Protein AF-A0A8H5BP76-F1 (afdb_monomer)

InterPro domains:
  IPR004839 Aminotransferase, class I/classII, large domain [PF00155] (510-806)
  IPR015421 Pyridoxal phosphate-dependent transferase, major domain [G3DSA:3.40.640.10] (398-817)
  IPR015424 Pyridoxal phosphate-dependent transferase [SSF53383] (405-810)
  IPR050859 Class-I pyridoxal-phosphate-dependent aminotransferase-like [PTHR42790] (400-814)

Solvent-accessible surface area (backbone atoms only — not comparable to full-atom values): 47746 Å² total; per-residue (Å²): 126,82,77,84,51,95,83,44,57,68,55,56,65,62,56,17,44,50,51,6,51,54,48,25,53,53,41,40,54,52,30,51,56,48,45,61,69,30,46,63,59,55,54,55,47,70,66,32,87,41,69,73,28,26,52,52,42,50,51,53,38,52,52,52,53,50,44,51,53,44,37,57,52,35,55,50,38,49,49,53,45,51,46,54,50,68,72,44,100,51,56,80,66,50,27,44,52,60,73,66,43,63,80,40,65,52,53,48,51,41,54,52,37,48,51,50,41,48,52,54,47,55,50,50,51,48,54,49,38,28,56,76,52,79,64,43,63,77,77,44,43,63,47,49,52,38,50,52,48,48,51,52,51,52,50,52,53,58,74,34,45,94,52,57,80,73,64,56,68,69,66,65,63,43,52,45,55,40,56,35,52,29,51,53,50,44,52,49,54,48,52,47,51,54,55,49,53,51,51,50,34,52,72,70,67,62,67,69,82,96,61,94,64,51,72,70,50,54,51,47,52,55,47,60,34,54,42,56,50,48,49,51,31,51,50,43,43,51,27,57,75,68,61,26,32,54,36,48,29,55,56,60,35,44,46,37,42,50,47,37,32,56,40,54,48,52,47,52,51,50,51,55,41,66,72,41,57,78,71,65,73,98,66,96,70,83,72,83,88,53,64,62,60,74,56,53,49,86,72,76,86,70,86,90,79,92,84,84,83,83,81,87,81,84,88,83,88,82,89,88,80,90,87,82,88,88,86,89,86,81,88,80,90,87,84,89,86,85,83,89,82,90,89,83,90,88,80,90,85,82,89,86,81,86,84,90,86,92,81,83,87,82,92,86,90,79,88,84,71,83,82,80,95,74,75,80,74,74,73,76,80,88,72,97,67,88,78,77,83,76,68,78,85,60,83,71,37,70,66,56,62,71,70,46,62,83,50,38,14,69,73,30,74,68,46,67,76,56,84,67,65,74,46,52,70,57,58,72,41,88,92,53,83,74,84,80,70,96,70,79,65,67,94,72,53,98,66,77,64,50,74,50,75,40,62,39,45,89,40,78,90,44,70,48,81,46,75,41,36,68,69,61,37,47,53,19,74,38,95,72,59,43,90,50,58,64,72,44,51,56,52,48,47,52,50,41,32,74,77,44,71,47,75,90,59,43,44,28,55,67,67,43,66,68,38,37,31,37,31,47,38,63,27,49,58,72,52,51,59,51,39,52,72,46,41,30,46,77,41,75,26,46,53,55,79,48,22,63,36,46,67,47,48,45,49,58,66,72,69,48,61,86,96,56,84,73,46,51,33,36,48,44,39,55,34,16,19,53,46,54,0,26,37,41,39,67,65,40,49,54,51,44,51,50,45,30,64,78,70,64,29,32,39,38,39,49,34,52,21,61,67,27,53,55,49,92,65,80,85,68,78,51,70,73,32,51,41,71,78,41,70,60,36,65,47,39,41,37,34,44,38,46,39,73,76,77,36,62,86,66,78,50,62,53,62,43,38,43,55,68,21,28,67,24,38,38,50,40,38,53,71,76,64,43,41,74,60,36,44,55,50,44,55,50,32,58,52,47,63,77,40,35,70,70,28,51,51,42,30,29,51,54,53,11,52,53,40,42,55,34,49,52,53,50,48,54,32,42,58,73,42,29,62,94,40,43,51,73,65,87,52,34,16,36,53,30,44,28,32,36,46,52,54,63,90,68,87,68,88,56,94,78,61,39,56,21,49,61,42,38,75,41,50,15,39,75,60,71,33,85,68,44,35,33,36,64,26,31,88,88,50,52,81,26,15,28,34,33,44,65,52,79,82,63,50,71,68,57,46,43,52,38,33,50,40,42,37,50,28,46,53,53,48,37,54,56,74,66,56,79,83,76,83,86,129

pLDDT: mean 76.46, std 23.89, range [21.09, 98.44]

Secondary structure (DSSP, 8-state):
-----S--SSS-HHHHHHHHHHHHHHHHHHHHHHHHHHHHHHHHTT--SSHHHHHHHHHHHHHHHHHHHHHHHHHHHHHHHHHHHHHSS--HHHHHHHHH-TTSHHHHHHHHHHHHHHHHHHHHHHHHHHHHTTT-HHHHHHHHHHHHHHHHHHHHHHHTGGGGGGS-HHHHHTHHHHHHHHHHHHHHHHHHHHHHHHHHHHHTT---SS-SSSHHHHHHHHHHHHHHHHHHHHHHHHHHHTT-TTHHHHTTTHHHHHHHHHHHHHHHHHHHHHHHHTT-SS-----TTS-HHHHTTTTSSSPP-------------------------------------------------------------S----------------S--------TTS--EEPPGGGGGTTS-HHHHT-PPPTTGGGHHHHTSTT-------PPPGGG-S-SEEEEEEE-SS-TT-EEEEEEEHHHHHHHTS---SS--HHHHHHHHHHHHHHH------------TT-EEEEEES--TTHHHHHHHHT-EEEEEEEETTEE-HHHHHHHHHSPPTTSPPPSEEEE--SS-TTT-----HHHHHHHHHHHHHTT-EEEEE-TTGGGB--SS--PPPHHHHGGGSSEE--EEEEEEGGGTT-GGG--EEEE--TT-STTHHHHHHHHTSSS-HHHHHHHHHHHHHHHHHHHHHHHHHHHHHHHHHHHHHHHHHHHHHBTTEEE---SBSSEEEEEE---S--S--S----HHHHIIIIIHHTT---EEGGGS-TT----SEEEEE-SS--HHHHHHHHHHHHHHHHHHHHHHTS--PPP-

Sequence (825 aa):
MGYHKINSPGPRLDIACGMGFVLETGLFSIYTCLFIAALPVLTSARRLKDARSAKSAWMFLVFSILMYIVEVAHIIFAGVRFYRSTFRQFDAKDRISYLQNRHNWEFAGLIILVYIQTWLGDALVIYRCYFVWDNNMWLISIPVCLLLGTIGINTYIISQIPFYNTVPISLVRSIYPLAFSQNFMTTSLIILKFVLQHRESKKAGVVMLGSKLGLIHVVRILIESAAIYTIQLLVLNILFSLSHNFQYVIQPAIVPSIGITFVLLALRIEASRHEGVTTKSDLGIRSSMIPRWIREADRETGPHDNQDHSSMPARDEQQVAVEGDSTIDVGSEMSSSSPTRPKATASSSLKGPTDELNVRFLVDSFPFRSQDEDYVRIEEPAGDEPRFPVDFSLSLQRLPVEFYSDFLSDLAKQRKPSPIRTLFPLEKVPGVISLLAGKPNASTFPFTSLSFNARSPSDPDSETKLTIDGAELTQGLQYGDTSGLKGLLDWLHGLQGLSHGRKMDEVHAMVNPGDAVFVESPVYAGVIPMFSTMGCKQIEVETDSQGIKSSSLREILEQWPVGVPKPKVLYTVPYGCNPTGMTATLERRKEVLKLAHEHNFIILEDDPYFYLYYGKEPRYPSYFQLELEEPEVGRVLRFDSLSKVLSAGIRIGFASGPEALLNAIDRHTATSNLQVSSLTQTIVYKLLDAWGHTGFVTHTKRVASFYAHKRDIFERAMQKHLAGLAEWSTPEAGMFFWFKLLLNDDVAVREDDGDSKTVIETTAFGKGVLALPGTVFLPNGRKTAYVRASFSLTSEEDVDKAFARLREAILEARATAKAPAVPVV

Mean predicted aligned error: 19.41 Å

Foldseek 3Di:
DDDPDPPFADDGLLVLLVLQLVLLVVLLVVLVVLLVVCPCLLVVLCLFPDPVLNVLSVLLSVLLVVLNVLSVQLNVLSVVLNCCLPPPPDDPVRSSVSSPDLLPVSNLSNLVSLLVLLLSLLVNLLSVLCLLVVNPPVLSVVLVVLSVLLVVLSVVCSVCSVPNVPDDPVSVLCNLVSSLVSLVSSLVSSLVSLVVVVVVCVVVVVPDPPDPDDSVPLNVLLCVLSVQLNVLSVVLNVCVVSVHSNNSNSSSNNSSSSSCSSSSNSVVLVVVVVVCVLQDDDDPDPDPNDRVSSVRSNPPPDDDDDDDDDDDDDDDDDDDDDDDDDDDDDDDDDDDDDDDDDDDDDDDDDDDDDDDDDDDDDDDDDDDDDDDDDDPPPPPPDDDADDDDQPPPFPAAEDDLVLCPVFAEPVLVPLDFDPLLVCVVVVVDPPDDDPRDPKPDLVPDPDAKDKDWDAFLQGRVDTDIDMAGDPLVSQLQIQDAAQADVLLVVQVQVLCCVQQVDHDDAAAHGDAAAAEEEEEVQADLVVLSVCVSRNYHYDYFYADLQFTDLVSVVVCLVPPDPPDDDHQEYEGAQALGVFALHHHDLVNLVSVVVVCVVRPHAYEHEYQWLLLFAAPDRRHHDNQNCQSNPNYFFRYKYKYDCCQQPHVVLPDIHIDGDDNGNRHPSSVSCPPVNHRNSNSSSVVSSNCVVCDSVSSSSSSVVSSVVLVVLLVLLVVLCCVQCVVQKAWDRRRIDWKTKIAGPLEPDPPDDPCQDACPCLQVPQLVVLPAHWAASLSRGSVSDGHRMTMDGSPPDDSVVSNSSSNSSSVSSVVSSVVVPDPDDDDD

Organism: NCBI:txid2480587

Structure (mmCIF, N/CA/C/O backbone):
data_AF-A0A8H5BP76-F1
#
_entry.id   AF-A0A8H5BP76-F1
#
loop_
_atom_site.group_PDB
_atom_site.id
_atom_site.type_symbol
_atom_site.label_atom_id
_atom_site.label_alt_id
_atom_site.label_comp_id
_atom_site.label_asym_id
_atom_site.label_entity_id
_atom_site.label_seq_id
_atom_site.pdbx_PDB_ins_code
_atom_site.Cartn_x
_atom_site.Cartn_y
_atom_site.Cartn_z
_atom_site.occupancy
_atom_site.B_iso_or_equiv
_atom_site.auth_seq_id
_atom_site.auth_comp_id
_atom_site.auth_asym_id
_atom_site.auth_atom_id
_atom_site.pdbx_PDB_model_num
ATOM 1 N N . MET A 1 1 ? 57.484 23.912 13.186 1.00 39.41 1 MET A N 1
ATOM 2 C CA . MET A 1 1 ? 57.126 22.522 13.571 1.00 39.41 1 MET A CA 1
ATOM 3 C C . MET A 1 1 ? 58.016 21.571 12.779 1.00 39.41 1 MET A C 1
ATOM 5 O O . MET A 1 1 ? 57.882 21.530 11.565 1.00 39.41 1 MET A O 1
ATOM 9 N N . GLY A 1 2 ? 58.992 20.924 13.423 1.00 35.28 2 GLY A N 1
ATOM 10 C CA . GLY A 1 2 ? 59.992 20.094 12.733 1.00 35.28 2 GLY A CA 1
ATOM 11 C C . GLY A 1 2 ? 59.496 18.680 12.410 1.00 35.28 2 GLY A C 1
ATOM 12 O O . GLY A 1 2 ? 58.617 18.168 13.095 1.00 35.28 2 GLY A O 1
ATOM 13 N N . TYR A 1 3 ? 60.097 18.060 11.390 1.00 32.22 3 TYR A N 1
ATOM 14 C CA . TYR A 1 3 ? 59.925 16.653 11.004 1.00 32.22 3 TYR A CA 1
ATOM 15 C C . TYR A 1 3 ? 58.477 16.146 10.849 1.00 32.22 3 TYR A C 1
ATOM 17 O O . TYR A 1 3 ? 58.017 15.285 11.601 1.00 32.22 3 TYR A O 1
ATOM 25 N N . HIS A 1 4 ? 57.834 16.495 9.727 1.00 42.72 4 HIS A N 1
ATOM 26 C CA . HIS A 1 4 ? 57.113 15.434 9.014 1.00 42.72 4 HIS A CA 1
ATOM 27 C C . HIS A 1 4 ? 58.161 14.401 8.585 1.00 42.72 4 HIS A C 1
ATOM 29 O O . HIS A 1 4 ? 58.968 14.665 7.693 1.00 42.72 4 HIS A O 1
ATOM 35 N N . LYS A 1 5 ? 58.195 13.242 9.253 1.00 41.09 5 LYS A N 1
ATOM 36 C CA . LYS A 1 5 ? 59.026 12.119 8.805 1.00 41.09 5 LYS A CA 1
ATOM 37 C C . LYS A 1 5 ? 58.618 11.734 7.380 1.00 41.09 5 LYS A C 1
ATOM 39 O O . LYS A 1 5 ? 57.430 11.724 7.052 1.00 41.09 5 LYS A O 1
ATOM 44 N N . ILE A 1 6 ? 59.604 11.303 6.591 1.00 45.41 6 ILE A N 1
ATOM 45 C CA . ILE A 1 6 ? 59.386 10.579 5.325 1.00 45.41 6 ILE A CA 1
ATOM 46 C C . ILE A 1 6 ? 58.466 9.361 5.570 1.00 45.41 6 ILE A C 1
ATOM 48 O O . ILE A 1 6 ? 57.634 9.031 4.732 1.00 45.41 6 ILE A O 1
ATOM 52 N N . ASN A 1 7 ? 58.520 8.798 6.783 1.00 47.84 7 ASN A N 1
ATOM 53 C CA . ASN A 1 7 ? 57.608 7.782 7.305 1.00 47.84 7 ASN A CA 1
ATOM 54 C C . ASN A 1 7 ? 56.461 8.435 8.110 1.00 47.84 7 ASN A C 1
ATOM 56 O O . ASN A 1 7 ? 56.389 8.287 9.332 1.00 47.84 7 ASN A O 1
ATOM 60 N N . SER A 1 8 ? 55.593 9.196 7.443 1.00 60.00 8 SER A N 1
ATOM 61 C CA . SER A 1 8 ? 54.261 9.550 7.965 1.00 60.00 8 SER A CA 1
ATOM 62 C C . SER A 1 8 ? 53.252 8.502 7.475 1.00 60.00 8 SER A C 1
ATOM 64 O O . SER A 1 8 ? 53.366 8.069 6.329 1.00 60.00 8 SER A O 1
ATOM 66 N N . PRO A 1 9 ? 52.297 8.043 8.306 1.00 66.81 9 PRO A N 1
ATOM 67 C CA . PRO A 1 9 ? 51.374 6.993 7.892 1.00 66.81 9 PRO A CA 1
ATOM 68 C C . PRO A 1 9 ? 50.378 7.504 6.836 1.00 66.81 9 PRO A C 1
ATOM 70 O O . PRO A 1 9 ? 49.955 8.668 6.857 1.00 66.81 9 PRO A O 1
ATOM 73 N N . GLY A 1 10 ? 50.012 6.609 5.916 1.00 70.69 10 GLY A N 1
ATOM 74 C CA . GLY A 1 10 ? 49.164 6.894 4.758 1.00 70.69 10 GLY A CA 1
ATOM 75 C C . GLY A 1 10 ? 49.955 7.108 3.456 1.00 70.69 10 GLY A C 1
ATOM 76 O O . GLY A 1 10 ? 51.145 6.797 3.393 1.00 70.69 10 GLY A O 1
ATOM 77 N N . PRO A 1 11 ? 49.307 7.618 2.391 1.00 82.38 11 PRO A N 1
ATOM 78 C CA . PRO A 1 11 ? 49.984 7.937 1.133 1.00 82.38 11 PRO A CA 1
ATOM 79 C C . PRO A 1 11 ? 51.043 9.037 1.314 1.00 82.38 11 PRO A C 1
ATOM 81 O O . PRO A 1 11 ? 50.965 9.859 2.231 1.00 82.38 11 PRO A O 1
ATOM 84 N N . ARG A 1 12 ? 52.024 9.093 0.403 1.00 85.56 12 ARG A N 1
ATOM 85 C CA . ARG A 1 12 ? 52.968 10.224 0.314 1.00 85.56 12 ARG A CA 1
ATOM 86 C C . ARG A 1 12 ? 52.207 11.540 0.122 1.00 85.56 12 ARG A C 1
ATOM 88 O O . ARG A 1 12 ? 51.154 11.548 -0.507 1.00 85.56 12 ARG A O 1
ATOM 95 N N . LEU A 1 13 ? 52.753 12.652 0.616 1.00 83.75 13 LEU A N 1
ATOM 96 C CA . LEU A 1 13 ? 52.080 13.959 0.595 1.00 83.75 13 LEU A CA 1
ATOM 97 C C . LEU A 1 13 ? 51.681 14.429 -0.815 1.00 83.75 13 LEU A C 1
ATOM 99 O O . LEU A 1 13 ? 50.598 14.975 -0.998 1.00 83.75 13 LEU A O 1
ATOM 103 N N . ASP A 1 14 ? 52.529 14.190 -1.814 1.00 82.75 14 ASP A N 1
ATOM 104 C CA . ASP A 1 14 ? 52.254 14.518 -3.214 1.00 82.75 14 ASP A CA 1
ATOM 105 C C . ASP A 1 14 ? 51.085 13.703 -3.790 1.00 82.75 14 ASP A C 1
ATOM 107 O O . ASP A 1 14 ? 50.204 14.263 -4.444 1.00 82.75 14 ASP A O 1
ATOM 111 N N . ILE A 1 15 ? 51.025 12.408 -3.470 1.00 85.75 15 ILE A N 1
ATOM 112 C CA . ILE A 1 15 ? 49.899 11.529 -3.819 1.00 85.75 15 ILE A CA 1
ATOM 113 C C . ILE A 1 15 ? 48.632 11.951 -3.056 1.00 85.75 15 ILE A C 1
ATOM 115 O O . ILE A 1 15 ? 47.562 12.042 -3.652 1.00 85.75 15 ILE A O 1
ATOM 119 N N . ALA A 1 16 ? 48.744 12.270 -1.763 1.00 87.81 16 ALA A N 1
ATOM 120 C CA . ALA A 1 16 ? 47.625 12.687 -0.919 1.00 87.81 16 ALA A CA 1
ATOM 121 C C . ALA A 1 16 ? 46.972 13.988 -1.418 1.00 87.81 16 ALA A C 1
ATOM 123 O O . ALA A 1 16 ? 45.751 14.053 -1.529 1.00 87.81 16 ALA A O 1
ATOM 124 N N . CYS A 1 17 ? 47.765 15.000 -1.782 1.00 87.88 17 CYS A N 1
ATOM 125 C CA . CYS A 1 17 ? 47.239 16.232 -2.373 1.00 87.88 17 CYS A CA 1
ATOM 126 C C . CYS A 1 17 ? 46.600 15.995 -3.754 1.00 87.88 17 CYS A C 1
ATOM 128 O O . CYS A 1 17 ? 45.582 16.612 -4.055 1.00 87.88 17 CYS A O 1
ATOM 130 N N . GLY A 1 18 ? 47.149 15.089 -4.574 1.00 88.62 18 GLY A N 1
ATOM 131 C CA . GLY A 1 18 ? 46.538 14.710 -5.855 1.00 88.62 18 GLY A CA 1
ATOM 132 C C . GLY A 1 18 ? 45.194 13.994 -5.686 1.00 88.62 18 GLY A C 1
ATOM 133 O O . GLY A 1 18 ? 44.215 14.361 -6.329 1.00 88.62 18 GLY A O 1
ATOM 134 N N . MET A 1 19 ? 45.116 13.026 -4.766 1.00 92.50 19 MET A N 1
ATOM 135 C CA . MET A 1 19 ? 43.865 12.350 -4.399 1.00 92.50 19 MET A CA 1
ATOM 136 C C . MET A 1 19 ? 42.825 13.332 -3.841 1.00 92.50 19 MET A C 1
ATOM 138 O O . MET A 1 19 ? 41.651 13.231 -4.190 1.00 92.50 19 MET A O 1
ATOM 142 N N . GLY A 1 20 ? 43.253 14.291 -3.011 1.00 92.19 20 GLY A N 1
ATOM 143 C CA . GLY A 1 20 ? 42.396 15.357 -2.489 1.00 92.19 20 GLY A CA 1
ATOM 144 C C . GLY A 1 20 ? 41.798 16.219 -3.594 1.00 92.19 20 GLY A C 1
ATOM 145 O O . GLY A 1 20 ? 40.585 16.374 -3.633 1.00 92.19 20 GLY A O 1
ATOM 146 N N . PHE A 1 21 ? 42.617 16.693 -4.539 1.00 93.06 21 PHE A N 1
ATOM 147 C CA . PHE A 1 21 ? 42.148 17.497 -5.673 1.00 93.06 21 PHE A CA 1
ATOM 148 C C . PHE A 1 21 ? 41.168 16.738 -6.588 1.00 93.06 21 PHE A C 1
ATOM 150 O O . PHE A 1 21 ? 40.178 17.310 -7.041 1.00 93.06 21 PHE A O 1
ATOM 157 N N . VAL A 1 22 ? 41.389 15.439 -6.831 1.00 94.25 22 VAL A N 1
ATOM 158 C CA . VAL A 1 22 ? 40.452 14.605 -7.613 1.00 94.25 22 VAL A CA 1
ATOM 159 C C . VAL A 1 22 ? 39.117 14.422 -6.879 1.00 94.25 22 VAL A C 1
ATOM 161 O O . VAL A 1 22 ? 38.061 14.562 -7.495 1.00 94.25 22 VAL A O 1
ATOM 164 N N . LEU A 1 23 ? 39.147 14.156 -5.567 1.00 94.25 23 LEU A N 1
ATOM 165 C CA . LEU A 1 23 ? 37.939 14.034 -4.744 1.00 94.25 23 LEU A CA 1
ATOM 166 C C . LEU A 1 23 ? 37.165 15.361 -4.669 1.00 94.25 23 LEU A C 1
ATOM 168 O O . LEU A 1 23 ? 35.950 15.371 -4.847 1.00 94.25 23 LEU A O 1
ATOM 172 N N . GLU A 1 24 ? 37.874 16.469 -4.454 1.00 94.44 24 GLU A N 1
ATOM 173 C CA . GLU A 1 24 ? 37.338 17.833 -4.459 1.00 94.44 24 GLU A CA 1
ATOM 174 C C . GLU A 1 24 ? 36.666 18.153 -5.800 1.00 94.44 24 GLU A C 1
ATOM 176 O O . GLU A 1 24 ? 35.498 18.517 -5.813 1.00 94.44 24 GLU A O 1
ATOM 181 N N . THR A 1 25 ? 37.335 17.905 -6.933 1.00 94.75 25 THR A N 1
ATOM 182 C CA . THR A 1 25 ? 36.778 18.138 -8.282 1.00 94.75 25 THR A CA 1
ATOM 183 C C . THR A 1 25 ? 35.509 17.311 -8.540 1.00 94.75 25 THR A C 1
ATOM 185 O O . THR A 1 25 ? 34.544 17.805 -9.133 1.00 94.75 25 THR A O 1
ATOM 188 N N . GLY A 1 26 ? 35.476 16.055 -8.080 1.00 95.50 26 GLY A N 1
ATOM 189 C CA . GLY A 1 26 ? 34.295 15.193 -8.185 1.00 95.50 26 GLY A CA 1
ATOM 190 C C . GLY A 1 26 ? 33.119 15.698 -7.343 1.00 95.50 26 GLY A C 1
ATOM 191 O O . GLY A 1 26 ? 31.993 15.784 -7.837 1.00 95.50 26 GLY A O 1
ATOM 192 N N . LEU A 1 27 ? 33.379 16.095 -6.094 1.00 94.69 27 LEU A N 1
ATOM 193 C CA . LEU A 1 27 ? 32.367 16.671 -5.205 1.00 94.69 27 LEU A CA 1
ATOM 194 C C . LEU A 1 27 ? 31.893 18.048 -5.686 1.00 94.69 27 LEU A C 1
ATOM 196 O O . LEU A 1 27 ? 30.693 18.300 -5.656 1.00 94.69 27 LEU A O 1
ATOM 200 N N . PHE A 1 28 ? 32.785 18.894 -6.203 1.00 95.88 28 PHE A N 1
ATOM 201 C CA . PHE A 1 28 ? 32.447 20.164 -6.847 1.00 95.88 28 PHE A CA 1
ATOM 202 C C . PHE A 1 28 ? 31.495 19.952 -8.029 1.00 95.88 28 PHE A C 1
ATOM 204 O O . PHE A 1 28 ? 30.463 20.608 -8.114 1.00 95.88 28 PHE A O 1
ATOM 211 N N . SER A 1 29 ? 31.769 18.964 -8.887 1.00 94.81 29 SER A N 1
ATOM 212 C CA . SER A 1 29 ? 30.903 18.628 -10.028 1.00 94.81 29 SER A CA 1
ATOM 213 C C . SER A 1 29 ? 29.490 18.213 -9.584 1.00 94.81 29 SER A C 1
ATOM 215 O O . SER A 1 29 ? 28.493 18.667 -10.153 1.00 94.81 29 SER A O 1
ATOM 217 N N . ILE A 1 30 ? 29.391 17.397 -8.526 1.00 94.19 30 ILE A N 1
ATOM 218 C CA . ILE A 1 30 ? 28.114 17.012 -7.901 1.00 94.19 30 ILE A CA 1
ATOM 219 C C . ILE A 1 30 ? 27.418 18.241 -7.297 1.00 94.19 30 ILE A C 1
ATOM 221 O O . ILE A 1 30 ? 26.223 18.445 -7.517 1.00 94.19 30 ILE A O 1
ATOM 225 N N . TYR A 1 31 ? 28.158 19.082 -6.571 1.00 95.00 31 TYR A N 1
ATOM 226 C CA . TYR A 1 31 ? 27.643 20.292 -5.938 1.00 95.00 31 TYR A CA 1
ATOM 227 C C . TYR A 1 31 ? 27.102 21.287 -6.968 1.00 95.00 31 TYR A C 1
ATOM 229 O O . TYR A 1 31 ? 25.992 21.774 -6.788 1.00 95.00 31 TYR A O 1
ATOM 237 N N . THR A 1 32 ? 27.807 21.525 -8.078 1.00 95.06 32 THR A N 1
ATOM 238 C CA . THR A 1 32 ? 27.344 22.360 -9.196 1.00 95.06 32 THR A CA 1
ATOM 239 C C . THR A 1 32 ? 26.028 21.851 -9.778 1.00 95.06 32 THR A C 1
ATOM 241 O O . THR A 1 32 ? 25.092 22.636 -9.924 1.00 95.06 32 THR A O 1
ATOM 244 N N . CYS A 1 33 ? 25.906 20.547 -10.052 1.00 93.81 33 CYS A N 1
ATOM 245 C CA . CYS A 1 33 ? 24.664 19.973 -10.581 1.00 93.81 33 CYS A CA 1
ATOM 246 C C . CYS A 1 33 ? 23.488 20.151 -9.605 1.00 93.81 33 CYS A C 1
ATOM 248 O O . CYS A 1 33 ? 22.405 20.579 -10.005 1.00 93.81 33 CYS A O 1
ATOM 250 N N . LEU A 1 34 ? 23.713 19.881 -8.314 1.00 90.56 34 LEU A N 1
ATOM 251 C CA . LEU A 1 34 ? 22.707 20.067 -7.267 1.00 90.56 34 LEU A CA 1
ATOM 252 C C . LEU A 1 34 ? 22.347 21.549 -7.069 1.00 90.56 34 LEU A C 1
ATOM 254 O O . LEU A 1 34 ? 21.175 21.878 -6.906 1.00 90.56 34 LEU A O 1
ATOM 258 N N . PHE A 1 35 ? 23.331 22.450 -7.095 1.00 92.38 35 PHE A N 1
ATOM 259 C CA . PHE A 1 35 ? 23.138 23.890 -6.915 1.00 92.38 35 PHE A CA 1
ATOM 260 C C . PHE A 1 35 ? 22.302 24.471 -8.057 1.00 92.38 35 PHE A C 1
ATOM 262 O O . PHE A 1 35 ? 21.321 25.163 -7.795 1.00 92.38 35 PHE A O 1
ATOM 269 N N . ILE A 1 36 ? 22.612 24.113 -9.309 1.00 91.50 36 ILE A N 1
ATOM 270 C CA . ILE A 1 36 ? 21.820 24.497 -10.487 1.00 91.50 36 ILE A CA 1
ATOM 271 C C . ILE A 1 36 ? 20.380 23.979 -10.366 1.00 91.50 36 ILE A C 1
ATOM 273 O O . ILE A 1 36 ? 19.445 24.756 -10.554 1.00 91.50 36 ILE A O 1
ATOM 277 N N . ALA A 1 37 ? 20.185 22.712 -9.980 1.00 84.19 37 ALA A N 1
ATOM 278 C CA . ALA A 1 37 ? 18.851 22.147 -9.754 1.00 84.19 37 ALA A CA 1
ATOM 279 C C . ALA A 1 37 ? 18.077 22.856 -8.622 1.00 84.19 37 ALA A C 1
ATOM 281 O O . ALA A 1 37 ? 16.849 22.924 -8.660 1.00 84.19 37 ALA A O 1
ATOM 282 N N . ALA A 1 38 ? 18.777 23.414 -7.630 1.00 83.12 38 ALA A N 1
ATOM 283 C CA . ALA A 1 38 ? 18.174 24.144 -6.519 1.00 83.12 38 ALA A CA 1
ATOM 284 C C . ALA A 1 38 ? 17.920 25.633 -6.802 1.00 83.12 38 ALA A C 1
ATOM 286 O O . ALA A 1 38 ? 17.125 26.239 -6.086 1.00 83.12 38 ALA A O 1
ATOM 287 N N . LEU A 1 39 ? 18.533 26.246 -7.824 1.00 84.06 39 LEU A N 1
ATOM 288 C CA . LEU A 1 39 ? 18.329 27.670 -8.126 1.00 84.06 39 LEU A CA 1
ATOM 289 C C . LEU A 1 39 ? 16.846 28.049 -8.343 1.00 84.06 39 LEU A C 1
ATOM 291 O O . LEU A 1 39 ? 16.428 29.055 -7.761 1.00 84.06 39 LEU A O 1
ATOM 295 N N . PRO A 1 40 ? 16.011 27.281 -9.078 1.00 80.56 40 PRO A N 1
ATOM 296 C CA . PRO A 1 40 ? 14.576 27.562 -9.184 1.00 80.56 40 PRO A CA 1
ATOM 297 C C . PRO A 1 40 ? 13.864 27.508 -7.826 1.00 80.56 40 PRO A C 1
ATOM 299 O O . PRO A 1 40 ? 13.102 28.411 -7.490 1.00 80.56 40 PRO A O 1
ATOM 302 N N . VAL A 1 41 ? 14.175 26.506 -6.998 1.00 71.50 41 VAL A N 1
ATOM 303 C CA . VAL A 1 41 ? 13.607 26.336 -5.649 1.00 71.50 41 VAL A CA 1
ATOM 304 C C . VAL A 1 41 ? 13.967 27.531 -4.761 1.00 71.50 41 VAL A C 1
ATOM 306 O O . VAL A 1 41 ? 13.090 28.226 -4.248 1.00 71.50 41 VAL A O 1
ATOM 309 N N . LEU A 1 42 ? 15.262 27.835 -4.654 1.00 70.06 42 LEU A N 1
ATOM 310 C CA . LEU A 1 42 ? 15.807 28.892 -3.801 1.00 70.06 42 LEU A CA 1
ATOM 311 C C . LEU A 1 42 ? 15.402 30.309 -4.250 1.00 70.06 42 LEU A C 1
ATOM 313 O O . LEU A 1 42 ? 15.426 31.234 -3.438 1.00 70.06 42 LEU A O 1
ATOM 317 N N . THR A 1 43 ? 15.020 30.502 -5.518 1.00 73.75 43 THR A N 1
ATOM 318 C CA . THR A 1 43 ? 14.523 31.793 -6.029 1.00 73.75 43 THR A CA 1
ATOM 319 C C . THR A 1 43 ? 12.998 31.907 -6.026 1.00 73.75 43 THR A C 1
ATOM 321 O O . THR A 1 43 ? 12.493 33.007 -5.798 1.00 73.75 43 THR A O 1
ATOM 324 N N . SER A 1 44 ? 12.254 30.805 -6.189 1.00 63.44 44 SER A N 1
ATOM 325 C CA . SER A 1 44 ? 10.784 30.789 -6.098 1.00 63.44 44 SER A CA 1
ATOM 326 C C . SER A 1 44 ? 10.278 31.244 -4.724 1.00 63.44 44 SER A C 1
ATOM 328 O O . SER A 1 44 ? 9.307 31.994 -4.644 1.00 63.44 44 SER A O 1
ATOM 330 N N . ALA A 1 45 ? 11.017 30.924 -3.654 1.00 56.47 45 ALA A N 1
ATOM 331 C CA . ALA A 1 45 ? 10.735 31.332 -2.276 1.00 56.47 45 ALA A CA 1
ATOM 332 C C . ALA A 1 45 ? 10.776 32.860 -2.025 1.00 56.47 45 ALA A C 1
ATOM 334 O O . ALA A 1 45 ? 10.527 33.312 -0.910 1.00 56.47 45 ALA A O 1
ATOM 335 N N . ARG A 1 46 ? 11.052 33.682 -3.048 1.00 52.69 46 ARG A N 1
ATOM 336 C CA . ARG A 1 46 ? 10.822 35.139 -3.015 1.00 52.69 46 ARG A CA 1
ATOM 337 C C . ARG A 1 46 ? 9.327 35.510 -3.051 1.00 52.69 46 ARG A C 1
ATOM 339 O O . ARG A 1 46 ? 8.985 36.629 -2.689 1.00 52.69 46 ARG A O 1
ATOM 346 N N . ARG A 1 47 ? 8.451 34.581 -3.453 1.00 51.75 47 ARG A N 1
ATOM 347 C CA . ARG A 1 47 ? 6.980 34.706 -3.528 1.00 51.75 47 ARG A CA 1
ATOM 348 C C . ARG A 1 47 ? 6.297 34.386 -2.187 1.00 51.75 47 ARG A C 1
ATOM 350 O O . ARG A 1 47 ? 5.465 33.490 -2.083 1.00 51.75 47 ARG A O 1
ATOM 357 N N . LEU A 1 48 ? 6.743 35.049 -1.118 1.00 57.53 48 LEU A N 1
ATOM 358 C CA . LEU A 1 48 ? 6.328 34.771 0.263 1.00 57.53 48 LEU A CA 1
ATOM 359 C C . LEU A 1 48 ? 5.649 36.000 0.886 1.00 57.53 48 LEU A C 1
ATOM 361 O O . LEU A 1 48 ? 6.317 36.981 1.205 1.00 57.53 48 LEU A O 1
ATOM 365 N N . LYS A 1 49 ? 4.328 35.922 1.113 1.00 43.69 49 LYS A N 1
ATOM 366 C CA . LYS A 1 49 ? 3.512 37.030 1.662 1.00 43.69 49 LYS A CA 1
ATOM 367 C C . LYS A 1 49 ? 3.854 37.422 3.109 1.00 43.69 49 LYS A C 1
ATOM 369 O O . LYS A 1 49 ? 3.523 38.528 3.523 1.00 43.69 49 LYS A O 1
ATOM 374 N N . ASP A 1 50 ? 4.513 36.557 3.886 1.00 56.66 50 ASP A N 1
ATOM 375 C CA . ASP A 1 50 ? 5.051 36.918 5.207 1.00 56.66 50 ASP A CA 1
ATOM 376 C C . ASP A 1 50 ? 6.515 37.378 5.119 1.00 56.66 50 ASP A C 1
ATOM 378 O O . ASP A 1 50 ? 7.412 36.614 4.754 1.00 56.66 50 ASP A O 1
ATOM 382 N N . ALA A 1 51 ? 6.768 38.610 5.566 1.00 59.53 51 ALA A N 1
ATOM 383 C CA . ALA A 1 51 ? 8.093 39.214 5.624 1.00 59.53 51 ALA A CA 1
ATOM 384 C C . ALA A 1 51 ? 9.095 38.442 6.510 1.00 59.53 51 ALA A C 1
ATOM 386 O O . ALA A 1 51 ? 10.293 38.431 6.209 1.00 59.53 51 ALA A O 1
ATOM 387 N N . ARG A 1 52 ? 8.650 37.770 7.588 1.00 58.41 52 ARG A N 1
ATOM 388 C CA . ARG A 1 52 ? 9.539 36.966 8.456 1.00 58.41 52 ARG A CA 1
ATOM 389 C C . ARG A 1 52 ? 10.004 35.697 7.738 1.00 58.41 52 ARG A C 1
ATOM 391 O O . ARG A 1 52 ? 11.182 35.341 7.820 1.00 58.41 52 ARG A O 1
ATOM 398 N N . SER A 1 53 ? 9.096 35.062 7.006 1.00 60.44 53 SER A N 1
ATOM 399 C CA . SER A 1 53 ? 9.335 33.898 6.154 1.00 60.44 53 SER A CA 1
ATOM 400 C C . SER A 1 53 ? 10.234 34.236 4.963 1.00 60.44 53 SER A C 1
ATOM 402 O O . SER A 1 53 ? 11.284 33.610 4.795 1.00 60.44 53 SER A O 1
ATOM 404 N N . ALA A 1 54 ? 9.892 35.282 4.201 1.00 65.50 54 ALA A N 1
ATOM 405 C CA . ALA A 1 54 ? 10.672 35.753 3.055 1.00 65.50 54 ALA A CA 1
ATOM 406 C C . ALA A 1 54 ? 12.119 36.099 3.448 1.00 65.50 54 ALA A C 1
ATOM 408 O O . ALA A 1 54 ? 13.064 35.700 2.766 1.00 65.50 54 ALA A O 1
ATOM 409 N N . LYS A 1 55 ? 12.318 36.764 4.597 1.00 70.38 55 LYS A N 1
ATOM 410 C CA . LYS A 1 55 ? 13.655 37.085 5.124 1.00 70.38 55 LYS A CA 1
ATOM 411 C C . LYS A 1 55 ? 14.492 35.835 5.422 1.00 70.38 55 LYS A C 1
ATOM 413 O O . LYS A 1 55 ? 15.700 35.860 5.202 1.00 70.38 55 LYS A O 1
ATOM 418 N N . SER A 1 56 ? 13.877 34.746 5.890 1.00 71.69 56 SER A N 1
ATOM 419 C CA . SER A 1 56 ? 14.593 33.494 6.172 1.00 71.69 56 SER A CA 1
ATOM 420 C C . SER A 1 56 ? 15.016 32.767 4.893 1.00 71.69 56 SER A C 1
ATOM 422 O O . SER A 1 56 ? 16.178 32.377 4.766 1.00 71.69 56 SER A O 1
ATOM 424 N N . ALA A 1 57 ? 14.118 32.678 3.907 1.00 71.88 57 ALA A N 1
ATOM 425 C CA . ALA A 1 57 ? 14.433 32.125 2.590 1.00 71.88 57 ALA A CA 1
ATOM 426 C C . ALA A 1 57 ? 15.522 32.941 1.865 1.00 71.88 57 ALA A C 1
ATOM 428 O O . ALA A 1 57 ? 16.461 32.371 1.309 1.00 71.88 57 ALA A O 1
ATOM 429 N N . TRP A 1 58 ? 15.451 34.275 1.935 1.00 77.94 58 TRP A N 1
ATOM 430 C CA . TRP A 1 58 ? 16.449 35.173 1.349 1.00 77.94 58 TRP A CA 1
ATOM 431 C C . TRP A 1 58 ? 17.836 34.998 1.984 1.00 77.94 58 TRP A C 1
ATOM 433 O O . TRP A 1 58 ? 18.822 34.882 1.259 1.00 77.94 58 TRP A O 1
ATOM 443 N N . MET A 1 59 ? 17.919 34.893 3.317 1.00 80.94 59 MET A N 1
ATOM 444 C CA . MET A 1 59 ? 19.173 34.578 4.019 1.00 80.94 59 MET A CA 1
ATOM 445 C C . MET A 1 59 ? 19.771 33.247 3.542 1.00 80.94 59 MET A C 1
ATOM 447 O O . MET A 1 59 ? 20.969 33.174 3.273 1.00 80.94 59 MET A O 1
ATOM 451 N N . PHE A 1 60 ? 18.947 32.205 3.389 1.00 80.75 60 PHE A N 1
ATOM 452 C CA . PHE A 1 60 ? 19.407 30.892 2.931 1.00 80.75 60 PHE A CA 1
ATOM 453 C C . PHE A 1 60 ? 19.909 30.924 1.475 1.00 80.75 60 PHE A C 1
ATOM 455 O O . PHE A 1 60 ? 20.967 30.364 1.181 1.00 80.75 60 PHE A O 1
ATOM 462 N N . LEU A 1 61 ? 19.208 31.629 0.576 1.00 83.56 61 LEU A N 1
ATOM 463 C CA . LEU A 1 61 ? 19.643 31.864 -0.808 1.00 83.56 61 LEU A CA 1
ATOM 464 C C . LEU A 1 61 ? 20.988 32.609 -0.859 1.00 83.56 61 LEU A C 1
ATOM 466 O O . LEU A 1 61 ? 21.896 32.177 -1.567 1.00 83.56 61 LEU A O 1
ATOM 470 N N . VAL A 1 62 ? 21.136 33.700 -0.100 1.00 88.12 62 VAL A N 1
ATOM 471 C CA . VAL A 1 62 ? 22.365 34.512 -0.080 1.00 88.12 62 VAL A CA 1
ATOM 472 C C . VAL A 1 62 ? 23.554 33.705 0.440 1.00 88.12 62 VAL A C 1
ATOM 474 O O . VAL A 1 62 ? 24.596 33.689 -0.210 1.00 88.12 62 VAL A O 1
ATOM 477 N N . PHE A 1 63 ? 23.402 32.979 1.551 1.00 90.31 63 PHE A N 1
ATOM 478 C CA . PHE A 1 63 ? 24.480 32.129 2.066 1.00 90.31 63 PHE A CA 1
ATOM 479 C C . PHE A 1 63 ? 24.825 30.988 1.098 1.00 90.31 63 PHE A C 1
ATOM 481 O O . PHE A 1 63 ? 26.004 30.702 0.912 1.00 90.31 63 PHE A O 1
ATOM 488 N N . SER A 1 64 ? 23.838 30.384 0.425 1.00 88.69 64 SER A N 1
ATOM 489 C CA . SER A 1 64 ? 24.090 29.342 -0.585 1.00 88.69 64 SER A CA 1
ATOM 490 C C . SER A 1 64 ? 24.893 29.878 -1.777 1.00 88.69 64 SER A C 1
ATOM 492 O O . SER A 1 64 ? 25.847 29.237 -2.211 1.00 88.69 64 SER A O 1
ATOM 494 N N . ILE A 1 65 ? 24.563 31.077 -2.274 1.00 91.25 65 ILE A N 1
ATOM 495 C CA . ILE A 1 65 ? 25.325 31.746 -3.343 1.00 91.25 65 ILE A CA 1
ATOM 496 C C . ILE A 1 65 ? 26.752 32.067 -2.878 1.00 91.25 65 ILE A C 1
ATOM 498 O O . ILE A 1 65 ? 27.703 31.778 -3.601 1.00 91.25 65 ILE A O 1
ATOM 502 N N . LEU A 1 66 ? 26.924 32.619 -1.672 1.00 94.06 66 LEU A N 1
ATOM 503 C CA . LEU A 1 66 ? 28.249 32.928 -1.123 1.00 94.06 66 LEU A CA 1
ATOM 504 C C . LEU A 1 66 ? 29.111 31.666 -0.971 1.00 94.06 66 LEU A C 1
ATOM 506 O O . LEU A 1 66 ? 30.261 31.672 -1.401 1.00 94.06 66 LEU A O 1
ATOM 510 N N . MET A 1 67 ? 28.550 30.572 -0.446 1.00 94.06 67 MET A N 1
ATOM 511 C CA . MET A 1 67 ? 29.263 29.296 -0.318 1.00 94.06 67 MET A CA 1
ATOM 512 C C . MET A 1 67 ? 29.620 28.672 -1.675 1.00 94.06 67 MET A C 1
ATOM 514 O O . MET A 1 67 ? 30.641 27.996 -1.793 1.00 94.06 67 MET A O 1
ATOM 518 N N . TYR A 1 68 ? 28.812 28.892 -2.716 1.00 95.25 68 TYR A N 1
ATOM 519 C CA . TYR A 1 68 ? 29.145 28.467 -4.078 1.00 95.25 68 TYR A CA 1
ATOM 520 C C . TYR A 1 68 ? 30.261 29.327 -4.702 1.00 95.25 68 TYR A C 1
ATOM 522 O O . TYR A 1 68 ? 31.156 28.797 -5.352 1.00 95.25 68 TYR A O 1
ATOM 530 N N . ILE A 1 69 ? 30.278 30.643 -4.458 1.00 95.56 69 ILE A N 1
ATOM 531 C CA . ILE A 1 69 ? 31.359 31.535 -4.922 1.00 95.56 69 ILE A CA 1
ATOM 532 C C . ILE A 1 69 ? 32.692 31.207 -4.224 1.00 95.56 69 ILE A C 1
ATOM 534 O O . ILE A 1 69 ? 33.734 31.169 -4.878 1.00 95.56 69 ILE A O 1
ATOM 538 N N . VAL A 1 70 ? 32.664 30.938 -2.913 1.00 95.38 70 VAL A N 1
ATOM 539 C CA . VAL A 1 70 ? 33.845 30.532 -2.127 1.00 95.38 70 VAL A CA 1
ATOM 540 C C . VAL A 1 70 ? 34.396 29.189 -2.609 1.00 95.38 70 VAL A C 1
ATOM 542 O O . VAL A 1 70 ? 35.608 29.059 -2.767 1.00 95.38 70 VAL A O 1
ATOM 545 N N . GLU A 1 71 ? 33.524 28.229 -2.921 1.00 95.06 71 GLU A N 1
ATOM 546 C CA . GLU A 1 71 ? 33.898 26.956 -3.546 1.00 95.06 71 GLU A CA 1
ATOM 547 C C . GLU A 1 71 ? 34.556 27.156 -4.922 1.00 95.06 71 GLU A C 1
ATOM 549 O O . GLU A 1 71 ? 35.641 26.633 -5.165 1.00 95.06 71 GLU A O 1
ATOM 554 N N . VAL A 1 72 ? 33.951 27.956 -5.812 1.00 96.06 72 VAL A N 1
ATOM 555 C CA . VAL A 1 72 ? 34.518 28.250 -7.143 1.00 96.06 72 VAL A CA 1
ATOM 556 C C . VAL A 1 72 ? 35.904 28.898 -7.022 1.00 96.06 72 VAL A C 1
ATOM 558 O O . VAL A 1 72 ? 36.812 28.562 -7.781 1.00 96.06 72 VAL A O 1
ATOM 561 N N . ALA A 1 73 ? 36.114 29.778 -6.039 1.00 95.25 73 ALA A N 1
ATOM 562 C CA . ALA A 1 73 ? 37.442 30.310 -5.743 1.00 95.25 73 ALA A CA 1
ATOM 563 C C . ALA A 1 73 ? 38.403 29.230 -5.201 1.00 95.25 73 ALA A C 1
ATOM 565 O O . ALA A 1 73 ? 39.573 29.208 -5.588 1.00 95.25 73 ALA A O 1
ATOM 566 N N . HIS A 1 74 ? 37.926 28.322 -4.342 1.00 95.56 74 HIS A N 1
ATOM 567 C CA . HIS A 1 74 ? 38.737 27.256 -3.751 1.00 95.56 74 HIS A CA 1
ATOM 568 C C . HIS A 1 74 ? 39.243 26.275 -4.816 1.00 95.56 74 HIS A C 1
ATOM 570 O O . HIS A 1 74 ? 40.457 26.092 -4.922 1.00 95.56 74 HIS A O 1
ATOM 576 N N . ILE A 1 75 ? 38.363 25.749 -5.677 1.00 94.44 75 ILE A N 1
ATOM 577 C CA . ILE A 1 75 ? 38.747 24.800 -6.735 1.00 94.44 75 ILE A CA 1
ATOM 578 C C . ILE A 1 75 ? 39.693 25.435 -7.773 1.00 94.44 75 ILE A C 1
ATOM 580 O O . ILE A 1 75 ? 40.604 24.770 -8.270 1.00 94.44 75 ILE A O 1
ATOM 584 N N . ILE A 1 76 ? 39.572 26.744 -8.042 1.00 93.56 76 ILE A N 1
ATOM 585 C CA . ILE A 1 76 ? 40.535 27.492 -8.873 1.00 93.56 76 ILE A CA 1
ATOM 586 C C . ILE A 1 76 ? 41.915 27.544 -8.199 1.00 93.56 76 ILE A C 1
ATOM 588 O O . ILE A 1 76 ? 42.927 27.254 -8.842 1.00 93.56 76 ILE A O 1
ATOM 592 N N . PHE A 1 77 ? 41.987 27.871 -6.904 1.00 92.12 77 PHE A N 1
ATOM 593 C CA . PHE A 1 77 ? 43.254 27.882 -6.161 1.00 92.12 77 PHE A CA 1
ATOM 594 C C . PHE A 1 77 ? 43.859 26.471 -6.043 1.00 92.12 77 PHE A C 1
ATOM 596 O O . PHE A 1 77 ? 45.079 26.312 -6.162 1.00 92.12 77 PHE A O 1
ATOM 603 N N . ALA A 1 78 ? 43.023 25.443 -5.870 1.00 91.31 78 ALA A N 1
ATOM 604 C CA . ALA A 1 78 ? 43.432 24.044 -5.808 1.00 91.31 78 ALA A CA 1
ATOM 605 C C . ALA A 1 78 ? 44.006 23.587 -7.156 1.00 91.31 78 ALA A C 1
ATOM 607 O O . ALA A 1 78 ? 45.111 23.044 -7.196 1.00 91.31 78 ALA A O 1
ATOM 608 N N . GLY A 1 79 ? 43.331 23.915 -8.263 1.00 91.25 79 GLY A N 1
ATOM 609 C CA . GLY A 1 79 ? 43.794 23.658 -9.626 1.00 91.25 79 GLY A CA 1
ATOM 610 C C . GLY A 1 79 ? 45.107 24.372 -9.961 1.00 91.25 79 GLY A C 1
ATOM 611 O O . GLY A 1 79 ? 46.033 23.739 -10.465 1.00 91.25 79 GLY A O 1
ATOM 612 N N . VAL A 1 80 ? 45.252 25.659 -9.612 1.00 89.62 80 VAL A N 1
ATOM 613 C CA . VAL A 1 80 ? 46.513 26.410 -9.800 1.00 89.62 80 VAL A CA 1
ATOM 614 C C . VAL A 1 80 ? 47.661 25.775 -9.012 1.00 89.62 80 VAL A C 1
ATOM 616 O O . VAL A 1 80 ? 48.764 25.624 -9.546 1.00 89.62 80 VAL A O 1
ATOM 619 N N . ARG A 1 81 ? 47.415 25.362 -7.763 1.00 88.00 81 ARG A N 1
ATOM 620 C CA . ARG A 1 81 ? 48.412 24.682 -6.925 1.00 88.00 81 ARG A CA 1
ATOM 621 C C . ARG A 1 81 ? 48.782 23.304 -7.468 1.00 88.00 81 ARG A C 1
ATOM 623 O O . ARG A 1 81 ? 49.968 22.991 -7.540 1.00 88.00 81 ARG A O 1
ATOM 630 N N . PHE A 1 82 ? 47.791 22.496 -7.842 1.00 88.19 82 PHE A N 1
ATOM 631 C CA . PHE A 1 82 ? 47.987 21.162 -8.407 1.00 88.19 82 PHE A CA 1
ATOM 632 C C . PHE A 1 82 ? 48.759 21.232 -9.729 1.00 88.19 82 PHE A C 1
ATOM 634 O O . PHE A 1 82 ? 49.721 20.489 -9.931 1.00 88.19 82 PHE A O 1
ATOM 641 N N . TYR A 1 83 ? 48.409 22.184 -10.597 1.00 87.56 83 TYR A N 1
ATOM 642 C CA . TYR A 1 83 ? 49.124 22.429 -11.844 1.00 87.56 83 TYR A CA 1
ATOM 643 C C . TYR A 1 83 ? 50.589 22.811 -11.592 1.00 87.56 83 TYR A C 1
ATOM 645 O O . TYR A 1 83 ? 51.499 22.207 -12.162 1.00 87.56 83 TYR A O 1
ATOM 653 N N . ARG A 1 84 ? 50.841 23.766 -10.685 1.00 83.75 84 ARG A N 1
ATOM 654 C CA . ARG A 1 84 ? 52.202 24.193 -10.324 1.00 83.75 84 ARG A CA 1
ATOM 655 C C . ARG A 1 84 ? 53.030 23.084 -9.674 1.00 83.75 84 ARG A C 1
ATOM 657 O O . ARG A 1 84 ? 54.209 22.993 -9.995 1.00 83.75 84 ARG A O 1
ATOM 664 N N . SER A 1 85 ? 52.453 22.250 -8.805 1.00 81.94 85 SER A N 1
ATOM 665 C CA . SER A 1 85 ? 53.181 21.131 -8.184 1.00 81.94 85 SER A CA 1
ATOM 666 C C . SER A 1 85 ? 53.488 20.001 -9.169 1.00 81.94 85 SER A C 1
ATOM 668 O O . SER A 1 85 ? 54.469 19.282 -8.976 1.00 81.94 85 SER A O 1
ATOM 670 N N . THR A 1 86 ? 52.662 19.837 -10.208 1.00 79.44 86 THR A N 1
ATOM 671 C CA . THR A 1 86 ? 52.698 18.667 -11.098 1.00 79.44 86 THR A CA 1
ATOM 672 C C . THR A 1 86 ? 53.415 18.917 -12.424 1.00 79.44 86 THR A C 1
ATOM 674 O O . THR A 1 86 ? 54.136 18.029 -12.876 1.00 79.44 86 THR A O 1
ATOM 677 N N . PHE A 1 87 ? 53.240 20.096 -13.035 1.00 74.81 87 PHE A N 1
ATOM 678 C CA . PHE A 1 87 ? 53.661 20.380 -14.418 1.00 74.81 87 PHE A CA 1
ATOM 679 C C . PHE A 1 87 ? 54.760 21.444 -14.561 1.00 74.81 87 PHE A C 1
ATOM 681 O O . PHE A 1 87 ? 55.338 21.572 -15.640 1.00 74.81 87 PHE A O 1
ATOM 688 N N . ARG A 1 88 ? 55.122 22.175 -13.496 1.00 71.31 88 ARG A N 1
ATOM 689 C CA . ARG A 1 88 ? 56.465 22.783 -13.446 1.00 71.31 88 ARG A CA 1
ATOM 690 C C . ARG A 1 88 ? 57.481 21.677 -13.154 1.00 71.31 88 ARG A C 1
ATOM 692 O O . ARG A 1 88 ? 57.173 20.740 -12.421 1.00 71.31 88 ARG A O 1
ATOM 699 N N . GLN A 1 89 ? 58.666 21.780 -13.756 1.00 56.50 89 GLN A N 1
ATOM 700 C CA . GLN A 1 89 ? 59.718 20.757 -13.712 1.00 56.50 89 GLN A CA 1
ATOM 701 C C . GLN A 1 89 ? 60.345 20.653 -12.310 1.00 56.50 89 GLN A C 1
ATOM 703 O O . GLN A 1 89 ? 61.399 21.217 -12.037 1.00 56.50 89 GLN A O 1
ATOM 708 N N . PHE A 1 90 ? 59.658 19.940 -11.423 1.00 62.19 90 PHE A N 1
ATOM 709 C CA . PHE A 1 90 ? 60.078 19.611 -10.066 1.00 62.19 90 PHE A CA 1
ATOM 710 C C . PHE A 1 90 ? 60.299 18.101 -9.957 1.00 62.19 90 PHE A C 1
ATOM 712 O O . PHE A 1 90 ? 59.392 17.332 -10.297 1.00 62.19 90 PHE A O 1
ATOM 719 N N . ASP A 1 91 ? 61.454 17.673 -9.438 1.00 61.06 91 ASP A N 1
ATOM 720 C CA . ASP A 1 91 ? 61.640 16.274 -9.042 1.00 61.06 91 ASP A CA 1
ATOM 721 C C . ASP A 1 91 ? 60.710 15.939 -7.855 1.00 61.06 91 ASP A C 1
ATOM 723 O O . ASP A 1 91 ? 60.156 16.815 -7.181 1.00 61.06 91 ASP A O 1
ATOM 727 N N . ALA A 1 92 ? 60.513 14.654 -7.570 1.00 60.66 92 ALA A N 1
ATOM 728 C CA . ALA A 1 92 ? 59.606 14.172 -6.533 1.00 60.66 92 ALA A CA 1
ATOM 729 C C . ALA A 1 92 ? 59.894 14.766 -5.136 1.00 60.66 92 ALA A C 1
ATOM 731 O O . ALA A 1 92 ? 58.968 14.949 -4.342 1.00 60.66 92 ALA A O 1
ATOM 732 N N . LYS A 1 93 ? 61.158 15.096 -4.834 1.00 62.59 93 LYS A N 1
ATOM 733 C CA . LYS A 1 93 ? 61.546 15.801 -3.599 1.00 62.59 93 LYS A CA 1
ATOM 734 C C . LYS A 1 93 ? 61.128 17.272 -3.624 1.00 62.59 93 LYS A C 1
ATOM 736 O O . LYS A 1 93 ? 60.548 17.756 -2.651 1.00 62.59 93 LYS A O 1
ATOM 741 N N . ASP A 1 94 ? 61.356 17.957 -4.739 1.00 71.56 94 ASP A N 1
ATOM 742 C CA . ASP A 1 94 ? 61.035 19.377 -4.908 1.00 71.56 94 ASP A CA 1
ATOM 743 C C . ASP A 1 94 ? 59.522 19.609 -4.898 1.00 71.56 94 ASP A C 1
ATOM 745 O O . ASP A 1 94 ? 59.045 20.566 -4.293 1.00 71.56 94 ASP A O 1
ATOM 749 N N . ARG A 1 95 ? 58.746 18.675 -5.466 1.00 78.38 95 ARG A N 1
ATOM 750 C CA . ARG A 1 95 ? 57.277 18.662 -5.393 1.00 78.38 95 ARG A CA 1
ATOM 751 C C . ARG A 1 95 ? 56.777 18.627 -3.950 1.00 78.38 95 ARG A C 1
ATOM 753 O O . ARG A 1 95 ? 55.873 19.384 -3.599 1.00 78.38 95 ARG A O 1
ATOM 760 N N . ILE A 1 96 ? 57.364 17.775 -3.106 1.00 79.12 96 ILE A N 1
ATOM 761 C CA . ILE A 1 96 ? 57.017 17.689 -1.680 1.00 79.12 96 ILE A CA 1
ATOM 762 C C . ILE A 1 96 ? 57.439 18.973 -0.951 1.00 79.12 96 ILE A C 1
ATOM 764 O O . ILE A 1 96 ? 56.641 19.514 -0.189 1.00 79.12 96 ILE A O 1
ATOM 768 N N . SER A 1 97 ? 58.632 19.507 -1.235 1.00 79.25 97 SER A N 1
ATOM 769 C CA . SER A 1 97 ? 59.114 20.785 -0.685 1.00 79.25 97 SER A CA 1
ATOM 770 C C . SER A 1 97 ? 58.180 21.957 -1.032 1.00 79.25 97 SER A C 1
ATOM 772 O O . SER A 1 97 ? 57.714 22.679 -0.148 1.00 79.25 97 SER A O 1
ATOM 774 N N . TYR A 1 98 ? 57.795 22.088 -2.306 1.00 83.25 98 TYR A N 1
ATOM 775 C CA . TYR A 1 98 ? 56.843 23.090 -2.787 1.00 83.25 98 TYR A CA 1
ATOM 776 C C . TYR A 1 98 ? 55.454 22.928 -2.147 1.00 83.25 98 TYR A C 1
ATOM 778 O O . TYR A 1 98 ? 54.860 23.918 -1.722 1.00 83.25 98 TYR A O 1
ATOM 786 N N . LEU A 1 99 ? 54.940 21.699 -2.009 1.00 81.94 99 LEU A N 1
ATOM 787 C CA . LEU A 1 99 ? 53.657 21.456 -1.338 1.00 81.94 99 LEU A CA 1
ATOM 788 C C . LEU A 1 99 ? 53.700 21.760 0.169 1.00 81.94 99 LEU A C 1
ATOM 790 O O . LEU A 1 99 ? 52.673 22.166 0.716 1.00 81.94 99 LEU A O 1
ATOM 794 N N . GLN A 1 100 ? 54.857 21.609 0.821 1.00 79.62 100 GLN A N 1
ATOM 795 C CA . GLN A 1 100 ? 55.073 21.948 2.234 1.00 79.62 100 GLN A CA 1
ATOM 796 C C . GLN A 1 100 ? 55.325 23.446 2.481 1.00 79.62 100 GLN A C 1
ATOM 798 O O . GLN A 1 100 ? 55.140 23.897 3.616 1.00 79.62 100 GLN A O 1
ATOM 803 N N . ASN A 1 101 ? 55.720 24.227 1.467 1.00 79.94 101 ASN A N 1
ATOM 804 C CA . ASN A 1 101 ? 56.019 25.649 1.640 1.00 79.94 101 ASN A CA 1
ATOM 805 C C . ASN A 1 101 ? 54.757 26.474 1.952 1.00 79.94 101 ASN A C 1
ATOM 807 O O . ASN A 1 101 ? 53.922 26.743 1.086 1.00 79.94 101 ASN A O 1
ATOM 811 N N . ARG A 1 102 ? 54.659 26.937 3.203 1.00 74.50 102 ARG A N 1
ATOM 812 C CA . ARG A 1 102 ? 53.508 27.694 3.722 1.00 74.50 102 ARG A CA 1
ATOM 813 C C . ARG A 1 102 ? 53.474 29.163 3.293 1.00 74.50 102 ARG A C 1
ATOM 815 O O . ARG A 1 102 ? 52.442 29.802 3.455 1.00 74.50 102 ARG A O 1
ATOM 822 N N . HIS A 1 103 ? 54.562 29.675 2.716 1.00 76.88 103 HIS A N 1
ATOM 823 C CA . HIS A 1 103 ? 54.643 31.041 2.185 1.00 76.88 103 HIS A CA 1
ATOM 824 C C . HIS A 1 103 ? 54.054 31.168 0.767 1.00 76.88 103 HIS A C 1
ATOM 826 O O . HIS A 1 103 ? 53.913 32.277 0.258 1.00 76.88 103 HIS A O 1
ATOM 832 N N . ASN A 1 104 ? 53.708 30.051 0.114 1.00 82.25 104 ASN A N 1
ATOM 833 C CA . ASN A 1 104 ? 53.020 30.068 -1.176 1.00 82.25 104 ASN A CA 1
ATOM 834 C C . ASN A 1 104 ? 51.620 30.687 -1.007 1.00 82.25 104 ASN A C 1
ATOM 836 O O . ASN A 1 104 ? 50.824 30.201 -0.197 1.00 82.25 104 ASN A O 1
ATOM 840 N N . TRP A 1 105 ? 51.287 31.714 -1.793 1.00 82.38 105 TRP A N 1
ATOM 841 C CA . TRP A 1 105 ? 50.001 32.414 -1.675 1.00 82.38 105 TRP A CA 1
ATOM 842 C C . TRP A 1 105 ? 48.804 31.490 -1.939 1.00 82.38 105 TRP A C 1
ATOM 844 O O . TRP A 1 105 ? 47.757 31.635 -1.314 1.00 82.38 105 TRP A O 1
ATOM 854 N N . GLU A 1 106 ? 48.979 30.478 -2.788 1.00 85.44 106 GLU A N 1
ATOM 855 C CA . GLU A 1 106 ? 47.992 29.430 -3.037 1.00 85.44 106 GLU A CA 1
ATOM 856 C C . GLU A 1 106 ? 47.702 28.558 -1.796 1.00 85.44 106 GLU A C 1
ATOM 858 O O . GLU A 1 106 ? 46.566 28.132 -1.612 1.00 85.44 106 GLU A O 1
ATOM 863 N N . PHE A 1 107 ? 48.670 28.330 -0.895 1.00 84.19 107 PHE A N 1
ATOM 864 C CA . PHE A 1 107 ? 48.420 27.641 0.385 1.00 84.19 107 PHE A CA 1
ATOM 865 C C . PHE A 1 107 ? 47.652 28.537 1.364 1.00 84.19 107 PHE A C 1
ATOM 867 O O . PHE A 1 107 ? 46.722 28.063 2.017 1.00 84.19 107 PHE A O 1
ATOM 874 N N . ALA A 1 108 ? 48.002 29.825 1.426 1.00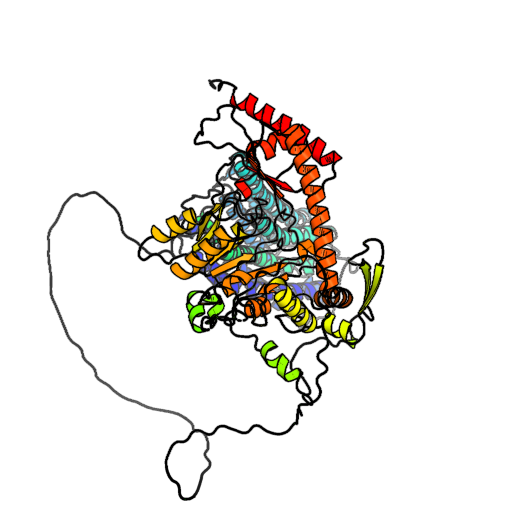 84.38 108 ALA A N 1
ATOM 875 C CA . ALA A 1 108 ? 47.295 30.803 2.248 1.00 84.38 108 ALA A CA 1
ATOM 876 C C . ALA A 1 108 ? 45.827 30.955 1.809 1.00 84.38 108 ALA A C 1
ATOM 878 O O . ALA A 1 108 ? 44.924 30.840 2.635 1.00 84.38 108 ALA A O 1
ATOM 879 N N . GLY A 1 109 ? 45.590 31.142 0.506 1.00 88.38 109 GLY A N 1
ATOM 880 C CA . GLY A 1 109 ? 44.253 31.307 -0.063 1.00 88.38 109 GLY A CA 1
ATOM 881 C C . GLY A 1 109 ? 43.345 30.100 0.165 1.00 88.38 109 GLY A C 1
ATOM 882 O O . GLY A 1 109 ? 42.218 30.280 0.614 1.00 88.38 109 GLY A O 1
ATOM 883 N N . LEU A 1 110 ? 43.846 28.875 -0.042 1.00 89.06 110 LEU A N 1
ATOM 884 C CA . LEU A 1 110 ? 43.080 27.652 0.239 1.00 89.06 110 LEU A CA 1
ATOM 885 C C . LEU A 1 110 ? 42.639 27.576 1.708 1.00 89.06 110 LEU A C 1
ATOM 887 O O . LEU A 1 110 ? 41.468 27.340 1.983 1.00 89.06 110 LEU A O 1
ATOM 891 N N . ILE A 1 111 ? 43.542 27.841 2.660 1.00 87.06 111 ILE A N 1
ATOM 892 C CA . ILE A 1 111 ? 43.201 27.828 4.094 1.00 87.06 111 ILE A CA 1
ATOM 893 C C . ILE A 1 111 ? 42.170 28.911 4.438 1.00 87.06 111 ILE A C 1
ATOM 895 O O . ILE A 1 111 ? 41.210 28.631 5.155 1.00 87.06 111 ILE A O 1
ATOM 899 N N . ILE A 1 112 ? 42.331 30.124 3.902 1.00 90.44 112 ILE A N 1
ATOM 900 C CA . ILE A 1 112 ? 41.381 31.227 4.099 1.00 90.44 112 ILE A CA 1
ATOM 901 C C . ILE A 1 112 ? 39.992 30.850 3.560 1.00 90.44 112 ILE A C 1
ATOM 903 O O . ILE A 1 112 ? 38.999 31.050 4.254 1.00 90.44 112 ILE A O 1
ATOM 907 N N . LEU A 1 113 ? 39.912 30.250 2.370 1.00 93.44 113 LEU A N 1
ATOM 908 C CA . LEU A 1 113 ? 38.649 29.839 1.749 1.00 93.44 113 LEU A CA 1
ATOM 909 C C . LEU A 1 113 ? 37.978 28.673 2.501 1.00 93.44 113 LEU A C 1
ATOM 911 O O . LEU A 1 113 ? 36.773 28.737 2.741 1.00 93.44 113 LEU A O 1
ATOM 915 N N . VAL A 1 114 ? 38.739 27.677 2.982 1.00 91.38 114 VAL A N 1
ATOM 916 C CA . VAL A 1 114 ? 38.226 26.620 3.885 1.00 91.38 114 VAL A CA 1
ATOM 917 C C . VAL A 1 114 ? 37.630 27.222 5.161 1.00 91.38 114 VAL A C 1
ATOM 919 O O . VAL A 1 114 ? 36.551 26.809 5.597 1.00 91.38 114 VAL A O 1
ATOM 922 N N . TYR A 1 115 ? 38.307 28.200 5.773 1.00 92.12 115 TYR A N 1
ATOM 923 C CA . TYR A 1 115 ? 37.815 28.859 6.985 1.00 92.12 115 TYR A CA 1
ATOM 924 C C . TYR A 1 115 ? 36.558 29.695 6.711 1.00 92.12 115 TYR A C 1
ATOM 926 O O . TYR A 1 115 ? 35.602 29.585 7.473 1.00 92.12 115 TYR A O 1
ATOM 934 N N . ILE A 1 116 ? 36.511 30.456 5.613 1.00 93.50 116 ILE A N 1
ATOM 935 C CA . ILE A 1 116 ? 35.319 31.224 5.217 1.00 93.50 116 ILE A CA 1
ATOM 936 C C . ILE A 1 116 ? 34.128 30.290 4.961 1.00 93.50 116 ILE A C 1
ATOM 938 O O . ILE A 1 116 ? 33.042 30.557 5.472 1.00 93.50 116 ILE A O 1
ATOM 942 N N . GLN A 1 117 ? 34.319 29.175 4.246 1.00 93.06 117 GLN A N 1
ATOM 943 C CA . GLN A 1 117 ? 33.250 28.197 4.006 1.00 93.06 117 GLN A CA 1
ATOM 944 C C . GLN A 1 117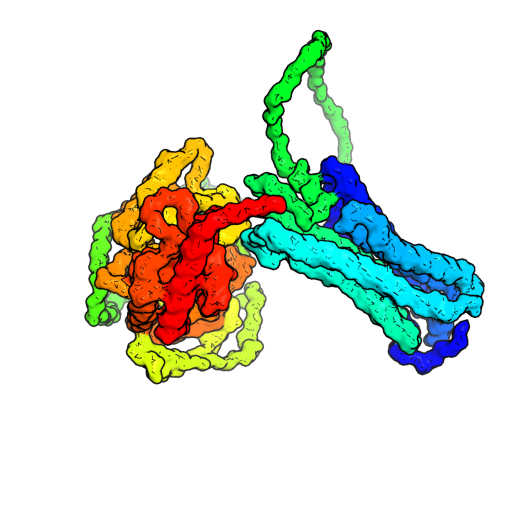 ? 32.740 27.571 5.309 1.00 93.06 117 GLN A C 1
ATOM 946 O O . GLN A 1 117 ? 31.532 27.450 5.505 1.00 93.06 117 GLN A O 1
ATOM 951 N N . THR A 1 118 ? 33.658 27.225 6.219 1.00 90.81 118 THR A N 1
ATOM 952 C CA . THR A 1 118 ? 33.338 26.727 7.568 1.00 90.81 118 THR A CA 1
ATOM 953 C C . THR A 1 118 ? 32.481 27.745 8.322 1.00 90.81 118 THR A C 1
ATOM 955 O O . THR A 1 118 ? 31.395 27.414 8.783 1.00 90.81 118 THR A O 1
ATOM 958 N N . TRP A 1 119 ? 32.904 29.013 8.377 1.00 93.50 119 TRP A N 1
ATOM 959 C CA . TRP A 1 119 ? 32.159 30.066 9.071 1.00 93.50 119 TRP A CA 1
ATOM 960 C C . TRP A 1 119 ? 30.778 30.337 8.452 1.00 93.50 119 TRP A C 1
ATOM 962 O O . TRP A 1 119 ? 29.817 30.541 9.194 1.00 93.50 119 TRP A O 1
ATOM 972 N N . LEU A 1 120 ? 30.660 30.333 7.117 1.00 93.06 120 LEU A N 1
ATOM 973 C CA . LEU A 1 120 ? 29.381 30.493 6.413 1.00 93.06 120 LEU A CA 1
ATOM 974 C C . LEU A 1 120 ? 28.428 29.328 6.714 1.00 93.06 120 LEU A C 1
ATOM 976 O O . LEU A 1 120 ? 27.255 29.564 7.009 1.00 93.06 120 LEU A O 1
ATOM 980 N N . GLY A 1 121 ? 28.937 28.093 6.686 1.00 89.81 121 GLY A N 1
ATOM 981 C CA . GLY A 1 121 ? 28.176 26.895 7.027 1.00 89.81 121 GLY A CA 1
ATOM 982 C C . GLY A 1 121 ? 27.690 26.920 8.474 1.00 89.81 121 GLY A C 1
ATOM 983 O O . GLY A 1 121 ? 26.482 26.900 8.716 1.00 89.81 121 GLY A O 1
ATOM 984 N N . ASP A 1 122 ? 28.609 27.050 9.432 1.00 90.81 122 ASP A N 1
ATOM 985 C CA . ASP A 1 122 ? 28.323 27.080 10.872 1.00 90.81 122 ASP A CA 1
ATOM 986 C C . ASP A 1 122 ? 27.302 28.173 11.231 1.00 90.81 122 ASP A C 1
ATOM 988 O O . ASP A 1 122 ? 26.336 27.919 11.961 1.00 90.81 122 ASP A O 1
ATOM 992 N N . ALA A 1 123 ? 27.468 29.380 10.672 1.00 91.69 123 ALA A N 1
ATOM 993 C CA . ALA A 1 123 ? 26.534 30.492 10.847 1.00 91.69 123 ALA A CA 1
ATOM 994 C C . ALA A 1 123 ? 25.137 30.173 10.289 1.00 91.69 123 ALA A C 1
ATOM 996 O O . ALA A 1 123 ? 24.134 30.520 10.919 1.00 91.69 123 ALA A O 1
ATOM 997 N N . LEU A 1 124 ? 25.048 29.477 9.150 1.00 88.12 124 LEU A N 1
ATOM 998 C CA . LEU A 1 124 ? 23.774 29.062 8.566 1.00 88.12 124 LEU A CA 1
ATOM 999 C C . LEU A 1 124 ? 23.093 27.951 9.389 1.00 88.12 124 LEU A C 1
ATOM 1001 O O . LEU A 1 124 ? 21.868 27.982 9.536 1.00 88.12 124 LEU A O 1
ATOM 1005 N N . VAL A 1 125 ? 23.840 27.018 10.003 1.00 86.81 125 VAL A N 1
ATOM 1006 C CA . VAL A 1 125 ? 23.256 26.057 10.967 1.00 86.81 125 VAL A CA 1
ATOM 1007 C C . VAL A 1 125 ? 22.723 26.791 12.205 1.00 86.81 125 VAL A C 1
ATOM 1009 O O . VAL A 1 125 ? 21.592 26.531 12.624 1.00 86.81 125 VAL A O 1
ATOM 1012 N N . ILE A 1 126 ? 23.479 27.749 12.759 1.00 90.38 126 ILE A N 1
ATOM 1013 C CA . ILE A 1 126 ? 23.055 28.554 13.922 1.00 90.38 126 ILE A CA 1
ATOM 1014 C C . ILE A 1 126 ? 21.801 29.367 13.601 1.00 90.38 126 ILE A C 1
ATOM 1016 O O . ILE A 1 126 ? 20.844 29.338 14.375 1.00 90.38 126 ILE A O 1
ATOM 1020 N N . TYR A 1 127 ? 21.762 30.046 12.452 1.00 87.31 127 TYR A N 1
ATOM 1021 C CA . TYR A 1 127 ? 20.599 30.822 12.016 1.00 87.31 127 TYR A CA 1
ATOM 1022 C C . TYR A 1 127 ? 19.342 29.947 11.865 1.00 87.31 127 TYR A C 1
ATOM 1024 O O . TYR A 1 127 ? 18.239 30.353 12.242 1.00 87.31 127 TYR A O 1
ATOM 1032 N N . ARG A 1 128 ? 19.499 28.704 11.395 1.00 81.06 128 ARG A N 1
ATOM 1033 C CA . ARG A 1 128 ? 18.399 27.731 11.341 1.00 81.06 128 ARG A CA 1
ATOM 1034 C C . ARG A 1 128 ? 17.979 27.247 12.726 1.00 81.06 128 ARG A C 1
ATOM 1036 O O . ARG A 1 128 ? 16.781 27.159 12.976 1.00 81.06 128 ARG A O 1
ATOM 1043 N N . CYS A 1 129 ? 18.918 26.991 13.639 1.00 85.44 129 CYS A N 1
ATOM 1044 C CA . CYS A 1 129 ? 18.606 26.643 15.029 1.00 85.44 129 CYS A CA 1
ATOM 1045 C C . CYS A 1 129 ? 17.848 27.775 15.741 1.00 85.44 129 CYS A C 1
ATOM 1047 O O . CYS A 1 129 ? 16.848 27.521 16.406 1.00 85.44 129 CYS A O 1
ATOM 1049 N N . TYR A 1 130 ? 18.270 29.025 15.538 1.00 86.31 130 TYR A N 1
ATOM 1050 C CA . TYR A 1 130 ? 17.598 30.227 16.034 1.00 86.31 130 TYR A CA 1
ATOM 1051 C C . TYR A 1 130 ? 16.138 30.317 15.572 1.00 86.31 130 TYR A C 1
ATOM 1053 O O . TYR A 1 130 ? 15.247 30.562 16.387 1.00 86.31 130 TYR A O 1
ATOM 1061 N N . PHE A 1 131 ? 15.880 30.075 14.281 1.00 78.88 131 PHE A N 1
ATOM 1062 C CA . PHE A 1 131 ? 14.517 30.076 13.749 1.00 78.88 131 PHE A CA 1
ATOM 1063 C C . PHE A 1 131 ? 13.695 28.898 14.298 1.00 78.88 131 PHE A C 1
ATOM 1065 O O . PHE A 1 131 ? 12.557 29.087 14.723 1.00 78.88 131 PHE A O 1
ATOM 1072 N N . VAL A 1 132 ? 14.265 27.687 14.320 1.00 77.19 132 VAL A N 1
ATOM 1073 C CA . VAL A 1 132 ? 13.616 26.466 14.840 1.00 77.19 132 VAL A CA 1
ATOM 1074 C C . VAL A 1 132 ? 13.225 26.607 16.318 1.00 77.19 132 VAL A C 1
ATOM 1076 O O . VAL A 1 132 ? 12.222 26.038 16.736 1.00 77.19 132 VAL A O 1
ATOM 1079 N N . TRP A 1 133 ? 13.958 27.408 17.093 1.00 83.50 133 TRP A N 1
ATOM 1080 C CA . TRP A 1 133 ? 13.645 27.744 18.484 1.00 83.50 133 TRP A CA 1
ATOM 1081 C C . TRP A 1 133 ? 12.963 29.112 18.654 1.00 83.50 133 TRP A C 1
ATOM 1083 O O . TRP A 1 133 ? 13.173 29.795 19.654 1.00 83.50 133 TRP A O 1
ATOM 1093 N N . ASP A 1 134 ? 12.121 29.502 17.692 1.00 80.44 134 ASP A N 1
ATOM 1094 C CA . ASP A 1 134 ? 11.182 30.632 17.790 1.00 80.44 134 ASP A CA 1
ATOM 1095 C C . ASP A 1 134 ? 11.839 31.991 18.123 1.00 80.44 134 ASP A C 1
ATOM 1097 O O . ASP A 1 134 ? 11.230 32.845 18.766 1.00 80.44 134 ASP A O 1
ATOM 1101 N N . ASN A 1 135 ? 13.066 32.217 17.633 1.00 81.19 135 ASN A N 1
ATOM 1102 C CA . ASN A 1 135 ? 13.935 33.371 17.915 1.00 81.19 135 ASN A CA 1
ATOM 1103 C C . ASN A 1 135 ? 14.546 33.416 19.341 1.00 81.19 135 ASN A C 1
ATOM 1105 O O . ASN A 1 135 ? 14.974 34.482 19.794 1.00 81.19 135 ASN A O 1
ATOM 1109 N N . ASN A 1 136 ? 14.649 32.292 20.059 1.00 85.25 136 ASN A N 1
ATOM 1110 C CA . ASN A 1 136 ? 15.282 32.261 21.384 1.00 85.25 136 ASN A CA 1
ATOM 1111 C C . ASN A 1 136 ? 16.818 32.441 21.316 1.00 85.25 136 ASN A C 1
ATOM 1113 O O . ASN A 1 136 ? 17.571 31.490 21.094 1.00 85.25 136 ASN A O 1
ATOM 1117 N N . MET A 1 137 ? 17.283 33.671 21.569 1.00 85.50 137 MET A N 1
ATOM 1118 C CA . MET A 1 137 ? 18.708 34.041 21.612 1.00 85.50 137 MET A CA 1
ATOM 1119 C C . MET A 1 137 ? 19.515 33.291 22.685 1.00 85.50 137 MET A C 1
ATOM 1121 O O . MET A 1 137 ? 20.692 33.010 22.468 1.00 85.50 137 MET A O 1
ATOM 1125 N N . TRP A 1 138 ? 18.914 32.948 23.831 1.00 88.75 138 TRP A N 1
ATOM 1126 C CA . TRP A 1 138 ? 19.645 32.309 24.932 1.00 88.75 138 TRP A CA 1
ATOM 1127 C C . TRP A 1 138 ? 20.142 30.915 24.559 1.00 88.75 138 TRP A C 1
ATOM 1129 O O . TRP A 1 138 ? 21.266 30.554 24.900 1.00 88.75 138 TRP A O 1
ATOM 1139 N N . LEU A 1 139 ? 19.348 30.154 23.803 1.00 87.81 139 LEU A N 1
ATOM 1140 C CA . LEU A 1 139 ? 19.704 28.791 23.411 1.00 87.81 139 LEU A CA 1
ATOM 1141 C C . LEU A 1 139 ? 20.852 28.746 22.388 1.00 87.81 139 LEU A C 1
ATOM 1143 O O . LEU A 1 139 ? 21.687 27.846 22.434 1.00 87.81 139 LEU A O 1
ATOM 1147 N N . ILE A 1 140 ? 20.920 29.726 21.481 1.00 90.88 140 ILE A N 1
ATOM 1148 C CA . ILE A 1 140 ? 22.000 29.813 20.485 1.00 90.88 140 ILE A CA 1
ATOM 1149 C C . ILE A 1 140 ? 23.275 30.481 21.015 1.00 90.88 140 ILE A C 1
ATOM 1151 O O . ILE A 1 140 ? 24.272 30.505 20.297 1.00 90.88 140 ILE A O 1
ATOM 1155 N N . SER A 1 141 ? 23.274 31.002 22.248 1.00 91.75 141 SER A N 1
ATOM 1156 C CA . SER A 1 141 ? 24.423 31.713 22.826 1.00 91.75 141 SER A CA 1
ATOM 1157 C C . SER A 1 141 ? 25.708 30.877 22.794 1.00 91.75 141 SER A C 1
ATOM 1159 O O . SER A 1 141 ? 26.721 31.340 22.279 1.00 91.75 141 SER A O 1
ATOM 1161 N N . ILE A 1 142 ? 25.658 29.617 23.241 1.00 92.25 142 ILE A N 1
ATOM 1162 C CA . ILE A 1 142 ? 26.825 28.723 23.265 1.00 92.25 142 ILE A CA 1
ATOM 1163 C C . ILE A 1 142 ? 27.292 28.360 21.836 1.00 92.25 142 ILE A C 1
ATOM 1165 O O . ILE A 1 142 ? 28.482 28.532 21.562 1.00 92.25 142 ILE A O 1
ATOM 1169 N N . PRO A 1 143 ? 26.417 27.953 20.884 1.00 93.50 143 PRO A N 1
ATOM 1170 C CA . PRO A 1 143 ? 26.783 27.852 19.467 1.00 93.50 143 PRO A CA 1
ATOM 1171 C C . PRO A 1 143 ? 27.463 29.102 18.885 1.00 93.50 143 PRO A C 1
ATOM 1173 O O . PRO A 1 143 ? 28.476 28.978 18.196 1.00 93.50 143 PRO A O 1
ATOM 1176 N N . VAL A 1 144 ? 26.949 30.302 19.183 1.00 94.25 144 VAL A N 1
ATOM 1177 C CA . VAL A 1 144 ? 27.532 31.576 18.726 1.00 94.25 144 VAL A CA 1
ATOM 1178 C C . VAL A 1 144 ? 28.904 31.815 19.359 1.00 94.25 144 VAL A C 1
ATOM 1180 O O . VAL A 1 144 ? 29.836 32.175 18.646 1.00 94.25 144 VAL A O 1
ATOM 1183 N N . CYS A 1 145 ? 29.076 31.559 20.658 1.00 94.12 145 CYS A N 1
ATOM 1184 C CA . CYS A 1 145 ? 30.376 31.668 21.323 1.00 94.12 145 CYS A CA 1
ATOM 1185 C C . CYS A 1 145 ? 31.422 30.705 20.736 1.00 94.12 145 CYS A C 1
ATOM 1187 O O . CYS A 1 145 ? 32.575 31.104 20.573 1.00 94.12 145 CYS A O 1
ATOM 1189 N N . LEU A 1 146 ? 31.042 29.477 20.360 1.00 93.44 146 LEU A N 1
ATOM 1190 C CA . LEU A 1 146 ? 31.955 28.547 19.680 1.00 93.44 146 LEU A CA 1
ATOM 1191 C C . LEU A 1 146 ? 32.321 29.014 18.265 1.00 93.44 146 LEU A C 1
ATOM 1193 O O . LEU A 1 146 ? 33.491 28.934 17.889 1.00 93.44 146 LEU A O 1
ATOM 1197 N N . LEU A 1 147 ? 31.365 29.545 17.495 1.00 93.81 147 LEU A N 1
ATOM 1198 C CA . LEU A 1 147 ? 31.651 30.124 16.178 1.00 93.81 147 LEU A CA 1
ATOM 1199 C C . LEU A 1 147 ? 32.575 31.349 16.296 1.00 93.81 147 LEU A C 1
ATOM 1201 O O . LEU A 1 147 ? 33.573 31.426 15.586 1.00 93.81 147 LEU A O 1
ATOM 1205 N N . LEU A 1 148 ? 32.314 32.267 17.230 1.00 94.19 148 LEU A N 1
ATOM 1206 C CA . LEU A 1 148 ? 33.178 33.427 17.481 1.00 94.19 148 LEU A CA 1
ATOM 1207 C C . LEU A 1 148 ? 34.583 33.012 17.947 1.00 94.19 148 LEU A C 1
ATOM 1209 O O . LEU A 1 148 ? 35.569 33.583 17.482 1.00 94.19 148 LEU A O 1
ATOM 1213 N N . GLY A 1 149 ? 34.695 31.980 18.791 1.00 92.62 149 GLY A N 1
ATOM 1214 C CA . GLY A 1 149 ? 35.981 31.382 19.162 1.00 92.62 149 GLY A CA 1
ATOM 1215 C C . GLY A 1 149 ? 36.724 30.792 17.958 1.00 92.62 149 GLY A C 1
ATOM 1216 O O . GLY A 1 149 ? 37.920 31.028 17.796 1.00 92.62 149 GLY A O 1
ATOM 1217 N N . THR A 1 150 ? 36.004 30.102 17.068 1.00 91.94 150 THR A N 1
ATOM 1218 C CA . THR A 1 150 ? 36.544 29.542 15.816 1.00 91.94 150 THR A CA 1
ATOM 1219 C C . THR A 1 150 ? 37.021 30.647 14.875 1.00 91.94 150 THR A C 1
ATOM 1221 O O . THR A 1 150 ? 38.126 30.561 14.345 1.00 91.94 150 THR A O 1
ATOM 1224 N N . ILE A 1 151 ? 36.239 31.719 14.702 1.00 93.75 151 ILE A N 1
ATOM 1225 C CA . ILE A 1 151 ? 36.612 32.900 13.909 1.00 93.75 151 ILE A CA 1
ATOM 1226 C C . ILE A 1 151 ? 37.856 33.571 14.499 1.00 93.75 151 ILE A C 1
ATOM 1228 O O . ILE A 1 151 ? 38.794 33.846 13.753 1.00 93.75 151 ILE A O 1
ATOM 1232 N N . GLY A 1 152 ? 37.913 33.787 15.816 1.00 92.69 152 GLY A N 1
ATOM 1233 C CA . GLY A 1 152 ? 39.063 34.399 16.489 1.00 92.69 152 GLY A CA 1
ATOM 1234 C C . GLY A 1 152 ? 40.351 33.583 16.339 1.00 92.69 152 GLY A C 1
ATOM 1235 O O . GLY A 1 152 ? 41.377 34.123 15.924 1.00 92.69 152 GLY A O 1
ATOM 1236 N N . ILE A 1 153 ? 40.288 32.271 16.595 1.00 90.38 153 ILE A N 1
ATOM 1237 C CA . ILE A 1 153 ? 41.414 31.336 16.428 1.00 90.38 153 ILE A CA 1
ATOM 1238 C C . ILE A 1 153 ? 41.885 31.307 14.971 1.00 90.38 153 ILE A C 1
ATOM 1240 O O . ILE A 1 153 ? 43.069 31.511 14.702 1.00 90.38 153 ILE A O 1
ATOM 1244 N N . ASN A 1 154 ? 40.969 31.121 14.019 1.00 90.88 154 ASN A N 1
ATOM 1245 C CA . ASN A 1 154 ? 41.305 31.047 12.599 1.00 90.88 154 ASN A CA 1
ATOM 1246 C C . ASN A 1 154 ? 41.856 32.382 12.065 1.00 90.88 154 ASN A C 1
ATOM 1248 O O . ASN A 1 154 ? 42.814 32.376 11.295 1.00 90.88 154 ASN A O 1
ATOM 1252 N N . THR A 1 155 ? 41.321 33.524 12.512 1.00 90.50 155 THR A N 1
ATOM 1253 C CA . THR A 1 155 ? 41.819 34.865 12.148 1.00 90.50 155 THR A CA 1
ATOM 1254 C C . THR A 1 155 ? 43.213 35.118 12.720 1.00 90.50 155 THR A C 1
ATOM 1256 O O . THR A 1 155 ? 44.080 35.636 12.015 1.00 90.50 155 THR A O 1
ATOM 1259 N N . TYR A 1 156 ? 43.482 34.688 13.959 1.00 89.12 156 TYR A N 1
ATOM 1260 C CA . TYR A 1 156 ? 44.832 34.727 14.518 1.00 89.12 156 TYR A CA 1
ATOM 1261 C C . TYR A 1 156 ? 45.800 33.862 13.692 1.00 89.12 156 TYR A C 1
ATOM 1263 O O . TYR A 1 156 ? 46.856 34.360 13.302 1.00 89.12 156 TYR A O 1
ATOM 1271 N N . ILE A 1 157 ? 45.425 32.627 13.327 1.00 85.50 157 ILE A N 1
ATOM 1272 C CA . ILE A 1 157 ? 46.239 31.769 12.443 1.00 85.50 157 ILE A CA 1
ATOM 1273 C C . ILE A 1 157 ? 46.507 32.463 11.099 1.00 85.50 157 ILE A C 1
ATOM 1275 O O . ILE A 1 157 ? 47.655 32.480 10.661 1.00 85.50 157 ILE A O 1
ATOM 1279 N N . ILE A 1 158 ? 45.491 33.078 10.477 1.00 86.06 158 ILE A N 1
ATOM 1280 C CA . ILE A 1 158 ? 45.642 33.845 9.227 1.00 86.06 158 ILE A CA 1
ATOM 1281 C C . ILE A 1 158 ? 46.655 34.987 9.401 1.00 86.06 158 ILE A C 1
ATOM 1283 O O . ILE A 1 158 ? 47.562 35.116 8.580 1.00 86.06 158 ILE A O 1
ATOM 1287 N N . SER A 1 159 ? 46.564 35.768 10.485 1.00 82.75 159 SER A N 1
ATOM 1288 C CA . SER A 1 159 ? 47.505 36.870 10.764 1.00 82.75 159 SER A CA 1
ATOM 1289 C C . SER A 1 159 ? 48.965 36.408 10.866 1.00 82.75 159 SER A C 1
ATOM 1291 O O . SER A 1 159 ? 49.882 37.162 10.551 1.00 82.75 159 SER A O 1
ATOM 1293 N N . GLN A 1 160 ? 49.179 35.156 11.281 1.00 83.19 160 GLN A N 1
ATOM 1294 C CA . GLN A 1 160 ? 50.496 34.550 11.440 1.00 83.19 160 GLN A CA 1
ATOM 1295 C C . GLN A 1 160 ? 50.959 33.761 10.203 1.00 83.19 160 GLN A C 1
ATOM 1297 O O . GLN A 1 160 ? 52.056 33.210 10.239 1.00 83.19 160 GLN A O 1
ATOM 1302 N N . ILE A 1 161 ? 50.203 33.709 9.094 1.00 74.31 161 ILE A N 1
ATOM 1303 C CA . ILE A 1 161 ? 50.633 33.010 7.864 1.00 74.31 161 ILE A CA 1
ATOM 1304 C C . ILE A 1 161 ? 52.020 33.475 7.367 1.00 74.31 161 ILE A C 1
ATOM 1306 O O . ILE A 1 161 ? 52.846 32.599 7.094 1.00 74.31 161 ILE A O 1
ATOM 1310 N N . PRO A 1 162 ? 52.349 34.787 7.317 1.00 69.56 162 PRO A N 1
ATOM 1311 C CA . PRO A 1 162 ? 53.688 35.256 6.931 1.00 69.56 162 PRO A CA 1
ATOM 1312 C C . PRO A 1 162 ? 54.807 34.853 7.908 1.00 69.56 162 PRO A C 1
ATOM 1314 O O . PRO A 1 162 ? 55.981 34.934 7.564 1.00 69.56 162 PRO A O 1
ATOM 1317 N N . PHE A 1 163 ? 54.449 34.417 9.120 1.00 67.75 163 PHE A N 1
ATOM 1318 C CA . PHE A 1 163 ? 55.356 34.137 10.234 1.00 67.75 163 PHE A CA 1
ATOM 1319 C C . PHE A 1 163 ? 55.147 32.728 10.825 1.00 67.75 163 PHE A C 1
ATOM 1321 O O . PHE A 1 163 ? 55.492 32.501 11.980 1.00 67.75 163 PHE A O 1
ATOM 1328 N N . TYR A 1 164 ? 54.608 31.773 10.046 1.00 60.44 164 TYR A N 1
ATOM 1329 C CA . TYR A 1 164 ? 53.948 30.522 10.497 1.00 60.44 164 TYR A CA 1
ATOM 1330 C C . TYR A 1 164 ? 54.675 29.715 11.601 1.00 60.44 164 TYR A C 1
ATOM 1332 O O . TYR A 1 164 ? 54.051 28.955 12.342 1.00 60.44 164 TYR A O 1
ATOM 1340 N N . ASN A 1 165 ? 55.993 29.863 11.744 1.00 59.56 165 ASN A N 1
ATOM 1341 C CA . ASN A 1 165 ? 56.773 29.279 12.836 1.00 59.56 165 ASN A CA 1
ATOM 1342 C C . ASN A 1 165 ? 56.370 29.754 14.252 1.00 59.56 165 ASN A C 1
ATOM 1344 O O . ASN A 1 165 ? 56.729 29.070 15.209 1.00 59.56 165 ASN A O 1
ATOM 1348 N N . THR A 1 166 ? 55.630 30.861 14.403 1.00 64.06 166 THR A N 1
ATOM 1349 C CA . THR A 1 166 ? 55.181 31.410 15.702 1.00 64.06 166 THR A CA 1
ATOM 1350 C C . THR A 1 166 ? 53.915 30.759 16.273 1.00 64.06 166 THR A C 1
ATOM 1352 O O . THR A 1 166 ? 53.666 30.875 17.472 1.00 64.06 166 THR A O 1
ATOM 1355 N N . VAL A 1 167 ? 53.098 30.083 15.455 1.00 72.25 167 VAL A N 1
ATOM 1356 C CA . VAL A 1 167 ? 51.749 29.646 15.863 1.00 72.25 167 VAL A CA 1
ATOM 1357 C C . VAL A 1 167 ? 51.803 28.483 16.872 1.00 72.25 167 VAL A C 1
ATOM 1359 O O . VAL A 1 167 ? 52.365 27.429 16.549 1.00 72.25 167 VAL A O 1
ATOM 1362 N N . PRO A 1 168 ? 51.162 28.592 18.056 1.00 78.44 168 PRO A N 1
ATOM 1363 C CA . PRO A 1 168 ? 51.096 27.495 19.020 1.00 78.44 168 PRO A CA 1
ATOM 1364 C C . PRO A 1 168 ? 50.402 26.250 18.449 1.00 78.44 168 PRO A C 1
ATOM 1366 O O . PRO A 1 168 ? 49.276 26.311 17.956 1.00 78.44 168 PRO A O 1
ATOM 1369 N N . ILE A 1 169 ? 51.041 25.082 18.573 1.00 72.75 169 ILE A N 1
ATOM 1370 C CA . ILE A 1 169 ? 50.514 23.805 18.047 1.00 72.75 169 ILE A CA 1
ATOM 1371 C C . ILE A 1 169 ? 49.174 23.427 18.707 1.00 72.75 169 ILE A C 1
ATOM 1373 O O . ILE A 1 169 ? 48.317 22.827 18.060 1.00 72.75 169 ILE A O 1
ATOM 1377 N N . SER A 1 170 ? 48.960 23.818 19.966 1.00 78.38 170 SER A N 1
ATOM 1378 C CA . SER A 1 170 ? 47.677 23.699 20.674 1.00 78.38 170 SER A CA 1
ATOM 1379 C C . SER A 1 170 ? 46.538 24.446 19.971 1.00 78.38 170 SER A C 1
ATOM 1381 O O . SER A 1 170 ? 45.442 23.907 19.857 1.00 78.38 170 SER A O 1
ATOM 1383 N N . LEU A 1 171 ? 46.816 25.641 19.445 1.00 80.62 171 LEU A N 1
ATOM 1384 C CA . LEU A 1 171 ? 45.843 26.525 18.802 1.00 80.62 171 LEU A CA 1
ATOM 1385 C C . LEU A 1 171 ? 45.508 26.082 17.362 1.00 80.62 171 LEU A C 1
ATOM 1387 O O . LEU A 1 171 ? 44.394 26.292 16.890 1.00 80.62 171 LEU A O 1
ATOM 1391 N N . VAL A 1 172 ? 46.424 25.375 16.687 1.00 79.31 172 VAL A N 1
ATOM 1392 C CA . VAL A 1 172 ? 46.109 24.664 15.428 1.00 79.31 172 VAL A CA 1
ATOM 1393 C C . VAL A 1 172 ? 45.316 23.377 15.705 1.00 79.31 172 VAL A C 1
ATOM 1395 O O . VAL 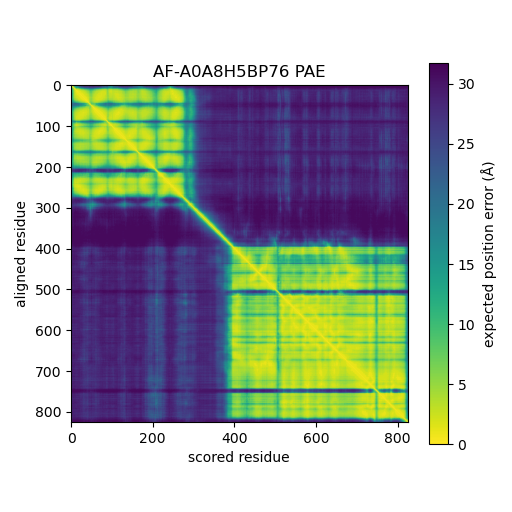A 1 172 ? 44.420 23.022 14.945 1.00 79.31 172 VAL A O 1
ATOM 1398 N N . ARG A 1 173 ? 45.594 22.683 16.818 1.00 82.50 173 ARG A N 1
ATOM 1399 C CA . ARG A 1 173 ? 44.849 21.478 17.232 1.00 82.50 173 ARG A CA 1
ATOM 1400 C C . ARG A 1 173 ? 43.395 21.754 17.625 1.00 82.50 173 ARG A C 1
ATOM 1402 O O . ARG A 1 173 ? 42.602 20.824 17.562 1.00 82.50 173 ARG A O 1
ATOM 1409 N N . SER A 1 174 ? 43.029 22.984 17.989 1.00 86.31 174 SER A N 1
ATOM 1410 C CA . SER A 1 174 ? 41.656 23.344 18.382 1.00 86.31 174 SER A CA 1
ATOM 1411 C C . SER A 1 174 ? 40.680 23.613 17.228 1.00 86.31 174 SER A C 1
ATOM 1413 O O . SER A 1 174 ? 39.483 23.668 17.492 1.00 86.31 174 SER A O 1
ATOM 1415 N N . ILE A 1 175 ? 41.138 23.728 15.971 1.00 85.06 175 ILE A N 1
ATOM 1416 C CA . ILE A 1 175 ? 40.283 24.081 14.815 1.00 85.06 175 ILE A CA 1
ATOM 1417 C C . ILE A 1 175 ? 39.147 23.060 14.615 1.00 85.06 175 ILE A C 1
ATOM 1419 O O . ILE A 1 175 ? 37.969 23.393 14.747 1.00 85.06 175 ILE A O 1
ATOM 1423 N N . TYR A 1 176 ? 39.495 21.802 14.320 1.00 88.00 176 TYR A N 1
ATOM 1424 C CA . TYR A 1 176 ? 38.509 20.751 14.053 1.00 88.00 176 TYR A CA 1
ATOM 1425 C C . TYR A 1 176 ? 37.679 20.348 15.290 1.00 88.00 176 TYR A C 1
ATOM 1427 O O . TYR A 1 176 ? 36.496 20.051 15.103 1.00 88.00 176 TYR A O 1
ATOM 1435 N N . PRO A 1 177 ? 38.202 20.366 16.538 1.00 90.75 177 PRO A N 1
ATOM 1436 C CA . PRO A 1 177 ? 37.381 20.149 17.728 1.00 90.75 177 PRO A CA 1
ATOM 1437 C C . PRO A 1 177 ? 36.307 21.219 17.947 1.00 90.75 177 PRO A C 1
ATOM 1439 O O . PRO A 1 177 ? 35.185 20.867 18.311 1.00 90.75 177 PRO A O 1
ATOM 1442 N N . LEU A 1 178 ? 36.610 22.506 17.720 1.00 89.69 178 LEU A N 1
ATOM 1443 C CA . LEU A 1 178 ? 35.626 23.583 17.891 1.00 89.69 178 LEU A CA 1
ATOM 1444 C C . LEU A 1 178 ? 34.515 23.506 16.840 1.00 89.69 178 LEU A C 1
ATOM 1446 O O . LEU A 1 178 ? 33.343 23.479 17.216 1.00 89.69 178 LEU A O 1
ATOM 1450 N N . ALA A 1 179 ? 34.874 23.393 15.557 1.00 88.25 179 ALA A N 1
ATOM 1451 C CA . ALA A 1 179 ? 33.902 23.264 14.468 1.00 88.25 179 ALA A CA 1
ATOM 1452 C C . ALA A 1 179 ? 33.019 22.012 14.639 1.00 88.25 179 ALA A C 1
ATOM 1454 O O . ALA A 1 179 ? 31.801 22.078 14.472 1.00 88.25 179 ALA A O 1
ATOM 1455 N N . PHE A 1 180 ? 33.602 20.880 15.060 1.00 90.56 180 PHE A N 1
ATOM 1456 C CA . PHE A 1 180 ? 32.840 19.671 15.388 1.00 90.56 180 PHE A CA 1
ATOM 1457 C C . PHE A 1 180 ? 31.877 19.898 16.561 1.00 90.56 180 PHE A C 1
ATOM 1459 O O . PHE A 1 180 ? 30.700 19.559 16.461 1.00 90.56 180 PHE A O 1
ATOM 1466 N N . SER A 1 181 ? 32.350 20.505 17.654 1.00 91.50 181 SER A N 1
ATOM 1467 C CA . SER A 1 181 ? 31.534 20.763 18.850 1.00 91.50 181 SER A CA 1
ATOM 1468 C C . SER A 1 181 ? 30.368 21.710 18.557 1.00 91.50 181 SER A C 1
ATOM 1470 O O . SER A 1 181 ? 29.249 21.474 19.017 1.00 91.50 181 SER A O 1
ATOM 1472 N N . GLN A 1 182 ? 30.608 22.749 17.752 1.00 91.19 182 GLN A N 1
ATOM 1473 C CA . GLN A 1 182 ? 29.584 23.684 17.294 1.00 91.19 182 GLN A CA 1
ATOM 1474 C C . GLN A 1 182 ? 28.530 22.966 16.436 1.00 91.19 182 GLN A C 1
ATOM 1476 O O . GLN A 1 182 ? 27.336 23.082 16.732 1.00 91.19 182 GLN A O 1
ATOM 1481 N N . ASN A 1 183 ? 28.942 22.182 15.435 1.00 87.25 183 ASN A N 1
ATOM 1482 C CA . ASN A 1 183 ? 28.011 21.525 14.514 1.00 87.25 183 ASN A CA 1
ATOM 1483 C C . ASN A 1 183 ? 27.202 20.430 15.211 1.00 87.25 183 ASN A C 1
ATOM 1485 O O . ASN A 1 183 ? 25.979 20.364 15.056 1.00 87.25 183 ASN A O 1
ATOM 1489 N N . PHE A 1 184 ? 27.864 19.612 16.032 1.00 88.88 184 PHE A N 1
ATOM 1490 C CA . PHE A 1 184 ? 27.231 18.542 16.795 1.00 88.88 184 PHE A CA 1
ATOM 1491 C C . PHE A 1 184 ? 26.195 19.089 17.786 1.00 88.88 184 PHE A C 1
ATOM 1493 O O . PHE A 1 184 ? 25.057 18.614 17.809 1.00 88.88 184 PHE A O 1
ATOM 1500 N N . MET A 1 185 ? 26.540 20.128 18.559 1.00 90.12 185 MET A N 1
ATOM 1501 C CA . MET A 1 185 ? 25.605 20.770 19.488 1.00 90.12 185 MET A CA 1
ATOM 1502 C C . MET A 1 185 ? 24.431 21.422 18.748 1.00 90.12 185 MET A C 1
ATOM 1504 O O . MET A 1 185 ? 23.280 21.188 19.110 1.00 90.12 185 MET A O 1
ATOM 1508 N N . THR A 1 186 ? 24.692 22.207 17.700 1.00 87.94 186 THR A N 1
ATOM 1509 C CA . THR A 1 186 ? 23.633 22.941 16.984 1.00 87.94 186 THR A CA 1
ATOM 1510 C C . THR A 1 186 ? 22.667 21.982 16.280 1.00 87.94 186 THR A C 1
ATOM 1512 O O . THR A 1 186 ? 21.451 22.162 16.349 1.00 87.94 186 THR A O 1
ATOM 1515 N N . THR A 1 187 ? 23.182 20.900 15.689 1.00 86.12 187 THR A N 1
ATOM 1516 C CA . THR A 1 187 ? 22.361 19.823 15.111 1.00 86.12 187 THR A CA 1
ATOM 1517 C C . THR A 1 187 ? 21.551 19.101 16.194 1.00 86.12 187 THR A C 1
ATOM 1519 O O . THR A 1 187 ? 20.352 18.884 16.019 1.00 86.12 187 THR A O 1
ATOM 1522 N N . SER A 1 188 ? 22.155 18.807 17.351 1.00 86.88 188 SER A N 1
ATOM 1523 C CA . SER A 1 188 ? 21.464 18.181 18.490 1.00 86.88 188 SER A CA 1
ATOM 1524 C C . SER A 1 188 ? 20.325 19.046 19.043 1.00 86.88 188 SER A C 1
ATOM 1526 O O . SER A 1 188 ? 19.251 18.523 19.334 1.00 86.88 188 SER A O 1
ATOM 1528 N N . LEU A 1 189 ? 20.509 20.369 19.130 1.00 87.94 189 LEU A N 1
ATOM 1529 C CA . LEU A 1 189 ? 19.462 21.311 19.548 1.00 87.94 189 LEU A CA 1
ATOM 1530 C C . LEU A 1 189 ? 18.287 21.349 18.557 1.00 87.94 189 LEU A C 1
ATOM 1532 O O . LEU A 1 189 ? 17.133 21.426 18.981 1.00 87.94 189 LEU A O 1
ATOM 1536 N N . ILE A 1 190 ? 18.551 21.257 17.250 1.00 82.12 190 ILE A N 1
ATOM 1537 C CA . ILE A 1 190 ? 17.502 21.164 16.220 1.00 82.12 190 ILE A CA 1
ATOM 1538 C C . ILE A 1 190 ? 16.710 19.854 16.375 1.00 82.12 190 ILE A C 1
ATOM 1540 O O . ILE A 1 190 ? 15.479 19.887 16.414 1.00 82.12 190 ILE A O 1
ATOM 1544 N N . ILE A 1 191 ? 17.391 18.712 16.530 1.00 80.81 191 ILE A N 1
ATOM 1545 C CA . ILE A 1 191 ? 16.746 17.404 16.761 1.00 80.81 191 ILE A CA 1
ATOM 1546 C C . ILE A 1 191 ? 15.896 17.437 18.041 1.00 80.81 191 ILE A C 1
ATOM 1548 O O . ILE A 1 191 ? 14.755 16.972 18.038 1.00 80.81 191 ILE A O 1
ATOM 1552 N N . LEU A 1 192 ? 16.419 18.028 19.122 1.00 84.88 192 LEU A N 1
ATOM 1553 C CA . LEU A 1 192 ? 15.735 18.113 20.412 1.00 84.88 192 LEU A CA 1
ATOM 1554 C C . LEU A 1 192 ? 14.402 18.870 20.318 1.00 84.88 192 LEU A C 1
ATOM 1556 O O . LEU A 1 192 ? 13.408 18.372 20.848 1.00 84.88 192 LEU A O 1
ATOM 1560 N N . LYS A 1 193 ? 14.337 20.006 19.601 1.00 82.44 193 LYS A N 1
ATOM 1561 C CA . LYS A 1 193 ? 13.068 20.728 19.363 1.00 82.44 193 LYS A CA 1
ATOM 1562 C C . LYS A 1 193 ? 12.029 19.812 18.729 1.00 82.44 193 LYS A C 1
ATOM 1564 O O . LYS A 1 193 ? 10.912 19.729 19.231 1.00 82.44 193 LYS A O 1
ATOM 1569 N N . PHE A 1 194 ? 12.395 19.100 17.662 1.00 72.31 194 PHE A N 1
ATOM 1570 C CA . PHE A 1 194 ? 11.462 18.223 16.955 1.00 72.31 194 PHE A CA 1
ATOM 1571 C C . PHE A 1 194 ? 11.009 17.030 17.807 1.00 72.31 194 PHE A C 1
ATOM 1573 O O . PHE A 1 194 ? 9.835 16.666 17.760 1.00 72.31 194 PHE A O 1
ATOM 1580 N N . VAL A 1 195 ? 11.889 16.445 18.628 1.00 73.75 195 VAL A N 1
ATOM 1581 C CA . VAL A 1 195 ? 11.521 15.358 19.556 1.00 73.75 195 VAL A CA 1
ATOM 1582 C C . VAL A 1 195 ? 10.578 15.851 20.662 1.00 73.75 195 VAL A C 1
ATOM 1584 O O . VAL A 1 195 ? 9.622 15.149 21.001 1.00 73.75 195 VAL A O 1
ATOM 1587 N N . LEU A 1 196 ? 10.805 17.053 21.203 1.00 78.44 196 LEU A N 1
ATOM 1588 C CA . LEU A 1 196 ? 9.912 17.679 22.185 1.00 78.44 196 LEU A CA 1
ATOM 1589 C C . LEU A 1 196 ? 8.551 18.011 21.560 1.00 78.44 196 LEU A C 1
ATOM 1591 O O . LEU A 1 196 ? 7.531 17.534 22.052 1.00 78.44 196 LEU A O 1
ATOM 1595 N N . GLN A 1 197 ? 8.537 18.694 20.415 1.00 68.12 197 GLN A N 1
ATOM 1596 C CA . GLN A 1 197 ? 7.317 19.059 19.692 1.00 68.12 197 GLN A CA 1
ATOM 1597 C C . GLN A 1 197 ? 6.509 17.819 19.261 1.00 68.12 197 GLN A C 1
ATOM 1599 O O . GLN A 1 197 ? 5.281 17.824 19.336 1.00 68.12 197 GLN A O 1
ATOM 1604 N N . HIS A 1 198 ? 7.168 16.714 18.884 1.00 64.88 198 HIS A N 1
ATOM 1605 C CA . HIS A 1 198 ? 6.503 15.433 18.612 1.00 64.88 198 HIS A CA 1
ATOM 1606 C C . HIS A 1 198 ? 5.856 14.824 19.868 1.00 64.88 198 HIS A C 1
ATOM 1608 O O . HIS A 1 198 ? 4.750 14.284 19.796 1.00 64.88 198 HIS A O 1
ATOM 1614 N N . ARG A 1 199 ? 6.526 14.912 21.027 1.00 69.19 199 ARG A N 1
ATOM 1615 C CA . ARG A 1 199 ? 5.988 14.454 22.320 1.00 69.19 199 ARG A CA 1
ATOM 1616 C C . ARG A 1 199 ? 4.806 15.307 22.783 1.00 69.19 199 ARG A C 1
ATOM 1618 O O . ARG A 1 199 ? 3.828 14.747 23.263 1.00 69.19 199 ARG A O 1
ATOM 1625 N N . GLU A 1 200 ? 4.870 16.623 22.610 1.00 64.94 200 GLU A N 1
ATOM 1626 C CA . GLU A 1 200 ? 3.772 17.548 22.924 1.00 64.94 200 GLU A CA 1
ATOM 1627 C C . GLU A 1 200 ? 2.566 17.314 22.010 1.00 64.94 200 GLU A C 1
ATOM 1629 O O . GLU A 1 200 ? 1.453 17.163 22.504 1.00 64.94 200 GLU A O 1
ATOM 1634 N N . SER A 1 201 ? 2.791 17.150 20.703 1.00 55.44 201 SER A N 1
ATOM 1635 C CA . SER A 1 201 ? 1.735 16.821 19.730 1.00 55.44 201 SER A CA 1
ATOM 1636 C C . SER A 1 201 ? 1.016 15.512 20.079 1.00 55.44 201 SER A C 1
ATOM 1638 O O . SER A 1 201 ? -0.211 15.451 20.045 1.00 55.44 201 SER A O 1
ATOM 1640 N N . LYS A 1 202 ? 1.771 14.484 20.499 1.00 57.72 202 LYS A N 1
ATOM 1641 C CA . LYS A 1 202 ? 1.217 13.219 21.011 1.00 57.72 202 LYS A CA 1
ATOM 1642 C C . LYS A 1 202 ? 0.425 13.394 22.310 1.00 57.72 202 LYS A C 1
ATOM 1644 O O . LYS A 1 202 ? -0.639 12.801 22.438 1.00 57.72 202 LYS A O 1
ATOM 1649 N N . LYS A 1 203 ? 0.915 14.202 23.258 1.00 59.00 203 LYS A N 1
ATOM 1650 C CA . LYS A 1 203 ? 0.203 14.501 24.517 1.00 59.00 203 LYS A CA 1
ATOM 1651 C C . LYS A 1 203 ? -1.093 15.285 24.296 1.00 59.00 203 LYS A C 1
ATOM 1653 O O . LYS A 1 203 ? -2.049 15.066 25.024 1.00 59.00 203 LYS A O 1
ATOM 1658 N N . ALA A 1 204 ? -1.132 16.163 23.297 1.00 52.53 204 ALA A N 1
ATOM 1659 C CA . ALA A 1 204 ? -2.298 16.975 22.952 1.00 52.53 204 ALA A CA 1
ATOM 1660 C C . ALA A 1 204 ? -3.380 16.214 22.151 1.00 52.53 204 ALA A C 1
ATOM 1662 O O . ALA A 1 204 ? -4.279 16.841 21.600 1.00 52.53 204 ALA A O 1
ATOM 1663 N N . GLY A 1 205 ? -3.271 14.887 22.007 1.00 40.41 205 GLY A N 1
ATOM 1664 C CA . GLY A 1 205 ? -4.192 14.076 21.202 1.00 40.41 205 GLY A CA 1
ATOM 1665 C C . GLY A 1 205 ? -4.056 14.259 19.684 1.00 40.41 205 GLY A C 1
ATOM 1666 O O . GLY A 1 205 ? -4.707 13.543 18.927 1.00 40.41 205 GLY A O 1
ATOM 1667 N N . VAL A 1 206 ? -3.178 15.154 19.212 1.00 45.53 206 VAL A N 1
ATOM 1668 C CA . VAL A 1 206 ? -2.970 15.457 17.785 1.00 45.53 206 VAL A CA 1
ATOM 1669 C C . VAL A 1 206 ? -2.047 14.414 17.142 1.00 45.53 206 VAL A C 1
ATOM 1671 O O . VAL A 1 206 ? -0.947 14.701 16.663 1.00 45.53 206 VAL A O 1
ATOM 1674 N N . VAL A 1 207 ? -2.508 13.164 17.142 1.00 40.12 207 VAL A N 1
ATOM 1675 C CA . VAL A 1 207 ? -1.924 12.060 16.376 1.00 40.12 207 VAL A CA 1
ATOM 1676 C C . VAL A 1 207 ? -2.745 11.889 15.102 1.00 40.12 207 VAL A C 1
ATOM 1678 O O . VAL A 1 207 ? -3.812 11.283 15.110 1.00 40.12 207 VAL A O 1
ATOM 1681 N N . MET A 1 208 ? -2.232 12.469 14.016 1.00 41.56 208 MET A N 1
ATOM 1682 C CA . MET A 1 208 ? -2.820 12.432 12.673 1.00 41.56 208 MET A CA 1
ATOM 1683 C C . MET A 1 208 ? -3.233 11.015 12.247 1.00 41.56 208 MET A C 1
ATOM 1685 O O . MET A 1 208 ? -2.435 10.077 12.339 1.00 41.56 208 MET A O 1
ATOM 1689 N N . LEU A 1 209 ? -4.425 10.889 11.657 1.00 35.78 209 LEU A N 1
ATOM 1690 C CA . LEU A 1 209 ? -4.725 9.776 10.758 1.00 35.78 209 LEU A CA 1
ATOM 1691 C C . LEU A 1 209 ? -3.759 9.815 9.550 1.00 35.78 209 LEU A C 1
ATOM 1693 O O . LEU A 1 209 ? -3.290 10.875 9.138 1.00 35.78 209 LEU A O 1
ATOM 1697 N N . GLY A 1 210 ? -3.466 8.650 8.967 1.00 34.28 210 GLY A N 1
ATOM 1698 C CA . GLY A 1 210 ? -2.872 8.525 7.624 1.00 34.28 210 GLY A CA 1
ATOM 1699 C C . GLY A 1 210 ? -1.348 8.681 7.470 1.00 34.28 210 GLY A C 1
ATOM 1700 O O . GLY A 1 210 ? -0.810 8.259 6.452 1.00 34.28 210 GLY A O 1
ATOM 1701 N N . SER A 1 211 ? -0.612 9.217 8.450 1.00 37.00 211 SER A N 1
ATOM 1702 C CA . SER A 1 211 ? 0.787 9.654 8.255 1.00 37.00 211 SER A CA 1
ATOM 1703 C C . SER A 1 211 ? 1.817 8.866 9.099 1.00 37.00 211 SER A C 1
ATOM 1705 O O . SER A 1 211 ? 2.153 9.223 10.228 1.00 37.00 211 SER A O 1
ATOM 1707 N N . LYS A 1 212 ? 2.390 7.790 8.525 1.00 36.09 212 LYS A N 1
ATOM 1708 C CA . LYS A 1 212 ? 3.679 7.205 8.990 1.00 36.09 212 LYS A CA 1
ATOM 1709 C C . LYS A 1 212 ? 4.905 7.950 8.431 1.00 36.09 212 LYS A C 1
ATOM 1711 O O . LYS A 1 212 ? 6.010 7.788 8.945 1.00 36.09 212 LYS A O 1
ATOM 1716 N N . LEU A 1 213 ? 4.703 8.768 7.398 1.00 45.59 213 LEU A N 1
ATOM 1717 C CA . LEU A 1 213 ? 5.681 9.674 6.793 1.00 45.59 213 LEU A CA 1
ATOM 1718 C C . LEU A 1 213 ? 5.269 11.117 7.091 1.00 45.59 213 LEU A C 1
ATOM 1720 O O . LEU A 1 213 ? 4.083 11.434 7.090 1.00 45.59 213 LEU A O 1
ATOM 1724 N N . GLY A 1 214 ? 6.240 11.970 7.408 1.00 50.00 214 GLY A N 1
ATOM 1725 C CA . GLY A 1 214 ? 6.008 13.288 7.996 1.00 50.00 214 GLY A CA 1
ATOM 1726 C C . GLY A 1 214 ? 7.179 13.660 8.897 1.00 50.00 214 GLY A C 1
ATOM 1727 O O . GLY A 1 214 ? 8.330 13.592 8.468 1.00 50.00 214 GLY A O 1
ATOM 1728 N N . LEU A 1 215 ? 6.920 13.982 10.168 1.00 51.97 215 LEU A N 1
ATOM 1729 C CA . LEU A 1 215 ? 7.945 14.533 11.064 1.00 51.97 215 LEU A CA 1
ATOM 1730 C C . LEU A 1 215 ? 9.188 13.638 11.232 1.00 51.97 215 LEU A C 1
ATOM 1732 O O . LEU A 1 215 ? 10.300 14.146 11.162 1.00 51.97 215 LEU A O 1
ATOM 1736 N N . ILE A 1 216 ? 9.037 12.314 11.379 1.00 55.47 216 ILE A N 1
ATOM 1737 C CA . ILE A 1 216 ? 10.191 11.392 11.474 1.00 55.47 216 ILE A CA 1
ATOM 1738 C C . ILE A 1 216 ? 10.987 11.355 10.160 1.00 55.47 216 ILE A C 1
ATOM 1740 O O . ILE A 1 216 ? 12.210 11.257 10.196 1.00 55.47 216 ILE A O 1
ATOM 1744 N N . HIS A 1 217 ? 10.323 11.481 9.007 1.00 60.28 217 HIS A N 1
ATOM 1745 C CA . HIS A 1 217 ? 10.987 11.498 7.703 1.00 60.28 217 HIS A CA 1
ATOM 1746 C C . HIS A 1 217 ? 11.762 12.808 7.487 1.00 60.28 217 HIS A C 1
ATOM 1748 O O . HIS A 1 217 ? 12.939 12.773 7.141 1.00 60.28 217 HIS A O 1
ATOM 1754 N N . VAL A 1 218 ? 11.156 13.958 7.805 1.00 58.16 218 VAL A N 1
ATOM 1755 C CA . VAL A 1 218 ? 11.816 15.276 7.753 1.00 58.16 218 VAL A CA 1
ATOM 1756 C C . VAL A 1 218 ? 12.984 15.358 8.745 1.00 58.16 218 VAL A C 1
ATOM 1758 O O . VAL A 1 218 ? 14.066 15.813 8.380 1.00 58.16 218 VAL A O 1
ATOM 1761 N N . VAL A 1 219 ? 12.818 14.860 9.976 1.00 61.69 219 VAL A N 1
ATOM 1762 C CA . VAL A 1 219 ? 13.907 14.769 10.967 1.00 61.69 219 VAL A CA 1
ATOM 1763 C C . VAL A 1 219 ? 15.018 13.837 10.483 1.00 61.69 219 VAL A C 1
ATOM 1765 O O . VAL A 1 219 ? 16.190 14.184 10.606 1.00 61.69 219 VAL A O 1
ATOM 1768 N N . ARG A 1 220 ? 14.683 12.696 9.870 1.00 66.06 220 ARG A N 1
ATOM 1769 C CA . ARG A 1 220 ? 15.671 11.792 9.268 1.00 66.06 220 ARG A CA 1
ATOM 1770 C C . ARG A 1 220 ? 16.432 12.462 8.120 1.00 66.06 220 ARG A C 1
ATOM 1772 O O . ARG A 1 220 ? 17.652 12.372 8.108 1.00 66.06 220 ARG A O 1
ATOM 1779 N N . ILE A 1 221 ? 15.756 13.180 7.219 1.00 66.25 221 ILE A N 1
ATOM 1780 C CA . ILE A 1 221 ? 16.393 13.975 6.154 1.00 66.25 221 ILE A CA 1
ATOM 1781 C C . ILE A 1 221 ? 17.365 15.003 6.749 1.00 66.25 221 ILE A C 1
ATOM 1783 O O . ILE A 1 221 ? 18.505 15.093 6.304 1.00 66.25 221 ILE A O 1
ATOM 1787 N N . LEU A 1 222 ? 16.937 15.746 7.776 1.00 65.00 222 LEU A N 1
ATOM 1788 C CA . LEU A 1 222 ? 17.766 16.743 8.459 1.00 65.00 222 LEU A CA 1
ATOM 1789 C C . LEU A 1 222 ? 19.024 16.121 9.086 1.00 65.00 222 LEU A C 1
ATOM 1791 O O . LEU A 1 222 ? 20.105 16.698 8.969 1.00 65.00 222 LEU A O 1
ATOM 1795 N N . ILE A 1 223 ? 18.884 14.952 9.719 1.00 68.00 223 ILE A N 1
ATOM 1796 C CA . ILE A 1 223 ? 19.990 14.193 10.318 1.00 68.00 223 ILE A CA 1
ATOM 1797 C C . ILE A 1 223 ? 20.933 13.657 9.235 1.00 68.00 223 ILE A C 1
ATOM 1799 O O . ILE A 1 223 ? 22.135 13.879 9.331 1.00 68.00 223 ILE A O 1
ATOM 1803 N N . GLU A 1 224 ? 20.412 12.993 8.198 1.00 72.75 224 GLU A N 1
ATOM 1804 C CA . GLU A 1 224 ? 21.210 12.442 7.091 1.00 72.75 224 GLU A CA 1
ATOM 1805 C C . GLU A 1 224 ? 22.036 13.524 6.386 1.00 72.75 224 GLU A C 1
ATOM 1807 O O . GLU A 1 224 ? 23.215 13.307 6.116 1.00 72.75 224 GLU A O 1
ATOM 1812 N N . SER A 1 225 ? 21.451 14.699 6.125 1.00 70.75 225 SER A N 1
ATOM 1813 C CA . SER A 1 225 ? 22.177 15.822 5.525 1.00 70.75 225 SER A CA 1
ATOM 1814 C C . SER A 1 225 ? 23.266 16.356 6.464 1.00 70.75 225 SER A C 1
ATOM 1816 O O . SER A 1 225 ? 24.423 16.444 6.062 1.00 70.75 225 SER A O 1
ATOM 1818 N N . ALA A 1 226 ? 22.937 16.667 7.724 1.00 73.94 226 ALA A N 1
ATOM 1819 C CA . ALA A 1 226 ? 23.902 17.223 8.684 1.00 73.94 226 ALA A CA 1
ATOM 1820 C C . ALA A 1 226 ? 25.020 16.235 9.086 1.00 73.94 226 ALA A C 1
ATOM 1822 O O . ALA A 1 226 ? 26.113 16.650 9.490 1.00 73.94 226 ALA A O 1
ATOM 1823 N N . ALA A 1 227 ? 24.774 14.927 8.960 1.00 77.69 227 ALA A N 1
ATOM 1824 C CA . ALA A 1 227 ? 25.747 13.886 9.266 1.00 77.69 227 ALA A CA 1
ATOM 1825 C C . ALA A 1 227 ? 26.976 13.930 8.345 1.00 77.69 227 ALA A C 1
ATOM 1827 O O . ALA A 1 227 ? 28.074 13.682 8.833 1.00 77.69 227 ALA A O 1
ATOM 1828 N N . ILE A 1 228 ? 26.827 14.287 7.061 1.00 84.00 228 ILE A N 1
ATOM 1829 C CA . ILE A 1 228 ? 27.929 14.298 6.076 1.00 84.00 228 ILE A CA 1
ATOM 1830 C C . ILE A 1 228 ? 29.084 15.180 6.576 1.00 84.00 228 ILE A C 1
ATOM 1832 O O . ILE A 1 228 ? 30.202 14.704 6.784 1.00 84.00 228 ILE A O 1
ATOM 1836 N N . TYR A 1 229 ? 28.787 16.451 6.852 1.00 86.88 229 TYR A N 1
ATOM 1837 C CA . TYR A 1 229 ? 29.762 17.422 7.349 1.00 86.88 229 TYR A CA 1
ATOM 1838 C C . TYR A 1 229 ? 30.289 17.062 8.751 1.00 86.88 229 TYR A C 1
ATOM 1840 O O . TYR A 1 229 ? 31.497 17.092 8.996 1.00 86.88 229 TYR A O 1
ATOM 1848 N N . THR A 1 230 ? 29.402 16.634 9.657 1.00 87.50 230 THR A N 1
ATOM 1849 C CA . THR A 1 230 ? 29.763 16.274 11.042 1.00 87.50 230 THR A CA 1
ATOM 1850 C C . THR A 1 230 ? 30.718 15.070 11.099 1.00 87.50 230 THR A C 1
ATOM 1852 O O . THR A 1 230 ? 31.689 15.081 11.858 1.00 87.50 230 THR A O 1
ATOM 1855 N N . ILE A 1 231 ? 30.496 14.048 10.264 1.00 89.56 231 ILE A N 1
ATOM 1856 C CA . ILE A 1 231 ? 31.377 12.877 10.138 1.00 89.56 231 ILE A CA 1
ATOM 1857 C C . ILE A 1 231 ? 32.715 13.282 9.509 1.00 89.56 231 ILE A C 1
ATOM 1859 O O . ILE A 1 231 ? 33.762 12.834 9.974 1.00 89.56 231 ILE A O 1
ATOM 1863 N N . GLN A 1 232 ? 32.715 14.163 8.506 1.00 90.31 232 GLN A N 1
ATOM 1864 C CA . GLN A 1 232 ? 33.950 14.639 7.879 1.00 90.31 232 GLN A CA 1
ATOM 1865 C C . GLN A 1 232 ? 34.841 15.412 8.867 1.00 90.31 232 GLN A C 1
ATOM 1867 O O . GLN A 1 232 ? 36.052 15.182 8.913 1.00 90.31 232 GLN A O 1
ATOM 1872 N N . LEU A 1 233 ? 34.247 16.246 9.729 1.00 90.19 233 LEU A N 1
ATOM 1873 C CA . LEU A 1 233 ? 34.948 16.889 10.844 1.00 90.19 233 LEU A CA 1
ATOM 1874 C C . LEU A 1 233 ? 35.487 15.869 11.862 1.00 90.19 233 LEU A C 1
ATOM 1876 O O . LEU A 1 233 ? 36.623 16.009 12.314 1.00 90.19 233 LEU A O 1
ATOM 1880 N N . LEU A 1 234 ? 34.730 14.823 12.211 1.00 91.25 234 LEU A N 1
ATOM 1881 C CA . LEU A 1 234 ? 35.204 13.757 13.107 1.00 91.25 234 LEU A CA 1
ATOM 1882 C C . LEU A 1 234 ? 36.401 12.990 12.510 1.00 91.25 234 LEU A C 1
ATOM 1884 O O . LEU A 1 234 ? 37.396 12.754 13.196 1.00 91.25 234 LEU A O 1
ATOM 1888 N N . VAL A 1 235 ? 36.344 12.661 11.218 1.00 91.81 235 VAL A N 1
ATOM 1889 C CA . VAL A 1 235 ? 37.447 12.018 10.488 1.00 91.81 235 VAL A CA 1
ATOM 1890 C C . VAL A 1 235 ? 38.685 12.921 10.455 1.00 91.81 235 VAL A C 1
ATOM 1892 O O . VAL A 1 235 ? 39.789 12.442 10.712 1.00 91.81 235 VAL A O 1
ATOM 1895 N N . LEU A 1 236 ? 38.527 14.229 10.226 1.00 90.44 236 LEU A N 1
ATOM 1896 C CA . LEU A 1 236 ? 39.642 15.183 10.276 1.00 90.44 236 LEU A CA 1
ATOM 1897 C C . LEU A 1 236 ? 40.250 15.307 11.679 1.00 90.44 236 LEU A C 1
ATOM 1899 O O . LEU A 1 236 ? 41.473 15.313 11.795 1.00 90.44 236 LEU A O 1
ATOM 1903 N N . ASN A 1 237 ? 39.438 15.312 12.740 1.00 89.88 237 ASN A N 1
ATOM 1904 C CA . ASN A 1 237 ? 39.925 15.270 14.124 1.00 89.88 237 ASN A CA 1
ATOM 1905 C C . ASN A 1 237 ? 40.833 14.052 14.382 1.00 89.88 237 ASN A C 1
ATOM 1907 O O . ASN A 1 237 ? 41.919 14.194 14.955 1.00 89.88 237 ASN A O 1
ATOM 1911 N N . ILE A 1 238 ? 40.429 12.867 13.913 1.00 89.69 238 ILE A N 1
ATOM 1912 C CA . ILE A 1 238 ? 41.205 11.624 14.046 1.00 89.69 238 ILE A CA 1
ATOM 1913 C C . ILE A 1 238 ? 42.492 11.692 13.209 1.00 89.69 238 ILE A C 1
ATOM 1915 O O . ILE A 1 238 ? 43.586 11.492 13.738 1.00 89.69 238 ILE A O 1
ATOM 1919 N N . LEU A 1 239 ? 42.394 12.023 11.917 1.00 89.50 239 LEU A N 1
ATOM 1920 C CA . LEU A 1 239 ? 43.541 12.061 10.999 1.00 89.50 239 LEU A CA 1
ATOM 1921 C C . LEU A 1 239 ? 44.581 13.121 11.391 1.00 89.50 239 LEU A C 1
ATOM 1923 O O . LEU A 1 239 ? 45.782 12.873 11.262 1.00 89.50 239 LEU A O 1
ATOM 1927 N N . PHE A 1 240 ? 44.140 14.276 11.899 1.00 86.62 240 PHE A N 1
ATOM 1928 C CA . PHE A 1 240 ? 45.021 15.333 12.397 1.00 86.62 240 PHE A CA 1
ATOM 1929 C C . PHE A 1 240 ? 45.732 14.907 13.689 1.00 86.62 240 PHE A C 1
ATOM 1931 O O . PHE A 1 240 ? 46.946 15.079 13.809 1.00 86.62 240 PHE A O 1
ATOM 1938 N N . SER A 1 241 ? 45.011 14.268 14.619 1.00 85.88 241 SER A N 1
ATOM 1939 C CA . SER A 1 241 ? 45.589 13.715 15.855 1.00 85.88 241 SER A CA 1
ATOM 1940 C C . SER A 1 241 ? 46.646 12.643 15.568 1.00 85.88 241 SER A C 1
ATOM 1942 O O . SER A 1 241 ? 47.721 12.660 16.166 1.00 85.88 241 SER A O 1
ATOM 1944 N N . LEU A 1 242 ? 46.388 11.769 14.590 1.00 86.81 242 LEU A N 1
ATOM 1945 C CA . LEU A 1 242 ? 47.326 10.746 14.110 1.00 86.81 242 LEU A CA 1
ATOM 1946 C C . LEU A 1 242 ? 48.446 11.299 13.204 1.00 86.81 242 LEU A C 1
ATOM 1948 O O . LEU A 1 242 ? 49.326 10.542 12.800 1.00 86.81 242 LEU A O 1
ATOM 1952 N N . SER A 1 243 ? 48.429 12.596 12.863 1.00 84.00 243 SER A N 1
ATOM 1953 C CA . SER A 1 243 ? 49.355 13.224 11.899 1.00 84.00 243 SER A CA 1
ATOM 1954 C C . SER A 1 243 ? 49.423 12.492 10.543 1.00 84.00 243 SER A C 1
ATOM 1956 O O . SER A 1 243 ? 50.470 12.431 9.899 1.00 84.00 243 SER A O 1
ATOM 1958 N N . HIS A 1 244 ? 48.294 11.917 10.119 1.00 87.88 244 HIS A N 1
ATOM 1959 C CA . HIS A 1 244 ? 48.175 11.012 8.975 1.00 87.88 244 HIS A CA 1
ATOM 1960 C C . HIS A 1 244 ? 47.969 11.793 7.668 1.00 87.88 244 HIS A C 1
ATOM 1962 O O . HIS A 1 244 ? 47.110 12.679 7.608 1.00 87.88 244 HIS A O 1
ATOM 1968 N N . ASN A 1 245 ? 48.697 11.463 6.596 1.00 87.00 245 ASN A N 1
ATOM 1969 C CA . ASN A 1 245 ? 48.693 12.270 5.360 1.00 87.00 245 ASN A CA 1
ATOM 1970 C C . ASN A 1 245 ? 47.333 12.290 4.639 1.00 87.00 245 ASN A C 1
ATOM 1972 O O . ASN A 1 245 ? 47.036 13.230 3.908 1.00 87.00 245 ASN A O 1
ATOM 1976 N N . PHE A 1 246 ? 46.464 11.307 4.889 1.00 89.81 246 PHE A N 1
ATOM 1977 C CA . PHE A 1 246 ? 45.103 11.281 4.335 1.00 89.81 246 PHE A CA 1
ATOM 1978 C C . PHE A 1 246 ? 44.224 12.469 4.789 1.00 89.81 246 PHE A C 1
ATOM 1980 O O . PHE A 1 246 ? 43.199 12.736 4.169 1.00 89.81 246 PHE A O 1
ATOM 1987 N N . GLN A 1 247 ? 44.639 13.250 5.800 1.00 88.69 247 GLN A N 1
ATOM 1988 C CA . GLN A 1 247 ? 43.999 14.539 6.108 1.00 88.69 247 GLN A CA 1
ATOM 1989 C C . GLN A 1 247 ? 43.976 15.479 4.888 1.00 88.69 247 GLN A C 1
ATOM 1991 O O . GLN A 1 247 ? 42.979 16.153 4.662 1.00 88.69 247 GLN A O 1
ATOM 1996 N N . TYR A 1 248 ? 45.015 15.448 4.044 1.00 88.88 248 TYR A N 1
ATOM 1997 C CA . TYR A 1 248 ? 45.103 16.251 2.820 1.00 88.88 248 TYR A CA 1
ATOM 1998 C C . TYR A 1 248 ? 44.203 15.740 1.679 1.00 88.88 248 TYR A C 1
ATOM 2000 O O . TYR A 1 248 ? 44.060 16.432 0.676 1.00 88.88 248 TYR A O 1
ATOM 2008 N N . VAL A 1 249 ? 43.575 14.567 1.840 1.00 91.06 249 VAL A N 1
ATOM 2009 C CA . VAL A 1 249 ? 42.509 14.066 0.952 1.00 91.06 249 VAL A CA 1
ATOM 2010 C C . VAL A 1 249 ? 41.143 14.575 1.419 1.00 91.06 249 VAL A C 1
ATOM 2012 O O . VAL A 1 249 ? 40.336 15.024 0.614 1.00 91.06 249 VAL A O 1
ATOM 2015 N N . ILE A 1 250 ? 40.893 14.534 2.731 1.00 91.12 250 ILE A N 1
ATOM 2016 C CA . ILE A 1 250 ? 39.582 14.843 3.325 1.00 91.12 250 ILE A CA 1
ATOM 2017 C C . ILE A 1 250 ? 39.371 16.346 3.580 1.00 91.12 250 ILE A C 1
ATOM 2019 O O . ILE A 1 250 ? 38.229 16.805 3.580 1.00 91.12 250 ILE A O 1
ATOM 2023 N N . GLN A 1 251 ? 40.442 17.121 3.785 1.00 89.69 251 GLN A N 1
ATOM 2024 C CA . GLN A 1 251 ? 40.355 18.556 4.073 1.00 89.69 251 GLN A CA 1
ATOM 2025 C C . GLN A 1 251 ? 39.858 19.390 2.876 1.00 89.69 251 GLN A C 1
ATOM 2027 O O . GLN A 1 251 ? 38.943 20.179 3.096 1.00 89.69 251 GLN A O 1
ATOM 2032 N N . PRO A 1 252 ? 40.371 19.247 1.634 1.00 90.00 252 PRO A N 1
ATOM 2033 C CA . PRO A 1 252 ? 39.875 20.042 0.502 1.00 90.00 252 PRO A CA 1
ATOM 2034 C C . PRO A 1 252 ? 38.414 19.703 0.177 1.00 90.00 252 PRO A C 1
ATOM 2036 O O . PRO A 1 252 ? 37.580 20.582 -0.006 1.00 90.00 252 PRO A O 1
ATOM 2039 N N . ALA A 1 253 ? 38.072 18.416 0.266 1.00 91.56 253 ALA A N 1
ATOM 2040 C CA . ALA A 1 253 ? 36.719 17.896 0.114 1.00 91.56 253 ALA A CA 1
ATOM 2041 C C . ALA A 1 253 ? 35.693 18.439 1.133 1.00 91.56 253 ALA A C 1
ATOM 2043 O O . ALA A 1 253 ? 34.514 18.113 1.017 1.00 91.56 253 ALA A O 1
ATOM 2044 N N . ILE A 1 254 ? 36.085 19.205 2.164 1.00 90.31 254 ILE A N 1
ATOM 2045 C CA . ILE A 1 254 ? 35.123 19.767 3.131 1.00 90.31 254 ILE A CA 1
ATOM 2046 C C . ILE A 1 254 ? 34.326 20.928 2.526 1.00 90.31 254 ILE A C 1
ATOM 2048 O O . ILE A 1 254 ? 33.163 21.126 2.875 1.00 90.31 254 ILE A O 1
ATOM 2052 N N . VAL A 1 255 ? 34.941 21.668 1.600 1.00 91.44 255 VAL A N 1
ATOM 2053 C CA . VAL A 1 255 ? 34.401 22.906 1.030 1.00 91.44 255 VAL A CA 1
ATOM 2054 C C . VAL A 1 255 ? 33.154 22.638 0.163 1.00 91.44 255 VAL A C 1
ATOM 2056 O O . VAL A 1 255 ? 32.120 23.261 0.448 1.00 91.44 255 VAL A O 1
ATOM 2059 N N . PRO A 1 256 ? 33.142 21.628 -0.740 1.00 93.56 256 PRO A N 1
ATOM 2060 C CA . PRO A 1 256 ? 31.917 21.224 -1.430 1.00 93.56 256 PRO A CA 1
ATOM 2061 C C . PRO A 1 256 ? 30.942 20.469 -0.519 1.00 93.56 256 PRO A C 1
ATOM 2063 O O . PRO A 1 256 ? 29.736 20.663 -0.646 1.00 93.56 256 PRO A O 1
ATOM 2066 N N . SER A 1 257 ? 31.409 19.648 0.434 1.00 91.69 257 SER A N 1
ATOM 2067 C CA . SER A 1 257 ? 30.521 18.901 1.351 1.00 91.69 257 SER A CA 1
ATOM 2068 C C . SER A 1 257 ? 29.604 19.804 2.181 1.00 91.69 257 SER A C 1
ATOM 2070 O O . SER A 1 257 ? 28.432 19.469 2.383 1.00 91.69 257 SER A O 1
ATOM 2072 N N . ILE A 1 258 ? 30.106 20.956 2.643 1.00 90.69 258 ILE A N 1
ATOM 2073 C CA . ILE A 1 258 ? 29.299 21.972 3.338 1.00 90.69 258 ILE A CA 1
ATOM 2074 C C . ILE A 1 258 ? 28.186 22.473 2.403 1.00 9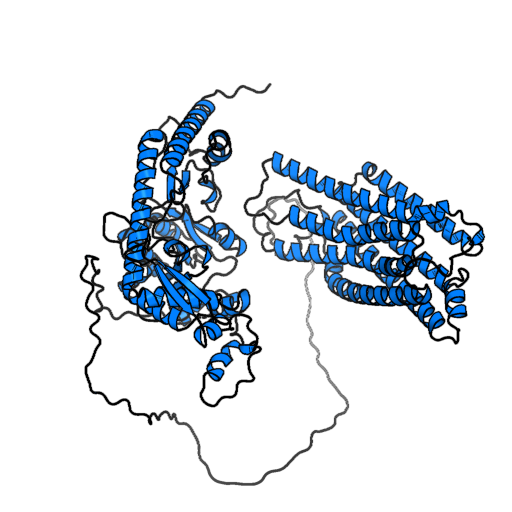0.69 258 ILE A C 1
ATOM 2076 O O . ILE A 1 258 ? 27.010 22.441 2.766 1.00 90.69 258 ILE A O 1
ATOM 2080 N N . GLY A 1 259 ? 28.528 22.850 1.168 1.00 90.31 259 GLY A N 1
ATOM 2081 C CA . GLY A 1 259 ? 27.563 23.308 0.165 1.00 90.31 259 GLY A CA 1
ATOM 2082 C C . GLY A 1 259 ? 26.503 22.259 -0.199 1.00 90.31 259 GLY A C 1
ATOM 2083 O O . GLY A 1 259 ? 25.301 22.534 -0.142 1.00 90.31 259 GLY A O 1
ATOM 2084 N N . ILE A 1 260 ? 26.935 21.027 -0.491 1.00 90.69 260 ILE A N 1
ATOM 2085 C CA . ILE A 1 260 ? 26.071 19.869 -0.780 1.00 90.69 260 ILE A CA 1
ATOM 2086 C C . ILE A 1 260 ? 25.077 19.633 0.363 1.00 90.69 260 ILE A C 1
ATOM 2088 O O . ILE A 1 260 ? 23.896 19.401 0.105 1.00 90.69 260 ILE A O 1
ATOM 2092 N N . THR A 1 261 ? 25.522 19.742 1.619 1.00 86.19 261 THR A N 1
ATOM 2093 C CA . THR A 1 261 ? 24.678 19.549 2.811 1.00 86.19 261 THR A CA 1
ATOM 2094 C C . THR A 1 261 ? 23.474 20.499 2.827 1.00 86.19 261 THR A C 1
ATOM 2096 O O . THR A 1 261 ? 22.349 20.065 3.089 1.00 86.19 261 THR A O 1
ATOM 2099 N N . PHE A 1 262 ? 23.672 21.781 2.503 1.00 82.94 262 PHE A N 1
ATOM 2100 C CA . PHE A 1 262 ? 22.589 22.772 2.471 1.00 82.94 262 PHE A CA 1
ATOM 2101 C C . PHE A 1 262 ? 21.726 22.694 1.206 1.00 82.94 262 PHE A C 1
ATOM 2103 O O . PHE A 1 262 ? 20.514 22.905 1.275 1.00 82.94 262 PHE A O 1
ATOM 2110 N N . VAL A 1 263 ? 22.308 22.342 0.061 1.00 84.56 263 VAL A N 1
ATOM 2111 C CA . VAL A 1 263 ? 21.557 22.225 -1.196 1.00 84.56 263 VAL A CA 1
ATOM 2112 C C . VAL A 1 263 ? 20.692 20.959 -1.237 1.00 84.56 263 VAL A C 1
ATOM 2114 O O . VAL A 1 263 ? 19.519 21.045 -1.601 1.00 84.56 263 VAL A O 1
ATOM 2117 N N . LEU A 1 264 ? 21.201 19.804 -0.787 1.00 82.00 264 LEU A N 1
ATOM 2118 C CA . LEU A 1 264 ? 20.394 18.581 -0.643 1.00 82.00 264 LEU A CA 1
ATOM 2119 C C . LEU A 1 264 ? 19.215 18.792 0.307 1.00 82.00 264 LEU A C 1
ATOM 2121 O O . LEU A 1 264 ? 18.118 18.309 0.042 1.00 82.00 264 LEU A O 1
ATOM 2125 N N . LEU A 1 265 ? 19.433 19.530 1.395 1.00 73.81 265 LEU A N 1
ATOM 2126 C CA . LEU A 1 265 ? 18.384 19.933 2.322 1.00 73.81 265 LEU A CA 1
ATOM 2127 C C . LEU A 1 265 ? 17.285 20.749 1.619 1.00 73.81 265 LEU A C 1
ATOM 2129 O O . LEU A 1 265 ? 16.110 20.439 1.794 1.00 73.81 265 LEU A O 1
ATOM 2133 N N . ALA A 1 266 ? 17.643 21.766 0.829 1.00 71.69 266 ALA A N 1
ATOM 2134 C CA . ALA A 1 266 ? 16.668 22.594 0.115 1.00 71.69 266 ALA A CA 1
ATOM 2135 C C . ALA A 1 266 ? 15.867 21.782 -0.921 1.00 71.69 266 ALA A C 1
ATOM 2137 O O . ALA A 1 266 ? 14.640 21.855 -0.946 1.00 71.69 266 ALA A O 1
ATOM 2138 N N . LEU A 1 267 ? 16.548 20.945 -1.711 1.00 70.44 267 LEU A N 1
ATOM 2139 C CA . LEU A 1 267 ? 15.917 20.066 -2.702 1.00 70.44 267 LEU A CA 1
ATOM 2140 C C . LEU A 1 267 ? 14.985 19.028 -2.059 1.00 70.44 267 LEU A C 1
ATOM 2142 O O . LEU A 1 267 ? 13.877 18.816 -2.544 1.00 70.44 267 LEU A O 1
ATOM 2146 N N . ARG A 1 268 ? 15.399 18.401 -0.949 1.00 67.94 268 ARG A N 1
ATOM 2147 C CA . ARG A 1 268 ? 14.567 17.426 -0.221 1.00 67.94 268 ARG A CA 1
ATOM 2148 C C . ARG A 1 268 ? 13.376 18.085 0.482 1.00 67.94 268 ARG A C 1
ATOM 2150 O O . ARG A 1 268 ? 12.326 17.457 0.580 1.00 67.94 268 ARG A O 1
ATOM 2157 N N . ILE A 1 269 ? 13.505 19.339 0.930 1.00 61.16 269 ILE A N 1
ATOM 2158 C CA . ILE A 1 269 ? 12.357 20.121 1.411 1.00 61.16 269 ILE A CA 1
ATOM 2159 C C . ILE A 1 269 ? 11.355 20.324 0.270 1.00 61.16 269 ILE A C 1
ATOM 2161 O O . ILE A 1 269 ? 10.181 20.032 0.475 1.00 61.16 269 ILE A O 1
ATOM 2165 N N . GLU A 1 270 ? 11.785 20.724 -0.929 1.00 59.56 270 GLU A N 1
ATOM 2166 C CA . GLU A 1 270 ? 10.851 20.922 -2.049 1.00 59.56 270 GLU A CA 1
ATOM 2167 C C . GLU A 1 270 ? 10.228 19.614 -2.553 1.00 59.56 270 GLU A C 1
ATOM 2169 O O . GLU A 1 270 ? 9.031 19.577 -2.820 1.00 59.56 270 GLU A O 1
ATOM 2174 N N . ALA A 1 271 ? 10.982 18.510 -2.577 1.00 54.19 271 ALA A N 1
ATOM 2175 C CA . ALA A 1 271 ? 10.422 17.183 -2.838 1.00 54.19 271 ALA A CA 1
ATOM 2176 C C . ALA A 1 271 ? 9.305 16.841 -1.832 1.00 54.19 271 ALA A C 1
ATOM 2178 O O . ALA A 1 271 ? 8.193 16.516 -2.240 1.00 54.19 271 ALA A O 1
ATOM 2179 N N . SER A 1 272 ? 9.541 17.055 -0.529 1.00 50.16 272 SER A N 1
ATOM 2180 C CA . SER A 1 272 ? 8.514 16.864 0.510 1.00 50.16 272 SER A CA 1
ATOM 2181 C C . SER A 1 272 ? 7.345 17.863 0.436 1.00 50.16 272 SER A C 1
ATOM 2183 O O . SER A 1 272 ? 6.304 17.645 1.055 1.00 50.16 272 SER A O 1
ATOM 2185 N N . ARG A 1 273 ? 7.489 18.961 -0.324 1.00 46.59 273 ARG A N 1
ATOM 2186 C CA . ARG A 1 273 ? 6.401 19.901 -0.633 1.00 46.59 273 ARG A CA 1
ATOM 2187 C C . ARG A 1 273 ? 5.611 19.436 -1.852 1.00 46.59 273 ARG A C 1
ATOM 2189 O O . ARG A 1 273 ? 4.393 19.461 -1.778 1.00 46.59 273 ARG A O 1
ATOM 2196 N N . HIS A 1 274 ? 6.235 18.898 -2.899 1.00 41.72 274 HIS A N 1
ATOM 2197 C CA . HIS A 1 274 ? 5.500 18.225 -3.979 1.00 41.72 274 HIS A CA 1
ATOM 2198 C C . HIS A 1 274 ? 4.741 16.976 -3.490 1.00 41.72 274 HIS A C 1
ATOM 2200 O O . HIS A 1 274 ? 3.623 16.743 -3.938 1.00 41.72 274 HIS A O 1
ATOM 2206 N N . GLU A 1 275 ? 5.280 16.241 -2.512 1.00 38.66 275 GLU A N 1
ATOM 2207 C CA . GLU A 1 275 ? 4.575 15.152 -1.809 1.00 38.66 275 GLU A CA 1
ATOM 2208 C C . GLU A 1 275 ? 3.478 15.639 -0.835 1.00 38.66 275 GLU A C 1
ATOM 2210 O O . GLU A 1 275 ? 2.648 14.840 -0.411 1.00 38.66 275 GLU A O 1
ATOM 2215 N N . GLY A 1 276 ? 3.481 16.923 -0.448 1.00 36.97 276 GLY A N 1
ATOM 2216 C CA . GLY A 1 276 ? 2.581 17.491 0.569 1.00 36.97 276 GLY A CA 1
ATOM 2217 C C . GLY A 1 276 ? 1.530 18.483 0.050 1.00 36.97 276 GLY A C 1
ATOM 2218 O O . GLY A 1 276 ? 0.508 18.691 0.708 1.00 36.97 276 GLY A O 1
ATOM 2219 N N . VAL A 1 277 ? 1.747 19.089 -1.120 1.00 32.50 277 VAL A N 1
ATOM 2220 C CA . VAL A 1 277 ? 0.813 20.011 -1.797 1.00 32.50 277 VAL A CA 1
ATOM 2221 C C . VAL A 1 277 ? -0.368 19.245 -2.399 1.00 32.50 277 VAL A C 1
ATOM 2223 O O . VAL A 1 277 ? -1.489 19.741 -2.365 1.00 32.50 277 VAL A O 1
ATOM 2226 N N . THR A 1 278 ? -0.165 17.987 -2.797 1.00 33.16 278 THR A N 1
ATOM 2227 C CA . THR A 1 278 ? -1.228 17.015 -3.124 1.00 33.16 278 THR A CA 1
ATOM 2228 C C . THR A 1 278 ? -2.147 16.665 -1.942 1.00 33.16 278 THR A C 1
ATOM 2230 O O . THR A 1 278 ? -3.133 15.963 -2.129 1.00 33.16 278 THR A O 1
ATOM 2233 N N . THR A 1 279 ? -1.857 17.158 -0.731 1.00 34.62 279 THR A N 1
ATOM 2234 C CA . THR A 1 279 ? -2.657 16.944 0.493 1.00 34.62 279 THR A CA 1
ATOM 2235 C C . THR A 1 279 ? -3.055 18.246 1.207 1.00 34.62 279 THR A C 1
ATOM 2237 O O . THR A 1 279 ? -3.369 18.226 2.397 1.00 34.62 279 THR A O 1
ATOM 2240 N N . LYS A 1 280 ? -3.025 19.399 0.516 1.00 29.86 280 LYS A N 1
ATOM 2241 C CA . LYS A 1 280 ? -3.340 20.720 1.100 1.00 29.86 280 LYS A CA 1
ATOM 2242 C C . LYS A 1 280 ? -4.253 21.596 0.225 1.00 29.86 280 LYS A C 1
ATOM 2244 O O . LYS A 1 280 ? -3.907 22.724 -0.121 1.00 29.86 280 LYS A O 1
ATOM 2249 N N . SER A 1 281 ? -5.469 21.124 -0.012 1.00 27.59 281 SER A N 1
ATOM 2250 C CA . SER A 1 281 ? -6.638 22.001 -0.163 1.00 27.59 281 SER A CA 1
ATOM 2251 C C . SER A 1 281 ? -7.739 21.566 0.817 1.00 27.59 281 SER A C 1
ATOM 2253 O O . SER A 1 281 ? -7.667 20.497 1.422 1.00 27.59 281 SER A O 1
ATOM 2255 N N . ASP A 1 282 ? -8.716 22.444 1.033 1.00 30.00 282 ASP A N 1
ATOM 2256 C CA . ASP A 1 282 ? -10.052 22.151 1.586 1.00 30.00 282 ASP A CA 1
ATOM 2257 C C . ASP A 1 282 ? -10.192 21.704 3.059 1.00 30.00 282 ASP A C 1
ATOM 2259 O O . ASP A 1 282 ? -11.312 21.556 3.546 1.00 30.00 282 ASP A O 1
ATOM 2263 N N . LEU A 1 283 ? -9.105 21.620 3.839 1.00 29.80 283 LEU A N 1
ATOM 2264 C CA . LEU A 1 283 ? -9.176 21.530 5.310 1.00 29.80 283 LEU A CA 1
ATOM 2265 C C . LEU A 1 283 ? -8.424 22.678 5.999 1.00 29.80 283 LEU A C 1
ATOM 2267 O O . LEU A 1 283 ? -7.197 22.695 6.081 1.00 29.80 283 LEU A O 1
ATOM 2271 N N . GLY A 1 284 ? -9.180 23.621 6.578 1.00 28.03 284 GLY A N 1
ATOM 2272 C CA . GLY A 1 284 ? -8.695 24.846 7.244 1.00 28.03 284 GLY A CA 1
ATOM 2273 C C . GLY A 1 284 ? -7.928 24.659 8.568 1.00 28.03 284 GLY A C 1
ATOM 2274 O O . GLY A 1 284 ? -7.904 25.557 9.413 1.00 28.03 284 GLY A O 1
ATOM 2275 N N . ILE A 1 285 ? -7.304 23.499 8.783 1.00 29.11 285 ILE A N 1
ATOM 2276 C CA . ILE A 1 285 ? -6.645 23.120 10.037 1.00 29.11 285 ILE A CA 1
ATOM 2277 C C . ILE A 1 285 ? -5.244 23.752 10.105 1.00 29.11 285 ILE A C 1
ATOM 2279 O O . ILE A 1 285 ? -4.306 23.345 9.419 1.00 29.11 285 ILE A O 1
ATOM 2283 N N . ARG A 1 286 ? -5.076 24.756 10.978 1.00 28.67 286 ARG A N 1
ATOM 2284 C CA . ARG A 1 286 ? -3.844 25.560 11.143 1.00 28.67 286 ARG A CA 1
ATOM 2285 C C . ARG A 1 286 ? -2.665 24.794 11.787 1.00 28.67 286 ARG A C 1
ATOM 2287 O O . ARG A 1 286 ? -2.194 25.191 12.854 1.00 28.67 286 ARG A O 1
ATOM 2294 N N . SER A 1 287 ? -2.131 23.760 11.130 1.00 34.38 287 SER A N 1
ATOM 2295 C CA . SER A 1 287 ? -1.034 22.912 11.645 1.00 34.38 287 SER A CA 1
ATOM 2296 C C . SER A 1 287 ? 0.166 23.707 12.187 1.00 34.38 287 SER A C 1
ATOM 2298 O O . SER A 1 287 ? 0.917 24.345 11.445 1.00 34.38 287 SER A O 1
ATOM 2300 N N . SER A 1 288 ? 0.356 23.673 13.507 1.00 33.59 288 SER A N 1
ATOM 2301 C CA . SER A 1 288 ? 1.416 24.371 14.255 1.00 33.59 288 SER A CA 1
ATOM 2302 C C . SER A 1 288 ? 2.789 23.684 14.188 1.00 33.59 288 SER A C 1
ATOM 2304 O O . SER A 1 288 ? 3.741 24.149 14.811 1.00 33.59 288 SER A O 1
ATOM 2306 N N . MET A 1 289 ? 2.903 22.579 13.445 1.00 37.31 289 MET A N 1
ATOM 2307 C CA . MET A 1 289 ? 4.049 21.658 13.486 1.00 37.31 289 MET A CA 1
ATOM 2308 C C . MET A 1 289 ? 5.079 21.885 12.368 1.00 37.31 289 MET A C 1
ATOM 2310 O O . MET A 1 289 ? 6.048 21.140 12.253 1.00 37.31 289 MET A O 1
ATOM 2314 N N . ILE A 1 290 ? 4.877 22.917 11.545 1.00 37.38 290 ILE A N 1
ATOM 2315 C CA . ILE A 1 290 ? 5.778 23.327 10.464 1.00 37.38 290 ILE A CA 1
ATOM 2316 C C . ILE A 1 290 ? 6.347 24.715 10.814 1.00 37.38 290 ILE A C 1
ATOM 2318 O O . ILE A 1 290 ? 5.558 25.617 11.113 1.00 37.38 290 ILE A O 1
ATOM 2322 N N . PRO A 1 291 ? 7.682 24.928 10.776 1.00 39.00 291 PRO A N 1
ATOM 2323 C CA . PRO A 1 291 ? 8.281 26.252 10.954 1.00 39.00 291 PRO A CA 1
ATOM 2324 C C . PRO A 1 291 ? 7.658 27.271 9.993 1.00 39.00 291 PRO A C 1
ATOM 2326 O O . PRO A 1 291 ? 7.546 26.988 8.802 1.00 39.00 291 PRO A O 1
ATOM 2329 N N . ARG A 1 292 ? 7.267 28.456 10.490 1.00 39.44 292 ARG A N 1
ATOM 2330 C CA . ARG A 1 292 ? 6.405 29.401 9.739 1.00 39.44 292 ARG A CA 1
ATOM 2331 C C . ARG A 1 292 ? 6.895 29.721 8.316 1.00 39.44 292 ARG A C 1
ATOM 2333 O O . ARG A 1 292 ? 6.087 29.753 7.396 1.00 39.44 292 ARG A O 1
ATOM 2340 N N . TRP A 1 293 ? 8.214 29.787 8.111 1.00 43.62 293 TRP A N 1
ATOM 2341 C CA . TRP A 1 293 ? 8.834 30.019 6.798 1.00 43.62 293 TRP A CA 1
ATOM 2342 C C . TRP A 1 293 ? 8.554 28.965 5.716 1.00 43.62 293 TRP A C 1
ATOM 2344 O O . TRP A 1 293 ? 8.648 29.284 4.536 1.00 43.62 293 TRP A O 1
ATOM 2354 N N . ILE A 1 294 ? 8.171 27.743 6.095 1.00 44.12 294 ILE A N 1
ATOM 2355 C CA . ILE A 1 294 ? 7.714 26.689 5.172 1.00 44.12 294 ILE A CA 1
ATOM 2356 C C . ILE A 1 294 ? 6.180 26.733 5.005 1.00 44.12 294 ILE A C 1
ATOM 2358 O O . ILE A 1 294 ? 5.647 26.217 4.029 1.00 44.12 294 ILE A O 1
ATOM 2362 N N . ARG A 1 295 ? 5.457 27.348 5.952 1.00 40.88 295 ARG A N 1
ATOM 2363 C CA . ARG A 1 295 ? 3.990 27.301 6.083 1.00 40.88 295 ARG A CA 1
ATOM 2364 C C . ARG A 1 295 ? 3.260 28.454 5.385 1.00 40.88 295 ARG A C 1
ATOM 2366 O O . ARG A 1 295 ? 2.141 28.259 4.928 1.00 40.88 295 ARG A O 1
ATOM 2373 N N . GLU A 1 296 ? 3.856 29.643 5.301 1.00 40.53 296 GLU A N 1
ATOM 2374 C CA . GLU A 1 296 ? 3.197 30.823 4.712 1.00 40.53 296 GLU A CA 1
ATOM 2375 C C . GLU A 1 296 ? 3.364 30.955 3.176 1.00 40.53 296 GLU A C 1
ATOM 2377 O O . GLU A 1 296 ? 2.812 31.882 2.583 1.00 40.53 296 GLU A O 1
ATOM 2382 N N . ALA A 1 297 ? 4.077 30.028 2.517 1.00 38.94 297 ALA A N 1
ATOM 2383 C CA . ALA A 1 297 ? 4.227 29.983 1.053 1.00 38.94 297 ALA A CA 1
ATOM 2384 C C . ALA A 1 297 ? 3.031 29.330 0.330 1.00 38.94 297 ALA A C 1
ATOM 2386 O O . ALA A 1 297 ? 2.855 29.528 -0.870 1.00 38.94 297 ALA A O 1
ATOM 2387 N N . ASP A 1 298 ? 2.176 28.606 1.055 1.00 35.16 298 ASP A N 1
ATOM 2388 C CA . ASP A 1 298 ? 0.999 27.890 0.537 1.00 35.16 298 ASP A CA 1
ATOM 2389 C C . ASP A 1 298 ? -0.172 28.860 0.185 1.00 35.16 298 ASP A C 1
ATOM 2391 O O . ASP A 1 298 ? -1.343 28.543 0.380 1.00 35.16 298 ASP A O 1
ATOM 2395 N N . ARG A 1 299 ? 0.132 30.099 -0.246 1.00 37.81 299 ARG A N 1
ATOM 2396 C CA . ARG A 1 299 ? -0.799 31.251 -0.319 1.00 37.81 299 ARG A CA 1
ATOM 2397 C C . ARG A 1 299 ? -0.737 32.082 -1.616 1.00 37.81 299 ARG A C 1
ATOM 2399 O O . ARG A 1 299 ? -1.322 33.171 -1.666 1.00 37.81 299 ARG A O 1
ATOM 2406 N N . GLU A 1 300 ? -0.046 31.609 -2.656 1.00 37.38 300 GLU A N 1
ATOM 2407 C CA . GLU A 1 300 ? 0.092 32.323 -3.948 1.00 37.38 300 GLU A CA 1
ATOM 2408 C C . GLU A 1 300 ? -0.307 31.512 -5.200 1.00 37.38 300 GLU A C 1
ATOM 2410 O O . GLU A 1 300 ? -0.053 31.958 -6.314 1.00 37.38 300 GLU A O 1
ATOM 2415 N N . THR A 1 301 ? -0.952 30.349 -5.052 1.00 38.41 301 THR A N 1
ATOM 2416 C CA . THR A 1 301 ? -1.383 29.505 -6.193 1.00 38.41 301 THR A CA 1
ATOM 2417 C C . THR A 1 301 ? -2.856 29.076 -6.152 1.00 38.41 301 THR A C 1
ATOM 2419 O O . THR A 1 301 ? -3.253 28.204 -6.918 1.00 38.41 301 THR A O 1
ATOM 2422 N N . GLY A 1 302 ? -3.668 29.669 -5.272 1.00 31.80 302 GLY A N 1
ATOM 2423 C CA . GLY A 1 302 ? -5.131 29.543 -5.301 1.00 31.80 302 GLY A CA 1
ATOM 2424 C C . GLY A 1 302 ? -5.774 30.737 -6.024 1.00 31.80 302 GLY A C 1
ATOM 2425 O O . GLY A 1 302 ? -5.177 31.819 -6.008 1.00 31.80 302 GLY A O 1
ATOM 2426 N N . PRO A 1 303 ? -6.961 30.585 -6.644 1.00 29.08 303 PRO A N 1
ATOM 2427 C CA . PRO A 1 303 ? -7.688 31.706 -7.237 1.00 29.08 303 PRO A CA 1
ATOM 2428 C C . PRO A 1 303 ? -8.005 32.801 -6.210 1.00 29.08 303 PRO A C 1
ATOM 2430 O O . PRO A 1 303 ? -8.251 32.517 -5.038 1.00 29.08 303 PRO A O 1
ATOM 2433 N N . HIS A 1 304 ? -8.030 34.054 -6.663 1.00 28.42 304 HIS A N 1
ATOM 2434 C CA . HIS A 1 304 ? -8.666 35.132 -5.912 1.00 28.42 304 HIS A CA 1
ATOM 2435 C C . HI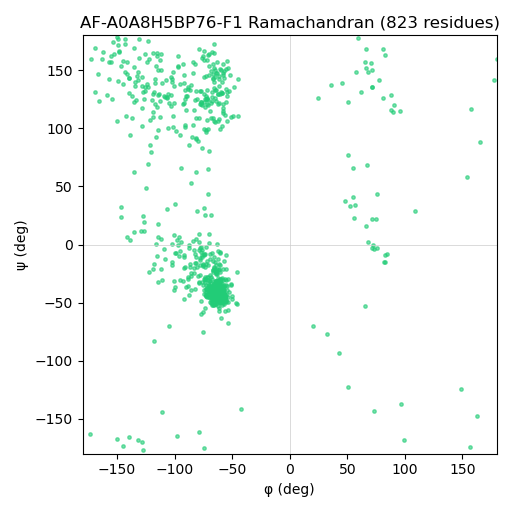S A 1 304 ? -10.182 35.021 -6.084 1.00 28.42 304 HIS A C 1
ATOM 2437 O O . HIS A 1 304 ? -10.663 35.094 -7.212 1.00 28.42 304 HIS A O 1
ATOM 2443 N N . ASP A 1 305 ? -10.910 34.904 -4.976 1.00 30.62 305 ASP A N 1
ATOM 2444 C CA . ASP A 1 305 ? -12.359 35.097 -4.938 1.00 30.62 305 ASP A CA 1
ATOM 2445 C C . ASP A 1 305 ? -12.693 36.175 -3.893 1.00 30.62 305 ASP A C 1
ATOM 2447 O O . ASP A 1 305 ? -12.061 36.240 -2.834 1.00 30.62 305 ASP A O 1
ATOM 2451 N N . ASN A 1 306 ? -13.623 37.067 -4.230 1.00 27.69 306 ASN A N 1
ATOM 2452 C CA . ASN A 1 306 ? -13.880 38.320 -3.517 1.00 27.69 306 ASN A CA 1
ATOM 2453 C C . ASN A 1 306 ? -15.273 38.292 -2.876 1.00 27.69 306 ASN A C 1
ATOM 2455 O O . ASN A 1 306 ? -16.259 38.634 -3.528 1.00 27.69 306 ASN A O 1
ATOM 2459 N N . GLN A 1 307 ? -15.349 37.984 -1.579 1.00 26.56 307 GLN A N 1
ATOM 2460 C CA . GLN A 1 307 ? -16.539 38.248 -0.763 1.00 26.56 307 GLN A CA 1
ATOM 2461 C C . GLN A 1 307 ? -16.146 38.777 0.623 1.00 26.56 307 GLN A C 1
ATOM 2463 O O . GLN A 1 307 ? -15.912 38.005 1.548 1.00 26.56 307 GLN A O 1
ATOM 2468 N N . ASP A 1 308 ? -16.113 40.105 0.759 1.00 27.41 308 ASP A N 1
ATOM 2469 C CA . ASP A 1 308 ? -16.141 40.800 2.051 1.00 27.41 308 ASP A CA 1
ATOM 2470 C C . ASP A 1 308 ? -17.514 41.468 2.216 1.00 27.41 308 ASP A C 1
ATOM 2472 O O . ASP A 1 308 ? -17.965 42.222 1.350 1.00 27.41 308 ASP A O 1
ATOM 2476 N N . HIS A 1 309 ? -18.193 41.191 3.331 1.00 27.55 309 HIS A N 1
ATOM 2477 C CA . HIS A 1 309 ? -19.491 41.779 3.667 1.00 27.55 309 HIS A CA 1
ATOM 2478 C C . HIS A 1 309 ? -19.342 42.812 4.791 1.00 27.55 309 HIS A C 1
ATOM 2480 O O . HIS A 1 309 ? -18.920 42.474 5.896 1.00 27.55 309 HIS A O 1
ATOM 2486 N N . SER A 1 310 ? -19.832 44.033 4.538 1.00 26.75 310 SER A N 1
ATOM 2487 C CA . SER A 1 310 ? -19.822 45.207 5.437 1.00 26.75 310 SER A CA 1
ATOM 2488 C C . SER A 1 310 ? -18.422 45.805 5.717 1.00 26.75 310 SER A C 1
ATOM 2490 O O . SER A 1 310 ? -17.427 45.097 5.705 1.00 26.75 310 SER A O 1
ATOM 2492 N N . SER A 1 311 ? -18.264 47.114 5.942 1.00 26.59 311 SER A N 1
ATOM 2493 C CA . SER A 1 311 ? -19.258 48.175 6.180 1.00 26.59 311 SER A CA 1
ATOM 2494 C C . SER A 1 311 ? -18.883 49.509 5.503 1.00 26.59 311 SER A C 1
ATOM 2496 O O . SER A 1 311 ? -17.724 49.782 5.209 1.00 26.59 311 SER A O 1
ATOM 2498 N N . MET A 1 312 ? -19.888 50.359 5.257 1.00 22.62 312 MET A N 1
ATOM 2499 C CA . MET A 1 312 ? -19.716 51.749 4.792 1.00 22.62 312 MET A CA 1
ATOM 2500 C C . MET A 1 312 ? -19.119 52.632 5.916 1.00 22.62 312 MET A C 1
ATOM 2502 O O . MET A 1 312 ? -19.369 52.325 7.087 1.00 22.62 312 MET A O 1
ATOM 2506 N N . PRO A 1 313 ? -18.397 53.739 5.612 1.00 28.86 313 PRO A N 1
ATOM 2507 C CA . PRO A 1 313 ? -19.091 54.946 5.129 1.00 28.86 313 PRO A CA 1
ATOM 2508 C C . PRO A 1 313 ? -18.345 55.878 4.135 1.00 28.86 313 PRO A C 1
ATOM 2510 O O . PRO A 1 313 ? -17.203 56.251 4.361 1.00 28.86 313 PRO A O 1
ATOM 2513 N N . ALA A 1 314 ? -19.120 56.376 3.158 1.00 24.81 314 ALA A N 1
ATOM 2514 C CA . ALA A 1 314 ? -19.165 57.750 2.611 1.00 24.81 314 ALA A CA 1
ATOM 2515 C C . ALA A 1 314 ? -17.927 58.467 1.994 1.00 24.81 314 ALA A C 1
ATOM 2517 O O . ALA A 1 314 ? -16.818 58.410 2.510 1.00 24.81 314 ALA A O 1
ATOM 2518 N N . ARG A 1 315 ? -18.246 59.330 1.002 1.00 25.70 315 ARG A N 1
ATOM 2519 C CA . ARG A 1 315 ? -17.433 60.392 0.349 1.00 25.70 315 ARG A CA 1
ATOM 2520 C C . ARG A 1 315 ? -16.391 59.931 -0.689 1.00 25.70 315 ARG A C 1
ATOM 2522 O O . ARG A 1 315 ? -15.743 58.914 -0.486 1.00 25.70 315 ARG A O 1
ATOM 2529 N N . ASP A 1 316 ? -16.165 60.636 -1.807 1.00 26.22 316 ASP A N 1
ATOM 2530 C CA . ASP A 1 316 ? -16.892 61.776 -2.424 1.00 26.22 316 ASP A CA 1
ATOM 2531 C C . ASP A 1 316 ? -16.737 61.750 -3.978 1.00 26.22 316 ASP A C 1
ATOM 2533 O O . ASP A 1 316 ? -16.376 60.720 -4.542 1.00 26.22 316 ASP A O 1
ATOM 2537 N N . GLU A 1 317 ? -17.111 62.838 -4.664 1.00 26.45 317 GLU A N 1
ATOM 2538 C CA . GLU A 1 317 ? -17.456 62.962 -6.098 1.00 26.45 317 GLU A CA 1
ATOM 2539 C C . GLU A 1 317 ? -16.304 62.924 -7.151 1.00 26.45 317 GLU A C 1
ATOM 2541 O O . GLU A 1 317 ? -15.127 62.832 -6.820 1.00 26.45 317 GLU A O 1
ATOM 2546 N N . GLN A 1 318 ? -16.702 63.156 -8.423 1.00 25.59 318 GLN A N 1
ATOM 2547 C CA . GLN A 1 318 ? -15.927 63.484 -9.650 1.00 25.59 318 GLN A CA 1
ATOM 2548 C C . GLN A 1 318 ? -15.461 62.265 -10.484 1.00 25.59 318 GLN A C 1
ATOM 2550 O O . GLN A 1 318 ? -14.830 61.347 -9.978 1.00 25.59 318 GLN A O 1
ATOM 2555 N N . GLN A 1 319 ? -15.962 62.075 -11.722 1.00 23.45 319 GLN A N 1
ATOM 2556 C CA . GLN A 1 319 ? -15.610 62.769 -12.992 1.00 23.45 319 GLN A CA 1
ATOM 2557 C C . GLN A 1 319 ? -14.125 62.547 -13.362 1.00 23.45 319 GLN A C 1
ATOM 2559 O O . GLN A 1 319 ? -13.259 62.703 -12.514 1.00 23.45 319 GLN A O 1
ATOM 2564 N N . VAL A 1 320 ? -13.731 62.156 -14.582 1.00 25.84 320 VAL A N 1
ATOM 2565 C CA . VAL A 1 320 ? -14.137 62.602 -15.939 1.00 25.84 320 VAL A CA 1
ATOM 2566 C C . VAL A 1 320 ? -14.178 61.403 -16.930 1.00 25.84 320 VAL A C 1
ATOM 2568 O O . VAL A 1 320 ? -13.787 60.295 -16.572 1.00 25.84 320 VAL A O 1
ATOM 2571 N N . ALA A 1 321 ? -14.673 61.596 -18.160 1.00 23.30 321 ALA A N 1
ATOM 2572 C CA . ALA A 1 321 ? -14.787 60.580 -19.223 1.00 23.30 321 ALA A CA 1
ATOM 2573 C C . ALA A 1 321 ? -14.053 60.995 -20.524 1.00 23.30 321 ALA A C 1
ATOM 2575 O O . ALA A 1 321 ? -13.666 62.156 -20.625 1.00 23.30 321 ALA A O 1
ATOM 2576 N N . VAL A 1 322 ? -14.002 60.090 -21.529 1.00 25.83 322 VAL A N 1
ATOM 2577 C CA . VAL A 1 322 ? -13.639 60.362 -22.954 1.00 25.83 322 VAL A CA 1
ATOM 2578 C C . VAL A 1 322 ? -12.130 60.681 -23.163 1.00 25.83 322 VAL A C 1
ATOM 2580 O O . VAL A 1 322 ? -11.481 61.141 -22.233 1.00 25.83 322 VAL A O 1
ATOM 2583 N N . GLU A 1 323 ? -11.412 60.415 -24.269 1.00 24.81 323 GLU A N 1
ATOM 2584 C CA . GLU A 1 323 ? -11.591 59.776 -25.607 1.00 24.81 323 GLU A CA 1
ATOM 2585 C C . GLU A 1 323 ? -10.384 58.783 -25.801 1.00 24.81 323 GLU A C 1
ATOM 2587 O O . GLU A 1 323 ? -9.672 58.526 -24.834 1.00 24.81 323 GLU A O 1
ATOM 2592 N N . GLY A 1 324 ? -10.012 58.155 -26.928 1.00 24.00 324 GLY A N 1
ATOM 2593 C CA . GLY A 1 324 ? -10.484 58.177 -28.315 1.00 24.00 324 GLY A CA 1
ATOM 2594 C C . GLY A 1 324 ? -9.405 57.710 -29.321 1.00 24.00 324 GLY A C 1
ATOM 2595 O O . GLY A 1 324 ? -8.406 58.394 -29.495 1.00 24.00 324 GLY A O 1
ATOM 2596 N N . ASP A 1 325 ? -9.677 56.596 -30.015 1.00 25.28 325 ASP A N 1
ATOM 2597 C CA . ASP A 1 325 ? -9.327 56.308 -31.428 1.00 25.28 325 ASP A CA 1
ATOM 2598 C C . ASP A 1 325 ? -7.854 56.134 -31.930 1.00 25.28 325 ASP A C 1
ATOM 2600 O O . ASP A 1 325 ? -6.861 56.473 -31.291 1.00 25.28 325 ASP A O 1
ATOM 2604 N N . SER A 1 326 ? -7.774 55.632 -33.173 1.00 25.52 326 SER A N 1
ATOM 2605 C CA . SER A 1 326 ? -6.700 55.642 -34.185 1.00 25.52 326 SER A CA 1
ATOM 2606 C C . SER A 1 326 ? -5.745 54.435 -34.316 1.00 25.52 326 SER A C 1
ATOM 2608 O O . SER A 1 326 ? -4.895 54.137 -33.480 1.00 25.52 326 SER A O 1
ATOM 2610 N N . THR A 1 327 ? -5.853 53.776 -35.478 1.00 28.64 327 THR A N 1
ATOM 2611 C CA . THR A 1 327 ? -4.929 52.774 -36.046 1.00 28.64 327 THR A CA 1
ATOM 2612 C C . THR A 1 327 ? -4.058 53.389 -37.148 1.00 28.64 327 THR A C 1
ATOM 2614 O O . THR A 1 327 ? -4.597 54.115 -37.983 1.00 28.64 327 THR A O 1
ATOM 2617 N N . ILE A 1 328 ? -2.775 53.016 -37.256 1.00 25.92 328 ILE A N 1
ATOM 2618 C CA . ILE A 1 328 ? -1.938 53.249 -38.456 1.00 25.92 328 ILE A CA 1
ATOM 2619 C C . ILE A 1 328 ? -1.057 52.013 -38.732 1.00 25.92 328 ILE A C 1
ATOM 2621 O O . ILE A 1 328 ? -0.568 51.385 -37.796 1.00 25.92 328 ILE A O 1
ATOM 2625 N N . ASP A 1 329 ? -0.849 51.696 -40.016 1.00 27.09 329 ASP A N 1
ATOM 2626 C CA . ASP A 1 329 ? 0.008 50.624 -40.553 1.00 27.09 329 ASP A CA 1
ATOM 2627 C C . ASP A 1 329 ? 0.855 51.161 -41.731 1.00 27.09 329 ASP A C 1
ATOM 2629 O O . ASP A 1 329 ? 0.323 51.902 -42.561 1.00 27.09 329 ASP A O 1
ATOM 2633 N N . VAL A 1 330 ? 2.156 50.821 -41.800 1.00 26.41 330 VAL A N 1
ATOM 2634 C CA . VAL A 1 330 ? 3.093 51.148 -42.906 1.00 26.41 330 VAL A CA 1
ATOM 2635 C C . VAL A 1 330 ? 4.281 50.152 -42.937 1.00 26.41 330 VAL A C 1
ATOM 2637 O O . VAL A 1 330 ? 4.808 49.787 -41.888 1.00 26.41 330 VAL A O 1
ATOM 2640 N N . GLY A 1 331 ? 4.753 49.758 -44.133 1.00 23.67 331 GLY A N 1
ATOM 2641 C CA . GLY A 1 331 ? 6.006 48.993 -44.354 1.00 23.67 331 GLY A CA 1
ATOM 2642 C C . GLY A 1 331 ? 7.302 49.842 -44.294 1.00 23.67 331 GLY A C 1
ATOM 2643 O O . GLY A 1 331 ? 7.280 50.953 -43.779 1.00 23.67 331 GLY A O 1
ATOM 2644 N N . SER A 1 332 ? 8.471 49.426 -44.815 1.00 26.89 332 SER A N 1
ATOM 2645 C CA . SER A 1 332 ? 8.834 48.275 -45.677 1.00 26.89 332 SER A CA 1
ATOM 2646 C C . SER A 1 332 ? 10.376 48.074 -45.783 1.00 26.89 332 SER A C 1
ATOM 2648 O O . SER A 1 332 ? 11.114 49.004 -45.478 1.00 26.89 332 SER A O 1
ATOM 2650 N N . GLU A 1 333 ? 10.839 46.933 -46.342 1.00 25.92 333 GLU A N 1
ATOM 2651 C CA . GLU A 1 333 ? 12.225 46.648 -46.843 1.00 25.92 333 GLU A CA 1
ATOM 2652 C C . GLU A 1 333 ? 13.376 46.496 -45.788 1.00 25.92 333 GLU A C 1
ATOM 2654 O O . GLU A 1 333 ? 13.247 46.971 -44.669 1.00 25.92 333 GLU A O 1
ATOM 2659 N N . MET A 1 334 ? 14.526 45.806 -45.999 1.00 24.83 334 MET A N 1
ATOM 2660 C CA . MET A 1 334 ? 15.054 44.997 -47.130 1.00 24.83 334 MET A CA 1
ATOM 2661 C C . MET A 1 334 ? 16.124 43.927 -46.718 1.00 24.83 334 MET A C 1
ATOM 2663 O O . MET A 1 334 ? 16.850 44.103 -45.745 1.00 24.83 334 MET A O 1
ATOM 2667 N N . SER A 1 335 ? 16.353 42.933 -47.601 1.00 23.64 335 SER A N 1
ATOM 2668 C CA . SER A 1 335 ? 17.641 42.238 -47.920 1.00 23.64 335 SER A CA 1
ATOM 2669 C C . SER A 1 335 ? 18.188 40.988 -47.156 1.00 23.64 335 SER A C 1
ATOM 2671 O O . SER A 1 335 ? 18.731 41.078 -46.066 1.00 23.64 335 SER A O 1
ATOM 2673 N N . SER A 1 336 ? 18.278 39.865 -47.906 1.00 24.56 336 SER A N 1
ATOM 2674 C CA . SER A 1 336 ? 19.341 38.810 -47.907 1.00 24.56 336 SER A CA 1
ATOM 2675 C C . SER A 1 336 ? 19.559 37.904 -46.658 1.00 24.56 336 SER A C 1
ATOM 2677 O O . SER A 1 336 ? 19.288 38.303 -45.539 1.00 24.56 336 SER A O 1
ATOM 2679 N N . SER A 1 337 ? 20.052 36.652 -46.734 1.00 23.52 337 SER A N 1
ATOM 2680 C CA . SER A 1 337 ? 20.548 35.798 -47.844 1.00 23.52 337 SER A CA 1
ATOM 2681 C C . SER A 1 337 ? 20.285 34.289 -47.565 1.00 23.52 337 SER A C 1
ATOM 2683 O O . SER A 1 337 ? 19.773 33.938 -46.505 1.00 23.52 337 SER A O 1
ATOM 2685 N N . SER A 1 338 ? 20.611 33.377 -48.499 1.00 23.72 338 SER A N 1
ATOM 2686 C CA . SER A 1 338 ? 20.465 31.907 -48.334 1.00 23.72 338 SER A CA 1
ATOM 2687 C C . SER A 1 338 ? 21.539 31.117 -49.105 1.00 23.72 338 SER A C 1
ATOM 2689 O O . SER A 1 338 ? 22.179 31.695 -49.986 1.00 23.72 338 SER A O 1
ATOM 2691 N N . PRO A 1 339 ? 21.707 29.802 -48.835 1.00 32.75 339 PRO A N 1
ATOM 2692 C CA . PRO A 1 339 ? 21.955 28.873 -49.949 1.00 32.75 339 PRO A CA 1
ATOM 2693 C C . PRO A 1 339 ? 21.275 27.482 -49.838 1.00 32.75 339 PRO A C 1
ATOM 2695 O O . PRO A 1 339 ? 21.674 26.618 -49.065 1.00 32.75 339 PRO A O 1
ATOM 2698 N N . THR A 1 340 ? 20.280 27.272 -50.707 1.00 25.25 340 THR A N 1
ATOM 2699 C CA . THR A 1 340 ? 20.051 26.108 -51.608 1.00 25.25 340 THR A CA 1
ATOM 2700 C C . THR A 1 340 ? 20.385 24.646 -51.232 1.00 25.25 340 THR A C 1
ATOM 2702 O O . THR A 1 340 ? 21.505 24.284 -50.886 1.00 25.25 340 THR A O 1
ATOM 2705 N N . ARG A 1 341 ? 19.437 23.762 -51.590 1.00 25.77 341 ARG A N 1
ATOM 2706 C CA . ARG A 1 341 ? 19.544 22.290 -51.744 1.00 25.77 341 ARG A CA 1
ATOM 2707 C C . ARG A 1 341 ? 19.662 21.922 -53.251 1.00 25.77 341 ARG A C 1
ATOM 2709 O O . ARG A 1 341 ? 19.065 22.639 -54.057 1.00 25.77 341 ARG A O 1
ATOM 2716 N N . PRO A 1 342 ? 20.357 20.841 -53.670 1.00 26.30 342 PRO A N 1
ATOM 2717 C CA . PRO A 1 342 ? 20.415 20.412 -55.082 1.00 26.30 342 PRO A CA 1
ATOM 2718 C C . PRO A 1 342 ? 19.154 19.651 -55.564 1.00 26.30 342 PRO A C 1
ATOM 2720 O O . PRO A 1 342 ? 18.314 19.253 -54.757 1.00 26.30 342 PRO A O 1
ATOM 2723 N N . LYS A 1 343 ? 19.028 19.449 -56.891 1.00 24.72 343 LYS A N 1
ATOM 2724 C CA . LYS A 1 343 ? 17.872 18.843 -57.599 1.00 24.72 343 LYS A CA 1
ATOM 2725 C C . LYS A 1 343 ? 18.260 17.632 -58.471 1.00 24.72 343 LYS A C 1
ATOM 2727 O O . LYS A 1 343 ? 19.364 17.603 -59.002 1.00 24.72 343 LYS A O 1
ATOM 2732 N N . ALA A 1 344 ? 17.281 16.766 -58.748 1.00 23.75 344 ALA A N 1
ATOM 2733 C CA . ALA A 1 344 ? 17.150 15.926 -59.953 1.00 23.75 344 ALA A CA 1
ATOM 2734 C C . ALA A 1 344 ? 15.631 15.725 -60.200 1.00 23.75 344 ALA A C 1
ATOM 2736 O O . ALA A 1 344 ? 14.939 15.314 -59.274 1.00 23.75 344 ALA A O 1
ATOM 2737 N N . THR A 1 345 ? 14.994 16.351 -61.202 1.00 24.14 345 THR A N 1
ATOM 2738 C CA . THR A 1 345 ? 14.865 15.983 -62.641 1.00 24.14 345 THR A CA 1
ATOM 2739 C C . THR A 1 345 ? 13.950 14.776 -62.914 1.00 24.14 345 THR A C 1
ATOM 2741 O O . THR A 1 345 ? 13.988 13.781 -62.202 1.00 24.14 345 THR A O 1
ATOM 2744 N N . ALA A 1 346 ? 13.080 14.891 -63.930 1.00 24.03 346 ALA A N 1
ATOM 2745 C CA . ALA A 1 346 ? 11.994 13.946 -64.221 1.00 24.03 346 ALA A CA 1
ATOM 2746 C C . ALA A 1 346 ? 11.548 14.014 -65.696 1.00 24.03 346 ALA A C 1
ATOM 2748 O O . ALA A 1 346 ? 11.692 15.068 -66.317 1.00 24.03 346 ALA A O 1
ATOM 2749 N N . SER A 1 347 ? 10.930 12.944 -66.218 1.00 23.66 347 SER A N 1
ATOM 2750 C CA . SER A 1 347 ? 10.131 12.977 -67.458 1.00 23.66 347 SER A CA 1
ATOM 2751 C C . SER A 1 347 ? 9.246 11.729 -67.649 1.00 23.66 347 SER A C 1
ATOM 2753 O O . SER A 1 347 ? 9.781 10.630 -67.724 1.00 23.66 347 SER A O 1
ATOM 2755 N N . SER A 1 348 ? 7.927 11.951 -67.803 1.00 24.53 348 SER A N 1
ATOM 2756 C CA . SER A 1 348 ? 6.961 11.285 -68.725 1.00 24.53 348 SER A CA 1
ATOM 2757 C C . SER A 1 348 ? 6.932 9.745 -68.895 1.00 24.53 348 SER A C 1
ATOM 2759 O O . SER A 1 348 ? 7.956 9.144 -69.177 1.00 24.53 348 SER A O 1
ATOM 2761 N N . SER A 1 349 ? 5.786 9.046 -68.982 1.00 23.91 349 SER A N 1
ATOM 2762 C CA . SER A 1 349 ? 4.333 9.374 -68.905 1.00 23.91 349 SER A CA 1
ATOM 2763 C C . SER A 1 349 ? 3.533 8.026 -68.935 1.00 23.91 349 SER A C 1
ATOM 2765 O O . SER A 1 349 ? 4.162 7.006 -68.680 1.00 23.91 349 SER A O 1
ATOM 2767 N N . LEU A 1 350 ? 2.223 7.843 -69.204 1.00 22.95 350 LEU A N 1
ATOM 2768 C CA . LEU A 1 350 ? 1.093 8.655 -69.714 1.00 22.95 350 LEU A CA 1
ATOM 2769 C C . LEU A 1 350 ? -0.249 7.939 -69.362 1.00 22.95 350 LEU A C 1
ATOM 2771 O O . LEU A 1 350 ? -0.244 6.731 -69.158 1.00 22.95 350 LEU A O 1
ATOM 2775 N N . LYS A 1 351 ? -1.385 8.654 -69.469 1.00 24.59 351 LYS A N 1
ATOM 2776 C CA . LYS A 1 351 ? -2.803 8.212 -69.338 1.00 24.59 351 LYS A CA 1
ATOM 2777 C C . LYS A 1 351 ? -3.290 7.857 -67.914 1.00 24.59 351 LYS A C 1
ATOM 2779 O O . LYS A 1 351 ? -2.607 7.180 -67.161 1.00 24.59 351 LYS A O 1
ATOM 2784 N N . GLY A 1 352 ? -4.495 8.340 -67.580 1.00 21.52 352 GLY A N 1
ATOM 2785 C CA . GLY A 1 352 ? -5.276 8.005 -66.371 1.00 21.52 352 GLY A CA 1
ATOM 2786 C C . GLY A 1 352 ? -6.543 7.193 -66.725 1.00 21.52 352 GLY A C 1
ATOM 2787 O O . GLY A 1 352 ? -6.453 6.442 -67.701 1.00 21.52 352 GLY A O 1
ATOM 2788 N N . PRO A 1 353 ? -7.710 7.348 -66.047 1.00 30.34 353 PRO A N 1
ATOM 2789 C CA . PRO A 1 353 ? -8.146 8.509 -65.246 1.00 30.34 353 PRO A CA 1
ATOM 2790 C C . PRO A 1 353 ? -8.685 8.201 -63.818 1.00 30.34 353 PRO A C 1
ATOM 2792 O O . PRO A 1 353 ? -8.790 7.050 -63.421 1.00 30.34 353 PRO A O 1
ATOM 2795 N N . THR A 1 354 ? -9.004 9.284 -63.094 1.00 25.34 354 THR A N 1
ATOM 2796 C CA . THR A 1 354 ? -10.021 9.486 -62.024 1.00 25.34 354 THR A CA 1
ATOM 2797 C C . THR A 1 354 ? -10.562 8.325 -61.162 1.00 25.34 354 THR A C 1
ATOM 2799 O O . THR A 1 354 ? -11.259 7.443 -61.658 1.00 25.34 354 THR A O 1
ATOM 2802 N N . ASP A 1 355 ? -10.446 8.561 -59.848 1.00 23.59 355 ASP A N 1
ATOM 2803 C CA . ASP A 1 355 ? -11.449 8.345 -58.786 1.00 23.59 355 ASP A CA 1
ATOM 2804 C C . ASP A 1 355 ? -11.679 6.945 -58.162 1.00 23.59 355 ASP A C 1
ATOM 2806 O O . ASP A 1 355 ? -11.100 5.929 -58.534 1.00 23.59 355 ASP A O 1
ATOM 2810 N N . GLU A 1 356 ? -12.433 6.994 -57.060 1.00 27.14 356 GLU A N 1
ATOM 2811 C CA . GLU A 1 356 ? -12.569 6.076 -55.918 1.00 27.14 356 GLU A CA 1
ATOM 2812 C C . GLU A 1 356 ? -12.856 4.590 -56.223 1.00 27.14 356 GLU A C 1
ATOM 2814 O O . GLU A 1 356 ? -13.697 4.287 -57.065 1.00 27.14 356 GLU A O 1
ATOM 2819 N N . LEU A 1 357 ? -12.324 3.664 -55.395 1.00 22.03 357 LEU A N 1
ATOM 2820 C CA . LEU A 1 357 ? -13.112 2.517 -54.893 1.00 22.03 357 LEU A CA 1
ATOM 2821 C C . LEU A 1 357 ? -12.514 1.793 -53.660 1.00 22.03 357 LEU A C 1
ATOM 2823 O O . LEU A 1 357 ? -11.314 1.836 -53.398 1.00 22.03 357 LEU A O 1
ATOM 2827 N N . ASN A 1 358 ? -13.374 1.062 -52.938 1.00 26.05 358 ASN A N 1
ATOM 2828 C CA . ASN A 1 358 ? -13.050 0.171 -51.813 1.00 26.05 358 ASN A CA 1
ATOM 2829 C C . ASN A 1 358 ? -12.747 -1.282 -52.266 1.00 26.05 358 ASN A C 1
ATOM 2831 O O . ASN A 1 358 ? -13.614 -1.900 -52.881 1.00 26.05 358 ASN A O 1
ATOM 2835 N N . VAL A 1 359 ? -11.604 -1.869 -51.864 1.00 22.03 359 VAL A N 1
ATOM 2836 C CA . VAL A 1 359 ? -11.233 -3.314 -51.969 1.00 22.03 359 VAL A CA 1
ATOM 2837 C C . VAL A 1 359 ? -10.198 -3.628 -50.862 1.00 22.03 359 VAL A C 1
ATOM 2839 O O . VAL A 1 359 ? -9.220 -2.893 -50.778 1.00 22.03 359 VAL A O 1
ATOM 2842 N N . ARG A 1 360 ? -10.276 -4.591 -49.921 1.00 22.75 360 ARG A N 1
ATOM 2843 C CA . ARG A 1 360 ? -11.208 -5.683 -49.523 1.00 22.75 360 ARG A CA 1
ATOM 2844 C C . ARG A 1 360 ? -11.009 -7.087 -50.154 1.00 22.75 360 ARG A C 1
ATOM 2846 O O . ARG A 1 360 ? -11.218 -7.252 -51.347 1.00 22.75 360 ARG A O 1
ATOM 2853 N N . PHE A 1 361 ? -10.770 -8.096 -49.290 1.00 23.59 361 PHE A N 1
ATOM 2854 C CA . PHE A 1 361 ? -10.438 -9.521 -49.576 1.00 23.59 361 PHE A CA 1
ATOM 2855 C C . PHE A 1 361 ? -9.073 -9.726 -50.275 1.00 23.59 361 PHE A C 1
ATOM 2857 O O . PHE A 1 361 ? -8.545 -8.784 -50.852 1.00 23.59 361 PHE A O 1
ATOM 2864 N N . LEU A 1 362 ? -8.392 -10.882 -50.226 1.00 21.42 362 LEU A N 1
ATOM 2865 C CA . LEU A 1 362 ? -8.650 -12.239 -49.676 1.00 21.42 362 LEU A CA 1
ATOM 2866 C C . LEU A 1 362 ? -7.644 -12.547 -48.525 1.00 21.42 362 LEU A C 1
ATOM 2868 O O . LEU A 1 362 ? -6.664 -11.822 -48.393 1.00 21.42 362 LEU A O 1
ATOM 2872 N N . VAL A 1 363 ? -7.755 -13.532 -47.615 1.00 23.59 363 VAL A N 1
ATOM 2873 C CA . VAL A 1 363 ? -8.618 -14.729 -47.422 1.00 23.59 363 VAL A CA 1
ATOM 2874 C C . VAL A 1 363 ? -8.453 -15.869 -48.438 1.00 23.59 363 VAL A C 1
ATOM 2876 O O . VAL A 1 363 ? -9.349 -16.104 -49.236 1.00 23.59 363 VAL A O 1
ATOM 2879 N N . ASP A 1 364 ? -7.303 -16.554 -48.409 1.00 21.48 364 ASP A N 1
ATOM 2880 C CA . ASP A 1 364 ? -7.224 -18.031 -48.310 1.00 21.48 364 ASP A CA 1
ATOM 2881 C C . ASP A 1 364 ? -5.770 -18.537 -48.369 1.00 21.48 364 ASP A C 1
ATOM 2883 O O . ASP A 1 364 ? -4.979 -18.004 -49.147 1.00 21.48 364 ASP A O 1
ATOM 2887 N N . SER A 1 365 ? -5.440 -19.574 -47.572 1.00 22.25 365 SER A N 1
ATOM 2888 C CA . SER A 1 365 ? -4.393 -20.615 -47.802 1.00 22.25 365 SER A CA 1
ATOM 2889 C C . SER A 1 365 ? -3.826 -21.251 -46.512 1.00 22.25 365 SER A C 1
ATOM 2891 O O . SER A 1 365 ? -2.619 -21.239 -46.304 1.00 22.25 365 SER A O 1
ATOM 2893 N N . PHE A 1 366 ? -4.661 -21.860 -45.663 1.00 21.09 366 PHE A N 1
ATOM 2894 C CA . PHE A 1 366 ? -4.307 -23.098 -44.934 1.00 21.09 366 PHE A CA 1
ATOM 2895 C C . PHE A 1 366 ? -5.604 -23.802 -44.484 1.00 21.09 366 PHE A C 1
ATOM 2897 O O . PHE A 1 366 ? -6.468 -23.140 -43.908 1.00 21.09 366 PHE A O 1
ATOM 2904 N N . PRO A 1 367 ? -5.798 -25.106 -44.763 1.00 22.25 367 PRO A N 1
ATOM 2905 C CA . PRO A 1 367 ? -7.109 -25.732 -44.616 1.00 22.25 367 PRO A CA 1
ATOM 2906 C C . PRO A 1 367 ? -7.333 -26.316 -43.216 1.00 22.25 367 PRO A C 1
ATOM 2908 O O . PRO A 1 367 ? -6.727 -27.325 -42.861 1.00 22.25 367 PRO A O 1
ATOM 2911 N N . PHE A 1 368 ? -8.297 -25.767 -42.472 1.00 23.12 368 PHE A N 1
ATOM 2912 C CA . PHE A 1 368 ? -9.002 -26.545 -41.451 1.00 23.12 368 PHE A CA 1
ATOM 2913 C C . PHE A 1 368 ? -10.233 -27.193 -42.081 1.00 23.12 368 PHE A C 1
ATOM 2915 O O . PHE A 1 368 ? -11.242 -26.546 -42.357 1.00 23.12 368 PHE A O 1
ATOM 2922 N N . ARG A 1 369 ? -10.107 -28.491 -42.355 1.00 22.47 369 ARG A N 1
ATOM 2923 C CA . ARG A 1 369 ? -11.199 -29.348 -42.814 1.00 22.47 369 ARG A CA 1
ATOM 2924 C C . ARG A 1 369 ? -12.062 -29.704 -41.601 1.00 22.47 369 ARG A C 1
ATOM 2926 O O . ARG A 1 369 ? -11.516 -30.075 -40.568 1.00 22.47 369 ARG A O 1
ATOM 2933 N N . SER A 1 370 ? -13.380 -29.576 -41.718 1.00 27.70 370 SER A N 1
ATOM 2934 C CA . SER A 1 370 ? -14.316 -30.164 -40.755 1.00 27.70 370 SER A CA 1
ATOM 2935 C C . SER A 1 370 ? -14.352 -31.692 -40.900 1.00 27.70 370 SER A C 1
ATOM 2937 O O . SER A 1 370 ? -13.951 -32.209 -41.944 1.00 27.70 370 SER A O 1
ATOM 2939 N N . GLN A 1 371 ? -14.888 -32.372 -39.877 1.00 22.62 371 GLN A N 1
ATOM 2940 C CA . GLN A 1 371 ? -14.719 -33.803 -39.552 1.00 22.62 371 GLN A CA 1
ATOM 2941 C C . GLN A 1 371 ? -13.395 -34.064 -38.795 1.00 22.62 371 GLN A C 1
ATOM 2943 O O . GLN A 1 371 ? -12.340 -33.619 -39.240 1.00 22.62 371 GLN A O 1
ATOM 2948 N N . ASP A 1 372 ? -13.385 -34.712 -37.624 1.00 23.48 372 ASP A N 1
ATOM 2949 C CA . ASP A 1 372 ? -14.458 -35.480 -36.958 1.00 23.48 372 ASP A CA 1
ATOM 2950 C C . ASP A 1 372 ? -14.905 -34.931 -35.587 1.00 23.48 372 ASP A C 1
ATOM 2952 O O . ASP A 1 372 ? -14.249 -34.090 -34.969 1.00 23.48 372 ASP A O 1
ATOM 2956 N N . GLU A 1 373 ? -16.065 -35.410 -35.125 1.00 31.66 373 GLU A N 1
ATOM 2957 C CA . GLU A 1 373 ? -16.637 -35.114 -33.809 1.00 31.66 373 GLU A CA 1
ATOM 2958 C C . GLU A 1 373 ? -15.979 -35.958 -32.704 1.00 31.66 373 GLU A C 1
ATOM 2960 O O . GLU A 1 373 ? -16.496 -37.003 -32.323 1.00 31.66 373 GLU A O 1
ATOM 2965 N N . ASP A 1 374 ? -14.890 -35.461 -32.120 1.00 23.25 374 ASP A N 1
ATOM 2966 C CA . ASP A 1 374 ? -14.442 -35.886 -30.785 1.00 23.25 374 ASP A CA 1
ATOM 2967 C C . ASP A 1 374 ? -14.332 -34.660 -29.869 1.00 23.25 374 ASP A C 1
ATOM 2969 O O . ASP A 1 374 ? -13.261 -34.196 -29.466 1.00 23.25 374 ASP A O 1
ATOM 2973 N N . TYR A 1 375 ? -15.500 -34.100 -29.531 1.00 25.72 375 TYR A N 1
ATOM 2974 C CA . TYR A 1 375 ? -15.609 -33.273 -28.334 1.00 25.72 375 TYR A CA 1
ATOM 2975 C C . TYR A 1 375 ? -15.174 -34.126 -27.145 1.00 25.72 375 TYR A C 1
ATOM 2977 O O . TYR A 1 375 ? -15.857 -35.091 -26.797 1.00 25.72 375 TYR A O 1
ATOM 2985 N N . VAL A 1 376 ? -14.096 -33.723 -26.466 1.00 25.47 376 VAL A N 1
ATOM 2986 C CA . VAL A 1 376 ? -13.814 -34.217 -25.117 1.00 25.47 376 VAL A CA 1
ATOM 2987 C C . VAL A 1 376 ? -15.054 -33.930 -24.279 1.00 25.47 376 VAL A C 1
ATOM 2989 O O . VAL A 1 376 ? -15.325 -32.779 -23.924 1.00 25.47 376 VAL A O 1
ATOM 2992 N N . ARG A 1 377 ? -15.820 -34.982 -23.973 1.00 23.62 377 ARG A N 1
ATOM 2993 C CA . ARG A 1 377 ? -16.831 -34.935 -22.924 1.00 23.62 377 ARG A CA 1
ATOM 2994 C C . ARG A 1 377 ? -16.094 -34.588 -21.642 1.00 23.62 377 ARG A C 1
ATOM 2996 O O . ARG A 1 377 ? -15.460 -35.441 -21.030 1.00 23.62 377 ARG A O 1
ATOM 3003 N N . ILE A 1 378 ? -16.199 -33.325 -21.248 1.00 30.36 378 ILE A N 1
ATOM 3004 C CA . ILE A 1 378 ? -16.060 -32.943 -19.853 1.00 30.36 378 ILE A CA 1
ATOM 3005 C C . ILE A 1 378 ? -17.183 -33.706 -19.153 1.00 30.36 378 ILE A C 1
ATOM 3007 O O . ILE A 1 378 ? -18.348 -33.327 -19.273 1.00 30.36 378 ILE A O 1
ATOM 3011 N N . GLU A 1 379 ? -16.852 -34.837 -18.529 1.00 26.09 379 GLU A N 1
ATOM 3012 C CA . GLU A 1 379 ? -17.806 -35.559 -17.695 1.00 26.09 379 GLU A CA 1
ATOM 3013 C C . GLU A 1 379 ? -18.316 -34.578 -16.643 1.00 26.09 379 GLU A C 1
ATOM 3015 O O . GLU A 1 379 ? -17.521 -33.946 -15.942 1.00 26.09 379 GLU A O 1
ATOM 3020 N N . GLU A 1 380 ? -19.634 -34.380 -16.584 1.00 26.73 380 GLU A N 1
ATOM 3021 C CA . GLU A 1 380 ? -20.195 -33.425 -15.640 1.00 26.73 380 GLU A CA 1
ATOM 3022 C C . GLU A 1 380 ? -19.865 -33.892 -14.217 1.00 26.73 380 GLU A C 1
ATOM 3024 O O . GLU A 1 380 ? -20.259 -35.002 -13.845 1.00 26.73 380 GLU A O 1
ATOM 3029 N N . PRO A 1 381 ? -19.155 -33.087 -13.403 1.00 30.45 381 PRO A N 1
ATOM 3030 C CA . PRO A 1 381 ? -18.848 -33.478 -12.038 1.00 30.45 381 PRO A CA 1
ATOM 3031 C C . PRO A 1 381 ? -20.157 -33.541 -11.248 1.00 30.45 381 PRO A C 1
ATOM 3033 O O . PRO A 1 381 ? -20.762 -32.514 -10.935 1.00 30.45 381 PRO A O 1
ATOM 3036 N N . ALA A 1 382 ? -20.609 -34.758 -10.953 1.00 35.03 382 ALA A N 1
ATOM 3037 C CA . ALA A 1 382 ? -21.825 -34.999 -10.193 1.00 35.03 382 ALA A CA 1
ATOM 3038 C C . ALA A 1 382 ? -21.648 -34.502 -8.747 1.00 35.03 382 ALA A C 1
ATOM 3040 O O . ALA A 1 382 ? -20.899 -35.099 -7.973 1.00 35.03 382 ALA A O 1
ATOM 3041 N N . GLY A 1 383 ? -22.324 -33.406 -8.388 1.00 33.53 383 GLY A N 1
ATOM 3042 C CA . GLY A 1 383 ? -22.291 -32.874 -7.025 1.00 33.53 383 GLY A CA 1
ATOM 3043 C C . GLY A 1 383 ? -22.818 -31.447 -6.864 1.00 33.53 383 GLY A C 1
ATOM 3044 O O . GLY A 1 383 ? -22.039 -30.497 -6.862 1.00 33.53 383 GLY A O 1
ATOM 3045 N N . ASP A 1 384 ? -24.128 -31.333 -6.648 1.00 37.69 384 ASP A N 1
ATOM 3046 C CA . ASP A 1 384 ? -24.757 -30.480 -5.624 1.00 37.69 384 ASP A CA 1
ATOM 3047 C C . ASP A 1 384 ? -24.307 -29.007 -5.485 1.00 37.69 384 ASP A C 1
ATOM 3049 O O . ASP A 1 384 ? -24.288 -28.455 -4.385 1.00 37.69 384 ASP A O 1
ATOM 3053 N N . GLU A 1 385 ? -24.020 -28.320 -6.593 1.00 38.03 385 GLU A N 1
ATOM 3054 C CA . GLU A 1 385 ? -24.132 -26.856 -6.663 1.00 38.03 385 GLU A CA 1
ATOM 3055 C C . GLU A 1 385 ? -25.276 -26.465 -7.611 1.00 38.03 385 GLU A C 1
ATOM 3057 O O . GLU A 1 385 ? -25.270 -26.876 -8.778 1.00 38.03 385 GLU A O 1
ATOM 3062 N N . PRO A 1 386 ? -26.275 -25.684 -7.151 1.00 34.62 386 PRO A N 1
ATOM 3063 C CA . PRO A 1 386 ? -27.386 -25.282 -7.998 1.00 34.62 386 PRO A CA 1
ATOM 3064 C C . PRO A 1 386 ? -26.907 -24.257 -9.025 1.00 34.62 386 PRO A C 1
ATOM 3066 O O . PRO A 1 386 ? -26.671 -23.087 -8.722 1.00 34.62 386 PRO A O 1
ATOM 3069 N N . ARG A 1 387 ? -26.798 -24.703 -10.277 1.00 41.53 387 ARG A N 1
ATOM 3070 C CA . ARG A 1 387 ? -26.606 -23.818 -11.425 1.00 41.53 387 ARG A CA 1
ATOM 3071 C C . ARG A 1 387 ? -27.851 -22.942 -11.572 1.00 41.53 387 ARG A C 1
ATOM 3073 O O . ARG A 1 387 ? -28.882 -23.423 -12.036 1.00 41.53 387 ARG A O 1
ATOM 3080 N N . PHE A 1 388 ? -27.756 -21.668 -11.194 1.00 43.34 388 PHE A N 1
ATOM 3081 C CA . PHE A 1 388 ? -28.776 -20.677 -11.535 1.00 43.34 388 PHE A CA 1
ATOM 3082 C C . PHE A 1 388 ? -28.913 -20.623 -13.071 1.00 43.34 388 PHE A C 1
ATOM 3084 O O . PHE A 1 388 ? -27.906 -20.388 -13.747 1.00 43.34 388 PHE A O 1
ATOM 3091 N N . PRO A 1 389 ? -30.102 -20.885 -13.645 1.00 41.44 389 PRO A N 1
ATOM 3092 C CA . PRO A 1 389 ? -30.279 -20.899 -15.091 1.00 41.44 389 PRO A CA 1
ATOM 3093 C C . PRO A 1 389 ? -30.278 -19.464 -15.627 1.00 41.44 389 PRO A C 1
ATOM 3095 O O . PRO A 1 389 ? -31.285 -18.765 -15.552 1.00 41.44 389 PRO A O 1
ATOM 3098 N N . VAL A 1 390 ? -29.137 -19.029 -16.165 1.00 44.84 390 VAL A N 1
ATOM 3099 C CA . VAL A 1 390 ? -29.028 -17.762 -16.900 1.00 44.84 390 VAL A CA 1
ATOM 3100 C C . VAL A 1 390 ? -29.835 -17.883 -18.194 1.00 44.84 390 VAL A C 1
ATOM 3102 O O . VAL A 1 390 ? -29.594 -18.792 -18.993 1.00 44.84 390 VAL A O 1
ATOM 3105 N N . ASP A 1 391 ? -30.794 -16.981 -18.402 1.00 44.72 391 ASP A N 1
ATOM 3106 C CA . ASP A 1 391 ? -31.628 -16.972 -19.603 1.00 44.72 391 ASP A CA 1
ATOM 3107 C C . ASP A 1 391 ? -30.896 -16.301 -20.776 1.00 44.72 391 ASP A C 1
ATOM 3109 O O . ASP A 1 391 ? -30.966 -15.092 -20.997 1.00 44.72 391 ASP A O 1
ATOM 3113 N N . PHE A 1 392 ? -30.194 -17.120 -21.558 1.00 49.28 392 PHE A N 1
ATOM 3114 C CA . PHE A 1 392 ? -29.485 -16.696 -22.768 1.00 49.28 392 PHE A CA 1
ATOM 3115 C C . PHE A 1 392 ? -30.410 -16.311 -23.947 1.00 49.28 392 PHE A C 1
ATOM 3117 O O . PHE A 1 392 ? -29.913 -16.130 -25.059 1.00 49.28 392 PHE A O 1
ATOM 3124 N N . SER A 1 393 ? -31.735 -16.197 -23.760 1.00 40.44 393 SER A N 1
ATOM 3125 C CA . SER A 1 393 ? -32.645 -15.687 -24.802 1.00 40.44 393 SER A CA 1
ATOM 3126 C C . SER A 1 393 ? -32.580 -14.163 -24.984 1.00 40.44 393 SER A C 1
ATOM 3128 O O . SER A 1 393 ? -32.968 -13.658 -26.040 1.00 40.44 393 SER A O 1
ATOM 3130 N N . LEU A 1 394 ? -32.044 -13.428 -24.001 1.00 51.25 394 LEU A N 1
ATOM 3131 C CA . LEU A 1 394 ? -31.784 -11.993 -24.109 1.00 51.25 394 LEU A CA 1
ATOM 3132 C C . LEU A 1 394 ? -30.567 -11.711 -25.004 1.00 51.25 394 LEU A C 1
ATOM 3134 O O . LEU A 1 394 ? -29.475 -12.247 -24.807 1.00 51.25 394 LEU A O 1
ATOM 3138 N N . SER A 1 395 ? -30.730 -10.806 -25.971 1.00 51.56 395 SER A N 1
ATOM 3139 C CA . SER A 1 395 ? -29.637 -10.323 -26.821 1.00 51.56 395 SER A CA 1
ATOM 3140 C C . SER A 1 395 ? -28.753 -9.328 -26.055 1.00 51.56 395 SER A C 1
ATOM 3142 O O . SER A 1 395 ? -28.941 -8.118 -26.173 1.00 51.56 395 SER A O 1
ATOM 3144 N N . LEU A 1 396 ? -27.812 -9.849 -25.261 1.00 65.19 396 LEU A N 1
ATOM 3145 C CA . LEU A 1 396 ? -26.906 -9.080 -24.395 1.00 65.19 396 LEU A CA 1
ATOM 3146 C C . LEU A 1 396 ? -26.191 -7.944 -25.148 1.00 65.19 396 LEU A C 1
ATOM 3148 O O . LEU A 1 396 ? -25.290 -8.191 -25.957 1.00 65.19 396 LEU A O 1
ATOM 3152 N N . GLN A 1 397 ? -26.549 -6.692 -24.847 1.00 76.44 397 GLN A N 1
ATOM 3153 C CA . GLN A 1 397 ? -25.881 -5.524 -25.412 1.00 76.44 397 GLN A CA 1
ATOM 3154 C C . GLN A 1 397 ? -24.616 -5.218 -24.605 1.00 76.44 397 GLN A C 1
ATOM 3156 O O . GLN A 1 397 ? -24.669 -4.863 -23.431 1.00 76.44 397 GLN A O 1
ATOM 3161 N N . ARG A 1 398 ? -23.449 -5.339 -25.236 1.00 82.12 398 ARG A N 1
ATOM 3162 C CA . ARG A 1 398 ? -22.181 -4.891 -24.645 1.00 82.12 398 ARG A CA 1
ATOM 3163 C C . ARG A 1 398 ? -22.079 -3.372 -24.758 1.00 82.12 398 ARG A C 1
ATOM 3165 O O . ARG A 1 398 ? -22.288 -2.831 -25.844 1.00 82.12 398 ARG A O 1
ATOM 3172 N N . LEU A 1 399 ? -21.731 -2.698 -23.664 1.00 84.81 399 LEU A N 1
ATOM 3173 C CA . LEU A 1 399 ? -21.456 -1.262 -23.684 1.00 84.81 399 LEU A CA 1
ATOM 3174 C C . LEU A 1 399 ? -20.259 -0.946 -24.611 1.00 84.81 399 LEU A C 1
ATOM 3176 O O . LEU A 1 399 ? -19.262 -1.675 -24.593 1.00 84.81 399 LEU A O 1
ATOM 3180 N N . PRO A 1 400 ? -20.342 0.110 -25.443 1.00 84.94 400 PRO A N 1
ATOM 3181 C CA . PRO A 1 400 ? -19.320 0.424 -26.442 1.00 84.94 400 PRO A CA 1
ATOM 3182 C C . PRO A 1 400 ? -18.035 0.966 -25.800 1.00 84.94 400 PRO A C 1
ATOM 3184 O O . PRO A 1 400 ? -18.058 1.499 -24.693 1.00 84.94 400 PRO A O 1
ATOM 3187 N N . VAL A 1 401 ? -16.902 0.892 -26.505 1.00 82.62 401 VAL A N 1
ATOM 3188 C CA . VAL A 1 401 ? -15.593 1.365 -26.001 1.00 82.62 401 VAL A CA 1
ATOM 3189 C C . VAL A 1 401 ? -15.633 2.848 -25.608 1.00 82.62 401 VAL A C 1
ATOM 3191 O O . VAL A 1 401 ? -15.021 3.257 -24.620 1.00 82.62 401 VAL A O 1
ATOM 3194 N N . GLU A 1 402 ? -16.407 3.635 -26.348 1.00 86.94 402 GLU A N 1
ATOM 3195 C CA . GLU A 1 402 ? -16.625 5.065 -26.158 1.00 86.94 402 GLU A CA 1
ATOM 3196 C C . GLU A 1 402 ? -17.299 5.384 -24.818 1.00 86.94 402 GLU A C 1
ATOM 3198 O O . GLU A 1 402 ? -16.957 6.391 -24.209 1.00 86.94 402 GLU A O 1
ATOM 3203 N N . PHE A 1 403 ? -18.183 4.515 -24.308 1.00 88.62 403 PHE A N 1
ATOM 3204 C CA . PHE A 1 403 ? -18.869 4.712 -23.021 1.00 88.62 403 PHE A CA 1
ATOM 3205 C C . PHE A 1 403 ? -17.878 4.944 -21.872 1.00 88.62 403 PHE A C 1
ATOM 3207 O O . PHE A 1 403 ? -18.115 5.750 -20.975 1.00 88.62 403 PHE A O 1
ATOM 3214 N N . TYR A 1 404 ? -16.726 4.275 -21.923 1.00 87.62 404 TYR A N 1
ATOM 3215 C CA . TYR A 1 404 ? -15.717 4.329 -20.874 1.00 87.62 404 TYR A CA 1
ATOM 3216 C C . TYR A 1 404 ? -14.875 5.615 -20.889 1.00 87.62 404 TYR A C 1
ATOM 3218 O O . TYR A 1 404 ? -14.114 5.832 -19.943 1.00 87.62 404 TYR A O 1
ATOM 3226 N N . SER A 1 405 ? -15.010 6.508 -21.883 1.00 85.31 405 SER A N 1
ATOM 3227 C CA . SER A 1 405 ? -14.250 7.772 -21.924 1.00 85.31 405 SER A CA 1
ATOM 3228 C C . SER A 1 405 ? -14.464 8.633 -20.682 1.00 85.31 405 SER A C 1
ATOM 3230 O O . SER A 1 405 ? -13.524 9.259 -20.191 1.00 85.31 405 SER A O 1
ATOM 3232 N N . ASP A 1 406 ? -15.677 8.633 -20.140 1.00 84.94 406 ASP A N 1
ATOM 3233 C CA . ASP A 1 406 ? -16.069 9.538 -19.054 1.00 84.94 406 ASP A CA 1
ATOM 3234 C C . ASP A 1 406 ? -15.714 8.951 -17.674 1.00 84.94 406 ASP A C 1
ATOM 3236 O O . ASP A 1 406 ? -15.546 9.664 -16.678 1.00 84.94 406 ASP A O 1
ATOM 3240 N N . PHE A 1 407 ? -15.505 7.634 -17.658 1.00 85.25 407 PHE A N 1
ATOM 3241 C CA . PHE A 1 407 ? -15.100 6.812 -16.526 1.00 85.25 407 PHE A CA 1
ATOM 3242 C C . PHE A 1 407 ? -13.574 6.714 -16.372 1.00 85.25 407 PHE A C 1
ATOM 3244 O O . PHE A 1 407 ? -13.058 6.701 -15.248 1.00 85.25 407 PHE A O 1
ATOM 3251 N N . LEU A 1 408 ? -12.833 6.688 -17.485 1.00 85.19 408 LEU A N 1
ATOM 3252 C CA . LEU A 1 408 ? -11.373 6.739 -17.484 1.00 85.19 408 LEU A CA 1
ATOM 3253 C C . LEU A 1 408 ? -10.865 8.089 -16.953 1.00 85.19 408 LEU A C 1
ATOM 3255 O O . LEU A 1 408 ? -11.373 9.162 -17.284 1.00 85.19 408 LEU A O 1
ATOM 3259 N N . SER A 1 409 ? -9.801 8.030 -16.155 1.00 83.62 409 SER A N 1
ATOM 3260 C CA . SER A 1 409 ? -9.113 9.216 -15.645 1.00 83.62 409 SER A CA 1
ATOM 3261 C C . SER A 1 409 ? -8.267 9.883 -16.726 1.00 83.62 409 SER A C 1
ATOM 3263 O O . SER A 1 409 ? -7.864 9.243 -17.698 1.00 83.62 409 SER A O 1
ATOM 3265 N N . ASP A 1 410 ? -7.937 11.161 -16.575 1.00 84.62 410 ASP A N 1
ATOM 3266 C CA . ASP A 1 410 ? -7.156 11.870 -17.595 1.00 84.62 410 ASP A CA 1
ATOM 3267 C C . ASP A 1 410 ? -5.705 11.384 -17.616 1.00 84.62 410 ASP A C 1
ATOM 3269 O O . ASP A 1 410 ? -5.103 11.264 -18.683 1.00 84.62 410 ASP A O 1
ATOM 3273 N N . LEU A 1 411 ? -5.187 10.954 -16.460 1.00 79.12 411 LEU A N 1
ATOM 3274 C CA . LEU A 1 411 ? -3.930 10.213 -16.380 1.00 79.12 411 LEU A CA 1
ATOM 3275 C C . LEU A 1 411 ? -4.017 8.846 -17.085 1.00 79.12 411 LEU A C 1
ATOM 3277 O O . LEU A 1 411 ? -3.024 8.412 -17.664 1.00 79.12 411 LEU A O 1
ATOM 3281 N N . ALA A 1 412 ? -5.167 8.161 -17.067 1.00 82.38 412 ALA A N 1
ATOM 3282 C CA . ALA A 1 412 ? -5.369 6.927 -17.831 1.00 82.38 412 ALA A CA 1
ATOM 3283 C C . ALA A 1 412 ? -5.449 7.192 -19.343 1.00 82.38 412 ALA A C 1
ATOM 3285 O O . ALA A 1 412 ? -4.754 6.526 -20.107 1.00 82.38 412 ALA A O 1
ATOM 3286 N N . LYS A 1 413 ? -6.208 8.205 -19.778 1.00 83.31 413 LYS A N 1
ATOM 3287 C CA . LYS A 1 413 ? -6.303 8.630 -21.191 1.00 83.31 413 LYS A CA 1
ATOM 3288 C C . LYS A 1 413 ? -4.939 9.019 -21.766 1.00 83.31 413 LYS A C 1
ATOM 3290 O O . LYS A 1 413 ? -4.624 8.692 -22.906 1.00 83.31 413 LYS A O 1
ATOM 3295 N N . GLN A 1 414 ? -4.099 9.680 -20.968 1.00 85.69 414 GLN A N 1
ATOM 3296 C CA . GLN A 1 414 ? -2.752 10.103 -21.368 1.00 85.69 414 GLN A CA 1
ATOM 3297 C C . GLN A 1 414 ? -1.716 8.957 -21.392 1.00 85.69 414 GLN A C 1
ATOM 3299 O O . GLN A 1 414 ? -0.615 9.147 -21.922 1.00 85.69 414 GLN A O 1
ATOM 3304 N N . ARG A 1 415 ? -2.027 7.757 -20.867 1.00 82.25 415 ARG A N 1
ATOM 3305 C CA . ARG A 1 415 ? -1.108 6.602 -20.886 1.00 82.25 415 ARG A CA 1
ATOM 3306 C C . ARG A 1 415 ? -0.988 5.998 -22.280 1.00 82.25 415 ARG A C 1
ATOM 3308 O O . ARG A 1 415 ? -1.778 5.150 -22.703 1.00 82.25 415 ARG A O 1
ATOM 3315 N N . LYS A 1 416 ? 0.085 6.393 -22.962 1.00 81.50 416 LYS A N 1
ATOM 3316 C CA . LYS A 1 416 ? 0.561 5.754 -24.193 1.00 81.50 416 LYS A CA 1
ATOM 3317 C C . LYS A 1 416 ? 1.029 4.314 -23.905 1.00 81.50 416 LYS A C 1
ATOM 3319 O O . LYS A 1 416 ? 1.612 4.078 -22.844 1.00 81.50 416 LYS A O 1
ATOM 3324 N N . PRO A 1 417 ? 0.817 3.357 -24.827 1.00 78.12 417 PRO A N 1
ATOM 3325 C CA . PRO A 1 417 ? 1.412 2.024 -24.739 1.00 78.12 417 PRO A CA 1
ATOM 3326 C C . PRO A 1 417 ? 2.943 2.071 -24.623 1.00 78.12 417 PRO A C 1
ATOM 3328 O O . PRO A 1 417 ? 3.588 2.980 -25.146 1.00 78.12 417 PRO A O 1
ATOM 3331 N N . SER A 1 418 ? 3.542 1.070 -23.970 1.00 80.19 418 SER A N 1
ATOM 3332 C CA . SER A 1 418 ? 5.004 0.970 -23.874 1.00 80.19 418 SER A CA 1
ATOM 3333 C C . SER A 1 418 ? 5.611 0.649 -25.253 1.00 80.19 418 SER A C 1
ATOM 3335 O O . SER A 1 418 ? 5.274 -0.392 -25.829 1.00 80.19 418 SER A O 1
ATOM 3337 N N . PRO A 1 419 ? 6.525 1.484 -25.790 1.00 81.25 419 PRO A N 1
ATOM 3338 C CA . PRO A 1 419 ? 7.063 1.321 -27.146 1.00 81.25 419 PRO A CA 1
ATOM 3339 C C . PRO A 1 419 ? 7.967 0.089 -27.306 1.00 81.25 419 PRO A C 1
ATOM 3341 O O . PRO A 1 419 ? 8.279 -0.294 -28.424 1.00 81.25 419 PRO A O 1
ATOM 3344 N N . ILE A 1 420 ? 8.383 -0.541 -26.200 1.00 83.44 420 ILE A N 1
ATOM 3345 C CA . ILE A 1 420 ? 9.133 -1.806 -26.216 1.00 83.44 420 ILE A CA 1
ATOM 3346 C C . ILE A 1 420 ? 8.165 -2.995 -26.136 1.00 83.44 420 ILE A C 1
ATOM 3348 O O . ILE A 1 420 ? 8.268 -3.928 -26.928 1.00 83.44 420 ILE A O 1
ATOM 3352 N N . ARG A 1 421 ? 7.188 -2.964 -25.212 1.00 81.38 421 ARG A N 1
ATOM 3353 C CA . ARG A 1 421 ? 6.245 -4.086 -25.012 1.00 81.38 421 ARG A CA 1
ATOM 3354 C C . ARG A 1 421 ? 5.279 -4.263 -26.188 1.00 81.38 421 ARG A C 1
ATOM 3356 O O . ARG A 1 421 ? 4.952 -5.392 -26.524 1.00 81.38 421 ARG A O 1
ATOM 3363 N N . THR A 1 422 ? 4.902 -3.183 -26.875 1.00 81.12 422 THR A N 1
ATOM 3364 C CA . THR A 1 422 ? 4.109 -3.244 -28.125 1.00 81.12 422 THR A CA 1
ATOM 3365 C C . THR A 1 422 ? 4.796 -4.004 -29.263 1.00 81.12 422 THR A C 1
ATOM 3367 O O . THR A 1 422 ? 4.121 -4.435 -30.193 1.00 81.12 422 THR A O 1
ATOM 3370 N N . LEU A 1 423 ? 6.113 -4.214 -29.185 1.00 85.38 423 LEU A N 1
ATOM 3371 C CA . LEU A 1 423 ? 6.889 -4.959 -30.175 1.00 85.38 423 LEU A CA 1
ATOM 3372 C C . LEU A 1 423 ? 7.165 -6.418 -29.740 1.00 85.38 423 LEU A C 1
ATOM 3374 O O . LEU A 1 423 ? 7.608 -7.216 -30.562 1.00 85.38 423 LEU A O 1
ATOM 3378 N N . PHE A 1 424 ? 6.833 -6.819 -28.500 1.00 84.12 424 PHE A N 1
ATOM 3379 C CA . PHE A 1 424 ? 6.941 -8.218 -28.039 1.00 84.12 424 PHE A CA 1
ATOM 3380 C C . PHE A 1 424 ? 6.129 -9.228 -28.880 1.00 84.12 424 PHE A C 1
ATOM 3382 O O . PHE A 1 424 ? 6.625 -10.338 -29.078 1.00 84.12 424 PHE A O 1
ATOM 3389 N N . PRO A 1 425 ? 4.933 -8.910 -29.424 1.00 83.62 425 PRO A N 1
ATOM 3390 C CA . PRO A 1 425 ? 4.240 -9.812 -30.347 1.00 83.62 425 PRO A CA 1
ATOM 3391 C C . PRO A 1 425 ? 5.038 -10.106 -31.625 1.00 83.62 425 PRO A C 1
ATOM 3393 O O . PRO A 1 425 ? 4.938 -11.206 -32.158 1.00 83.62 425 PRO A O 1
ATOM 3396 N N . LEU A 1 426 ? 5.875 -9.168 -32.086 1.00 85.12 426 LEU A N 1
ATOM 3397 C CA . LEU A 1 426 ? 6.710 -9.354 -33.277 1.00 85.12 426 LEU A CA 1
ATOM 3398 C C . LEU A 1 426 ? 7.889 -10.305 -33.019 1.00 85.12 426 LEU A C 1
ATOM 3400 O O . LEU A 1 426 ? 8.307 -11.010 -33.930 1.00 85.12 426 LEU A O 1
ATOM 3404 N N . GLU A 1 427 ? 8.379 -10.400 -31.776 1.00 82.88 427 GLU A N 1
ATOM 3405 C CA . GLU A 1 427 ? 9.380 -11.412 -31.387 1.00 82.88 427 GLU A CA 1
ATOM 3406 C C . GLU A 1 427 ? 8.835 -12.847 -31.461 1.00 82.88 427 GLU A C 1
ATOM 3408 O O . GLU A 1 427 ? 9.613 -13.797 -31.508 1.00 82.88 427 GLU A O 1
ATOM 3413 N N . LYS A 1 428 ? 7.505 -13.015 -31.448 1.00 82.38 428 LYS A N 1
ATOM 3414 C CA . LYS A 1 428 ? 6.822 -14.318 -31.512 1.00 82.38 428 LYS A CA 1
ATOM 3415 C C . LYS A 1 428 ? 6.574 -14.779 -32.961 1.00 82.38 428 LYS A C 1
ATOM 3417 O O . LYS A 1 428 ? 6.058 -15.876 -33.162 1.00 82.38 428 LYS A O 1
ATOM 3422 N N . VAL A 1 429 ? 6.926 -13.971 -33.968 1.00 88.38 429 VAL A N 1
ATOM 3423 C CA . VAL A 1 429 ? 6.723 -14.286 -35.393 1.00 88.38 429 VAL A CA 1
ATOM 3424 C C . VAL A 1 429 ? 7.831 -15.228 -35.899 1.00 88.38 429 VAL A C 1
ATOM 3426 O O . VAL A 1 429 ? 9.012 -14.890 -35.785 1.00 88.38 429 VAL A O 1
ATOM 3429 N N . PRO A 1 430 ? 7.498 -16.392 -36.496 1.00 90.62 430 PRO A N 1
ATOM 3430 C CA . PRO A 1 430 ? 8.495 -17.328 -37.016 1.00 90.62 430 PRO A CA 1
ATOM 3431 C C . PRO A 1 430 ? 9.467 -16.685 -38.015 1.00 90.62 430 PRO A C 1
ATOM 3433 O O . PRO A 1 430 ? 9.061 -15.980 -38.935 1.00 90.62 430 PRO A O 1
ATOM 3436 N N . GLY A 1 431 ? 10.764 -16.949 -37.838 1.00 89.56 431 GLY A N 1
ATOM 3437 C CA . GLY A 1 431 ? 11.835 -16.416 -38.689 1.00 89.56 431 GLY A CA 1
ATOM 3438 C C . GLY A 1 431 ? 12.340 -15.015 -38.316 1.00 89.56 431 GLY A C 1
ATOM 3439 O O . GLY A 1 431 ? 13.370 -14.598 -38.845 1.00 89.56 431 GLY A O 1
ATOM 3440 N N . VAL A 1 432 ? 11.692 -14.299 -37.388 1.00 90.44 432 VAL A N 1
ATOM 3441 C CA . VAL A 1 432 ? 12.192 -13.004 -36.897 1.00 90.44 432 VAL A CA 1
ATOM 3442 C C . VAL A 1 432 ? 13.349 -13.213 -35.917 1.00 90.44 432 VAL A C 1
ATOM 3444 O O . VAL A 1 432 ? 13.190 -13.803 -34.851 1.00 90.44 432 VAL A O 1
ATOM 3447 N N . ILE A 1 433 ? 14.523 -12.672 -36.252 1.00 89.62 433 ILE A N 1
ATOM 3448 C CA . ILE A 1 433 ? 15.657 -12.575 -35.324 1.00 89.62 433 ILE A CA 1
ATOM 3449 C C . ILE A 1 433 ? 15.462 -11.313 -34.478 1.00 89.62 433 ILE A C 1
ATOM 3451 O O . ILE A 1 433 ? 15.689 -10.201 -34.956 1.00 89.62 433 ILE A O 1
ATOM 3455 N N . SER A 1 434 ? 15.027 -11.468 -33.224 1.00 84.50 434 SER A N 1
ATOM 3456 C CA . SER A 1 434 ? 14.866 -10.318 -32.329 1.00 84.50 434 SER A CA 1
ATOM 3457 C C . SER A 1 434 ? 16.213 -9.752 -31.876 1.00 84.50 434 SER A C 1
ATOM 3459 O O . SER A 1 434 ? 17.031 -10.447 -31.276 1.00 84.50 434 SER A O 1
ATOM 3461 N N . LEU A 1 435 ? 16.386 -8.449 -32.100 1.00 88.12 435 LEU A N 1
ATOM 3462 C CA . LEU A 1 435 ? 17.363 -7.585 -31.427 1.00 88.12 435 LEU A CA 1
ATOM 3463 C C . LEU A 1 435 ? 16.649 -6.514 -30.569 1.00 88.12 435 LEU A C 1
ATOM 3465 O O . LEU A 1 435 ? 17.228 -5.478 -30.255 1.00 88.12 435 LEU A O 1
ATOM 3469 N N . LEU A 1 436 ? 15.363 -6.728 -30.255 1.00 80.50 436 LEU A N 1
ATOM 3470 C CA . LEU A 1 436 ? 14.453 -5.716 -29.709 1.00 80.50 436 LEU A CA 1
ATOM 3471 C C . LEU A 1 436 ? 14.714 -5.403 -28.233 1.00 80.50 436 LEU A C 1
ATOM 3473 O O . LEU A 1 436 ? 14.863 -4.245 -27.846 1.00 80.50 436 LEU A O 1
ATOM 3477 N N . ALA A 1 437 ? 14.630 -6.430 -27.390 1.00 72.56 437 ALA A N 1
ATOM 3478 C CA . ALA A 1 437 ? 14.460 -6.255 -25.958 1.00 72.56 437 ALA A CA 1
ATOM 3479 C C . ALA A 1 437 ? 15.777 -6.472 -25.207 1.00 72.56 437 ALA A C 1
ATOM 3481 O O . ALA A 1 437 ? 16.495 -7.436 -25.460 1.00 72.56 437 ALA A O 1
ATOM 3482 N N . GLY A 1 438 ? 16.042 -5.638 -24.196 1.00 83.56 438 GLY A N 1
ATOM 3483 C CA . GLY A 1 438 ? 17.144 -5.810 -23.236 1.00 83.56 438 GLY A CA 1
ATOM 3484 C C . GLY A 1 438 ? 16.935 -6.979 -22.261 1.00 83.56 438 GLY A C 1
ATOM 3485 O O . GLY A 1 438 ? 17.136 -6.824 -21.059 1.00 83.56 438 GLY A O 1
ATOM 3486 N N . LYS A 1 439 ? 16.470 -8.127 -22.762 1.00 88.75 439 LYS A N 1
ATOM 3487 C CA . LYS A 1 439 ? 16.247 -9.356 -21.998 1.00 88.75 439 LYS A CA 1
ATOM 3488 C C . LYS A 1 439 ? 17.608 -9.984 -21.653 1.00 88.75 439 LYS A C 1
ATOM 3490 O O . LYS A 1 439 ? 18.397 -10.224 -22.568 1.00 88.75 439 LYS A O 1
ATOM 3495 N N . PRO A 1 440 ? 17.914 -10.270 -20.374 1.00 91.44 440 PRO A N 1
ATOM 3496 C CA . PRO A 1 440 ? 19.119 -11.016 -20.019 1.00 91.44 440 PRO A CA 1
ATOM 3497 C C . PRO A 1 440 ? 19.085 -12.417 -20.641 1.00 91.44 440 PRO A C 1
ATOM 3499 O O . PRO A 1 440 ? 18.022 -13.033 -20.740 1.00 91.44 440 PRO A O 1
ATOM 3502 N N . ASN A 1 441 ? 20.248 -12.932 -21.048 1.00 92.94 441 ASN A N 1
ATOM 3503 C CA . ASN A 1 441 ? 20.352 -14.270 -21.627 1.00 92.94 441 ASN A CA 1
ATOM 3504 C C . ASN A 1 441 ? 20.037 -15.334 -20.563 1.00 92.94 441 ASN A C 1
ATOM 3506 O O . ASN A 1 441 ? 20.677 -15.367 -19.507 1.00 92.94 441 ASN A O 1
ATOM 3510 N N . ALA A 1 442 ? 19.097 -16.229 -20.877 1.00 92.94 442 ALA A N 1
ATOM 3511 C CA . ALA A 1 442 ? 18.664 -17.313 -20.000 1.00 92.94 442 ALA A CA 1
ATOM 3512 C C . ALA A 1 442 ? 19.821 -18.219 -19.546 1.00 92.94 442 ALA A C 1
ATOM 3514 O O . ALA A 1 442 ? 19.809 -18.708 -18.420 1.00 92.94 442 ALA A O 1
ATOM 3515 N N . SER A 1 443 ? 20.874 -18.373 -20.361 1.00 94.38 443 SER A N 1
ATOM 3516 C CA . SER A 1 443 ? 22.060 -19.162 -19.995 1.00 94.38 443 SER A CA 1
ATOM 3517 C C . SER A 1 443 ? 22.893 -18.565 -18.850 1.00 94.38 443 SER A C 1
ATOM 3519 O O . SER A 1 443 ? 23.852 -19.194 -18.412 1.00 94.38 443 SER A O 1
ATOM 3521 N N . THR A 1 444 ? 22.580 -17.349 -18.387 1.00 95.94 444 THR A N 1
ATOM 3522 C CA . THR A 1 444 ? 23.220 -16.720 -17.214 1.00 95.94 444 THR A CA 1
ATOM 3523 C C . THR A 1 444 ? 22.357 -16.766 -15.950 1.00 95.94 444 THR A C 1
ATOM 3525 O O . THR A 1 444 ? 22.779 -16.276 -14.903 1.00 95.94 444 THR A O 1
ATOM 3528 N N . PHE A 1 445 ? 21.159 -17.357 -16.013 1.00 97.00 445 PHE A N 1
ATOM 3529 C CA . PHE A 1 445 ? 20.308 -17.520 -14.838 1.00 97.00 445 PHE A CA 1
ATOM 3530 C C . PHE A 1 445 ? 20.883 -18.609 -13.910 1.00 97.00 445 PHE A C 1
ATOM 3532 O O . PHE A 1 445 ? 21.120 -19.729 -14.362 1.00 97.00 445 PHE A O 1
ATOM 3539 N N . PRO A 1 446 ? 21.087 -18.340 -12.605 1.00 96.69 446 PRO A N 1
ATOM 3540 C CA . PRO A 1 446 ? 21.752 -19.267 -11.682 1.00 96.69 446 PRO A CA 1
ATOM 3541 C C . PRO A 1 446 ? 20.821 -20.378 -11.151 1.00 96.69 446 PRO A C 1
ATOM 3543 O O . PRO A 1 446 ? 21.001 -20.864 -10.036 1.00 96.69 446 PRO A O 1
ATOM 3546 N N . PHE A 1 447 ? 19.809 -20.772 -11.929 1.00 96.81 447 PHE A N 1
ATOM 3547 C CA . PHE A 1 447 ? 18.773 -21.730 -11.544 1.00 96.81 447 PHE A CA 1
ATOM 3548 C C . PHE A 1 447 ? 18.549 -22.730 -12.684 1.00 96.81 447 PHE A C 1
ATOM 3550 O O . PHE A 1 447 ? 18.218 -22.333 -13.797 1.00 96.81 447 PHE A O 1
ATOM 3557 N N . THR A 1 448 ? 18.717 -24.025 -12.409 1.00 95.94 448 THR A N 1
ATOM 3558 C CA . THR A 1 448 ? 18.570 -25.105 -13.407 1.00 95.94 448 THR A CA 1
ATOM 3559 C C . THR A 1 448 ? 17.227 -25.829 -13.322 1.00 95.94 448 THR A C 1
ATOM 3561 O O . THR A 1 448 ? 16.709 -26.298 -14.330 1.00 95.94 448 THR A O 1
ATOM 3564 N N . SER A 1 449 ? 16.659 -25.912 -12.119 1.00 97.38 449 SER A N 1
ATOM 3565 C CA . SER A 1 449 ? 15.324 -26.440 -11.829 1.00 97.38 449 SER A CA 1
ATOM 3566 C C . SER A 1 449 ? 14.807 -25.819 -10.529 1.00 97.38 449 SER A C 1
ATOM 3568 O O . SER A 1 449 ? 15.593 -25.391 -9.679 1.00 97.38 449 SER A O 1
ATOM 3570 N N . LEU A 1 450 ? 13.489 -25.793 -10.355 1.00 97.19 450 LEU A N 1
ATOM 3571 C CA . LEU A 1 450 ? 12.820 -25.513 -9.089 1.00 97.19 450 LEU A CA 1
ATOM 3572 C C . LEU A 1 450 ? 11.824 -26.645 -8.825 1.00 97.19 450 LEU A C 1
ATOM 3574 O O . LEU A 1 450 ? 11.064 -27.025 -9.709 1.00 97.19 450 LEU A O 1
ATOM 3578 N N . SER A 1 451 ? 11.832 -27.210 -7.619 1.00 97.50 451 SER A N 1
ATOM 3579 C CA . SER A 1 451 ? 10.866 -28.236 -7.204 1.00 97.50 451 SER A CA 1
ATOM 3580 C C . SER A 1 451 ? 10.209 -27.853 -5.888 1.00 97.50 451 SER A C 1
ATOM 3582 O O . SER A 1 451 ? 10.870 -27.303 -5.009 1.00 97.50 451 SER A O 1
ATOM 3584 N N . PHE A 1 452 ? 8.930 -28.181 -5.745 1.00 96.94 452 PHE A N 1
ATOM 3585 C CA . PHE A 1 452 ? 8.155 -27.968 -4.527 1.00 96.94 452 PHE A CA 1
ATOM 3586 C C . PHE A 1 452 ? 7.119 -29.079 -4.357 1.00 96.94 452 PHE A C 1
ATOM 3588 O O . PHE A 1 452 ? 6.677 -29.680 -5.335 1.00 96.94 452 PHE A O 1
ATOM 3595 N N . ASN A 1 453 ? 6.723 -29.346 -3.116 1.00 96.62 453 ASN A N 1
ATOM 3596 C CA . ASN A 1 453 ? 5.628 -30.263 -2.832 1.00 96.62 453 ASN A CA 1
ATOM 3597 C C . ASN A 1 453 ? 4.311 -29.479 -2.775 1.00 96.62 453 ASN A C 1
ATOM 3599 O O . ASN A 1 453 ? 4.226 -28.428 -2.137 1.00 96.62 453 ASN A O 1
ATOM 3603 N N . ALA A 1 454 ? 3.290 -29.998 -3.447 1.00 94.88 454 ALA A N 1
ATOM 3604 C CA . ALA A 1 454 ? 1.921 -29.514 -3.408 1.00 94.88 454 ALA A CA 1
ATOM 3605 C C . ALA A 1 454 ? 1.057 -30.526 -2.650 1.00 94.88 454 ALA A C 1
ATOM 3607 O O . ALA A 1 454 ? 1.049 -31.705 -2.998 1.00 94.88 454 ALA A O 1
ATOM 3608 N N . ARG A 1 455 ? 0.305 -30.078 -1.640 1.00 94.56 455 ARG A N 1
ATOM 3609 C CA . ARG A 1 455 ? -0.705 -30.927 -0.985 1.00 94.56 455 ARG A CA 1
ATOM 3610 C C . ARG A 1 455 ? -1.813 -31.289 -1.976 1.00 94.56 455 ARG A C 1
ATOM 3612 O O . ARG A 1 455 ? -2.138 -30.480 -2.852 1.00 94.56 455 ARG A O 1
ATOM 3619 N N . SER A 1 456 ? -2.403 -32.473 -1.835 1.00 93.56 456 SER A N 1
ATOM 3620 C CA . SER A 1 456 ? -3.592 -32.832 -2.608 1.00 93.56 456 SER A CA 1
ATOM 3621 C C . SER A 1 456 ? -4.783 -31.946 -2.197 1.00 93.56 456 SER A C 1
ATOM 3623 O O . SER A 1 456 ? -4.949 -31.637 -1.012 1.00 93.56 456 SER A O 1
ATOM 3625 N N . PRO A 1 457 ? -5.646 -31.525 -3.142 1.00 93.88 457 PRO A N 1
ATOM 3626 C CA . PRO A 1 457 ? -6.870 -30.799 -2.821 1.00 93.88 457 PRO A CA 1
ATOM 3627 C C . PRO A 1 457 ? -7.819 -31.550 -1.884 1.00 93.88 457 PRO A C 1
ATOM 3629 O O . PRO A 1 457 ? -8.440 -30.929 -1.015 1.00 93.88 457 PRO A O 1
ATOM 3632 N N . SER A 1 458 ? -7.930 -32.868 -2.085 1.00 90.94 458 SER A N 1
ATOM 3633 C CA . SER A 1 458 ? -8.840 -33.769 -1.370 1.00 90.94 458 SER A CA 1
ATOM 3634 C C . SER A 1 458 ? -8.241 -34.341 -0.085 1.00 90.94 458 SER A C 1
ATOM 3636 O O . SER A 1 458 ? -8.979 -34.583 0.866 1.00 90.94 458 SER A O 1
ATOM 3638 N N . ASP A 1 459 ? -6.919 -34.514 -0.040 1.00 90.69 459 ASP A N 1
ATOM 3639 C CA . ASP A 1 459 ? -6.181 -35.075 1.094 1.00 90.69 459 ASP A CA 1
ATOM 3640 C C . ASP A 1 459 ? -5.028 -34.134 1.493 1.00 90.69 459 ASP A C 1
ATOM 3642 O O . ASP A 1 459 ? -3.991 -34.105 0.826 1.00 90.69 459 ASP A O 1
ATOM 3646 N N . PRO A 1 460 ? -5.178 -33.347 2.574 1.00 83.12 460 PRO A N 1
ATOM 3647 C CA . PRO A 1 460 ? -4.156 -32.400 3.001 1.00 83.12 460 PRO A CA 1
ATOM 3648 C C . PRO A 1 460 ? -2.826 -33.031 3.409 1.00 83.12 460 PRO A C 1
ATOM 3650 O O . PRO A 1 460 ? -1.840 -32.296 3.436 1.00 83.12 460 PRO A O 1
ATOM 3653 N N . ASP A 1 461 ? -2.790 -34.316 3.762 1.00 90.81 461 ASP A N 1
ATOM 3654 C CA . ASP A 1 461 ? -1.588 -34.989 4.271 1.00 90.81 461 ASP A CA 1
ATOM 3655 C C . ASP A 1 461 ? -0.863 -35.801 3.180 1.00 90.81 461 ASP A C 1
ATOM 3657 O O . ASP A 1 461 ? 0.276 -36.231 3.373 1.00 90.81 461 ASP A O 1
ATOM 3661 N N . SER A 1 462 ? -1.473 -35.919 1.997 1.00 94.25 462 SER A N 1
ATOM 3662 C CA . SER A 1 462 ? -0.837 -36.399 0.769 1.00 94.25 462 SER A CA 1
ATOM 3663 C C . SER A 1 462 ? -0.175 -35.251 -0.004 1.00 94.25 462 SER A C 1
ATOM 3665 O O . SER A 1 462 ? -0.774 -34.194 -0.217 1.00 94.25 462 SER A O 1
ATOM 3667 N N . GLU A 1 463 ? 1.062 -35.458 -0.469 1.00 94.94 463 GLU A N 1
ATOM 3668 C CA . GLU A 1 463 ? 1.833 -34.475 -1.240 1.00 94.94 463 GLU A CA 1
ATOM 3669 C C . GLU A 1 463 ? 2.279 -35.022 -2.605 1.00 94.94 463 GLU A C 1
ATOM 3671 O O . GLU A 1 463 ? 2.810 -36.125 -2.721 1.00 94.94 463 GLU A O 1
ATOM 3676 N N . THR A 1 464 ? 2.128 -34.203 -3.647 1.00 94.31 464 THR A N 1
ATOM 3677 C CA . THR A 1 464 ? 2.666 -34.427 -4.995 1.00 94.31 464 THR A CA 1
ATOM 3678 C C . THR A 1 464 ? 3.844 -33.489 -5.234 1.00 94.31 464 THR A C 1
ATOM 3680 O O . THR A 1 464 ? 3.722 -32.274 -5.074 1.00 94.31 464 THR A O 1
ATOM 3683 N N . LYS A 1 465 ? 4.996 -34.028 -5.644 1.00 97.19 465 LYS A N 1
ATOM 3684 C CA . LYS A 1 465 ? 6.155 -33.211 -6.023 1.00 97.19 465 LYS A CA 1
ATOM 3685 C C . LYS A 1 465 ? 5.956 -32.636 -7.428 1.00 97.19 465 LYS A C 1
ATOM 3687 O O . LYS A 1 465 ? 5.869 -33.388 -8.394 1.00 97.19 465 LYS A O 1
ATOM 3692 N N . LEU A 1 466 ? 5.967 -31.312 -7.537 1.00 97.62 466 LEU A N 1
ATOM 3693 C CA . LEU A 1 466 ? 5.970 -30.576 -8.798 1.00 97.62 466 LEU A CA 1
ATOM 3694 C C . LEU A 1 466 ? 7.378 -30.040 -9.089 1.00 97.62 466 LEU A C 1
ATOM 3696 O O . LEU A 1 466 ? 8.111 -29.639 -8.180 1.00 97.62 466 LEU A O 1
ATOM 3700 N N . THR A 1 467 ? 7.752 -30.022 -10.368 1.00 97.75 467 THR A N 1
ATOM 3701 C CA . THR A 1 467 ? 9.046 -29.528 -10.857 1.00 97.75 467 THR A CA 1
ATOM 3702 C C . THR A 1 467 ? 8.828 -28.588 -12.043 1.00 97.75 467 THR A C 1
ATOM 3704 O O . THR A 1 467 ? 7.934 -28.806 -12.859 1.00 97.75 467 THR A O 1
ATOM 3707 N N . ILE A 1 468 ? 9.634 -27.527 -12.092 1.00 97.69 468 ILE A N 1
ATOM 3708 C CA . ILE A 1 468 ? 9.684 -26.496 -13.130 1.00 97.69 468 ILE A CA 1
ATOM 3709 C C . ILE A 1 468 ? 11.149 -26.390 -13.565 1.00 97.69 468 ILE A C 1
ATOM 3711 O O . ILE A 1 468 ? 12.018 -26.048 -12.758 1.00 97.69 468 ILE A O 1
ATOM 3715 N N . ASP A 1 469 ? 11.436 -26.685 -14.827 1.00 96.94 469 ASP A N 1
ATOM 3716 C CA . ASP A 1 469 ? 12.781 -26.653 -15.407 1.00 96.94 469 ASP A CA 1
ATOM 3717 C C . ASP A 1 469 ? 12.738 -26.192 -16.879 1.00 96.94 469 ASP A C 1
ATOM 3719 O O . ASP A 1 469 ? 11.713 -25.695 -17.361 1.00 96.94 469 ASP A O 1
ATOM 3723 N N . GLY A 1 470 ? 13.882 -26.247 -17.567 1.00 95.69 470 GLY A N 1
ATOM 3724 C CA . GLY A 1 470 ? 13.980 -26.025 -19.011 1.00 95.69 470 GLY A CA 1
ATOM 3725 C C . GLY A 1 470 ? 13.309 -24.736 -19.505 1.00 95.69 470 GLY A C 1
ATOM 3726 O O . GLY A 1 470 ? 13.651 -23.626 -19.083 1.00 95.69 470 GLY A O 1
ATOM 3727 N N . ALA A 1 471 ? 12.363 -24.888 -20.435 1.00 94.31 471 ALA A N 1
ATOM 3728 C CA . ALA A 1 471 ? 11.637 -23.776 -21.046 1.00 94.31 471 ALA A CA 1
ATOM 3729 C C . ALA A 1 471 ? 10.665 -23.081 -20.072 1.00 94.31 471 ALA A C 1
ATOM 3731 O O . ALA A 1 471 ? 10.578 -21.854 -20.090 1.00 94.31 471 ALA A O 1
ATOM 3732 N N . GLU A 1 472 ? 9.992 -23.830 -19.191 1.00 94.69 472 GLU A N 1
ATOM 3733 C CA . GLU A 1 472 ? 9.074 -23.262 -18.191 1.00 94.69 472 GLU A CA 1
ATOM 3734 C C . GLU A 1 472 ? 9.833 -22.390 -17.187 1.00 94.69 472 GLU A C 1
ATOM 3736 O O . GLU A 1 472 ? 9.443 -21.254 -16.923 1.00 94.69 472 GLU A O 1
ATOM 3741 N N . LEU A 1 473 ? 10.967 -22.883 -16.675 1.00 96.44 473 LEU A N 1
ATOM 3742 C CA . LEU A 1 473 ? 11.819 -22.110 -15.772 1.00 96.44 473 LEU A CA 1
ATOM 3743 C C . LEU A 1 473 ? 12.417 -20.889 -16.481 1.00 96.44 473 LEU A C 1
ATOM 3745 O O . LEU A 1 473 ? 12.464 -19.805 -15.904 1.00 96.44 473 LEU A O 1
ATOM 3749 N N . THR A 1 474 ? 12.823 -21.038 -17.744 1.00 95.44 474 THR A N 1
ATOM 3750 C CA . THR A 1 474 ? 13.317 -19.923 -18.566 1.00 95.44 474 THR A CA 1
ATOM 3751 C C . THR A 1 474 ? 12.259 -18.829 -18.723 1.00 95.44 474 THR A C 1
ATOM 3753 O O . THR A 1 474 ? 12.574 -17.652 -18.552 1.00 95.44 474 THR A O 1
ATOM 3756 N N . GLN A 1 475 ? 11.003 -19.196 -18.991 1.00 94.00 475 GLN A N 1
ATOM 3757 C CA . GLN A 1 475 ? 9.882 -18.257 -19.068 1.00 94.00 475 GLN A CA 1
ATOM 3758 C C . GLN A 1 475 ? 9.584 -17.622 -17.699 1.00 94.00 475 GLN A C 1
ATOM 3760 O O . GLN A 1 475 ? 9.413 -16.406 -17.603 1.00 94.00 475 GLN A O 1
ATOM 3765 N N . GLY A 1 476 ? 9.608 -18.422 -16.629 1.00 95.00 476 GLY A N 1
ATOM 3766 C CA . GLY A 1 476 ? 9.433 -17.972 -15.250 1.00 95.00 476 GLY A CA 1
ATOM 3767 C C . GLY A 1 476 ? 10.523 -17.014 -14.754 1.00 95.00 476 GLY A C 1
ATOM 3768 O O . GLY A 1 476 ? 10.262 -16.192 -13.884 1.00 95.00 476 GLY A O 1
ATOM 3769 N N . LEU A 1 477 ? 11.732 -17.047 -15.308 1.00 96.44 477 LEU A N 1
ATOM 3770 C CA . LEU A 1 477 ? 12.829 -16.158 -14.901 1.00 96.44 477 LEU A CA 1
ATOM 3771 C C . LEU A 1 477 ? 12.994 -14.920 -15.802 1.00 96.44 477 LEU A C 1
ATOM 3773 O O . LEU A 1 477 ? 13.865 -14.090 -15.544 1.00 96.44 477 LEU A O 1
ATOM 3777 N N . GLN A 1 478 ? 12.162 -14.768 -16.836 1.00 94.19 478 GLN A N 1
ATOM 3778 C CA . GLN A 1 478 ? 12.309 -13.746 -17.876 1.00 94.19 478 GLN A CA 1
ATOM 3779 C C . GLN A 1 478 ? 11.194 -12.681 -17.846 1.00 94.19 478 GLN A C 1
ATOM 3781 O O . GLN A 1 478 ? 10.086 -12.899 -17.341 1.00 94.19 478 GLN A O 1
ATOM 3786 N N . TYR A 1 479 ? 11.476 -11.514 -18.438 1.00 90.94 479 TYR A N 1
ATOM 3787 C CA . TYR A 1 479 ? 10.447 -10.530 -18.783 1.00 90.94 479 TYR A CA 1
ATOM 3788 C C . TYR A 1 479 ? 9.413 -11.137 -19.744 1.00 90.94 479 TYR A C 1
ATOM 3790 O O . TYR A 1 479 ? 9.770 -11.708 -20.776 1.00 90.94 479 TYR A O 1
ATOM 3798 N N . GLY A 1 480 ? 8.135 -10.966 -19.417 1.00 86.31 480 GLY A N 1
ATOM 3799 C CA . GLY A 1 480 ? 6.992 -11.519 -20.147 1.00 86.31 480 GLY A CA 1
ATOM 3800 C C . GLY A 1 480 ? 5.976 -10.432 -20.475 1.00 86.31 480 GLY A C 1
ATOM 3801 O O . GLY A 1 480 ? 6.258 -9.248 -20.285 1.00 86.31 480 GLY A O 1
ATOM 3802 N N . ASP A 1 481 ? 4.801 -10.820 -20.958 1.00 85.88 481 ASP A N 1
ATOM 3803 C CA . ASP A 1 481 ? 3.691 -9.895 -21.209 1.00 85.88 481 ASP A CA 1
ATOM 3804 C C . ASP A 1 481 ? 3.169 -9.298 -19.875 1.00 85.88 481 ASP A C 1
ATOM 3806 O O . ASP A 1 481 ? 3.366 -9.884 -18.808 1.00 85.88 481 ASP A O 1
ATOM 3810 N N . THR A 1 482 ? 2.598 -8.084 -19.892 1.00 85.31 482 THR A N 1
ATOM 3811 C CA . THR A 1 482 ? 2.234 -7.371 -18.644 1.00 85.31 482 THR A CA 1
ATOM 3812 C C . THR A 1 482 ? 0.985 -7.951 -17.980 1.00 85.31 482 THR A C 1
ATOM 3814 O O . THR A 1 482 ? 0.977 -8.090 -16.755 1.00 85.31 482 THR A O 1
ATOM 3817 N N . SER A 1 483 ? -0.014 -8.335 -18.778 1.00 84.62 483 SER A N 1
ATOM 3818 C CA . SER A 1 483 ? -1.250 -8.990 -18.340 1.00 84.62 483 SER A CA 1
ATOM 3819 C C . SER A 1 483 ? -0.996 -10.301 -17.589 1.00 84.62 483 SER A C 1
ATOM 3821 O O . SER A 1 483 ? -1.608 -10.537 -16.550 1.00 84.62 483 SER A O 1
ATOM 3823 N N . GLY A 1 484 ? -0.052 -11.126 -18.056 1.00 87.81 484 GLY A N 1
ATOM 3824 C CA . GLY A 1 484 ? 0.387 -12.323 -17.340 1.00 87.81 484 GLY A CA 1
ATOM 3825 C C . GLY A 1 484 ? 1.014 -13.414 -18.210 1.00 87.81 484 GLY A C 1
ATOM 3826 O O . GLY A 1 484 ? 1.235 -13.264 -19.411 1.00 87.81 484 GLY A O 1
ATOM 3827 N N . LEU A 1 485 ? 1.305 -14.547 -17.573 1.00 89.62 485 LEU A N 1
ATOM 3828 C CA . LEU A 1 485 ? 1.699 -15.797 -18.218 1.00 89.62 485 LEU A CA 1
ATOM 3829 C C . LEU A 1 485 ? 0.478 -16.410 -18.919 1.00 89.62 485 LEU A C 1
ATOM 3831 O O . LEU A 1 485 ? -0.497 -16.734 -18.245 1.00 89.62 485 LEU A O 1
ATOM 3835 N N . LYS A 1 486 ? 0.539 -16.627 -20.243 1.00 87.19 486 LYS A N 1
ATOM 3836 C CA . LYS A 1 486 ? -0.628 -17.069 -21.036 1.00 87.19 486 LYS A CA 1
ATOM 3837 C C . LYS A 1 486 ? -1.349 -18.290 -20.448 1.00 87.19 486 LYS A C 1
ATOM 3839 O O . LYS A 1 486 ? -2.555 -18.227 -20.286 1.00 87.19 486 LYS A O 1
ATOM 3844 N N . GLY A 1 487 ? -0.629 -19.347 -20.056 1.00 88.88 487 GLY A N 1
ATOM 3845 C CA . GLY A 1 487 ? -1.254 -20.536 -19.456 1.00 88.88 487 GLY A CA 1
ATOM 3846 C C . GLY A 1 487 ? -2.023 -20.234 -18.162 1.00 88.88 487 GLY A C 1
ATOM 3847 O O . GLY A 1 487 ? -3.107 -20.769 -17.947 1.00 88.88 487 GLY A O 1
ATOM 3848 N N . LEU A 1 488 ? -1.520 -19.311 -17.332 1.00 90.94 488 LEU A N 1
ATOM 3849 C CA . LEU A 1 488 ? -2.230 -18.862 -16.132 1.00 90.94 488 LEU A CA 1
ATOM 3850 C C . LEU A 1 488 ? -3.485 -18.057 -16.493 1.00 90.94 488 LEU A C 1
ATOM 3852 O O . LEU A 1 488 ? -4.521 -18.264 -15.873 1.00 90.94 488 LEU A O 1
ATOM 3856 N N . LEU A 1 489 ? -3.413 -17.183 -17.503 1.00 89.19 489 LEU A N 1
ATOM 3857 C CA . LEU A 1 489 ? -4.577 -16.444 -18.007 1.00 89.19 489 LEU A CA 1
ATOM 3858 C C . LEU A 1 489 ? -5.633 -17.396 -18.590 1.00 89.19 489 LEU A C 1
ATOM 3860 O O . LEU A 1 489 ? -6.792 -17.323 -18.201 1.00 89.19 489 LEU A O 1
ATOM 3864 N N . ASP A 1 490 ? -5.232 -18.347 -19.437 1.00 88.44 490 ASP A N 1
ATOM 3865 C CA . ASP A 1 490 ? -6.113 -19.370 -20.018 1.00 88.44 490 ASP A CA 1
ATOM 3866 C C . ASP A 1 490 ? -6.829 -20.186 -18.923 1.00 88.44 490 ASP A C 1
ATOM 3868 O O . ASP A 1 490 ? -8.047 -20.378 -18.971 1.00 88.44 490 ASP A O 1
ATOM 3872 N N . TRP A 1 491 ? -6.091 -20.612 -17.890 1.00 92.81 491 TRP A N 1
ATOM 3873 C CA . TRP A 1 491 ? -6.649 -21.332 -16.743 1.00 92.81 491 TRP A CA 1
ATOM 3874 C C . TRP A 1 491 ? -7.629 -20.462 -15.938 1.00 92.81 491 TRP A C 1
ATOM 3876 O O . TRP A 1 491 ? -8.703 -20.934 -15.553 1.00 92.81 491 TRP A O 1
ATOM 3886 N N . LEU A 1 492 ? -7.301 -19.184 -15.711 1.00 88.12 492 LEU A N 1
ATOM 3887 C CA . LEU A 1 492 ? -8.160 -18.230 -14.998 1.00 88.12 492 LEU A CA 1
ATOM 3888 C C . LEU A 1 492 ? -9.435 -17.894 -15.786 1.00 88.12 492 LEU A C 1
ATOM 3890 O O . LEU A 1 492 ? -10.508 -17.818 -15.189 1.00 88.12 492 LEU A O 1
ATOM 3894 N N . HIS A 1 493 ? -9.359 -17.782 -17.113 1.00 85.00 493 HIS A N 1
ATOM 3895 C CA . HIS A 1 493 ? -10.532 -17.648 -17.980 1.00 85.00 493 HIS A CA 1
ATOM 3896 C C . HIS A 1 493 ? -11.443 -18.882 -17.887 1.00 85.00 493 HIS A C 1
ATOM 3898 O O . HIS A 1 493 ? -12.663 -18.735 -17.794 1.00 85.00 493 HIS A O 1
ATOM 3904 N N . GLY A 1 494 ? -10.869 -20.089 -17.801 1.00 86.38 494 GLY A N 1
ATOM 3905 C CA . GLY A 1 494 ? -11.617 -21.310 -17.478 1.00 86.38 494 GLY A CA 1
ATOM 3906 C C . GLY A 1 494 ? -12.329 -21.234 -16.119 1.00 86.38 494 GLY A C 1
ATOM 3907 O O . GLY A 1 494 ? -13.514 -21.554 -16.025 1.00 86.38 494 GLY A O 1
ATOM 3908 N N . LEU A 1 495 ? -11.651 -20.733 -15.077 1.00 88.38 495 LEU A N 1
ATOM 3909 C CA . LEU A 1 495 ? -12.240 -20.568 -13.741 1.00 88.38 495 LEU A CA 1
ATOM 3910 C C . LEU A 1 495 ? -13.392 -19.546 -13.723 1.00 88.38 495 LEU A C 1
ATOM 3912 O O . LEU A 1 495 ? -14.401 -19.784 -13.059 1.00 88.38 495 LEU A O 1
ATOM 3916 N N . GLN A 1 496 ? -13.265 -18.427 -14.443 1.00 85.38 496 GLN A N 1
ATOM 3917 C CA . GLN A 1 496 ? -14.324 -17.414 -14.562 1.00 85.38 496 GLN A CA 1
ATOM 3918 C C . GLN A 1 496 ? -15.532 -17.938 -15.357 1.00 85.38 496 GLN A C 1
ATOM 3920 O O . GLN A 1 496 ? -16.672 -17.685 -14.965 1.00 85.38 496 GLN A O 1
ATOM 3925 N N . GLY A 1 497 ? -15.301 -18.742 -16.400 1.00 79.75 497 GLY A N 1
ATOM 3926 C CA . GLY A 1 497 ? -16.368 -19.436 -17.127 1.00 79.75 497 GLY A CA 1
ATOM 3927 C C . GLY A 1 497 ? -17.140 -20.428 -16.257 1.00 79.75 497 GLY A C 1
ATOM 3928 O O . GLY A 1 497 ? -18.363 -20.488 -16.350 1.00 79.75 497 GLY A O 1
ATOM 3929 N N . LEU A 1 498 ? -16.450 -21.150 -15.370 1.00 84.75 498 LEU A N 1
ATOM 3930 C CA . LEU A 1 498 ? -17.075 -22.073 -14.415 1.00 84.75 498 LEU A CA 1
ATOM 3931 C C . LEU A 1 498 ? -17.816 -21.351 -13.279 1.00 84.75 498 LEU A C 1
ATOM 3933 O O . LEU A 1 498 ? -18.920 -21.750 -12.926 1.00 84.75 498 LEU A O 1
ATOM 3937 N N . SER A 1 499 ? -17.224 -20.295 -12.712 1.00 82.88 499 SER A N 1
ATOM 3938 C CA . SER A 1 499 ? -17.753 -19.631 -11.508 1.00 82.88 499 SER A CA 1
ATOM 3939 C C . SER A 1 499 ? -18.811 -18.562 -11.798 1.00 82.88 499 SER A C 1
ATOM 3941 O O . SER A 1 499 ? -19.599 -18.246 -10.911 1.00 82.88 499 SER A O 1
ATOM 3943 N N . HIS A 1 500 ? -18.813 -17.978 -13.004 1.00 82.56 500 HIS A N 1
ATOM 3944 C CA . HIS A 1 500 ? -19.656 -16.825 -13.359 1.00 82.56 500 HIS A CA 1
ATOM 3945 C C . HIS A 1 500 ? -20.280 -16.911 -14.766 1.00 82.56 500 HIS A C 1
ATOM 3947 O O . HIS A 1 500 ? -20.913 -15.956 -15.209 1.00 82.56 500 HIS A O 1
ATOM 3953 N N . GLY A 1 501 ? -20.085 -18.011 -15.504 1.00 73.56 501 GLY A N 1
ATOM 3954 C CA . GLY A 1 501 ? -20.670 -18.226 -16.837 1.00 73.56 501 GLY A CA 1
ATOM 3955 C C . GLY A 1 501 ? -20.060 -17.405 -17.985 1.00 73.56 501 GLY A C 1
ATOM 3956 O O . GLY A 1 501 ? -20.445 -17.599 -19.138 1.00 73.56 501 GLY A O 1
ATOM 3957 N N . ARG A 1 502 ? -19.102 -16.505 -17.716 1.00 66.69 502 ARG A N 1
ATOM 3958 C CA . ARG A 1 502 ? -18.514 -15.600 -18.723 1.00 66.69 502 ARG A CA 1
ATOM 3959 C C . ARG A 1 502 ? -17.312 -16.211 -19.445 1.00 66.69 502 ARG A C 1
ATOM 3961 O O . ARG A 1 502 ? -16.412 -16.759 -18.817 1.00 66.69 502 ARG A O 1
ATOM 3968 N N . LYS A 1 503 ? -17.262 -16.050 -20.771 1.00 60.75 503 LYS A N 1
ATOM 3969 C CA . LYS A 1 503 ? -16.115 -16.402 -21.626 1.00 60.75 503 LYS A CA 1
ATOM 3970 C C . LYS A 1 503 ? -15.574 -15.137 -22.295 1.00 60.75 503 LYS A C 1
ATOM 3972 O O . LYS A 1 503 ? -16.330 -14.532 -23.042 1.00 60.75 503 LYS A O 1
ATOM 3977 N N . MET A 1 504 ? -14.294 -14.834 -22.049 1.00 40.78 504 MET A N 1
ATOM 3978 C CA . MET A 1 504 ? -13.479 -13.727 -22.593 1.00 40.78 504 MET A CA 1
ATOM 3979 C C . MET A 1 504 ? -14.062 -12.301 -22.520 1.00 40.78 504 MET A C 1
ATOM 3981 O O . MET A 1 504 ? -15.138 -12.030 -23.041 1.00 40.78 504 MET A O 1
ATOM 3985 N N . ASP A 1 505 ? -13.312 -11.405 -21.865 1.00 35.06 505 ASP A N 1
ATOM 3986 C CA . ASP A 1 505 ? -12.816 -10.094 -22.349 1.00 35.06 505 ASP A CA 1
ATOM 3987 C C . ASP A 1 505 ? -11.993 -9.423 -21.206 1.00 35.06 505 ASP A C 1
ATOM 3989 O O . ASP A 1 505 ? -12.088 -9.847 -20.051 1.00 35.06 505 ASP A O 1
ATOM 3993 N N . GLU A 1 506 ? -11.110 -8.452 -21.499 1.00 38.66 506 GLU A N 1
ATOM 3994 C CA . GLU A 1 506 ? -9.924 -8.137 -20.651 1.00 38.66 506 GLU A CA 1
ATOM 3995 C C . GLU A 1 506 ? -9.947 -6.746 -19.906 1.00 38.66 506 GLU A C 1
ATOM 3997 O O . GLU A 1 506 ? -10.781 -5.911 -20.235 1.00 38.66 506 GLU A O 1
ATOM 4002 N N . VAL A 1 507 ? -9.089 -6.513 -18.861 1.00 32.84 507 VAL A N 1
ATOM 4003 C CA . VAL A 1 507 ? -9.093 -5.512 -17.694 1.00 32.84 507 VAL A CA 1
ATOM 4004 C C . VAL A 1 507 ? -8.207 -4.193 -17.484 1.00 32.84 507 VAL A C 1
ATOM 4006 O O . VAL A 1 507 ? -7.102 -4.340 -16.970 1.00 32.84 507 VAL A O 1
ATOM 4009 N N . HIS A 1 508 ? -8.645 -2.922 -17.727 1.00 30.50 508 HIS A N 1
ATOM 4010 C CA . HIS A 1 508 ? -8.045 -1.564 -17.403 1.00 30.50 508 HIS A CA 1
ATOM 4011 C C . HIS A 1 508 ? -8.737 -1.039 -16.076 1.00 30.50 508 HIS A C 1
ATOM 4013 O O . HIS A 1 508 ? -9.315 -1.822 -15.332 1.00 30.50 508 HIS A O 1
ATOM 4019 N N . ALA A 1 509 ? -8.644 0.258 -15.704 1.00 34.75 509 ALA A N 1
ATOM 4020 C CA . ALA A 1 509 ? -9.099 0.889 -14.428 1.00 34.75 509 ALA A CA 1
ATOM 4021 C C . ALA A 1 509 ? -9.515 2.377 -14.585 1.00 34.75 509 ALA A C 1
ATOM 4023 O O . ALA A 1 509 ? -9.404 2.941 -15.669 1.00 34.75 509 ALA A O 1
ATOM 4024 N N . MET A 1 510 ? -9.969 3.025 -13.500 1.00 54.56 510 MET A N 1
ATOM 4025 C CA . MET A 1 510 ? -10.667 4.326 -13.488 1.00 54.56 510 MET A CA 1
ATOM 4026 C C . MET A 1 510 ? -10.301 5.226 -12.274 1.00 54.56 510 MET A C 1
ATOM 4028 O O . MET A 1 510 ? -9.581 4.772 -11.392 1.00 54.56 510 MET A O 1
ATOM 4032 N N . VAL A 1 511 ? -10.861 6.453 -12.233 1.00 38.09 511 VAL A N 1
ATOM 4033 C CA . VAL A 1 511 ? -10.770 7.583 -11.249 1.00 38.09 511 VAL A CA 1
ATOM 4034 C C . VAL A 1 511 ? -9.646 8.631 -11.391 1.00 38.09 511 VAL A C 1
ATOM 4036 O O . VAL A 1 511 ? -8.459 8.317 -11.486 1.00 38.09 511 VAL A O 1
ATOM 4039 N N . ASN A 1 512 ? -10.053 9.908 -11.388 1.00 42.31 512 ASN A N 1
ATOM 4040 C CA . ASN A 1 512 ? -9.234 11.127 -11.300 1.00 42.31 512 ASN A CA 1
ATOM 4041 C C . ASN A 1 512 ? -9.155 11.660 -9.848 1.00 42.31 512 ASN A C 1
ATOM 4043 O O . ASN A 1 512 ? -10.048 11.392 -9.040 1.00 42.31 512 ASN A O 1
ATOM 4047 N N . PRO A 1 513 ? -8.174 12.525 -9.531 1.00 42.19 513 PRO A N 1
ATOM 4048 C CA . PRO A 1 513 ? -8.251 13.401 -8.364 1.00 42.19 513 PRO A CA 1
ATOM 4049 C C . PRO A 1 513 ? -9.476 14.317 -8.419 1.00 42.19 513 PRO A C 1
ATOM 4051 O O . PRO A 1 513 ? -9.822 14.833 -9.480 1.00 42.19 513 PRO A O 1
ATOM 4054 N N . GLY A 1 514 ? -10.13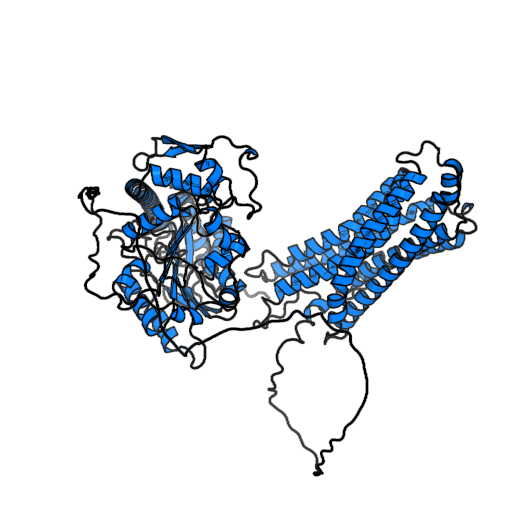7 14.511 -7.277 1.00 56.62 514 GLY A N 1
ATOM 4055 C CA . GLY A 1 514 ? -11.396 15.251 -7.171 1.00 56.62 514 GLY A CA 1
ATOM 4056 C C . GLY A 1 514 ? -12.654 14.449 -7.534 1.00 56.62 514 GLY A C 1
ATOM 4057 O O . GLY A 1 514 ? -13.744 14.869 -7.148 1.00 56.62 514 GLY A O 1
ATOM 4058 N N . ASP A 1 515 ? -12.542 13.289 -8.200 1.00 76.25 515 ASP A N 1
ATOM 4059 C CA . ASP A 1 515 ? -13.707 12.428 -8.453 1.00 76.25 515 ASP A CA 1
ATOM 4060 C C . ASP A 1 515 ? -14.325 11.950 -7.129 1.00 76.25 515 ASP A C 1
ATOM 4062 O O . ASP A 1 515 ? -13.627 11.619 -6.164 1.00 76.25 515 ASP A O 1
ATOM 4066 N N . ALA A 1 516 ? -15.654 11.862 -7.094 1.00 80.56 516 ALA A N 1
ATOM 4067 C CA . ALA A 1 516 ? -16.360 11.203 -6.007 1.00 80.56 516 ALA A CA 1
ATOM 4068 C C . ALA A 1 516 ? -16.437 9.681 -6.239 1.00 80.56 516 ALA A C 1
ATOM 4070 O O . ALA A 1 516 ? -16.545 9.209 -7.375 1.00 80.56 516 ALA A O 1
ATOM 4071 N N . VAL A 1 517 ? -16.415 8.919 -5.146 1.00 87.00 517 VAL A N 1
ATOM 4072 C CA . VAL A 1 517 ? -16.496 7.451 -5.123 1.00 87.00 517 VAL A CA 1
ATOM 4073 C C . VAL A 1 517 ? -17.442 7.009 -4.012 1.00 87.00 517 VAL A C 1
ATOM 4075 O O . VAL A 1 517 ? -17.271 7.419 -2.865 1.00 87.00 517 VAL A O 1
ATOM 4078 N N . PHE A 1 518 ? -18.426 6.170 -4.336 1.00 94.62 518 PHE A N 1
ATOM 4079 C CA . PHE A 1 518 ? -19.216 5.480 -3.322 1.00 94.62 518 PHE A CA 1
ATOM 4080 C C . PHE A 1 518 ? -18.365 4.399 -2.655 1.00 94.62 518 PHE A C 1
ATOM 4082 O O . PHE A 1 518 ? -17.701 3.604 -3.326 1.00 94.62 518 PHE A O 1
ATOM 4089 N N . VAL A 1 519 ? -18.411 4.358 -1.330 1.00 93.31 519 VAL A N 1
ATOM 4090 C CA . VAL A 1 519 ? -17.799 3.313 -0.508 1.00 93.31 519 VAL A CA 1
ATOM 4091 C C . VAL A 1 519 ? -18.815 2.824 0.512 1.00 93.31 519 VAL A C 1
ATOM 4093 O O . VAL A 1 519 ? -19.649 3.595 0.986 1.00 93.31 519 VAL A O 1
ATOM 4096 N N . GLU A 1 520 ? -18.727 1.549 0.874 1.00 93.06 520 GLU A N 1
ATOM 4097 C CA . GLU A 1 520 ? -19.450 1.004 2.025 1.00 93.06 520 GLU A CA 1
ATOM 4098 C C . GLU A 1 520 ? -19.149 1.811 3.311 1.00 93.06 520 GLU A C 1
ATOM 4100 O O . GLU A 1 520 ? -18.131 2.498 3.444 1.00 93.06 520 GLU A O 1
ATOM 4105 N N . SER A 1 521 ? -20.042 1.737 4.292 1.00 92.19 521 SER A N 1
ATOM 4106 C CA . SER A 1 521 ? -19.808 2.260 5.635 1.00 92.19 521 SER A CA 1
ATOM 4107 C C . SER A 1 521 ? -20.314 1.239 6.653 1.00 92.19 521 SER A C 1
ATOM 4109 O O . SER A 1 521 ? -21.531 1.051 6.765 1.00 92.19 521 SER A O 1
ATOM 4111 N N . PRO A 1 522 ? -19.415 0.545 7.381 1.00 93.44 522 PRO A N 1
ATOM 4112 C CA . PRO A 1 522 ? -17.946 0.569 7.267 1.00 93.44 522 PRO A CA 1
ATOM 4113 C C . PRO A 1 522 ? -17.397 -0.089 5.983 1.00 93.44 522 PRO A C 1
ATOM 4115 O O . PRO A 1 522 ? -18.078 -0.889 5.355 1.00 93.44 522 PRO A O 1
ATOM 4118 N N . VAL A 1 523 ? -16.127 0.178 5.653 1.00 91.69 523 VAL A N 1
ATOM 4119 C CA . VAL A 1 523 ? -15.409 -0.373 4.482 1.00 91.69 523 VAL A CA 1
ATOM 4120 C C . VAL A 1 523 ? -13.996 -0.843 4.839 1.00 91.69 523 VAL A C 1
ATOM 4122 O O . VAL A 1 523 ? -13.462 -0.546 5.913 1.00 91.69 523 VAL A O 1
ATOM 4125 N N . TYR A 1 524 ? -13.341 -1.557 3.922 1.00 89.75 524 TYR A N 1
ATOM 4126 C CA . TYR A 1 524 ? -11.960 -1.990 4.090 1.00 89.75 524 TYR A CA 1
ATOM 4127 C C . TYR A 1 524 ? -11.019 -0.795 4.312 1.00 89.75 524 TYR A C 1
ATOM 4129 O O . TYR A 1 524 ? -10.713 -0.022 3.408 1.00 89.75 524 TYR A O 1
ATOM 4137 N N . ALA A 1 525 ? -10.446 -0.720 5.516 1.00 86.19 525 ALA A N 1
ATOM 4138 C CA . ALA A 1 525 ? -9.484 0.302 5.937 1.00 86.19 525 ALA A CA 1
ATOM 4139 C C . ALA A 1 525 ? -8.226 0.460 5.045 1.00 86.19 525 ALA A C 1
ATOM 4141 O O . ALA A 1 525 ? -7.442 1.384 5.255 1.00 86.19 525 ALA A O 1
ATOM 4142 N N . GLY A 1 526 ? -7.998 -0.432 4.072 1.00 76.81 526 GLY A N 1
ATOM 4143 C CA . GLY A 1 526 ? -6.958 -0.282 3.052 1.00 76.81 526 GLY A CA 1
ATOM 4144 C C . GLY A 1 526 ? -7.335 0.667 1.911 1.00 76.81 526 GLY A C 1
ATOM 4145 O O . GLY A 1 526 ? -6.453 1.364 1.413 1.00 76.81 526 GLY A O 1
ATOM 4146 N N . VAL A 1 527 ? -8.617 0.755 1.526 1.00 80.62 527 VAL A N 1
ATOM 4147 C CA . VAL A 1 527 ? -9.045 1.651 0.435 1.00 80.62 527 VAL A CA 1
ATOM 4148 C C . VAL A 1 527 ? -9.277 3.090 0.888 1.00 80.62 527 VAL A C 1
ATOM 4150 O O . VAL A 1 527 ? -9.088 4.003 0.091 1.00 80.62 527 VAL A O 1
ATOM 4153 N N . ILE A 1 528 ? -9.575 3.320 2.172 1.00 84.75 528 ILE A N 1
ATOM 4154 C CA . ILE A 1 528 ? -9.734 4.672 2.737 1.00 84.75 528 ILE A CA 1
ATOM 4155 C C . ILE A 1 528 ? -8.505 5.563 2.449 1.00 84.75 528 ILE A C 1
ATOM 4157 O O . ILE A 1 528 ? -8.668 6.609 1.819 1.00 84.75 528 ILE A O 1
ATOM 4161 N N . PRO A 1 529 ? -7.260 5.182 2.822 1.00 77.31 529 PRO A N 1
ATOM 4162 C CA . PRO A 1 529 ? -6.082 5.977 2.482 1.00 77.31 529 PRO A CA 1
ATOM 4163 C C . PRO A 1 529 ? -5.768 5.968 0.980 1.00 77.31 529 PRO A C 1
ATOM 4165 O O . PRO A 1 529 ? -5.220 6.948 0.492 1.00 77.31 529 PRO A O 1
ATOM 4168 N N . MET A 1 530 ? -6.125 4.913 0.237 1.00 76.19 530 MET A N 1
ATOM 4169 C CA . MET A 1 530 ? -5.921 4.848 -1.216 1.00 76.19 530 MET A CA 1
ATOM 4170 C C . MET A 1 530 ? -6.722 5.943 -1.933 1.00 76.19 530 MET A C 1
ATOM 4172 O O . MET A 1 530 ? -6.141 6.748 -2.658 1.00 76.19 530 MET A O 1
ATOM 4176 N N . PHE A 1 531 ? -8.032 6.029 -1.680 1.00 78.88 531 PHE A N 1
ATOM 4177 C CA . PHE A 1 531 ? -8.886 7.075 -2.243 1.00 78.88 531 PHE A CA 1
ATOM 4178 C C . PHE A 1 531 ? -8.495 8.469 -1.731 1.00 78.88 531 PHE A C 1
ATOM 4180 O O . PHE A 1 531 ? -8.428 9.400 -2.530 1.00 78.88 531 PHE A O 1
ATOM 4187 N N . SER A 1 532 ? -8.126 8.615 -0.451 1.00 80.19 532 SER A N 1
ATOM 4188 C CA . SER A 1 532 ? -7.623 9.894 0.080 1.00 80.19 532 SER A CA 1
ATOM 4189 C C . SER A 1 532 ? -6.315 10.353 -0.579 1.00 80.19 532 SER A C 1
ATOM 4191 O O . SER A 1 532 ? -6.178 11.533 -0.882 1.00 80.19 532 SER A O 1
ATOM 4193 N N . THR A 1 533 ? -5.359 9.455 -0.845 1.00 67.31 533 THR A N 1
ATOM 4194 C CA . THR A 1 533 ? -4.101 9.791 -1.545 1.00 67.31 533 THR A CA 1
ATOM 4195 C C . THR A 1 533 ? -4.317 10.079 -3.031 1.00 67.31 533 THR A C 1
ATOM 4197 O O . THR A 1 533 ? -3.572 10.870 -3.604 1.00 67.31 533 THR A O 1
ATOM 4200 N N . MET A 1 534 ? -5.347 9.500 -3.654 1.00 68.00 534 MET A N 1
ATOM 4201 C CA . MET A 1 534 ? -5.777 9.896 -5.000 1.00 68.00 534 MET A CA 1
ATOM 4202 C C . MET A 1 534 ? -6.558 11.219 -5.013 1.00 68.00 534 MET A C 1
ATOM 4204 O O . MET A 1 534 ? -6.800 11.748 -6.090 1.00 68.00 534 MET A O 1
ATOM 4208 N N . GLY A 1 535 ? -6.928 11.779 -3.854 1.00 75.94 535 GLY A N 1
ATOM 4209 C CA . GLY A 1 535 ? -7.731 13.000 -3.754 1.00 75.94 535 GLY A CA 1
ATOM 4210 C C . GLY A 1 535 ? -9.213 12.794 -4.085 1.00 75.94 535 GLY A C 1
ATOM 4211 O O . GLY A 1 535 ? -9.886 13.746 -4.470 1.00 75.94 535 GLY A O 1
ATOM 4212 N N . CYS A 1 536 ? -9.723 11.563 -3.989 1.00 80.62 536 CYS A N 1
ATOM 4213 C CA . CYS A 1 536 ? -11.112 11.233 -4.304 1.00 80.62 536 CYS A CA 1
ATOM 4214 C C . CYS A 1 536 ? -12.033 11.466 -3.094 1.00 80.62 536 CYS A C 1
ATOM 4216 O O . CYS A 1 536 ? -11.714 11.069 -1.967 1.00 80.62 536 CYS A O 1
ATOM 4218 N N . LYS A 1 537 ? -13.217 12.049 -3.322 1.00 87.81 537 LYS A N 1
ATOM 4219 C CA . LYS A 1 537 ? -14.220 12.260 -2.267 1.00 87.81 537 LYS A CA 1
ATOM 4220 C C . LYS A 1 537 ? -14.974 10.958 -1.992 1.00 87.81 537 LYS A C 1
ATOM 4222 O O . LYS A 1 537 ? -15.800 10.533 -2.795 1.00 87.81 537 LYS A O 1
ATOM 4227 N N . GLN A 1 538 ? -14.714 10.354 -0.838 1.00 90.44 538 GLN A N 1
ATOM 4228 C CA . GLN A 1 538 ? -15.424 9.162 -0.373 1.00 90.44 538 GLN A CA 1
ATOM 4229 C C . GLN A 1 538 ? -16.842 9.535 0.079 1.00 90.44 538 GLN A C 1
ATOM 4231 O O . GLN A 1 538 ? -17.023 10.342 0.991 1.00 90.44 538 GLN A O 1
ATOM 4236 N N . ILE A 1 539 ? -17.839 8.965 -0.594 1.00 94.88 539 ILE A N 1
ATOM 4237 C CA . ILE A 1 539 ? -19.263 9.090 -0.289 1.00 94.88 539 ILE A CA 1
ATOM 4238 C C . ILE A 1 539 ? -19.682 7.809 0.425 1.00 94.88 539 ILE A C 1
ATOM 4240 O O . ILE A 1 539 ? -19.692 6.734 -0.171 1.00 94.88 539 ILE A O 1
ATOM 4244 N N . GLU A 1 540 ? -19.976 7.926 1.716 1.00 95.06 540 GLU A N 1
ATOM 4245 C CA . GLU A 1 540 ? -20.351 6.791 2.557 1.00 95.06 540 GLU A CA 1
ATOM 4246 C C . GLU A 1 540 ? -21.781 6.330 2.250 1.00 95.06 540 GLU A C 1
ATOM 4248 O O . GLU A 1 540 ? -22.726 7.106 2.374 1.00 95.06 540 GLU A O 1
ATOM 4253 N N . VAL A 1 541 ? -21.926 5.060 1.878 1.00 96.06 541 VAL A N 1
ATOM 4254 C CA . VAL A 1 541 ? -23.204 4.369 1.676 1.00 96.06 541 VAL A CA 1
ATOM 4255 C C . VAL A 1 541 ? -23.418 3.422 2.851 1.00 96.06 541 VAL A C 1
ATOM 4257 O O . VAL A 1 541 ? -22.522 2.646 3.194 1.00 96.06 541 VAL A O 1
ATOM 4260 N N . GLU A 1 542 ? -24.584 3.469 3.495 1.00 94.31 542 GLU A N 1
ATOM 4261 C CA . GLU A 1 542 ? -24.829 2.614 4.659 1.00 94.31 542 GLU A CA 1
ATOM 4262 C C . GLU A 1 542 ? -24.850 1.118 4.311 1.00 94.31 542 GLU A C 1
ATOM 4264 O O . GLU A 1 542 ? -25.273 0.707 3.228 1.00 94.31 542 GLU A O 1
ATOM 4269 N N . THR A 1 543 ? -24.458 0.293 5.284 1.00 94.19 543 THR A N 1
ATOM 4270 C CA . THR A 1 543 ? -24.569 -1.170 5.216 1.00 94.19 543 THR A CA 1
ATOM 4271 C C . THR A 1 543 ? -25.404 -1.731 6.369 1.00 94.19 543 THR A C 1
ATOM 4273 O O . THR A 1 543 ? -25.607 -1.077 7.395 1.00 94.19 543 THR A O 1
ATOM 4276 N N . ASP A 1 544 ? -25.911 -2.947 6.192 1.00 93.31 544 ASP A N 1
ATOM 4277 C CA . ASP A 1 544 ? -26.520 -3.782 7.228 1.00 93.31 544 ASP A CA 1
ATOM 4278 C C . ASP A 1 544 ? -26.101 -5.258 7.051 1.00 93.31 544 ASP A C 1
ATOM 4280 O O . ASP A 1 544 ? -25.137 -5.568 6.343 1.00 93.31 544 ASP A O 1
ATOM 4284 N N . SER A 1 545 ? -26.788 -6.188 7.720 1.00 92.62 545 SER A N 1
ATOM 4285 C CA . SER A 1 545 ? -26.511 -7.626 7.620 1.00 92.62 545 SER A CA 1
ATOM 4286 C C . SER A 1 545 ? -26.791 -8.231 6.236 1.00 92.62 545 SER A C 1
ATOM 4288 O O . SER A 1 545 ? -26.361 -9.352 5.974 1.00 92.62 545 SER A O 1
ATOM 4290 N N . GLN A 1 546 ? -27.453 -7.494 5.339 1.00 93.69 546 GLN A N 1
ATOM 4291 C CA . GLN A 1 546 ? -27.722 -7.869 3.948 1.00 93.69 546 GLN A CA 1
ATOM 4292 C C . GLN A 1 546 ? -26.762 -7.189 2.953 1.00 93.69 546 GLN A C 1
ATOM 4294 O O . GLN A 1 546 ? -26.959 -7.310 1.744 1.00 93.69 546 GLN A O 1
ATOM 4299 N N . GLY A 1 547 ? -25.723 -6.488 3.427 1.00 93.25 547 GLY A N 1
ATOM 4300 C CA . GLY A 1 547 ? -24.753 -5.770 2.594 1.00 93.25 547 GLY A CA 1
ATOM 4301 C C . GLY A 1 547 ? -25.086 -4.283 2.452 1.00 93.25 547 GLY A C 1
ATOM 4302 O O . GLY A 1 547 ? -25.410 -3.622 3.435 1.00 93.25 547 GLY A O 1
ATOM 4303 N N . ILE A 1 548 ? -24.966 -3.732 1.241 1.00 94.81 548 ILE A N 1
ATOM 4304 C CA . ILE A 1 548 ? -25.273 -2.320 0.959 1.00 94.81 548 ILE A CA 1
ATOM 4305 C C . ILE A 1 548 ? -26.774 -2.052 1.117 1.00 94.81 548 ILE A C 1
ATOM 4307 O O . ILE A 1 548 ? -27.604 -2.730 0.508 1.00 94.81 548 ILE A O 1
ATOM 4311 N N . LYS A 1 549 ? -27.127 -0.995 1.859 1.00 96.31 549 LYS A N 1
ATOM 4312 C CA . LYS A 1 549 ? -28.492 -0.464 1.887 1.00 96.31 549 LYS A CA 1
ATOM 4313 C C . LYS A 1 549 ? -28.786 0.254 0.574 1.00 96.31 549 LYS A C 1
ATOM 4315 O O . LYS A 1 549 ? -28.481 1.435 0.413 1.00 96.31 549 LYS A O 1
ATOM 4320 N N . SER A 1 550 ? -29.434 -0.450 -0.346 1.00 94.25 550 SER A N 1
ATOM 4321 C CA . SER A 1 550 ? -29.940 0.099 -1.612 1.00 94.25 550 SER A CA 1
ATOM 4322 C C . SER A 1 550 ? -30.780 1.369 -1.429 1.00 94.25 550 SER A C 1
ATOM 4324 O O . SER A 1 550 ? -30.687 2.278 -2.248 1.00 94.25 550 SER A O 1
ATOM 4326 N N . SER A 1 551 ? -31.530 1.485 -0.327 1.00 96.06 551 SER A N 1
ATOM 4327 C CA . SER A 1 551 ? -32.275 2.695 0.043 1.00 96.06 551 SER A CA 1
ATOM 4328 C C . SER A 1 551 ? -31.372 3.893 0.363 1.00 96.06 551 SER A C 1
ATOM 4330 O O . SER A 1 551 ? -31.662 4.992 -0.092 1.00 96.06 551 SER A O 1
ATOM 4332 N N . SER A 1 552 ? -30.258 3.687 1.077 1.00 96.50 552 SER A N 1
ATOM 4333 C CA . SER A 1 552 ? -29.259 4.735 1.349 1.00 96.50 552 SER A CA 1
ATOM 4334 C C . SER A 1 552 ? -28.561 5.167 0.059 1.00 96.50 552 SER A C 1
ATOM 4336 O O . SER A 1 552 ? -28.447 6.360 -0.211 1.00 96.50 552 SER A O 1
ATOM 4338 N N . LEU A 1 553 ? -28.165 4.204 -0.784 1.00 97.00 553 LEU A N 1
ATOM 4339 C CA . LEU A 1 553 ? -27.573 4.497 -2.090 1.00 97.00 553 LEU A CA 1
ATOM 4340 C C . LEU A 1 553 ? -28.542 5.296 -2.975 1.00 97.00 553 LEU A C 1
ATOM 4342 O O . LEU A 1 553 ? -28.141 6.303 -3.553 1.00 97.00 553 LEU A O 1
ATOM 4346 N N . ARG A 1 554 ? -29.816 4.885 -3.031 1.00 96.50 554 ARG A N 1
ATOM 4347 C CA . ARG A 1 554 ? -30.891 5.580 -3.750 1.00 96.50 554 ARG A CA 1
ATOM 4348 C C . ARG A 1 554 ? -31.094 7.004 -3.238 1.00 96.50 554 ARG A C 1
ATOM 4350 O O . ARG A 1 554 ? -31.090 7.929 -4.041 1.00 96.50 554 ARG A O 1
ATOM 4357 N N . GLU A 1 555 ? -31.198 7.195 -1.924 1.00 96.50 555 GLU A N 1
ATOM 4358 C CA . GLU A 1 555 ? -31.391 8.517 -1.322 1.00 96.50 555 GLU A CA 1
ATOM 4359 C C . GLU A 1 555 ? -30.248 9.480 -1.685 1.00 96.50 555 GLU A C 1
ATOM 4361 O O . GLU A 1 555 ? -30.503 10.580 -2.175 1.00 96.50 555 GLU A O 1
ATOM 4366 N N . ILE A 1 556 ? -28.990 9.043 -1.553 1.00 96.06 556 ILE A N 1
ATOM 4367 C CA . ILE A 1 556 ? -27.810 9.843 -1.928 1.00 96.06 556 ILE A CA 1
ATOM 4368 C C . ILE A 1 556 ? -27.811 10.176 -3.433 1.00 96.06 556 ILE A C 1
ATOM 4370 O O . ILE A 1 556 ? -27.365 11.250 -3.840 1.00 96.06 556 ILE A O 1
ATOM 4374 N N . LEU A 1 557 ? -28.299 9.258 -4.269 1.00 94.69 557 LEU A N 1
ATOM 4375 C CA . LEU A 1 557 ? -28.333 9.368 -5.729 1.00 94.69 557 LEU A CA 1
ATOM 4376 C C . LEU A 1 557 ? -29.482 10.226 -6.282 1.00 94.69 557 LEU A C 1
ATOM 4378 O O . LEU A 1 557 ? -29.343 10.772 -7.386 1.00 94.69 557 LEU A O 1
ATOM 4382 N N . GLU A 1 558 ? -30.588 10.321 -5.544 1.00 92.75 558 GLU A N 1
ATOM 4383 C CA . GLU A 1 558 ? -31.779 11.127 -5.845 1.00 92.75 558 GLU A CA 1
ATOM 4384 C C . GLU A 1 558 ? -31.670 12.542 -5.246 1.00 92.75 558 GLU A C 1
ATOM 4386 O O . GLU A 1 558 ? -32.036 13.510 -5.910 1.00 92.75 558 GLU A O 1
ATOM 4391 N N . GLN A 1 559 ? -31.070 12.692 -4.058 1.00 94.44 559 GLN A N 1
ATOM 4392 C CA . GLN A 1 559 ? -30.743 13.992 -3.445 1.00 94.44 559 GLN A CA 1
ATOM 4393 C C . GLN A 1 559 ? -29.434 14.613 -3.981 1.00 94.44 559 GLN A C 1
ATOM 4395 O O . GLN A 1 559 ? -28.988 15.649 -3.481 1.00 94.44 559 GLN A O 1
ATOM 4400 N N . TRP A 1 560 ? -28.782 13.996 -4.976 1.00 93.75 560 TRP A N 1
ATOM 4401 C CA . TRP A 1 560 ? -27.470 14.442 -5.449 1.00 93.75 560 TRP A CA 1
ATOM 4402 C C . TRP A 1 560 ? -27.514 15.873 -6.031 1.00 93.75 560 TRP A C 1
ATOM 4404 O O . TRP A 1 560 ? -28.340 16.138 -6.909 1.00 93.75 560 TRP A O 1
ATOM 4414 N N . PRO A 1 561 ? -26.622 16.801 -5.617 1.00 91.06 561 PRO A N 1
ATOM 4415 C CA . PRO A 1 561 ? -26.707 18.202 -6.027 1.00 91.06 561 PRO A CA 1
ATOM 4416 C C . PRO A 1 561 ? -26.637 18.420 -7.545 1.00 91.06 561 PRO A C 1
ATOM 4418 O O . PRO A 1 561 ? -25.726 17.945 -8.228 1.00 91.06 561 PRO A O 1
ATOM 4421 N N . VAL A 1 562 ? -27.581 19.205 -8.068 1.00 90.44 562 VAL A N 1
ATOM 4422 C CA . VAL A 1 562 ? -27.645 19.574 -9.490 1.00 90.44 562 VAL A CA 1
ATOM 4423 C C . VAL A 1 562 ? -26.369 20.316 -9.903 1.00 90.44 562 VAL A C 1
ATOM 4425 O O . VAL A 1 562 ? -25.933 21.246 -9.229 1.00 90.44 562 VAL A O 1
ATOM 4428 N N . GLY A 1 563 ? -25.766 19.901 -11.020 1.00 86.38 563 GLY A N 1
ATOM 4429 C CA . GLY A 1 563 ? -24.521 20.476 -11.542 1.00 86.38 563 GLY A CA 1
ATOM 4430 C C . GLY A 1 563 ? -23.232 19.929 -10.911 1.00 86.38 563 GLY A C 1
ATOM 4431 O O . GLY A 1 563 ? -22.156 20.185 -11.445 1.00 86.38 563 GLY A O 1
ATOM 4432 N N . VAL A 1 564 ? -23.309 19.137 -9.835 1.00 87.50 564 VAL A N 1
ATOM 4433 C CA . VAL A 1 564 ? -22.145 18.434 -9.270 1.00 87.50 564 VAL A CA 1
ATOM 4434 C C . VAL A 1 564 ? -22.021 17.052 -9.928 1.00 87.50 564 VAL A C 1
ATOM 4436 O O . VAL A 1 564 ? -22.993 16.294 -9.901 1.00 87.50 564 VAL A O 1
ATOM 4439 N N . PRO A 1 565 ? -20.855 16.664 -10.485 1.00 86.38 565 PRO A N 1
ATOM 4440 C CA . PRO A 1 565 ? -20.659 15.328 -11.049 1.00 86.38 565 PRO A CA 1
ATOM 4441 C C . PRO A 1 565 ? -20.997 14.217 -10.046 1.00 86.38 565 PRO A C 1
ATOM 4443 O O . PRO A 1 565 ? -20.544 14.257 -8.900 1.00 86.38 565 PRO A O 1
ATOM 4446 N N . LYS A 1 566 ? -21.795 13.229 -10.470 1.00 89.94 566 LYS A N 1
ATOM 4447 C CA . LYS A 1 566 ? -22.102 12.036 -9.662 1.00 89.94 566 LYS A CA 1
ATOM 4448 C C . LYS A 1 566 ? -20.847 11.167 -9.467 1.00 89.94 566 LYS A C 1
ATOM 4450 O O . LYS A 1 566 ? -19.940 11.220 -10.304 1.00 89.94 566 LYS A O 1
ATOM 4455 N N . PRO A 1 567 ? -20.769 10.355 -8.395 1.00 90.69 567 PRO A N 1
ATOM 4456 C CA . PRO A 1 567 ? -19.656 9.433 -8.201 1.00 90.69 567 PRO A CA 1
ATOM 4457 C C . PRO A 1 567 ? -19.592 8.405 -9.334 1.00 90.69 567 PRO A C 1
ATOM 4459 O O . PRO A 1 567 ? -20.591 7.768 -9.655 1.00 90.69 567 PRO A O 1
ATOM 4462 N N . LYS A 1 568 ? -18.412 8.231 -9.937 1.00 86.94 568 LYS A N 1
ATOM 4463 C CA . LYS A 1 568 ? -18.220 7.360 -11.117 1.00 86.94 568 LYS A CA 1
ATOM 4464 C C . LYS A 1 568 ? -18.158 5.870 -10.778 1.00 86.94 568 LYS A C 1
ATOM 4466 O O . LYS A 1 568 ? -18.271 5.030 -11.669 1.00 86.94 568 LYS A O 1
ATOM 4471 N N . VAL A 1 569 ? -17.911 5.554 -9.509 1.00 91.94 569 VAL A N 1
ATOM 4472 C CA . VAL A 1 569 ? -17.609 4.208 -9.015 1.00 91.94 569 VAL A CA 1
ATOM 4473 C C . VAL A 1 569 ? -18.260 3.930 -7.670 1.00 91.94 569 VAL A C 1
ATOM 4475 O O . VAL A 1 569 ? -18.334 4.819 -6.821 1.00 91.94 569 VAL A O 1
ATOM 4478 N N . LEU A 1 570 ? -18.634 2.669 -7.467 1.00 95.75 570 LEU A N 1
ATOM 4479 C CA . LEU A 1 570 ? -18.970 2.064 -6.183 1.00 95.75 570 LEU A CA 1
ATOM 4480 C C . LEU A 1 570 ? -17.953 0.973 -5.854 1.00 95.75 570 LEU A C 1
ATOM 4482 O O . LEU A 1 570 ? -17.869 -0.007 -6.582 1.00 95.75 570 LEU A O 1
ATOM 4486 N N . TYR A 1 571 ? -17.209 1.114 -4.758 1.00 95.19 571 TYR A N 1
ATOM 4487 C CA . TYR A 1 571 ? -16.375 0.038 -4.214 1.00 95.19 571 TYR A CA 1
ATOM 4488 C C . TYR A 1 571 ? -17.160 -0.782 -3.184 1.00 95.19 571 TYR A C 1
ATOM 4490 O O . TYR A 1 571 ? -17.684 -0.222 -2.217 1.00 95.19 571 TYR A O 1
ATOM 4498 N N . THR A 1 572 ? -17.217 -2.101 -3.391 1.00 95.75 572 THR A N 1
ATOM 4499 C CA . THR A 1 572 ? -17.986 -3.049 -2.569 1.00 95.75 572 THR A CA 1
ATOM 4500 C C . THR A 1 572 ? -17.252 -4.382 -2.396 1.00 95.75 572 THR A C 1
ATOM 4502 O O . THR A 1 572 ? -16.525 -4.816 -3.291 1.00 95.75 572 THR A O 1
ATOM 4505 N N . VAL A 1 573 ? -17.452 -5.035 -1.244 1.00 96.19 573 VAL A N 1
ATOM 4506 C CA . VAL A 1 573 ? -16.887 -6.355 -0.904 1.00 96.19 573 VAL A CA 1
ATOM 4507 C C . VAL A 1 573 ? -18.048 -7.326 -0.624 1.00 96.19 573 VAL A C 1
ATOM 4509 O O . VAL A 1 573 ? -18.394 -7.559 0.536 1.00 96.19 573 VAL A O 1
ATOM 4512 N N . PRO A 1 574 ? -18.712 -7.880 -1.658 1.00 95.12 574 PRO A N 1
ATOM 4513 C CA . PRO A 1 574 ? -20.044 -8.477 -1.512 1.00 95.12 574 PRO A CA 1
ATOM 4514 C C . PRO A 1 574 ? -20.100 -9.830 -0.790 1.00 95.12 574 PRO A C 1
ATOM 4516 O O . PRO A 1 574 ? -21.202 -10.291 -0.494 1.00 95.12 574 PRO A O 1
ATOM 4519 N N . TYR A 1 575 ? -18.971 -10.471 -0.478 1.00 95.12 575 TYR A N 1
ATOM 4520 C CA . TYR A 1 575 ? -18.921 -11.662 0.381 1.00 95.12 575 TYR A CA 1
ATOM 4521 C C . TYR A 1 575 ? -17.949 -11.444 1.535 1.00 95.12 575 TYR A C 1
ATOM 4523 O O . TYR A 1 575 ? -16.804 -11.041 1.330 1.00 95.12 575 TYR A O 1
ATOM 4531 N N . GLY A 1 576 ? -18.386 -11.763 2.756 1.00 94.69 576 GLY A N 1
ATOM 4532 C CA . GLY A 1 576 ? -17.529 -11.748 3.943 1.00 94.69 576 GLY A CA 1
ATOM 4533 C C . GLY A 1 576 ? -16.835 -10.403 4.167 1.00 94.69 576 GLY A C 1
ATOM 4534 O O . GLY A 1 576 ? -15.640 -10.392 4.480 1.00 94.69 576 GLY A O 1
ATOM 4535 N N . CYS A 1 577 ? -17.564 -9.299 3.943 1.00 95.06 577 CYS A N 1
ATOM 4536 C CA . CYS A 1 577 ? -17.040 -7.934 3.867 1.00 95.06 577 CYS A CA 1
ATOM 4537 C C . CYS A 1 577 ? -16.044 -7.625 4.997 1.00 95.06 577 CYS A C 1
ATOM 4539 O O . CYS A 1 577 ? -16.191 -8.050 6.142 1.00 95.06 577 CYS A O 1
ATOM 4541 N N . ASN A 1 578 ? -15.001 -6.859 4.689 1.00 94.88 578 ASN A N 1
ATOM 4542 C CA . ASN A 1 578 ? -14.036 -6.406 5.682 1.00 94.88 578 ASN A CA 1
ATOM 4543 C C . ASN A 1 578 ? -14.356 -4.943 6.046 1.00 94.88 578 ASN A C 1
ATOM 4545 O O . ASN A 1 578 ? -13.957 -4.067 5.285 1.00 94.88 578 ASN A O 1
ATOM 4549 N N . PRO A 1 579 ? -15.015 -4.652 7.186 1.00 95.69 579 PRO A N 1
ATOM 4550 C CA . PRO A 1 579 ? -14.956 -5.453 8.409 1.00 95.69 579 PRO A CA 1
ATOM 4551 C C . PRO A 1 579 ? -16.153 -6.363 8.717 1.00 95.69 579 PRO A C 1
ATOM 4553 O O . PRO A 1 579 ? -15.992 -7.211 9.592 1.00 95.69 579 PRO A O 1
ATOM 4556 N N . THR A 1 580 ? -17.327 -6.159 8.109 1.00 95.75 580 THR A N 1
ATOM 4557 C CA . THR A 1 580 ? -18.613 -6.617 8.679 1.00 95.75 580 THR A CA 1
ATOM 4558 C C . THR A 1 580 ? -18.774 -8.139 8.809 1.00 95.75 580 THR A C 1
ATOM 4560 O O . THR A 1 580 ? -19.549 -8.598 9.643 1.00 95.75 580 THR A O 1
ATOM 4563 N N . GLY A 1 581 ? -18.062 -8.928 8.001 1.00 95.31 581 GLY A N 1
ATOM 4564 C CA . GLY A 1 581 ? -18.260 -10.373 7.841 1.00 95.31 581 GLY A CA 1
ATOM 4565 C C . GLY A 1 581 ? -19.529 -10.741 7.059 1.00 95.31 581 GLY A C 1
ATOM 4566 O O . GLY A 1 581 ? -19.806 -11.923 6.864 1.00 95.31 581 GLY A O 1
ATOM 4567 N N . MET A 1 582 ? -20.307 -9.749 6.619 1.00 95.69 582 MET A N 1
ATOM 4568 C CA . MET A 1 582 ? -21.603 -9.951 5.970 1.00 95.69 582 MET A CA 1
ATOM 4569 C C . MET A 1 582 ? -21.444 -10.242 4.476 1.00 95.69 582 MET A C 1
ATOM 4571 O O . MET A 1 582 ? -20.443 -9.875 3.855 1.00 95.69 582 MET A O 1
ATOM 4575 N N . THR A 1 583 ? -22.452 -10.894 3.903 1.00 96.19 583 THR A N 1
ATOM 4576 C CA . THR A 1 583 ? -22.545 -11.210 2.474 1.00 96.19 583 THR A CA 1
ATOM 4577 C C . THR A 1 583 ? -23.781 -10.516 1.917 1.00 96.19 583 THR A C 1
ATOM 4579 O O . THR A 1 583 ? -24.862 -10.642 2.485 1.00 96.19 583 THR A O 1
ATOM 4582 N N . ALA A 1 584 ? -23.634 -9.788 0.810 1.00 95.94 584 ALA A N 1
ATOM 4583 C CA . ALA A 1 584 ? -24.752 -9.107 0.173 1.00 95.94 584 ALA A CA 1
ATOM 4584 C C . ALA A 1 584 ? -25.775 -10.125 -0.358 1.00 95.94 584 ALA A C 1
ATOM 4586 O O . ALA A 1 584 ? -25.363 -11.081 -1.024 1.00 95.94 584 ALA A O 1
ATOM 4587 N N . THR A 1 585 ? -27.074 -9.935 -0.104 1.00 95.44 585 THR A N 1
ATOM 4588 C CA . THR A 1 585 ? -28.114 -10.853 -0.615 1.00 95.44 585 THR A CA 1
ATOM 4589 C C . THR A 1 585 ? -28.364 -10.655 -2.112 1.00 95.44 585 THR A C 1
ATOM 4591 O O . THR A 1 585 ? -27.924 -9.669 -2.710 1.00 95.44 585 THR A O 1
ATOM 4594 N N . LEU A 1 586 ? -29.071 -11.600 -2.735 1.00 95.12 586 LEU A N 1
ATOM 4595 C CA . LEU A 1 586 ? -29.450 -11.539 -4.149 1.00 95.12 586 LEU A CA 1
ATOM 4596 C C . LEU A 1 586 ? -30.255 -10.269 -4.480 1.00 95.12 586 LEU A C 1
ATOM 4598 O O . LEU A 1 586 ? -29.996 -9.609 -5.485 1.00 95.12 586 LEU A O 1
ATOM 4602 N N . GLU A 1 587 ? -31.189 -9.901 -3.607 1.00 95.56 587 GLU A N 1
ATOM 4603 C CA . GLU A 1 587 ? -32.091 -8.757 -3.762 1.00 95.56 587 GLU A CA 1
ATOM 4604 C C . GLU A 1 587 ? -31.296 -7.452 -3.723 1.00 95.56 587 GLU A C 1
ATOM 4606 O O . GLU A 1 587 ? -31.361 -6.666 -4.668 1.00 95.56 587 GLU A O 1
ATOM 4611 N N . ARG A 1 588 ? -30.458 -7.267 -2.690 1.00 95.56 588 ARG A N 1
ATOM 4612 C CA . ARG A 1 588 ? -29.595 -6.083 -2.557 1.00 95.56 588 ARG A CA 1
ATOM 4613 C C . ARG A 1 588 ? -28.669 -5.917 -3.763 1.00 95.56 588 ARG A C 1
ATOM 4615 O O . ARG A 1 588 ? -28.488 -4.796 -4.233 1.00 95.56 588 ARG A O 1
ATOM 4622 N N . ARG A 1 589 ? -28.123 -7.013 -4.309 1.00 96.50 589 ARG A N 1
ATOM 4623 C CA . ARG A 1 589 ? -27.280 -6.967 -5.518 1.00 96.50 589 ARG A CA 1
ATOM 4624 C C . ARG A 1 589 ? -28.061 -6.502 -6.746 1.00 96.50 589 ARG A C 1
ATOM 4626 O O . ARG A 1 589 ? -27.582 -5.624 -7.459 1.00 96.50 589 ARG A O 1
ATOM 4633 N N . LYS A 1 590 ? -29.265 -7.038 -6.978 1.00 96.00 590 LYS A N 1
ATOM 4634 C CA . LYS A 1 590 ? -30.127 -6.616 -8.098 1.00 96.00 590 LYS A CA 1
ATOM 4635 C C . LYS A 1 590 ? -30.586 -5.161 -7.959 1.00 96.00 590 LYS A C 1
ATOM 4637 O O . LYS A 1 590 ? -30.569 -4.417 -8.934 1.00 96.00 590 LYS A O 1
ATOM 4642 N N . GLU A 1 591 ? -30.904 -4.710 -6.747 1.00 96.12 591 GLU A N 1
ATOM 4643 C CA . GLU A 1 591 ? -31.229 -3.302 -6.480 1.00 96.12 591 GLU A CA 1
ATOM 4644 C C . GLU A 1 591 ? -30.040 -2.357 -6.744 1.00 96.12 591 GLU A C 1
ATOM 4646 O O . GLU A 1 591 ? -30.230 -1.272 -7.296 1.00 96.12 591 GLU A O 1
ATOM 4651 N N . VAL A 1 592 ? -28.814 -2.764 -6.392 1.00 96.94 592 VAL A N 1
ATOM 4652 C CA . VAL A 1 592 ? -27.588 -1.985 -6.643 1.00 96.94 592 VAL A CA 1
ATOM 4653 C C . VAL A 1 592 ? -27.192 -1.989 -8.128 1.00 96.94 592 VAL A C 1
ATOM 4655 O O . VAL A 1 592 ? -26.797 -0.940 -8.632 1.00 96.94 592 VAL A O 1
ATOM 4658 N N . LEU A 1 593 ? -27.350 -3.105 -8.853 1.00 95.50 593 LEU A N 1
ATOM 4659 C CA . LEU A 1 593 ? -27.156 -3.161 -10.315 1.00 95.50 593 LEU A CA 1
ATOM 4660 C C . LEU A 1 593 ? -28.132 -2.241 -11.046 1.00 95.50 593 LEU A C 1
ATOM 4662 O O . LEU A 1 593 ? -27.715 -1.418 -11.864 1.00 95.50 593 LEU A O 1
ATOM 4666 N N . LYS A 1 594 ? -29.414 -2.298 -10.674 1.00 95.12 594 LYS A N 1
ATOM 4667 C CA . LYS A 1 594 ? -30.433 -1.390 -11.196 1.00 95.12 594 LYS A CA 1
ATOM 4668 C C . LYS A 1 594 ? -30.072 0.078 -10.945 1.00 95.12 594 LYS A C 1
ATOM 4670 O O . LYS A 1 594 ? -30.180 0.883 -11.864 1.00 95.12 594 LYS A O 1
ATOM 4675 N N . LEU A 1 595 ? -29.574 0.430 -9.756 1.00 95.88 595 LEU A N 1
ATOM 4676 C CA . LEU A 1 595 ? -29.081 1.786 -9.465 1.00 95.88 595 LEU A CA 1
ATOM 4677 C C . LEU A 1 595 ? -27.838 2.166 -10.297 1.00 95.88 595 LEU A C 1
ATOM 4679 O O . LEU A 1 595 ? -27.736 3.313 -10.733 1.00 95.88 595 LEU A O 1
ATOM 4683 N N . ALA A 1 596 ? -26.923 1.225 -10.557 1.00 94.94 596 ALA A N 1
ATOM 4684 C CA . ALA A 1 596 ? -25.739 1.431 -11.402 1.00 94.94 596 ALA A CA 1
ATOM 4685 C C . ALA A 1 596 ? -26.095 1.693 -12.876 1.00 94.94 596 ALA A C 1
ATOM 4687 O O . ALA A 1 596 ? -25.429 2.488 -13.547 1.00 94.94 596 ALA A O 1
ATOM 4688 N N . HIS A 1 597 ? -27.177 1.077 -13.358 1.00 92.06 597 HIS A N 1
ATOM 4689 C CA . HIS A 1 597 ? -27.788 1.369 -14.652 1.00 92.06 597 HIS A CA 1
ATOM 4690 C C . HIS A 1 597 ? -28.538 2.718 -14.630 1.00 92.06 597 HIS A C 1
ATOM 4692 O O . HIS A 1 597 ? -28.230 3.602 -15.426 1.00 92.06 597 HIS A O 1
ATOM 4698 N N . GLU A 1 598 ? -29.471 2.922 -13.690 1.00 92.75 598 GLU A N 1
ATOM 4699 C CA . GLU A 1 598 ? -30.303 4.137 -13.558 1.00 92.75 598 GLU A CA 1
ATOM 4700 C C . GLU A 1 598 ? -29.482 5.432 -13.379 1.00 92.75 598 GLU A C 1
ATOM 4702 O O . GLU A 1 598 ? -29.862 6.477 -13.907 1.00 92.75 598 GLU A O 1
ATOM 4707 N N . HIS A 1 599 ? -28.360 5.387 -12.650 1.00 93.06 599 HIS A N 1
ATOM 4708 C CA . HIS A 1 599 ? -27.545 6.570 -12.325 1.00 93.06 599 HIS A CA 1
ATOM 4709 C C . HIS A 1 599 ? -26.142 6.563 -12.955 1.00 93.06 599 HIS A C 1
ATOM 4711 O O . HIS A 1 599 ? -25.360 7.475 -12.682 1.00 93.06 599 HIS A O 1
ATOM 4717 N N . ASN A 1 600 ? -25.856 5.588 -13.823 1.00 91.12 600 ASN A N 1
ATOM 4718 C CA . ASN A 1 600 ? -24.650 5.478 -14.643 1.00 91.12 600 ASN A CA 1
ATOM 4719 C C . ASN A 1 600 ? -23.317 5.513 -13.861 1.00 91.12 600 ASN A C 1
ATOM 4721 O O . ASN A 1 600 ? -22.509 6.428 -14.032 1.00 91.12 600 ASN A O 1
ATOM 4725 N N . PHE A 1 601 ? -23.068 4.497 -13.028 1.00 93.31 601 PHE A N 1
ATOM 4726 C CA . PHE A 1 601 ? -21.779 4.287 -12.349 1.00 93.31 601 PHE A CA 1
ATOM 4727 C C . PHE A 1 601 ? -21.267 2.847 -12.503 1.00 93.31 601 PHE A C 1
ATOM 4729 O O . PHE A 1 601 ? -22.030 1.933 -12.810 1.00 93.31 601 PHE A O 1
ATOM 4736 N N . ILE A 1 602 ? -19.962 2.650 -12.290 1.00 92.94 602 ILE A N 1
ATOM 4737 C CA . ILE A 1 602 ? -19.292 1.342 -12.369 1.00 92.94 602 ILE A CA 1
ATOM 4738 C C . ILE A 1 602 ? -19.184 0.703 -10.980 1.00 92.94 602 ILE A C 1
ATOM 4740 O O . ILE A 1 602 ? -18.831 1.369 -10.006 1.00 92.94 602 ILE A O 1
ATOM 4744 N N . ILE A 1 603 ? -19.436 -0.600 -10.878 1.00 95.56 603 ILE A N 1
ATOM 4745 C CA . ILE A 1 603 ? -19.251 -1.380 -9.649 1.00 95.56 603 ILE A CA 1
ATOM 4746 C C . ILE A 1 603 ? -17.842 -1.983 -9.648 1.00 95.56 603 ILE A C 1
ATOM 4748 O O . ILE A 1 603 ? -17.482 -2.741 -10.543 1.00 95.56 603 ILE A O 1
ATOM 4752 N N . LEU A 1 604 ? -17.056 -1.658 -8.624 1.00 94.44 604 LEU A N 1
ATOM 4753 C CA . LEU A 1 604 ? -15.770 -2.266 -8.300 1.00 94.44 604 LEU A CA 1
ATOM 4754 C C . LEU A 1 604 ? -16.014 -3.373 -7.259 1.00 94.44 604 LEU A C 1
ATOM 4756 O O . LEU A 1 604 ? -16.088 -3.101 -6.059 1.00 94.44 604 LEU A O 1
ATOM 4760 N N . GLU A 1 605 ? -16.178 -4.608 -7.733 1.00 94.88 605 GLU A N 1
ATOM 4761 C CA . GLU A 1 605 ? -16.414 -5.806 -6.914 1.00 94.88 605 GLU A CA 1
ATOM 4762 C C . GLU A 1 605 ? -15.061 -6.380 -6.445 1.00 94.88 605 GLU A C 1
ATOM 4764 O O . GLU A 1 605 ? -14.429 -7.148 -7.165 1.00 94.88 605 GLU A O 1
ATOM 4769 N N . ASP A 1 606 ? -14.580 -5.984 -5.260 1.00 94.19 606 ASP A N 1
ATOM 4770 C CA . ASP A 1 606 ? -13.335 -6.504 -4.665 1.00 94.19 606 ASP A CA 1
ATOM 4771 C C . ASP A 1 606 ? -13.649 -7.712 -3.785 1.00 94.19 606 ASP A C 1
ATOM 4773 O O . ASP A 1 606 ? -14.144 -7.570 -2.667 1.00 94.19 606 ASP A O 1
ATOM 4777 N N . ASP A 1 607 ? -13.398 -8.916 -4.302 1.00 93.75 607 ASP A N 1
ATOM 4778 C CA . ASP A 1 607 ? -14.037 -10.131 -3.799 1.00 93.75 607 ASP A CA 1
ATOM 4779 C C . ASP A 1 607 ? -13.062 -11.255 -3.363 1.00 93.75 607 ASP A C 1
ATOM 4781 O O . ASP A 1 607 ? -13.241 -12.433 -3.694 1.00 93.75 607 ASP A O 1
ATOM 4785 N N . PRO A 1 608 ? -12.022 -10.956 -2.551 1.00 93.19 608 PRO A N 1
ATOM 4786 C CA . PRO A 1 608 ? -11.011 -11.929 -2.130 1.00 93.19 608 PRO A CA 1
ATOM 4787 C C . PRO A 1 608 ? -11.546 -12.993 -1.153 1.00 93.19 608 PRO A C 1
ATOM 4789 O O . PRO A 1 608 ? -10.769 -13.828 -0.683 1.00 93.19 608 PRO A O 1
ATOM 4792 N N . TYR A 1 609 ? -12.839 -12.961 -0.816 1.00 96.19 609 TYR A N 1
ATOM 4793 C CA . TYR A 1 609 ? -13.513 -13.906 0.078 1.00 96.19 609 TYR A CA 1
ATOM 4794 C C . TYR A 1 609 ? -14.605 -14.739 -0.617 1.00 96.19 609 TYR A C 1
ATOM 4796 O O . TYR A 1 609 ? -15.174 -15.601 0.049 1.00 96.19 609 TYR A O 1
ATOM 4804 N N . PHE A 1 610 ? -14.852 -14.572 -1.928 1.00 96.00 610 PHE A N 1
ATOM 4805 C CA . PHE A 1 610 ? -15.843 -15.342 -2.708 1.00 96.00 610 PHE A CA 1
ATOM 4806 C C . PHE A 1 610 ? -15.770 -16.858 -2.458 1.00 96.00 610 PHE A C 1
ATOM 4808 O O . PHE A 1 610 ? -16.752 -17.521 -2.126 1.00 96.00 610 PHE A O 1
ATOM 4815 N N . TYR A 1 611 ? -14.557 -17.405 -2.560 1.00 95.69 611 TYR A N 1
ATOM 4816 C CA . TYR A 1 611 ? -14.258 -18.825 -2.359 1.00 95.69 611 TYR A CA 1
ATOM 4817 C C . TYR A 1 611 ? -14.210 -19.254 -0.881 1.00 95.69 611 TYR A C 1
ATOM 4819 O O . TYR A 1 611 ? -14.010 -20.432 -0.600 1.00 95.69 611 TYR A O 1
ATOM 4827 N N . LEU A 1 612 ? -14.401 -18.322 0.060 1.00 96.38 612 LEU A N 1
ATOM 4828 C CA . LEU A 1 612 ? -14.540 -18.568 1.498 1.00 96.38 612 LEU A CA 1
ATOM 4829 C C . LEU A 1 612 ? -15.995 -18.395 1.969 1.00 96.38 612 LEU A C 1
ATOM 4831 O O . LEU A 1 612 ? -16.211 -17.981 3.104 1.00 96.38 612 LEU A O 1
ATOM 4835 N N . TYR A 1 613 ? -16.981 -18.680 1.112 1.00 96.31 613 TYR A N 1
ATOM 4836 C CA . TYR A 1 613 ? -18.395 -18.759 1.494 1.00 96.31 613 TYR A CA 1
ATOM 4837 C C . TYR A 1 613 ? -18.732 -20.117 2.127 1.00 96.31 613 TYR A C 1
ATOM 4839 O O . TYR A 1 613 ? -18.395 -21.163 1.570 1.00 96.31 613 TYR A O 1
ATOM 4847 N N . TYR A 1 614 ? -19.421 -20.077 3.266 1.00 95.44 614 TYR A N 1
ATOM 4848 C CA . TYR A 1 614 ? -19.878 -21.215 4.073 1.00 95.44 614 TYR A CA 1
ATOM 4849 C C . TYR A 1 614 ? -21.230 -20.918 4.761 1.00 95.44 614 TYR A C 1
ATOM 4851 O O . TYR A 1 614 ? -21.498 -21.377 5.878 1.00 95.44 614 TYR A O 1
ATOM 4859 N N . GLY A 1 615 ? -22.077 -20.116 4.111 1.00 92.25 615 GLY A N 1
ATOM 4860 C CA . GLY A 1 615 ? -23.470 -19.936 4.513 1.00 92.25 615 GLY A CA 1
ATOM 4861 C C . GLY A 1 615 ? -24.291 -21.217 4.357 1.00 92.25 615 GLY A C 1
ATOM 4862 O O . GLY A 1 615 ? -23.800 -22.233 3.860 1.00 92.25 615 GLY A O 1
ATOM 4863 N N . LYS A 1 616 ? -25.536 -21.181 4.839 1.00 89.69 616 LYS A N 1
ATOM 4864 C CA . LYS A 1 616 ? -26.442 -22.347 4.767 1.00 89.69 616 LYS A CA 1
ATOM 4865 C C . LYS A 1 616 ? -27.125 -22.469 3.413 1.00 89.69 616 LYS A C 1
ATOM 4867 O O . LYS A 1 616 ? -27.322 -23.579 2.927 1.00 89.69 616 LYS A O 1
ATOM 4872 N N . GLU A 1 617 ? -27.495 -21.327 2.849 1.00 88.12 617 GLU A N 1
ATOM 4873 C CA . GLU A 1 617 ? -28.099 -21.244 1.528 1.00 88.12 617 GLU A CA 1
ATOM 4874 C C . GLU A 1 617 ? -27.038 -21.452 0.436 1.00 88.12 617 GLU A C 1
ATOM 4876 O O . GLU A 1 617 ? -25.835 -21.316 0.690 1.00 88.12 617 GLU A O 1
ATOM 4881 N N . PRO A 1 618 ? -27.440 -21.770 -0.804 1.00 87.62 618 PRO A N 1
ATOM 4882 C CA . PRO A 1 618 ? -26.523 -21.748 -1.930 1.00 87.62 618 PRO A CA 1
ATOM 4883 C C . PRO A 1 618 ? -25.879 -20.370 -2.101 1.00 87.62 618 PRO A C 1
ATOM 4885 O O . PRO A 1 618 ? -26.531 -19.337 -1.940 1.00 87.62 618 PRO A O 1
ATOM 4888 N N . ARG A 1 619 ? -24.601 -20.344 -2.495 1.00 90.94 619 ARG A N 1
ATOM 4889 C CA . ARG A 1 619 ? -23.888 -19.091 -2.768 1.00 90.94 619 ARG A CA 1
ATOM 4890 C C . ARG A 1 619 ? -24.631 -18.306 -3.855 1.00 90.94 619 ARG A C 1
ATOM 4892 O O . ARG A 1 619 ? -24.675 -18.748 -5.000 1.00 90.94 619 ARG A O 1
ATOM 4899 N N . TYR A 1 620 ? -25.161 -17.132 -3.509 1.00 91.88 620 TYR A N 1
ATOM 4900 C CA . TYR A 1 620 ? -25.756 -16.206 -4.480 1.00 91.88 620 TYR A CA 1
ATOM 4901 C C . TYR A 1 620 ? -24.774 -15.899 -5.627 1.00 91.88 620 TYR A C 1
ATOM 4903 O O . TYR A 1 620 ? -23.563 -15.910 -5.385 1.00 91.88 620 TYR A O 1
ATOM 4911 N N . PRO A 1 621 ? -25.245 -15.573 -6.843 1.00 93.75 621 PRO A N 1
ATOM 4912 C CA . PRO A 1 621 ? -24.390 -15.106 -7.938 1.00 93.75 621 PRO A CA 1
ATOM 4913 C C . PRO A 1 621 ? -23.698 -13.763 -7.619 1.00 93.75 621 PRO A C 1
ATOM 4915 O O . PRO A 1 621 ? -24.245 -12.914 -6.906 1.00 93.75 621 PRO A O 1
ATOM 4918 N N . SER A 1 622 ? -22.480 -13.565 -8.136 1.00 94.56 622 SER A N 1
ATOM 4919 C CA . SER A 1 622 ? -21.706 -12.311 -8.010 1.00 94.56 622 SER A CA 1
ATOM 4920 C C . SER A 1 622 ? -22.346 -11.156 -8.790 1.00 94.56 622 SER A C 1
ATOM 4922 O O . SER A 1 622 ? -23.189 -11.400 -9.651 1.00 94.56 622 SER A O 1
ATOM 4924 N N . TYR A 1 623 ? -21.935 -9.904 -8.555 1.00 95.19 623 TYR A N 1
ATOM 4925 C CA . TYR A 1 623 ? -22.338 -8.786 -9.423 1.00 95.19 623 TYR A CA 1
ATOM 4926 C C . TYR A 1 623 ? -21.924 -9.047 -10.876 1.00 95.19 623 TYR A C 1
ATOM 4928 O O . TYR A 1 623 ? -22.719 -8.850 -11.793 1.00 95.19 623 TYR A O 1
ATOM 4936 N N . PHE A 1 624 ? -20.705 -9.558 -11.081 1.00 90.69 624 PHE A N 1
ATOM 4937 C CA . PHE A 1 624 ? -20.184 -9.896 -12.407 1.00 90.69 624 PHE A CA 1
ATOM 4938 C C . PHE A 1 624 ? -21.006 -10.993 -13.108 1.00 90.69 624 PHE A C 1
ATOM 4940 O O . PHE A 1 624 ? -21.164 -10.964 -14.325 1.00 90.69 624 PHE A O 1
ATOM 4947 N N . GLN A 1 625 ? -21.582 -11.938 -12.361 1.00 90.88 625 GLN A N 1
ATOM 4948 C CA . GLN A 1 625 ? -22.509 -12.927 -12.913 1.00 90.88 625 GLN A 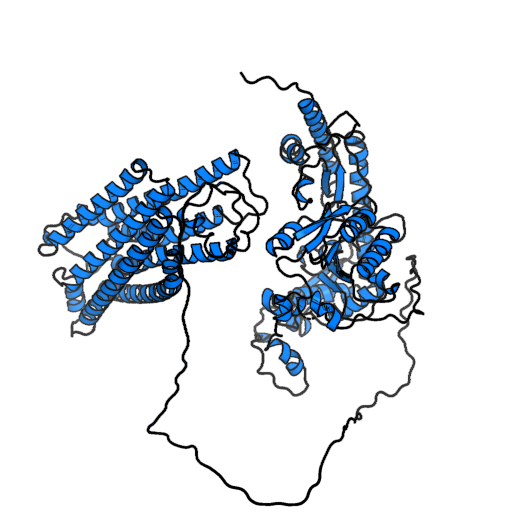CA 1
ATOM 4949 C C . GLN A 1 625 ? -23.904 -12.330 -13.156 1.00 90.88 625 GLN A C 1
ATOM 4951 O O . GLN A 1 625 ? -24.432 -12.480 -14.252 1.00 90.88 625 GLN A O 1
ATOM 4956 N N . LEU A 1 626 ? -24.476 -11.632 -12.169 1.00 92.56 626 LEU A N 1
ATOM 4957 C CA . LEU A 1 626 ? -25.831 -11.064 -12.213 1.00 92.56 626 LEU A CA 1
ATOM 4958 C C . LEU A 1 626 ? -26.042 -10.041 -13.326 1.00 92.56 626 LEU A C 1
ATOM 4960 O O . LEU A 1 626 ? -27.133 -9.961 -13.872 1.00 92.56 626 LEU A O 1
ATOM 4964 N N . GLU A 1 627 ? -25.005 -9.295 -13.700 1.00 89.44 627 GLU A N 1
ATOM 4965 C CA . GLU A 1 627 ? -25.060 -8.384 -14.846 1.00 89.44 627 GLU A CA 1
ATOM 4966 C C . GLU A 1 627 ? -25.422 -9.117 -16.164 1.00 89.44 627 GLU A C 1
ATOM 4968 O O . GLU A 1 627 ? -25.933 -8.486 -17.077 1.00 89.44 627 GLU A O 1
ATOM 4973 N N . LEU A 1 628 ? -25.242 -10.444 -16.274 1.00 84.62 628 LEU A N 1
ATOM 4974 C CA . LEU A 1 628 ? -25.734 -11.224 -17.429 1.00 84.62 628 LEU A CA 1
ATOM 4975 C C . LEU A 1 628 ? -27.268 -11.355 -17.502 1.00 84.62 628 LEU A C 1
ATOM 4977 O O . LEU A 1 628 ? -27.773 -11.883 -18.488 1.00 84.62 628 LEU A O 1
ATOM 4981 N N . GLU A 1 629 ? -28.004 -10.926 -16.477 1.00 86.56 629 GLU A N 1
ATOM 4982 C CA . GLU A 1 629 ? -29.471 -10.861 -16.486 1.00 86.56 629 GLU A CA 1
ATOM 4983 C C . GLU A 1 629 ? -29.990 -9.459 -16.878 1.00 86.56 629 GLU A C 1
ATOM 4985 O O . GLU A 1 629 ? -31.197 -9.272 -17.033 1.00 86.56 629 GLU A O 1
ATOM 4990 N N . GLU A 1 630 ? -29.096 -8.477 -17.049 1.00 83.75 630 GLU A N 1
ATOM 4991 C CA . GLU A 1 630 ? -29.429 -7.100 -17.432 1.00 83.75 630 GLU A CA 1
ATOM 4992 C C . GLU A 1 630 ? -29.375 -6.901 -18.965 1.00 83.75 630 GLU A C 1
ATOM 4994 O O . GLU A 1 630 ? -28.634 -7.603 -19.660 1.00 83.75 630 GLU A O 1
ATOM 4999 N N . PRO A 1 631 ? -30.103 -5.916 -19.536 1.00 78.38 631 PRO A N 1
ATOM 5000 C CA . PRO A 1 631 ? -30.060 -5.637 -20.977 1.00 78.38 631 PRO A CA 1
ATOM 5001 C C . PRO A 1 631 ? -28.684 -5.168 -21.480 1.00 78.38 631 PRO A C 1
ATOM 5003 O O . PRO A 1 631 ? -28.321 -5.443 -22.626 1.00 78.38 631 PRO A O 1
ATOM 5006 N N . GLU A 1 632 ? -27.932 -4.460 -20.629 1.00 82.12 632 GLU A N 1
ATOM 5007 C CA . GLU A 1 632 ? -26.595 -3.934 -20.917 1.00 82.12 632 GLU A CA 1
ATOM 5008 C C . GLU A 1 632 ? -25.534 -4.533 -19.988 1.00 82.12 632 GLU A C 1
ATOM 5010 O O . GLU A 1 632 ? -25.668 -4.473 -18.765 1.00 82.12 632 GLU A O 1
ATOM 5015 N N . VAL A 1 633 ? -24.426 -5.012 -20.562 1.00 85.44 633 VAL A N 1
ATOM 5016 C CA . VAL A 1 633 ? -23.278 -5.561 -19.819 1.00 85.44 633 VAL A CA 1
ATOM 5017 C C . VAL A 1 633 ? -22.037 -4.671 -19.935 1.00 85.44 633 VAL A C 1
ATOM 5019 O O . VAL A 1 633 ? -21.819 -4.012 -20.955 1.00 85.44 633 VAL A O 1
ATOM 5022 N N . GLY A 1 634 ? -21.189 -4.690 -18.901 1.00 86.44 634 GLY A N 1
ATOM 5023 C CA . GLY A 1 634 ? -19.967 -3.886 -18.810 1.00 86.44 634 GLY A CA 1
ATOM 5024 C C . GLY A 1 634 ? -20.014 -2.735 -17.795 1.00 86.44 634 GLY A C 1
ATOM 5025 O O . GLY A 1 634 ? -19.327 -1.729 -17.978 1.00 86.44 634 GLY A O 1
ATOM 5026 N N . ARG A 1 635 ? -20.802 -2.865 -16.726 1.00 91.19 635 ARG A N 1
ATOM 5027 C CA . ARG A 1 635 ? -20.854 -1.948 -15.575 1.00 91.19 635 ARG A CA 1
ATOM 5028 C C . ARG A 1 635 ? -20.097 -2.489 -14.352 1.00 91.19 635 ARG A C 1
ATOM 5030 O O . ARG A 1 635 ? -19.792 -1.711 -13.454 1.00 91.19 635 ARG A O 1
ATOM 5037 N N . VAL A 1 636 ? -19.746 -3.776 -14.314 1.00 92.06 636 VAL A N 1
ATOM 5038 C CA . VAL A 1 636 ? -18.972 -4.412 -13.233 1.00 92.06 636 VAL A CA 1
ATOM 5039 C C . VAL A 1 636 ? -17.509 -4.646 -13.637 1.00 92.06 636 VAL A C 1
ATOM 5041 O O . VAL A 1 636 ? -17.219 -5.281 -14.652 1.00 92.06 636 VAL A O 1
ATOM 5044 N N . LEU A 1 637 ? -16.586 -4.187 -12.788 1.00 91.62 637 LEU A N 1
ATOM 5045 C CA . LEU A 1 637 ? -15.173 -4.568 -12.760 1.00 91.62 637 LEU A CA 1
ATOM 5046 C C . LEU A 1 637 ? -14.904 -5.342 -11.460 1.00 91.62 637 LEU A C 1
ATOM 5048 O O . LEU A 1 637 ? -14.913 -4.779 -10.365 1.00 91.62 637 LEU A O 1
ATOM 5052 N N . ARG A 1 638 ? -14.668 -6.643 -11.596 1.00 92.69 638 ARG A N 1
ATOM 5053 C CA . ARG A 1 638 ? -14.396 -7.590 -10.514 1.00 92.69 638 ARG A CA 1
ATOM 5054 C C . ARG A 1 638 ? -12.896 -7.725 -10.257 1.00 92.69 638 ARG A C 1
ATOM 5056 O O . ARG A 1 638 ? -12.112 -7.722 -11.203 1.00 92.69 638 ARG A O 1
ATOM 5063 N N . PHE A 1 639 ? -12.512 -7.929 -8.999 1.00 90.94 639 PHE A N 1
ATOM 5064 C CA . PHE A 1 639 ? -11.159 -8.267 -8.558 1.00 90.94 639 PHE A CA 1
ATOM 5065 C C . PHE A 1 639 ? -11.187 -9.534 -7.692 1.00 90.94 639 PHE A C 1
ATOM 5067 O O . PHE A 1 639 ? -11.876 -9.594 -6.677 1.00 90.94 639 PHE A O 1
ATOM 5074 N N . ASP A 1 640 ? -10.395 -10.537 -8.064 1.00 91.31 640 ASP A N 1
ATOM 5075 C CA . ASP A 1 640 ? -10.241 -11.802 -7.337 1.00 91.31 640 ASP A CA 1
ATOM 5076 C C . ASP A 1 640 ? -8.807 -11.928 -6.784 1.00 91.31 640 ASP A C 1
ATOM 5078 O O . ASP A 1 640 ? -7.835 -11.450 -7.381 1.00 91.31 640 ASP A O 1
ATOM 5082 N N . SER A 1 641 ? -8.623 -12.619 -5.649 1.00 87.88 641 SER A N 1
ATOM 5083 C CA . SER A 1 641 ? -7.279 -12.856 -5.095 1.00 87.88 641 SER A CA 1
ATOM 5084 C C . SER A 1 641 ? -7.061 -14.251 -4.522 1.00 87.88 641 SER A C 1
ATOM 5086 O O . SER A 1 641 ? -7.747 -14.702 -3.606 1.00 87.88 641 SER A O 1
ATOM 5088 N N . LEU A 1 642 ? -5.957 -14.873 -4.943 1.00 90.31 642 LEU A N 1
ATOM 5089 C CA . LEU A 1 642 ? -5.476 -16.147 -4.404 1.00 90.31 642 LEU A CA 1
ATOM 5090 C C . LEU A 1 642 ? -4.885 -16.006 -2.982 1.00 90.31 642 LEU A C 1
ATOM 5092 O O . LEU A 1 642 ? -4.517 -17.000 -2.353 1.00 90.31 642 LEU A O 1
ATOM 5096 N N . SER A 1 643 ? -4.836 -14.782 -2.437 1.00 91.00 643 SER A N 1
ATOM 5097 C CA . SER A 1 643 ? -4.286 -14.464 -1.109 1.00 91.00 643 SER A CA 1
ATOM 5098 C C . SER A 1 643 ? -4.992 -15.153 0.064 1.00 91.00 643 SER A C 1
ATOM 5100 O O . SER A 1 643 ? -4.400 -15.262 1.137 1.00 91.00 643 SER A O 1
ATOM 5102 N N . LYS A 1 644 ? -6.259 -15.552 -0.100 1.00 94.69 644 LYS A N 1
ATOM 5103 C CA . LYS A 1 644 ? -7.099 -16.125 0.971 1.00 94.69 644 LYS A CA 1
ATOM 5104 C C . LYS A 1 644 ? -7.368 -17.622 0.815 1.00 94.69 644 LYS A C 1
ATOM 5106 O O . LYS A 1 644 ? -7.812 -18.251 1.766 1.00 94.69 644 LYS A O 1
ATOM 5111 N N . VAL A 1 645 ? -7.056 -18.175 -0.358 1.00 94.25 645 VAL A N 1
ATOM 5112 C CA . VAL A 1 645 ? -7.265 -19.591 -0.694 1.00 94.25 645 VAL A CA 1
ATOM 5113 C C . VAL A 1 645 ? -5.965 -20.358 -0.921 1.00 94.25 645 VAL A C 1
ATOM 5115 O O . VAL A 1 645 ? -5.907 -21.530 -0.571 1.00 94.25 645 VAL A O 1
ATOM 5118 N N . LEU A 1 646 ? -4.910 -19.724 -1.449 1.00 94.25 646 LEU A N 1
ATOM 5119 C CA . LEU A 1 646 ? -3.585 -20.340 -1.598 1.00 94.25 646 LEU A CA 1
ATOM 5120 C C . LEU A 1 646 ? -2.607 -19.796 -0.549 1.00 94.25 646 LEU A C 1
ATOM 5122 O O . LEU A 1 646 ? -2.213 -20.509 0.368 1.00 94.25 646 LEU A O 1
ATOM 5126 N N . SER A 1 647 ? -2.202 -18.527 -0.675 1.00 93.50 647 SER A N 1
ATOM 5127 C CA . SER A 1 647 ? -1.282 -17.873 0.263 1.00 93.50 647 SER A CA 1
ATOM 5128 C C . SER A 1 647 ? -1.215 -16.366 0.028 1.00 93.50 647 SER A C 1
ATOM 5130 O O . SER A 1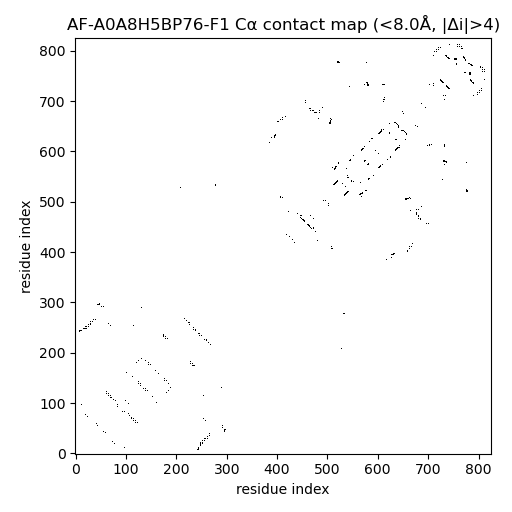 647 ? -0.934 -15.913 -1.080 1.00 93.50 647 SER A O 1
ATOM 5132 N N . ALA A 1 648 ? -1.353 -15.565 1.087 1.00 88.81 648 ALA A N 1
ATOM 5133 C CA . ALA A 1 648 ? -1.159 -14.114 1.016 1.00 88.81 648 ALA A CA 1
ATOM 5134 C C . ALA A 1 648 ? 0.269 -13.713 0.591 1.00 88.81 648 ALA A C 1
ATOM 5136 O O . ALA A 1 648 ? 0.468 -12.614 0.066 1.00 88.81 648 ALA A O 1
ATOM 5137 N N . GLY A 1 649 ? 1.251 -14.605 0.777 1.00 89.75 649 GLY A N 1
ATOM 5138 C CA . GLY A 1 649 ? 2.637 -14.420 0.346 1.00 89.75 649 GLY A CA 1
ATOM 5139 C C . GLY A 1 649 ? 2.859 -14.604 -1.158 1.00 89.75 649 GLY A C 1
ATOM 5140 O O . GLY A 1 649 ? 3.863 -14.118 -1.665 1.00 89.75 649 GLY A O 1
ATOM 5141 N N . ILE A 1 650 ? 1.926 -15.232 -1.888 1.00 88.62 650 ILE A N 1
ATOM 5142 C CA . ILE A 1 650 ? 2.080 -15.493 -3.331 1.00 88.62 650 ILE A CA 1
ATOM 5143 C C . ILE A 1 650 ? 1.867 -14.238 -4.193 1.00 88.62 650 ILE A C 1
ATOM 5145 O O . ILE A 1 650 ? 2.273 -14.201 -5.345 1.00 88.62 650 ILE A O 1
ATOM 5149 N N . ARG A 1 651 ? 1.242 -13.192 -3.636 1.00 88.38 651 ARG A N 1
ATOM 5150 C CA . ARG A 1 651 ? 1.013 -11.881 -4.280 1.00 88.38 651 ARG A CA 1
ATOM 5151 C C . ARG A 1 651 ? 0.268 -11.917 -5.631 1.00 88.38 651 ARG A C 1
ATOM 5153 O O . ARG A 1 651 ? 0.369 -10.953 -6.382 1.00 88.38 651 ARG A O 1
ATOM 5160 N N . ILE A 1 652 ? -0.510 -12.968 -5.916 1.00 87.69 652 ILE A N 1
ATOM 5161 C CA . ILE A 1 652 ? -1.339 -13.070 -7.131 1.00 87.69 652 ILE A CA 1
ATOM 5162 C C . ILE A 1 652 ? -2.814 -12.747 -6.845 1.00 87.69 652 ILE A C 1
ATOM 5164 O O . ILE A 1 652 ? -3.416 -13.203 -5.867 1.00 87.69 652 ILE A O 1
ATOM 5168 N N . GLY A 1 653 ? -3.383 -11.963 -7.754 1.00 89.06 653 GLY A N 1
ATOM 5169 C CA . GLY A 1 653 ? -4.803 -11.711 -7.973 1.00 89.06 653 GLY A CA 1
ATOM 5170 C C . GLY A 1 653 ? -5.002 -11.325 -9.441 1.00 89.06 653 GLY A C 1
ATOM 5171 O O . GLY A 1 653 ? -4.018 -11.198 -10.173 1.00 89.06 653 GLY A O 1
ATOM 5172 N N . PHE A 1 654 ? -6.248 -11.171 -9.866 1.00 89.12 654 PHE A N 1
ATOM 5173 C CA . PHE A 1 654 ? -6.627 -10.862 -11.248 1.00 89.12 654 PHE A CA 1
ATOM 5174 C C . PHE A 1 654 ? -7.924 -10.039 -11.267 1.00 89.12 654 PHE A C 1
ATOM 5176 O O . PHE A 1 654 ? -8.535 -9.834 -10.217 1.00 89.12 654 PHE A O 1
ATOM 5183 N N . ALA A 1 655 ? -8.319 -9.537 -12.437 1.00 89.94 655 ALA A N 1
ATOM 5184 C CA . ALA A 1 655 ? -9.528 -8.733 -12.603 1.00 89.94 655 ALA A CA 1
ATOM 5185 C C . ALA A 1 655 ? -10.331 -9.173 -13.835 1.00 89.94 655 ALA A C 1
ATOM 5187 O O . ALA A 1 655 ? -9.737 -9.666 -14.795 1.00 89.94 655 ALA A O 1
ATOM 5188 N N . SER A 1 656 ? -11.649 -8.957 -13.805 1.00 87.00 656 SER A N 1
ATOM 5189 C CA . SER A 1 656 ? -12.607 -9.366 -14.850 1.00 87.00 656 SER A CA 1
ATOM 5190 C C . SER A 1 656 ? -13.660 -8.268 -15.090 1.00 87.00 656 SER A C 1
ATOM 5192 O O . SER A 1 656 ? -14.053 -7.590 -14.145 1.00 87.00 656 SER A O 1
ATOM 5194 N N . GLY A 1 657 ? -14.100 -8.040 -16.332 1.00 86.50 657 GLY A N 1
ATOM 5195 C CA . GLY A 1 657 ? -14.892 -6.854 -16.702 1.00 86.50 657 GLY A CA 1
ATOM 5196 C C . GLY A 1 657 ? -14.916 -6.606 -18.227 1.00 86.50 657 GLY A C 1
ATOM 5197 O O . GLY A 1 657 ? -14.895 -7.590 -18.962 1.00 86.50 657 GLY A O 1
ATOM 5198 N N . PRO A 1 658 ? -14.988 -5.344 -18.712 1.00 84.44 658 PRO A N 1
ATOM 5199 C CA . PRO A 1 658 ? -15.268 -5.051 -20.136 1.00 84.44 658 PRO A CA 1
ATOM 5200 C C . PRO A 1 658 ? -14.189 -4.286 -20.959 1.00 84.44 658 PRO A C 1
ATOM 5202 O O . PRO A 1 658 ? -14.039 -3.088 -20.760 1.00 84.44 658 PRO A O 1
ATOM 5205 N N . GLU A 1 659 ? -13.553 -4.896 -21.979 1.00 78.69 659 GLU A N 1
ATOM 5206 C CA . GLU A 1 659 ? -12.949 -4.248 -23.192 1.00 78.69 659 GLU A CA 1
ATOM 5207 C C . GLU A 1 659 ? -12.141 -2.949 -22.975 1.00 78.69 659 GLU A C 1
ATOM 5209 O O . GLU A 1 659 ? -10.949 -3.015 -22.723 1.00 78.69 659 GLU A O 1
ATOM 5214 N N . ALA A 1 660 ? -12.732 -1.745 -23.096 1.00 82.31 660 ALA A N 1
ATOM 5215 C CA . ALA A 1 660 ? -12.019 -0.475 -22.799 1.00 82.31 660 ALA A CA 1
ATOM 5216 C C . ALA A 1 660 ? -11.525 -0.378 -21.342 1.00 82.31 660 ALA A C 1
ATOM 5218 O O . ALA A 1 660 ? -10.783 0.547 -20.960 1.00 82.31 660 ALA A O 1
ATOM 5219 N N . LEU A 1 661 ? -11.944 -1.395 -20.584 1.00 83.69 661 LEU A N 1
ATOM 5220 C CA . LEU A 1 661 ? -11.182 -2.232 -19.676 1.00 83.69 661 LEU A CA 1
ATOM 5221 C C . LEU A 1 661 ? -9.788 -2.611 -20.345 1.00 83.69 661 LEU A C 1
ATOM 5223 O O . LEU A 1 661 ? -9.245 -1.785 -21.008 1.00 83.69 661 LEU A O 1
ATOM 5227 N N . LEU A 1 662 ? -9.134 -3.780 -20.283 1.00 81.81 662 LEU A N 1
ATOM 5228 C CA . LEU A 1 662 ? -7.677 -4.086 -20.560 1.00 81.81 662 LEU A CA 1
ATOM 5229 C C . LEU A 1 662 ? -6.617 -3.002 -20.233 1.00 81.81 662 LEU A C 1
ATOM 5231 O O . LEU A 1 662 ? -5.898 -3.129 -19.233 1.00 81.81 662 LEU A O 1
ATOM 5235 N N . ASN A 1 663 ? -6.482 -1.954 -21.090 1.00 80.31 663 ASN A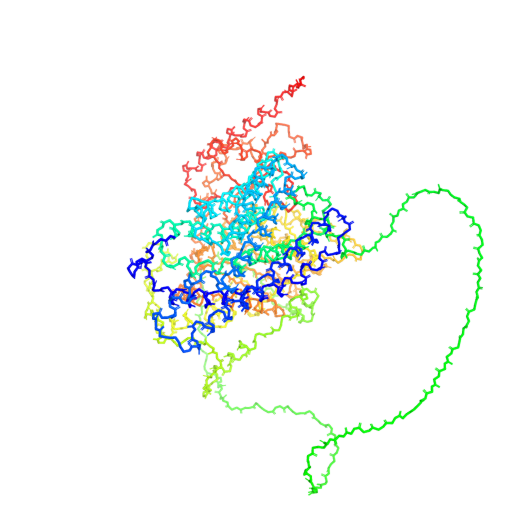 N 1
ATOM 5236 C CA . ASN A 1 663 ? -5.838 1.273 -20.784 1.00 80.31 663 ASN A CA 1
ATOM 5237 C C . ASN A 1 663 ? -5.159 1.907 -19.542 1.00 80.31 663 ASN A C 1
ATOM 5239 O O . ASN A 1 663 ? -4.017 2.356 -19.586 1.00 80.31 663 ASN A O 1
ATOM 5243 N N . ALA A 1 664 ? -5.916 1.925 -18.455 1.00 82.44 664 ALA A N 1
ATOM 5244 C CA . ALA A 1 664 ? -5.396 2.183 -17.154 1.00 82.44 664 ALA A CA 1
ATOM 5245 C C . ALA A 1 664 ? -4.635 0.965 -16.601 1.00 82.44 664 ALA A C 1
ATOM 5247 O O . ALA A 1 664 ? -3.424 1.074 -16.646 1.00 82.44 664 ALA A O 1
ATOM 5248 N N . ILE A 1 665 ? -5.222 -0.159 -16.126 1.00 83.69 665 ILE A N 1
ATOM 5249 C CA . ILE A 1 665 ? -4.435 -1.193 -15.384 1.00 83.69 665 ILE A CA 1
ATOM 5250 C C . ILE A 1 665 ? -3.212 -1.681 -16.157 1.00 83.69 665 ILE A C 1
ATOM 5252 O O . ILE A 1 665 ? -2.119 -1.373 -15.705 1.00 83.69 665 ILE A O 1
ATOM 5256 N N . ASP A 1 666 ? -3.322 -2.392 -17.286 1.00 83.44 666 ASP A N 1
ATOM 5257 C CA . ASP A 1 666 ? -2.113 -2.928 -17.943 1.00 83.44 666 ASP A CA 1
ATOM 5258 C C . ASP A 1 666 ? -1.077 -1.828 -18.289 1.00 83.44 666 ASP A C 1
ATOM 5260 O O . ASP A 1 666 ? 0.078 -1.946 -17.881 1.00 83.44 666 ASP A O 1
ATOM 5264 N N . ARG A 1 667 ? -1.456 -0.677 -18.881 1.00 83.31 667 ARG A N 1
ATOM 5265 C CA . ARG A 1 667 ? -0.479 0.418 -19.140 1.00 83.31 667 ARG A CA 1
ATOM 5266 C C . ARG A 1 667 ? -0.039 1.161 -17.872 1.00 83.31 667 ARG A C 1
ATOM 5268 O O . ARG A 1 667 ? 0.925 1.927 -17.910 1.00 83.31 667 ARG A O 1
ATOM 5275 N N . HIS A 1 668 ? -0.727 0.991 -16.748 1.00 83.50 668 HIS A N 1
ATOM 5276 C CA . HIS A 1 668 ? -0.276 1.427 -15.434 1.00 83.50 668 HIS A CA 1
ATOM 5277 C C . HIS A 1 668 ? 0.776 0.445 -14.920 1.00 83.50 668 HIS A C 1
ATOM 5279 O O . HIS A 1 668 ? 1.928 0.851 -14.773 1.00 83.50 668 HIS A O 1
ATOM 5285 N N . THR A 1 669 ? 0.418 -0.830 -14.766 1.00 82.62 669 THR A N 1
ATOM 5286 C CA . THR A 1 669 ? 1.268 -1.976 -14.404 1.00 82.62 669 THR A CA 1
ATOM 5287 C C . THR A 1 669 ? 2.571 -1.972 -15.207 1.00 82.62 669 THR A C 1
ATOM 5289 O O . THR A 1 669 ? 3.649 -1.903 -14.622 1.00 82.62 669 THR A O 1
ATOM 5292 N N . ALA A 1 670 ? 2.503 -1.860 -16.539 1.00 84.25 670 ALA A N 1
ATOM 5293 C CA . ALA A 1 670 ? 3.645 -1.776 -17.461 1.00 84.25 670 ALA A CA 1
ATOM 5294 C C . ALA A 1 670 ? 4.629 -0.620 -17.176 1.00 84.25 670 ALA A C 1
ATOM 5296 O O . ALA A 1 670 ? 5.732 -0.615 -17.724 1.00 84.25 670 ALA A O 1
ATOM 5297 N N . THR A 1 671 ? 4.244 0.350 -16.338 1.00 82.69 671 THR A N 1
ATOM 5298 C CA . THR A 1 671 ? 5.070 1.493 -15.905 1.00 82.69 671 THR A CA 1
ATOM 5299 C C . THR A 1 671 ? 5.321 1.555 -14.394 1.00 82.69 671 THR A C 1
ATOM 5301 O O . THR A 1 671 ? 6.285 2.199 -13.991 1.00 82.69 671 THR A O 1
ATOM 5304 N N . SER A 1 672 ? 4.494 0.917 -13.556 1.00 79.62 672 SER A N 1
ATOM 5305 C CA . SER A 1 672 ? 4.596 0.982 -12.089 1.00 79.62 672 SER A CA 1
ATOM 5306 C C . SER A 1 672 ? 5.288 -0.234 -11.468 1.00 79.62 672 SER A C 1
ATOM 5308 O O . SER A 1 672 ? 6.049 -0.074 -10.517 1.00 79.62 672 SER A O 1
ATOM 5310 N N . ASN A 1 673 ? 5.078 -1.438 -12.010 1.00 80.38 673 ASN A N 1
ATOM 5311 C CA . ASN A 1 673 ? 5.718 -2.681 -11.552 1.00 80.38 673 ASN A CA 1
ATOM 5312 C C . ASN A 1 673 ? 6.124 -3.644 -12.694 1.00 80.38 673 ASN A C 1
ATOM 5314 O O . ASN A 1 673 ? 6.609 -4.740 -12.426 1.00 80.38 673 ASN A O 1
ATOM 5318 N N . LEU A 1 674 ? 5.979 -3.221 -13.956 1.00 84.94 674 LEU A N 1
ATOM 5319 C CA . LEU A 1 674 ? 6.204 -3.945 -15.218 1.00 84.94 674 LEU A CA 1
ATOM 5320 C C . LEU A 1 674 ? 5.253 -5.124 -15.484 1.00 84.94 674 LEU A C 1
ATOM 5322 O O . LEU A 1 674 ? 4.705 -5.213 -16.584 1.00 84.94 674 LEU A O 1
ATOM 5326 N N . GLN A 1 675 ? 5.133 -6.044 -14.529 1.00 84.62 675 GLN A N 1
ATOM 5327 C CA . GLN A 1 675 ? 4.402 -7.315 -14.609 1.00 84.62 675 GLN A CA 1
ATOM 5328 C C . GLN A 1 675 ? 4.380 -7.983 -13.222 1.00 84.62 675 GLN A C 1
ATOM 5330 O O . GLN A 1 675 ? 5.257 -7.734 -12.391 1.00 84.62 675 GLN A O 1
ATOM 5335 N N . VAL A 1 676 ? 3.443 -8.902 -12.975 1.00 86.62 676 VAL A N 1
ATOM 5336 C CA . VAL A 1 676 ? 3.545 -9.816 -11.821 1.00 86.62 676 VAL A CA 1
ATOM 5337 C C . VAL A 1 676 ? 4.746 -10.755 -12.023 1.00 86.62 676 VAL A C 1
ATOM 5339 O O . VAL A 1 676 ? 5.022 -11.181 -13.145 1.00 86.62 676 VAL A O 1
ATOM 5342 N N . SER A 1 677 ? 5.463 -11.090 -10.944 1.00 93.38 677 SER A N 1
ATOM 5343 C CA . SER A 1 677 ? 6.628 -11.996 -10.949 1.00 93.38 677 SER A CA 1
ATOM 5344 C C . SER A 1 677 ? 6.383 -13.263 -11.782 1.00 93.38 677 SER A C 1
ATOM 5346 O O . SER A 1 677 ? 5.594 -14.120 -11.379 1.00 93.38 677 SER A O 1
ATOM 5348 N N . SER A 1 678 ? 7.068 -13.397 -12.926 1.00 93.88 678 SER A N 1
ATOM 5349 C CA . SER A 1 678 ? 6.925 -14.539 -13.848 1.00 93.88 678 SER A CA 1
ATOM 5350 C C . SER A 1 678 ? 7.133 -15.879 -13.140 1.00 93.88 678 SER A C 1
ATOM 5352 O O . SER A 1 678 ? 6.388 -16.826 -13.380 1.00 93.88 678 SER A O 1
ATOM 5354 N N . LEU A 1 679 ? 8.090 -15.958 -12.211 1.00 95.94 679 LEU A N 1
ATOM 5355 C CA . LEU A 1 679 ? 8.415 -17.190 -11.490 1.00 95.94 679 LEU A CA 1
ATOM 5356 C C . LEU A 1 679 ? 7.260 -17.586 -10.574 1.00 95.94 679 LEU A C 1
ATOM 5358 O O . LEU A 1 679 ? 6.876 -18.748 -10.503 1.00 95.94 679 LEU A O 1
ATOM 5362 N N . THR A 1 680 ? 6.660 -16.596 -9.917 1.00 95.12 680 THR A N 1
ATOM 5363 C CA . THR A 1 680 ? 5.507 -16.789 -9.039 1.00 95.12 680 THR A CA 1
ATOM 5364 C C . THR A 1 680 ? 4.256 -17.159 -9.836 1.00 95.12 680 THR A C 1
ATOM 5366 O O . THR A 1 680 ? 3.520 -18.049 -9.416 1.00 95.12 680 THR A O 1
ATOM 5369 N N . GLN A 1 681 ? 4.057 -16.558 -11.016 1.00 94.94 681 GLN A N 1
ATOM 5370 C CA . GLN A 1 681 ? 3.014 -16.972 -11.961 1.00 94.94 681 GLN A CA 1
ATOM 5371 C C . GLN A 1 681 ? 3.225 -18.413 -12.445 1.00 94.94 681 GLN A C 1
ATOM 5373 O O . GLN A 1 681 ? 2.266 -19.169 -12.506 1.00 94.94 681 GLN A O 1
ATOM 5378 N N . THR A 1 682 ? 4.468 -18.820 -12.720 1.00 97.25 682 THR A N 1
ATOM 5379 C CA . THR A 1 682 ? 4.801 -20.182 -13.181 1.00 97.25 682 THR A CA 1
ATOM 5380 C C . THR A 1 682 ? 4.588 -21.219 -12.073 1.00 97.25 682 THR A C 1
ATOM 5382 O O . THR A 1 682 ? 4.008 -22.268 -12.327 1.00 97.25 682 THR A O 1
ATOM 5385 N N . ILE A 1 683 ? 4.969 -20.909 -10.826 1.00 97.19 683 ILE A N 1
ATOM 5386 C CA . ILE A 1 683 ? 4.708 -21.759 -9.647 1.00 97.19 683 ILE A CA 1
ATOM 5387 C C . ILE A 1 683 ? 3.202 -21.941 -9.418 1.00 97.19 683 ILE A C 1
ATOM 5389 O O . ILE A 1 683 ? 2.744 -23.062 -9.205 1.00 97.19 683 ILE A O 1
ATOM 5393 N N . VAL A 1 684 ? 2.422 -20.856 -9.486 1.00 96.50 684 VAL A N 1
ATOM 5394 C CA . VAL A 1 684 ? 0.961 -20.919 -9.320 1.00 96.50 684 VAL A CA 1
ATOM 5395 C C . VAL A 1 684 ? 0.291 -21.625 -10.494 1.00 96.50 684 VAL A C 1
ATOM 5397 O O . VAL A 1 684 ? -0.592 -22.440 -10.259 1.00 96.50 684 VAL A O 1
ATOM 5400 N N . TYR A 1 685 ? 0.735 -21.387 -11.729 1.00 96.88 685 TYR A N 1
ATOM 5401 C CA . TYR A 1 685 ? 0.244 -22.115 -12.897 1.00 96.88 685 TYR A CA 1
ATOM 5402 C C . TYR A 1 685 ? 0.487 -23.618 -12.751 1.00 96.88 685 TYR A C 1
ATOM 5404 O O . TYR A 1 685 ? -0.469 -24.378 -12.799 1.00 96.88 685 TYR A O 1
ATOM 5412 N N . LYS A 1 686 ? 1.722 -24.049 -12.456 1.00 97.69 686 LYS A N 1
ATOM 5413 C CA . LYS A 1 686 ? 2.059 -25.474 -12.293 1.00 97.69 686 LYS A CA 1
ATOM 5414 C C . LYS A 1 686 ? 1.237 -26.155 -11.190 1.00 97.69 686 LYS A C 1
ATOM 5416 O O . LYS A 1 686 ? 0.896 -27.324 -11.323 1.00 97.69 686 LYS A O 1
ATOM 5421 N N . LEU A 1 687 ? 0.907 -25.427 -10.119 1.00 97.69 687 LEU A N 1
ATOM 5422 C CA . LEU A 1 687 ? 0.031 -25.902 -9.043 1.00 97.69 687 LEU A CA 1
ATOM 5423 C C . LEU A 1 687 ? -1.432 -26.046 -9.495 1.00 97.69 687 LEU A C 1
ATOM 5425 O O . LEU A 1 687 ? -2.053 -27.073 -9.242 1.00 97.69 687 LEU A O 1
ATOM 5429 N N . LEU A 1 688 ? -1.984 -25.016 -10.140 1.00 96.62 688 LEU A N 1
ATOM 5430 C CA . LEU A 1 688 ? -3.390 -24.965 -10.555 1.00 96.62 688 LEU A CA 1
ATOM 5431 C C . LEU A 1 688 ? -3.691 -25.877 -11.755 1.00 96.62 688 LEU A C 1
ATOM 5433 O O . LEU A 1 688 ? -4.776 -26.447 -11.832 1.00 96.62 688 LEU A O 1
ATOM 5437 N N . ASP A 1 689 ? -2.722 -26.053 -12.650 1.00 96.50 689 ASP A N 1
ATOM 5438 C CA . ASP A 1 689 ? -2.737 -27.014 -13.756 1.00 96.50 689 ASP A CA 1
ATOM 5439 C C . ASP A 1 689 ? -2.752 -28.456 -13.219 1.00 96.50 689 ASP A C 1
ATOM 5441 O O . ASP A 1 689 ? -3.678 -29.212 -13.502 1.00 96.50 689 ASP A O 1
ATOM 5445 N N . ALA A 1 690 ? -1.825 -28.799 -12.313 1.00 96.44 690 ALA A N 1
ATOM 5446 C CA . ALA A 1 690 ? -1.762 -30.122 -11.680 1.00 96.44 690 ALA A CA 1
ATOM 5447 C C . ALA A 1 690 ? -2.979 -30.467 -10.795 1.00 96.44 690 ALA A C 1
ATOM 5449 O O . ALA A 1 690 ? -3.246 -31.641 -10.545 1.00 96.44 690 ALA A O 1
ATOM 5450 N N . TRP A 1 691 ? -3.713 -29.466 -10.298 1.00 96.69 691 TRP A N 1
ATOM 5451 C CA . TRP A 1 691 ? -4.983 -29.656 -9.586 1.00 96.69 691 TRP A CA 1
ATOM 5452 C C . TRP A 1 691 ? -6.207 -29.679 -10.518 1.00 96.69 691 TRP A C 1
ATOM 5454 O O . TRP A 1 691 ? -7.237 -30.259 -10.164 1.00 96.69 691 TRP A O 1
ATOM 5464 N N . GLY A 1 692 ? -6.135 -29.008 -11.669 1.00 96.81 692 GLY A N 1
ATOM 5465 C CA . GLY A 1 692 ? -7.296 -28.646 -12.480 1.00 96.81 692 GLY A CA 1
ATOM 5466 C C . GLY A 1 692 ? -8.317 -27.769 -11.734 1.00 96.81 692 GLY A C 1
ATOM 5467 O O . GLY A 1 692 ? -8.201 -27.478 -10.537 1.00 96.81 692 GLY A O 1
ATOM 5468 N N . HIS A 1 693 ? -9.380 -27.360 -12.431 1.00 96.12 693 HIS A N 1
ATOM 5469 C CA . HIS A 1 693 ? -10.463 -26.583 -11.813 1.00 96.12 693 HIS A CA 1
ATOM 5470 C C . HIS A 1 693 ? -11.204 -27.373 -10.728 1.00 96.12 693 HIS A C 1
ATOM 5472 O O . HIS A 1 693 ? -11.481 -26.824 -9.665 1.00 96.12 693 HIS A O 1
ATOM 5478 N N . THR A 1 694 ? -11.450 -28.671 -10.935 1.00 96.06 694 THR A N 1
ATOM 5479 C CA . THR A 1 694 ? -12.101 -29.549 -9.944 1.00 96.06 694 THR A CA 1
ATOM 5480 C C . THR A 1 694 ? -11.282 -29.670 -8.657 1.00 96.06 694 THR A C 1
ATOM 5482 O O . THR A 1 694 ? -11.842 -29.605 -7.559 1.00 96.06 694 THR A O 1
ATOM 5485 N N . GLY A 1 695 ? -9.951 -29.774 -8.757 1.00 96.50 695 GLY A N 1
ATOM 5486 C CA . GLY A 1 695 ? -9.067 -29.734 -7.594 1.00 96.50 695 GLY A CA 1
ATOM 5487 C C . GLY A 1 695 ? -9.098 -28.373 -6.904 1.00 96.50 695 GLY A C 1
ATOM 5488 O O . GLY A 1 695 ? -9.287 -28.312 -5.693 1.00 96.50 695 GLY A O 1
ATOM 5489 N N . PHE A 1 696 ? -9.029 -27.265 -7.647 1.00 96.75 696 PHE A N 1
ATOM 5490 C CA . PHE A 1 696 ? -9.156 -25.928 -7.054 1.00 96.75 696 PHE A CA 1
ATOM 5491 C C . PHE A 1 696 ? -10.495 -25.722 -6.313 1.00 96.75 696 PHE A C 1
ATOM 5493 O O . PHE A 1 696 ? -10.503 -25.213 -5.189 1.00 96.75 696 PHE A O 1
ATOM 5500 N N . VAL A 1 697 ? -11.622 -26.175 -6.875 1.00 96.12 697 VAL A N 1
ATOM 5501 C CA . VAL A 1 697 ? -12.940 -26.145 -6.210 1.00 96.12 697 VAL A CA 1
ATOM 5502 C C . VAL A 1 697 ? -12.949 -27.028 -4.954 1.00 96.12 697 VAL A C 1
ATOM 5504 O O . VAL A 1 697 ? -13.405 -26.594 -3.899 1.00 96.12 697 VAL A O 1
ATOM 5507 N N . THR A 1 698 ? -12.376 -28.232 -5.017 1.00 96.62 698 THR A N 1
ATOM 5508 C CA . THR A 1 698 ? -12.266 -29.144 -3.859 1.00 96.62 698 THR A CA 1
ATOM 5509 C C . THR A 1 698 ? -11.445 -28.519 -2.725 1.00 96.62 698 THR A C 1
ATOM 5511 O O . THR A 1 698 ? -11.880 -28.490 -1.571 1.00 96.62 698 THR A O 1
ATOM 5514 N N . HIS A 1 699 ? -10.283 -27.948 -3.054 1.00 96.69 699 HIS A N 1
ATOM 5515 C CA . HIS A 1 699 ? -9.411 -27.260 -2.102 1.00 96.69 699 HIS A CA 1
ATOM 5516 C C . HIS A 1 699 ? -10.095 -26.032 -1.489 1.00 96.69 699 HIS A C 1
ATOM 5518 O O . HIS A 1 699 ? -10.061 -25.861 -0.271 1.00 96.69 699 HIS A O 1
ATOM 5524 N N . THR A 1 700 ? -10.759 -25.197 -2.295 1.00 96.44 700 THR A N 1
ATOM 5525 C CA . THR A 1 700 ? -11.457 -24.004 -1.784 1.00 96.44 700 THR A CA 1
ATOM 5526 C C . THR A 1 700 ? -12.640 -24.357 -0.887 1.00 96.44 700 THR A C 1
ATOM 5528 O O . THR A 1 700 ? -12.737 -23.783 0.197 1.00 96.44 700 THR A O 1
ATOM 5531 N N . LYS A 1 701 ? -13.457 -25.364 -1.235 1.00 95.56 701 LYS A N 1
ATOM 5532 C CA . LYS A 1 701 ? -14.500 -25.909 -0.342 1.00 95.56 701 LYS A CA 1
ATOM 5533 C C . LYS A 1 701 ? -13.917 -26.359 0.999 1.00 95.56 701 LYS A C 1
ATOM 5535 O O . LYS A 1 701 ? -14.405 -25.954 2.049 1.00 95.56 701 LYS A O 1
ATOM 5540 N N . ARG A 1 702 ? -12.818 -27.121 0.983 1.00 95.88 702 ARG A N 1
ATOM 5541 C CA . ARG A 1 702 ? -12.129 -27.588 2.199 1.00 95.88 702 ARG A CA 1
ATOM 5542 C C . ARG A 1 702 ? -11.598 -26.433 3.064 1.00 95.88 702 ARG A C 1
ATOM 5544 O O . ARG A 1 702 ? -11.683 -26.500 4.291 1.00 95.88 702 ARG A O 1
ATOM 5551 N N . VAL A 1 703 ? -11.077 -25.367 2.450 1.00 96.56 703 VAL A N 1
ATOM 5552 C CA . VAL A 1 703 ? -10.646 -24.150 3.164 1.00 96.56 703 VAL A CA 1
ATOM 5553 C C . VAL A 1 703 ? -11.853 -23.385 3.731 1.00 96.56 703 VAL A C 1
ATOM 5555 O O . VAL A 1 703 ? -11.794 -22.946 4.879 1.00 96.56 703 VAL A O 1
ATOM 5558 N N . ALA A 1 704 ? -12.966 -23.282 3.000 1.00 96.94 704 ALA A N 1
ATOM 5559 C CA . ALA A 1 704 ? -14.205 -22.686 3.504 1.00 96.94 704 ALA A CA 1
ATOM 5560 C C . ALA A 1 704 ? -14.758 -23.453 4.723 1.00 96.94 704 ALA A C 1
ATOM 5562 O O . ALA A 1 704 ? -15.059 -22.826 5.736 1.00 96.94 704 ALA A O 1
ATOM 5563 N N . SER A 1 705 ? -14.777 -24.792 4.697 1.00 96.19 705 SER A N 1
ATOM 5564 C CA . SER A 1 705 ? -15.181 -25.625 5.846 1.00 96.19 705 SER A CA 1
ATOM 5565 C C . SER A 1 705 ? -14.299 -25.416 7.085 1.00 96.19 705 SER A C 1
ATOM 5567 O O . SER A 1 705 ? -14.803 -25.387 8.208 1.00 96.19 705 SER A O 1
ATOM 5569 N N . PHE A 1 706 ? -12.987 -25.215 6.906 1.00 95.81 706 PHE A N 1
ATOM 5570 C CA . PHE A 1 706 ? -12.088 -24.845 8.008 1.00 95.81 706 PHE A CA 1
ATOM 5571 C C . PHE A 1 706 ? -12.460 -23.480 8.614 1.00 95.81 706 PHE A C 1
ATOM 5573 O O . PHE A 1 706 ? -12.494 -23.336 9.839 1.00 95.81 706 PHE A O 1
ATOM 5580 N N . TYR A 1 707 ? -12.781 -22.487 7.778 1.00 97.69 707 TYR A N 1
ATOM 5581 C CA . TYR A 1 707 ? -13.225 -21.175 8.254 1.00 97.69 707 TYR A CA 1
ATOM 5582 C C . TYR A 1 707 ? -14.610 -21.212 8.910 1.00 97.69 707 TYR A C 1
ATOM 5584 O O . TYR A 1 707 ? -14.784 -20.547 9.928 1.00 97.69 707 TYR A O 1
ATOM 5592 N N . ALA A 1 708 ? -15.539 -22.043 8.428 1.00 97.62 708 ALA A N 1
ATOM 5593 C CA . ALA A 1 708 ? -16.830 -22.291 9.071 1.00 97.62 708 ALA A CA 1
ATOM 5594 C C . ALA A 1 708 ? -16.653 -22.842 10.496 1.00 97.62 708 ALA A C 1
ATOM 5596 O O . ALA A 1 708 ? -17.169 -22.279 11.458 1.00 97.62 708 ALA A O 1
ATOM 5597 N N . HIS A 1 709 ? -15.820 -23.874 10.661 1.00 97.12 709 HIS A N 1
ATOM 5598 C CA . HIS A 1 709 ? -15.520 -24.444 11.975 1.00 97.12 709 HIS A CA 1
ATOM 5599 C C . HIS A 1 709 ? -14.863 -23.421 12.923 1.00 97.12 709 HIS A C 1
ATOM 5601 O O . HIS A 1 709 ? -15.205 -23.347 14.106 1.00 97.12 709 HIS A O 1
ATOM 5607 N N . LYS A 1 710 ? -13.961 -22.570 12.408 1.00 97.62 710 LYS A N 1
ATOM 5608 C CA . LYS A 1 710 ? -13.384 -21.450 13.172 1.00 97.62 710 LYS A CA 1
ATOM 5609 C C . LYS A 1 710 ? -14.421 -20.379 13.535 1.00 97.62 710 LYS A C 1
ATOM 5611 O O . LYS A 1 710 ? -14.361 -19.871 14.653 1.00 97.62 710 LYS A O 1
ATOM 5616 N N . ARG A 1 711 ? -15.367 -20.062 12.643 1.00 97.69 711 ARG A N 1
ATOM 5617 C CA . ARG A 1 711 ? -16.504 -19.155 12.888 1.00 97.69 711 ARG A CA 1
ATOM 5618 C C . ARG A 1 711 ? -17.375 -19.692 14.023 1.00 97.69 711 ARG A C 1
ATOM 5620 O O . ARG A 1 711 ? -17.649 -18.949 14.960 1.00 97.69 711 ARG A O 1
ATOM 5627 N N . ASP A 1 712 ? -17.703 -20.984 14.005 1.00 97.62 712 ASP A N 1
ATOM 5628 C CA . ASP A 1 712 ? -18.508 -21.643 15.045 1.00 97.62 712 ASP A CA 1
ATOM 5629 C C . ASP A 1 712 ? -17.819 -21.638 16.419 1.00 97.62 712 ASP A C 1
ATOM 5631 O O . ASP A 1 712 ? -18.460 -21.369 17.433 1.00 97.62 712 ASP A O 1
ATOM 5635 N N . ILE A 1 713 ? -16.509 -21.919 16.472 1.00 97.44 713 ILE A N 1
ATOM 5636 C CA . ILE A 1 713 ? -15.697 -21.797 17.699 1.00 97.44 713 ILE A CA 1
ATOM 5637 C C . ILE A 1 713 ? -15.795 -20.375 18.265 1.00 97.44 713 ILE A C 1
ATOM 5639 O O . ILE A 1 713 ? -16.043 -20.177 19.457 1.00 97.44 713 ILE A O 1
ATOM 5643 N N . PHE A 1 714 ? -15.602 -19.383 17.396 1.00 97.38 714 PHE A N 1
ATOM 5644 C CA . PHE A 1 714 ? -15.581 -17.974 17.766 1.00 97.38 714 PHE A CA 1
ATOM 5645 C C . PHE A 1 714 ? -16.940 -17.503 18.293 1.00 97.38 714 PHE A C 1
ATOM 5647 O O . PHE A 1 714 ? -17.009 -16.863 19.341 1.00 97.38 714 PHE A O 1
ATOM 5654 N N . GLU A 1 715 ? -18.023 -17.900 17.626 1.00 97.75 715 GLU A N 1
ATOM 5655 C CA . GLU A 1 715 ? -19.387 -17.557 18.017 1.00 97.75 715 GLU A CA 1
ATOM 5656 C C . GLU A 1 715 ? -19.815 -18.221 19.328 1.00 97.75 715 GLU A C 1
ATOM 5658 O O . GLU A 1 715 ? -20.416 -17.557 20.170 1.00 97.75 715 GLU A O 1
ATOM 5663 N N . ARG A 1 716 ? -19.443 -19.489 19.576 1.00 98.31 716 ARG A N 1
ATOM 5664 C CA . ARG A 1 716 ? -19.694 -20.138 20.879 1.00 98.31 716 ARG A CA 1
ATOM 5665 C C . ARG A 1 716 ? -19.049 -19.365 22.031 1.00 98.31 716 ARG A C 1
ATOM 5667 O O . ARG A 1 716 ? -19.669 -19.211 23.083 1.00 98.31 716 ARG A O 1
ATOM 5674 N N . ALA A 1 717 ? -17.833 -18.852 21.840 1.00 98.19 717 ALA A N 1
ATOM 5675 C CA . ALA A 1 717 ? -17.153 -18.041 22.846 1.00 98.19 717 ALA A CA 1
ATOM 5676 C C . ALA A 1 717 ? -17.774 -16.637 22.996 1.00 98.19 717 ALA A C 1
ATOM 5678 O O . ALA A 1 717 ? -17.919 -16.156 24.122 1.00 98.19 717 ALA A O 1
ATOM 5679 N N . MET A 1 718 ? -18.216 -16.004 21.901 1.00 98.25 718 MET A N 1
ATOM 5680 C CA . MET A 1 718 ? -18.994 -14.758 21.964 1.00 98.25 718 MET A CA 1
ATOM 5681 C C . MET A 1 718 ? -20.320 -14.963 22.710 1.00 98.25 718 MET A C 1
ATOM 5683 O O . MET A 1 718 ? -20.630 -14.193 23.614 1.00 98.25 718 MET A O 1
ATOM 5687 N N . GLN A 1 719 ? -21.052 -16.046 22.444 1.00 98.38 719 GLN A N 1
ATOM 5688 C CA . GLN A 1 719 ? -22.288 -16.375 23.158 1.00 98.38 719 GLN A CA 1
ATOM 5689 C C . GLN A 1 719 ? -22.046 -16.660 24.649 1.00 98.38 719 GLN A C 1
ATOM 5691 O O . GLN A 1 719 ? -22.830 -16.233 25.495 1.00 98.38 719 GLN A O 1
ATOM 5696 N N . LYS A 1 720 ? -20.943 -17.339 24.992 1.00 98.31 720 LYS A N 1
ATOM 5697 C CA . LYS A 1 720 ? -20.559 -17.651 26.379 1.00 98.31 720 LYS A CA 1
ATOM 5698 C C . LYS A 1 720 ? -20.180 -16.410 27.197 1.00 98.31 720 LYS A C 1
ATOM 5700 O O . LYS A 1 720 ? -20.547 -16.327 28.367 1.00 98.31 720 LYS A O 1
ATOM 5705 N N . HIS A 1 721 ? -19.439 -15.463 26.614 1.00 98.44 721 HIS A N 1
ATOM 5706 C CA . HIS A 1 721 ? -18.843 -14.340 27.361 1.00 98.44 721 HIS A CA 1
ATOM 5707 C C . HIS A 1 721 ? -19.456 -12.971 27.061 1.00 98.44 721 HIS A C 1
ATOM 5709 O O . HIS A 1 721 ? -19.456 -12.111 27.942 1.00 98.44 721 HIS A O 1
ATOM 5715 N N . LEU A 1 722 ? -19.962 -12.738 25.850 1.00 97.44 722 LEU A N 1
ATOM 5716 C CA . LEU A 1 722 ? -20.423 -11.426 25.381 1.00 97.44 722 LEU A CA 1
ATOM 5717 C C . LEU A 1 722 ? -21.945 -11.302 25.219 1.00 97.44 722 LEU A C 1
ATOM 5719 O O . LEU A 1 722 ? -22.413 -10.197 24.953 1.00 97.44 722 LEU A O 1
ATOM 5723 N N . ALA A 1 723 ? -22.738 -12.359 25.415 1.00 96.19 723 ALA A N 1
ATOM 5724 C CA . ALA A 1 723 ? -24.198 -12.234 25.419 1.00 96.19 723 ALA A CA 1
ATOM 5725 C C . ALA A 1 723 ? -24.662 -11.166 26.442 1.00 96.19 723 ALA A C 1
ATOM 5727 O O . ALA A 1 723 ? -24.243 -11.173 27.604 1.00 96.19 723 ALA A O 1
ATOM 5728 N N . GLY A 1 724 ? -25.480 -10.207 25.987 1.00 93.19 724 GLY A N 1
ATOM 5729 C CA . GLY A 1 724 ? -25.912 -9.028 26.762 1.00 93.19 724 GLY A CA 1
ATOM 5730 C C . GLY A 1 724 ? -24.863 -7.910 26.922 1.00 93.19 724 GLY A C 1
ATOM 5731 O O . GLY A 1 724 ? -25.157 -6.860 27.500 1.00 93.19 724 GLY A O 1
ATOM 5732 N N . LEU A 1 725 ? -23.644 -8.109 26.408 1.00 94.81 725 LEU A N 1
ATOM 5733 C CA . LEU A 1 725 ? -22.537 -7.141 26.408 1.00 94.81 725 LEU A CA 1
ATOM 5734 C C . LEU A 1 725 ? -22.084 -6.733 24.999 1.00 94.81 725 LEU A C 1
ATOM 5736 O O . LEU A 1 725 ? -21.410 -5.713 24.855 1.00 94.81 725 LEU A O 1
ATOM 5740 N N . ALA A 1 726 ? -22.456 -7.494 23.972 1.00 95.62 726 ALA A N 1
ATOM 5741 C CA . ALA A 1 726 ? -22.282 -7.139 22.574 1.00 95.62 726 ALA A CA 1
ATOM 5742 C C . ALA A 1 726 ? -23.446 -7.653 21.714 1.00 95.62 726 ALA A C 1
ATOM 5744 O O . ALA A 1 726 ? -24.115 -8.620 22.078 1.00 95.62 726 ALA A O 1
ATOM 5745 N N . GLU A 1 727 ? -23.627 -7.027 20.554 1.00 95.12 727 GLU A N 1
ATOM 5746 C CA . GLU A 1 727 ? -24.545 -7.444 19.488 1.00 95.12 727 GLU A CA 1
ATOM 5747 C C . GLU A 1 727 ? -23.734 -7.777 18.234 1.00 95.12 727 GLU A C 1
ATOM 5749 O O . GLU A 1 727 ? -22.776 -7.072 17.908 1.00 95.12 727 GLU A O 1
ATOM 5754 N N . TRP A 1 728 ? -24.092 -8.843 17.521 1.00 96.12 728 TRP A N 1
ATOM 5755 C CA . TRP A 1 728 ? -23.408 -9.261 16.296 1.00 96.12 728 TRP A CA 1
ATOM 5756 C C . TRP A 1 728 ? -24.370 -9.936 15.319 1.00 96.12 728 TRP A C 1
ATOM 5758 O O . TRP A 1 728 ? -25.481 -10.319 15.675 1.00 96.12 728 TRP A O 1
ATOM 5768 N N . SER A 1 729 ? -23.926 -10.087 14.074 1.00 95.31 729 SER A N 1
ATOM 5769 C CA . SER A 1 729 ? -24.551 -10.959 13.077 1.00 95.31 729 SER A CA 1
ATOM 5770 C C . SER A 1 729 ? -23.559 -12.049 12.686 1.00 95.31 729 SER A C 1
ATOM 5772 O O . SER A 1 729 ? -22.357 -11.794 12.612 1.00 95.31 729 SER A O 1
ATOM 5774 N N . THR A 1 730 ? -24.052 -13.266 12.468 1.00 96.19 730 THR A N 1
ATOM 5775 C CA . THR A 1 730 ? -23.232 -14.438 12.139 1.00 96.19 730 THR A CA 1
ATOM 5776 C C . THR A 1 730 ? -22.660 -14.323 10.716 1.00 96.19 730 THR A C 1
ATOM 5778 O O . THR A 1 730 ? -23.439 -14.260 9.767 1.00 96.19 730 THR A O 1
ATOM 5781 N N . PRO A 1 731 ? -21.326 -14.318 10.517 1.00 96.44 731 PRO A N 1
ATOM 5782 C CA . PRO A 1 731 ? -20.720 -14.288 9.187 1.00 96.44 731 PRO A CA 1
ATOM 5783 C C . PRO A 1 731 ? -21.023 -15.563 8.397 1.00 96.44 731 PRO A C 1
ATOM 5785 O O . PRO A 1 731 ? -20.846 -16.668 8.917 1.00 96.44 731 PRO A O 1
ATOM 5788 N N . GLU A 1 732 ? -21.405 -15.414 7.128 1.00 95.50 732 GLU A N 1
ATOM 5789 C CA . GLU A 1 732 ? -21.538 -16.523 6.168 1.00 95.50 732 GLU A CA 1
ATOM 5790 C C . GLU A 1 732 ? -20.298 -16.712 5.284 1.00 95.50 732 GLU A C 1
ATOM 5792 O O . GLU A 1 732 ? -20.207 -17.690 4.544 1.00 95.50 732 GLU A O 1
ATOM 5797 N N . ALA A 1 733 ? -19.347 -15.775 5.312 1.00 96.75 733 ALA A N 1
ATOM 5798 C CA . ALA A 1 733 ? -18.148 -15.852 4.493 1.00 96.75 733 ALA A CA 1
ATOM 5799 C C . ALA A 1 733 ? -16.953 -15.120 5.109 1.00 96.75 733 ALA A C 1
ATOM 5801 O O . ALA A 1 733 ? -17.079 -14.271 5.994 1.00 96.75 733 ALA A O 1
ATOM 5802 N N . GLY A 1 734 ? -15.762 -15.425 4.596 1.00 96.25 734 GLY A N 1
ATOM 5803 C CA . GLY A 1 734 ? -14.534 -14.741 4.986 1.00 96.25 734 GLY A CA 1
ATOM 5804 C C . GLY A 1 734 ? -14.054 -15.138 6.385 1.00 96.25 734 GLY A C 1
ATOM 5805 O O . GLY A 1 734 ? -14.101 -16.308 6.764 1.00 96.25 734 GLY A O 1
ATOM 5806 N N . MET A 1 735 ? -13.499 -14.177 7.132 1.00 96.81 735 MET A N 1
ATOM 5807 C CA . MET A 1 735 ? -12.658 -14.454 8.312 1.00 96.81 735 MET A CA 1
ATOM 5808 C C . MET A 1 735 ? -12.763 -13.414 9.446 1.00 96.81 735 MET A C 1
ATOM 5810 O O . MET A 1 735 ? -11.817 -13.261 10.233 1.00 96.81 735 MET A O 1
ATOM 5814 N N . PHE A 1 736 ? -13.872 -12.672 9.521 1.00 97.38 736 PHE A N 1
ATOM 5815 C CA . PHE A 1 736 ? -14.073 -11.575 10.477 1.00 97.38 736 PHE A CA 1
ATOM 5816 C C . PHE A 1 736 ? -15.428 -11.661 11.180 1.00 97.38 736 PHE A C 1
ATOM 5818 O O . PHE A 1 736 ? -16.414 -12.028 10.554 1.00 97.38 736 PHE A O 1
ATOM 5825 N N . PHE A 1 737 ? -15.468 -11.267 12.454 1.00 97.38 737 PHE A N 1
ATOM 5826 C CA . PHE A 1 737 ? -16.701 -10.836 13.121 1.00 97.38 737 PHE A CA 1
ATOM 5827 C C . PHE A 1 737 ? -16.654 -9.324 13.315 1.00 97.38 737 PHE A C 1
ATOM 5829 O O . PHE A 1 737 ? -15.614 -8.771 13.697 1.00 97.38 737 PHE A O 1
ATOM 5836 N N . TRP A 1 738 ? -17.808 -8.694 13.129 1.00 96.56 738 TRP A N 1
ATOM 5837 C CA . TRP A 1 738 ? -18.083 -7.299 13.444 1.00 96.56 738 TRP A CA 1
ATOM 5838 C C . TRP A 1 738 ? -19.209 -7.251 14.464 1.00 96.56 738 TRP A C 1
ATOM 5840 O O . TRP A 1 738 ? -20.267 -7.846 14.257 1.00 96.56 738 TRP A O 1
ATOM 5850 N N . PHE A 1 739 ? -18.957 -6.601 15.595 1.00 96.62 739 PHE A N 1
ATOM 5851 C CA . PHE A 1 739 ? -19.877 -6.620 16.726 1.00 96.62 739 PHE A CA 1
ATOM 5852 C C . PHE A 1 739 ? -19.885 -5.284 17.458 1.00 96.62 739 PHE A C 1
ATOM 5854 O O . PHE A 1 739 ? -18.832 -4.676 17.660 1.00 96.62 739 PHE A O 1
ATOM 5861 N N . LYS A 1 740 ? -21.074 -4.820 17.843 1.00 95.50 740 LYS A N 1
ATOM 5862 C CA . LYS A 1 740 ? -21.277 -3.596 18.617 1.00 95.50 740 LYS A CA 1
ATOM 5863 C C . LYS A 1 740 ? -21.063 -3.900 20.090 1.00 95.50 740 LYS A C 1
ATOM 5865 O O . LYS A 1 740 ? -21.719 -4.786 20.627 1.00 95.50 740 LYS A O 1
ATOM 5870 N N . LEU A 1 741 ? -20.165 -3.176 20.755 1.00 94.88 741 LEU A N 1
ATOM 5871 C CA . LEU A 1 741 ? -20.059 -3.230 22.211 1.00 94.88 741 LEU A CA 1
ATOM 5872 C C . LEU A 1 741 ? -21.248 -2.489 22.837 1.00 94.88 741 LEU A C 1
ATOM 5874 O O . LEU A 1 741 ? -21.463 -1.307 22.580 1.00 94.88 741 LEU A O 1
ATOM 5878 N N . LEU A 1 742 ? -21.994 -3.151 23.715 1.00 92.00 742 LEU A N 1
ATOM 5879 C CA . LEU A 1 742 ? -23.022 -2.491 24.513 1.00 92.00 742 LEU A CA 1
ATOM 5880 C C . LEU A 1 742 ? -22.334 -1.817 25.705 1.00 92.00 742 LEU A C 1
ATOM 5882 O O . LEU A 1 742 ? -22.100 -2.452 26.734 1.00 92.00 742 LEU A O 1
ATOM 5886 N N . LEU A 1 743 ? -21.944 -0.549 25.538 1.00 86.75 743 LEU A N 1
ATOM 5887 C CA . LEU A 1 743 ? -21.182 0.232 26.529 1.00 86.75 743 LEU A CA 1
ATOM 5888 C C . LEU A 1 743 ? -22.055 1.054 27.495 1.00 86.75 743 LEU A C 1
ATOM 5890 O O . LEU A 1 743 ? -21.544 1.537 28.501 1.00 86.75 743 LEU A O 1
ATOM 5894 N N . ASN A 1 744 ? -23.355 1.162 27.220 1.00 79.19 744 ASN A N 1
ATOM 5895 C CA . ASN A 1 744 ? -24.361 1.790 28.077 1.00 79.19 744 ASN A CA 1
ATOM 5896 C C . ASN A 1 744 ? -25.391 0.734 28.520 1.00 79.19 744 ASN A C 1
ATOM 5898 O O . ASN A 1 744 ? -25.597 -0.253 27.815 1.00 79.19 744 ASN A O 1
ATOM 5902 N N . ASP A 1 745 ? -26.038 0.942 29.673 1.00 66.88 745 ASP A N 1
ATOM 5903 C CA . ASP A 1 745 ? -27.122 0.063 30.158 1.00 66.88 745 ASP A CA 1
ATOM 5904 C C . ASP A 1 745 ? -28.521 0.515 29.695 1.00 66.88 745 ASP A C 1
ATOM 5906 O O . ASP A 1 745 ? -29.454 -0.287 29.696 1.00 66.88 745 ASP A O 1
ATOM 5910 N N . ASP A 1 746 ? -28.678 1.778 29.281 1.00 59.31 746 ASP A N 1
ATOM 5911 C CA . ASP A 1 746 ? -29.919 2.264 28.675 1.00 59.31 746 ASP A CA 1
ATOM 5912 C C . ASP A 1 746 ? -30.015 1.790 27.220 1.00 59.31 746 ASP A C 1
ATOM 5914 O O . ASP A 1 746 ? -29.174 2.134 26.390 1.00 59.31 746 ASP A O 1
ATOM 5918 N N . VAL A 1 747 ? -31.091 1.071 26.892 1.00 51.47 747 VAL A N 1
ATOM 5919 C CA . VAL A 1 747 ? -31.425 0.644 25.515 1.00 51.47 747 VAL A CA 1
ATOM 5920 C C . VAL A 1 747 ? -31.952 1.818 24.663 1.00 51.47 747 VAL A C 1
ATOM 5922 O O . VAL A 1 747 ? -32.111 1.707 23.450 1.00 51.47 747 VAL A O 1
ATOM 5925 N N . ALA A 1 748 ? -32.210 2.977 25.279 1.00 47.16 748 ALA A N 1
ATOM 5926 C CA . ALA A 1 748 ? -32.552 4.202 24.568 1.00 47.16 748 ALA A CA 1
ATOM 5927 C C . ALA A 1 748 ? -31.333 4.725 23.789 1.00 47.16 748 ALA A C 1
ATOM 5929 O O . ALA A 1 748 ? -30.338 5.135 24.389 1.00 47.16 748 ALA A O 1
ATOM 5930 N N . VAL A 1 749 ? -31.431 4.730 22.456 1.00 44.84 749 VAL A N 1
ATOM 5931 C CA . VAL A 1 749 ? -30.386 5.220 21.545 1.00 44.84 749 VAL A CA 1
ATOM 5932 C C . VAL A 1 749 ? -30.033 6.672 21.886 1.00 44.84 749 VAL A C 1
ATOM 5934 O O . VAL A 1 749 ? -30.836 7.581 21.687 1.00 44.84 749 VAL A O 1
ATOM 5937 N N . ARG A 1 750 ? -28.820 6.880 22.407 1.00 47.03 750 ARG A N 1
ATOM 5938 C CA . ARG A 1 750 ? -28.208 8.201 22.607 1.00 47.03 750 ARG A CA 1
ATOM 5939 C C . ARG A 1 750 ? -27.277 8.502 21.431 1.00 47.03 750 ARG A C 1
ATOM 5941 O O . ARG A 1 750 ? -26.731 7.584 20.832 1.00 47.03 750 ARG A O 1
ATOM 5948 N N . GLU A 1 751 ? -27.057 9.782 21.139 1.00 47.75 751 GLU A N 1
ATOM 5949 C CA . GLU A 1 751 ? -26.218 10.224 20.010 1.00 47.75 751 GLU A CA 1
ATOM 5950 C C . GLU A 1 751 ? -24.732 9.822 20.146 1.00 47.75 751 GLU A C 1
ATOM 5952 O O . GLU A 1 751 ? -24.035 9.687 19.141 1.00 47.75 751 GLU A O 1
ATOM 5957 N N . ASP A 1 752 ? -24.243 9.587 21.371 1.00 59.81 752 ASP A N 1
ATOM 5958 C CA . ASP A 1 752 ? -22.919 8.997 21.617 1.00 59.81 752 ASP A CA 1
ATOM 5959 C C . ASP A 1 752 ? -23.016 7.462 21.622 1.00 59.81 752 ASP A C 1
ATOM 5961 O O . ASP A 1 752 ? -23.175 6.823 22.668 1.00 59.81 752 ASP A O 1
ATOM 5965 N N . ASP A 1 753 ? -22.923 6.869 20.427 1.00 65.00 753 ASP A N 1
ATOM 5966 C CA . ASP A 1 753 ? -23.042 5.422 20.173 1.00 65.00 753 ASP A CA 1
ATOM 5967 C C . ASP A 1 753 ? -21.812 4.599 20.636 1.00 65.00 753 ASP A C 1
ATOM 5969 O O . ASP A 1 753 ? -21.518 3.521 20.114 1.00 65.00 753 ASP A O 1
ATOM 5973 N N . GLY A 1 754 ? -21.077 5.128 21.621 1.00 75.75 754 GLY A N 1
ATOM 5974 C CA . GLY A 1 754 ? -19.955 4.514 22.325 1.00 75.75 754 GLY A CA 1
ATOM 5975 C C . GLY A 1 754 ? -18.597 4.613 21.620 1.00 75.75 754 GLY A C 1
ATOM 5976 O O . GLY A 1 754 ? -18.477 4.872 20.423 1.00 75.75 754 GLY A O 1
ATOM 5977 N N . ASP A 1 755 ? -17.529 4.381 22.389 1.00 89.50 755 ASP A N 1
ATOM 5978 C CA . ASP A 1 755 ? -16.142 4.528 21.937 1.00 89.50 755 ASP A CA 1
ATOM 5979 C C . ASP A 1 755 ? -15.355 3.213 22.075 1.00 89.50 755 ASP A C 1
ATOM 5981 O O . ASP A 1 755 ? -14.651 2.963 23.059 1.00 89.50 755 ASP A O 1
ATOM 5985 N N . SER A 1 756 ? -15.460 2.362 21.050 1.00 92.88 756 SER A N 1
ATOM 5986 C CA . SER A 1 756 ? -14.676 1.122 20.949 1.00 92.88 756 SER A CA 1
ATOM 5987 C C . SER A 1 756 ? -13.172 1.369 20.970 1.00 92.88 756 SER A C 1
ATOM 5989 O O . SER A 1 756 ? -12.429 0.516 21.450 1.00 92.88 756 SER A O 1
ATOM 5991 N N . LYS A 1 757 ? -12.700 2.518 20.471 1.00 92.75 757 LYS A N 1
ATOM 5992 C CA . LYS A 1 757 ? -11.272 2.828 20.412 1.00 92.75 757 LYS A CA 1
ATOM 5993 C C . LYS A 1 757 ? -10.710 2.994 21.814 1.00 92.75 757 LYS A C 1
ATOM 5995 O O . LYS A 1 757 ? -9.712 2.356 22.131 1.00 92.75 757 LYS A O 1
ATOM 6000 N N . THR A 1 758 ? -11.388 3.754 22.670 1.00 92.00 758 THR A N 1
ATOM 6001 C CA . THR A 1 758 ? -11.000 3.897 24.078 1.00 92.00 758 THR A CA 1
ATOM 6002 C C . THR A 1 758 ? -10.982 2.539 24.786 1.00 92.00 758 THR A C 1
ATOM 6004 O O . THR A 1 758 ? -9.981 2.207 25.418 1.00 92.00 758 THR A O 1
ATOM 6007 N N . VAL A 1 759 ? -12.025 1.713 24.636 1.00 92.94 759 VAL A N 1
ATOM 6008 C CA . VAL A 1 759 ? -12.098 0.389 25.294 1.00 92.94 759 VAL A CA 1
ATOM 6009 C C . VAL A 1 759 ? -11.008 -0.568 24.794 1.00 92.94 759 VAL A C 1
ATOM 6011 O O . VAL A 1 759 ? -10.344 -1.223 25.598 1.00 92.94 759 VAL A O 1
ATOM 6014 N N . ILE A 1 760 ? -10.781 -0.639 23.478 1.00 95.44 760 ILE A N 1
ATOM 6015 C CA . ILE A 1 760 ? -9.798 -1.557 22.890 1.00 95.44 760 ILE A CA 1
ATOM 6016 C C . ILE A 1 760 ? -8.355 -1.102 23.152 1.00 95.44 760 ILE A C 1
ATOM 6018 O O . ILE A 1 760 ? -7.527 -1.933 23.518 1.00 95.44 760 ILE A O 1
ATOM 6022 N N . GLU A 1 761 ? -8.043 0.191 23.018 1.00 94.88 761 GLU A N 1
ATOM 6023 C CA . GLU A 1 761 ? -6.682 0.718 23.218 1.00 94.88 761 GLU A CA 1
ATOM 6024 C C . GLU A 1 761 ? -6.290 0.864 24.704 1.00 94.88 761 GLU A C 1
ATOM 6026 O O . GLU A 1 761 ? -5.105 1.033 24.992 1.00 94.88 761 GLU A O 1
ATOM 6031 N N . THR A 1 762 ? -7.241 0.772 25.650 1.00 91.25 762 THR A N 1
ATOM 6032 C CA . THR A 1 762 ? -6.966 0.879 27.100 1.00 91.25 762 THR A CA 1
ATOM 6033 C C . THR A 1 762 ? -7.316 -0.389 27.889 1.00 91.25 762 THR A C 1
ATOM 6035 O O . THR A 1 762 ? -6.420 -1.193 28.148 1.00 91.25 762 THR A O 1
ATOM 6038 N N . THR A 1 763 ? -8.575 -0.602 28.289 1.00 92.50 763 THR A N 1
ATOM 6039 C CA . THR A 1 763 ? -8.958 -1.674 29.229 1.00 92.50 763 THR A CA 1
ATOM 6040 C C . THR A 1 763 ? -8.789 -3.071 28.632 1.00 92.50 763 THR A C 1
ATOM 6042 O O . THR A 1 763 ? -8.261 -3.959 29.303 1.00 92.50 763 THR A O 1
ATOM 6045 N N . ALA A 1 764 ? -9.141 -3.281 27.358 1.00 94.62 764 ALA A N 1
ATOM 6046 C CA . ALA A 1 764 ? -8.925 -4.570 26.697 1.00 94.62 764 ALA A CA 1
ATOM 6047 C C . ALA A 1 764 ? -7.426 -4.854 26.485 1.00 94.62 764 ALA A C 1
ATOM 6049 O O . ALA A 1 764 ? -6.956 -5.943 26.822 1.00 94.62 764 ALA A O 1
ATOM 6050 N N . PHE A 1 765 ? -6.658 -3.864 26.011 1.00 95.62 765 PHE A N 1
ATOM 6051 C CA . PHE A 1 765 ? -5.208 -3.995 25.835 1.00 95.62 765 PHE A CA 1
ATOM 6052 C C . PHE A 1 765 ? -4.483 -4.274 27.160 1.00 95.62 765 PHE A C 1
ATOM 6054 O O . PHE A 1 765 ? -3.649 -5.177 27.221 1.00 95.62 765 PHE A O 1
ATOM 6061 N N . GLY A 1 766 ? -4.854 -3.579 28.241 1.00 93.94 766 GLY A N 1
ATOM 6062 C CA . GLY A 1 766 ? -4.322 -3.807 29.590 1.00 93.94 766 GLY A CA 1
ATOM 6063 C C . GLY A 1 766 ? -4.611 -5.211 30.136 1.00 93.94 766 GLY A C 1
ATOM 6064 O O . GLY A 1 766 ? -3.773 -5.781 30.832 1.00 93.94 766 GLY A O 1
ATOM 6065 N N . LYS A 1 767 ? -5.746 -5.812 29.755 1.00 96.25 767 LYS A N 1
ATOM 6066 C CA . LYS A 1 767 ? -6.087 -7.219 30.048 1.00 96.25 767 LYS A CA 1
ATOM 6067 C C . LYS A 1 767 ? -5.482 -8.219 29.048 1.00 96.25 767 LYS A C 1
ATOM 6069 O O . LYS A 1 767 ? -5.717 -9.422 29.162 1.00 96.25 767 LYS A O 1
ATOM 6074 N N . GLY A 1 768 ? -4.689 -7.763 28.077 1.00 96.00 768 GLY A N 1
ATOM 6075 C CA . GLY A 1 768 ? -4.038 -8.615 27.082 1.00 96.00 768 GLY A CA 1
ATOM 6076 C C . GLY A 1 768 ? -4.984 -9.122 25.991 1.00 96.00 768 GLY A C 1
ATOM 6077 O O . GLY A 1 768 ? -4.938 -10.306 25.651 1.00 96.00 768 GLY A O 1
ATOM 6078 N N . VAL A 1 769 ? -5.846 -8.244 25.468 1.00 96.06 769 VAL A N 1
ATOM 6079 C CA . VAL A 1 769 ? -6.709 -8.464 24.296 1.00 96.06 769 VAL A CA 1
ATOM 6080 C C . VAL A 1 769 ? -6.476 -7.344 23.286 1.00 96.06 769 VAL A C 1
ATOM 6082 O O . VAL A 1 769 ? -6.450 -6.174 23.651 1.00 96.06 769 VAL A O 1
ATOM 6085 N N . LEU A 1 770 ? -6.346 -7.688 22.003 1.00 94.06 770 LEU A N 1
ATOM 6086 C CA . LEU A 1 770 ? -6.243 -6.712 20.920 1.00 94.06 770 LEU A CA 1
ATOM 6087 C C . LEU A 1 770 ? -7.177 -7.095 19.767 1.00 94.06 770 LEU A C 1
ATOM 6089 O O . LEU A 1 770 ? -7.087 -8.189 19.214 1.00 94.06 770 LEU A O 1
ATOM 6093 N N . ALA A 1 771 ? -8.045 -6.161 19.393 1.00 94.31 771 ALA A N 1
ATOM 6094 C CA . ALA A 1 771 ? -8.886 -6.202 18.199 1.00 94.31 771 ALA A CA 1
ATOM 6095 C C . ALA A 1 771 ? -8.684 -4.896 17.406 1.00 94.31 771 ALA A C 1
ATOM 6097 O O . ALA A 1 771 ? -7.867 -4.063 17.802 1.00 94.31 771 ALA A O 1
ATOM 6098 N N . LEU A 1 772 ? -9.406 -4.689 16.298 1.00 95.19 772 LEU A N 1
ATOM 6099 C CA . LEU A 1 772 ? -9.450 -3.369 15.657 1.00 95.19 772 LEU A CA 1
ATOM 6100 C C . LEU A 1 772 ? -10.746 -2.638 16.042 1.00 95.19 772 LEU A C 1
ATOM 6102 O O . LEU A 1 772 ? -11.824 -3.173 15.772 1.00 95.19 772 LEU A O 1
ATOM 6106 N N . PRO A 1 773 ? -10.671 -1.437 16.649 1.00 95.44 773 PRO A N 1
ATOM 6107 C CA . PRO A 1 773 ? -11.855 -0.637 16.934 1.00 95.44 773 PRO A CA 1
ATOM 6108 C C . PRO A 1 773 ? -12.486 -0.126 15.636 1.00 95.44 773 PRO A C 1
ATOM 6110 O O . PRO A 1 773 ? -11.798 0.113 14.638 1.00 95.44 773 PRO A O 1
ATOM 6113 N N . GLY A 1 774 ? -13.806 0.038 15.640 1.00 92.38 774 GLY A N 1
ATOM 6114 C CA . GLY A 1 774 ? -14.592 0.259 14.428 1.00 92.38 774 GLY A CA 1
ATOM 6115 C C . GLY A 1 774 ? -14.265 1.561 13.702 1.00 92.38 774 GLY A C 1
ATOM 6116 O O . GLY A 1 774 ? -14.363 1.621 12.479 1.00 92.38 774 GLY A O 1
ATOM 6117 N N . THR A 1 775 ? -13.750 2.554 14.432 1.00 92.12 775 THR A N 1
ATOM 6118 C CA . THR A 1 775 ? -13.284 3.851 13.913 1.00 92.12 775 THR A CA 1
ATOM 6119 C C . THR A 1 775 ? -12.232 3.725 12.801 1.00 92.12 775 THR A C 1
ATOM 6121 O O . THR A 1 775 ? -12.024 4.665 12.044 1.00 92.12 775 THR A O 1
ATOM 6124 N N . VAL A 1 776 ? -11.540 2.581 12.704 1.00 91.50 776 VAL A N 1
ATOM 6125 C CA . VAL A 1 776 ? -10.523 2.287 11.673 1.00 91.50 776 VAL A CA 1
ATOM 6126 C C . VAL A 1 776 ? -11.145 2.016 10.291 1.00 91.50 776 VAL A C 1
ATOM 6128 O O . VAL A 1 776 ? -10.451 2.128 9.284 1.00 91.50 776 VAL A O 1
ATOM 6131 N N . PHE A 1 777 ? -12.435 1.676 10.232 1.00 92.56 777 PHE A N 1
ATOM 6132 C CA . PHE A 1 777 ? -13.147 1.249 9.018 1.00 92.56 777 PHE A CA 1
ATOM 6133 C C . PHE A 1 777 ? -14.203 2.257 8.534 1.00 92.56 777 PHE A C 1
ATOM 6135 O O . PHE A 1 777 ? -14.937 1.976 7.591 1.00 92.56 777 PHE A O 1
ATOM 6142 N N . LEU A 1 778 ? -14.302 3.417 9.185 1.00 90.56 778 LEU A N 1
ATOM 6143 C CA . LEU A 1 778 ? -15.240 4.482 8.838 1.00 90.56 778 LEU A CA 1
ATOM 6144 C C . LEU A 1 778 ? -14.465 5.596 8.112 1.00 90.56 778 LEU A C 1
ATOM 6146 O O . LEU A 1 778 ? -13.552 6.153 8.725 1.00 90.56 778 LEU A O 1
ATOM 6150 N N . PRO A 1 779 ? -14.778 5.934 6.845 1.00 87.00 779 PRO A N 1
ATOM 6151 C CA . PRO A 1 779 ? -14.046 6.948 6.074 1.00 87.00 779 PRO A CA 1
ATOM 6152 C C . PRO A 1 779 ? -13.909 8.309 6.771 1.00 87.00 779 PRO A C 1
ATOM 6154 O O . PRO A 1 779 ? -12.821 8.883 6.779 1.00 87.00 779 PRO A O 1
ATOM 6157 N N . ASN A 1 780 ? -14.964 8.794 7.435 1.00 86.31 780 ASN A N 1
ATOM 6158 C CA . ASN A 1 780 ? -14.917 10.013 8.255 1.00 86.31 780 ASN A CA 1
ATOM 6159 C C . ASN A 1 780 ? -14.267 9.853 9.650 1.00 86.31 780 ASN A C 1
ATOM 6161 O O . ASN A 1 780 ? -14.147 10.834 10.384 1.00 86.31 780 ASN A O 1
ATOM 6165 N N . GLY A 1 781 ? -13.850 8.645 10.043 1.00 84.69 781 GLY A N 1
ATOM 6166 C CA . GLY A 1 781 ? -13.174 8.368 11.315 1.00 84.69 781 GLY A CA 1
ATOM 6167 C C . GLY A 1 781 ? -14.020 8.580 12.579 1.00 84.69 781 GLY A C 1
ATOM 6168 O O . GLY A 1 781 ? -13.448 8.677 13.668 1.00 84.69 781 GLY A O 1
ATOM 6169 N N . ARG A 1 782 ? -15.356 8.679 12.459 1.00 88.81 782 ARG A N 1
ATOM 6170 C CA . ARG A 1 782 ? -16.270 8.924 13.591 1.00 88.81 782 ARG A CA 1
ATOM 6171 C C . ARG A 1 782 ? -16.160 7.863 14.692 1.00 88.81 782 ARG A C 1
ATOM 6173 O O . ARG A 1 782 ? -15.773 6.720 14.442 1.00 88.81 782 ARG A O 1
ATOM 6180 N N . LYS A 1 783 ? -16.537 8.246 15.918 1.00 90.69 783 LYS A N 1
ATOM 6181 C CA . LYS A 1 783 ? -16.673 7.313 17.048 1.00 90.69 783 LYS A CA 1
ATOM 6182 C C . LYS A 1 783 ? -17.707 6.230 16.744 1.00 90.69 783 LYS A C 1
ATOM 6184 O O . LYS A 1 783 ? -18.650 6.453 15.991 1.00 90.69 783 LYS A O 1
ATOM 6189 N N . THR A 1 784 ? -17.507 5.057 17.335 1.00 91.50 784 THR A N 1
ATOM 6190 C CA . THR A 1 784 ? -18.447 3.937 17.268 1.00 91.50 784 THR A CA 1
ATOM 6191 C C . THR A 1 784 ? -18.088 2.873 18.303 1.00 91.50 784 THR A C 1
ATOM 6193 O O . THR A 1 784 ? -16.901 2.630 18.548 1.00 91.50 784 THR A O 1
ATOM 6196 N N . ALA A 1 785 ? -19.081 2.185 18.871 1.00 93.69 785 ALA A N 1
ATOM 6197 C CA . ALA A 1 785 ? -18.867 1.006 19.706 1.00 93.69 785 ALA A CA 1
ATOM 6198 C C . ALA A 1 785 ? -18.581 -0.293 18.925 1.00 93.69 785 ALA A C 1
ATOM 6200 O O . ALA A 1 785 ? -18.290 -1.310 19.555 1.00 93.69 785 ALA A O 1
ATOM 6201 N N . TYR A 1 786 ? -18.634 -0.302 17.588 1.00 95.75 786 TYR A N 1
ATOM 6202 C CA . TYR A 1 786 ? -18.307 -1.503 16.810 1.00 95.75 786 TYR A CA 1
ATOM 6203 C C . TYR A 1 786 ? -16.826 -1.904 16.911 1.00 95.75 786 TYR A C 1
ATOM 6205 O O . TYR A 1 786 ? -15.942 -1.055 17.000 1.00 95.75 786 TYR A O 1
ATOM 6213 N N . VAL A 1 787 ? -16.544 -3.206 16.860 1.00 97.19 787 VAL A N 1
ATOM 6214 C CA . VAL A 1 787 ? -15.199 -3.805 16.879 1.00 97.19 787 VAL A CA 1
ATOM 6215 C C . VAL A 1 787 ? -15.106 -4.881 15.798 1.00 97.19 787 VAL A C 1
ATOM 6217 O O . VAL A 1 787 ? -16.031 -5.675 15.634 1.00 97.19 787 VAL A O 1
ATOM 6220 N N . ARG A 1 788 ? -13.963 -4.957 15.097 1.00 97.50 788 ARG A N 1
ATOM 6221 C CA . ARG A 1 788 ? -13.632 -6.081 14.207 1.00 97.50 788 ARG A CA 1
ATOM 6222 C C . ARG A 1 788 ? -12.593 -7.004 14.836 1.00 97.50 788 ARG A C 1
ATOM 6224 O O . ARG A 1 788 ? -11.445 -6.600 15.055 1.00 97.50 788 ARG A O 1
ATOM 6231 N N . ALA A 1 789 ? -12.941 -8.277 14.986 1.00 97.00 789 ALA A N 1
ATOM 6232 C CA . ALA A 1 789 ? -12.001 -9.346 15.323 1.00 97.00 789 ALA A CA 1
ATOM 6233 C C . ALA A 1 789 ? -11.876 -10.365 14.173 1.00 97.00 789 ALA A C 1
ATOM 6235 O O . ALA A 1 789 ? -12.705 -10.395 13.265 1.00 97.00 789 ALA A O 1
ATOM 6236 N N . SER A 1 790 ? -10.817 -11.181 14.177 1.00 96.12 790 SER A N 1
ATOM 6237 C CA . SER A 1 790 ? -10.602 -12.238 13.177 1.00 96.12 790 SER A CA 1
ATOM 6238 C C . SER A 1 790 ? -10.321 -13.575 13.849 1.00 96.12 790 SER A C 1
ATOM 6240 O O . SER A 1 790 ? -9.523 -13.647 14.780 1.00 96.12 790 SER A O 1
ATOM 6242 N N . PHE A 1 791 ? -10.942 -14.633 13.330 1.00 94.75 791 PHE A N 1
ATOM 6243 C CA . PHE A 1 791 ? -10.808 -16.012 13.811 1.00 94.75 791 PHE A CA 1
ATOM 6244 C C . PHE A 1 791 ? -9.781 -16.845 13.024 1.00 94.75 791 PHE A C 1
ATOM 6246 O O . PHE A 1 791 ? -9.645 -18.044 13.254 1.00 94.75 791 PHE A O 1
ATOM 6253 N N . SER A 1 792 ? -9.034 -16.233 12.094 1.00 93.44 792 SER A N 1
ATOM 6254 C CA . SER A 1 792 ? -8.203 -16.983 11.138 1.00 93.44 792 SER A CA 1
ATOM 6255 C C . SER A 1 792 ? -6.981 -17.694 11.727 1.00 93.44 792 SER A C 1
ATOM 6257 O O . SER A 1 792 ? -6.504 -18.639 11.104 1.00 93.44 792 SER A O 1
ATOM 6259 N N . LEU A 1 793 ? -6.420 -17.217 12.842 1.00 92.38 793 LEU A N 1
ATOM 6260 C CA . LEU A 1 793 ? -5.143 -17.716 13.387 1.00 92.38 793 LEU A CA 1
ATOM 6261 C C . LEU A 1 793 ? -5.258 -18.233 14.828 1.00 92.38 793 LEU A C 1
ATOM 6263 O O . LEU A 1 793 ? -4.440 -19.036 15.263 1.00 92.38 793 LEU A O 1
ATOM 6267 N N . THR A 1 794 ? -6.262 -17.772 15.568 1.00 90.38 794 THR A N 1
ATOM 6268 C CA . THR A 1 794 ? -6.407 -17.982 17.012 1.00 90.38 794 THR A CA 1
ATOM 6269 C C . THR A 1 794 ? -6.801 -19.429 17.347 1.00 90.38 794 THR A C 1
ATOM 6271 O O . THR A 1 794 ? -7.555 -20.067 16.601 1.00 90.38 794 THR A O 1
ATOM 6274 N N . SER A 1 795 ? -6.302 -19.968 18.465 1.00 94.44 795 SER A N 1
ATOM 6275 C CA . SER A 1 795 ? -6.738 -21.265 19.013 1.00 94.44 795 SER A CA 1
ATOM 6276 C C . SER A 1 795 ? -8.109 -21.142 19.702 1.00 94.44 795 SER A C 1
ATOM 6278 O O . SER A 1 795 ? -8.513 -20.038 20.059 1.00 94.44 795 SER A O 1
ATOM 6280 N N . GLU A 1 796 ? -8.840 -22.245 19.905 1.00 95.44 796 GLU A N 1
ATOM 6281 C CA . GLU A 1 796 ? -10.111 -22.214 20.662 1.00 95.44 796 GLU A CA 1
ATOM 6282 C C . GLU A 1 796 ? -9.890 -21.772 22.121 1.00 95.44 796 GLU A C 1
ATOM 6284 O O . GLU A 1 796 ? -10.665 -20.983 22.658 1.00 95.44 796 GLU A O 1
ATOM 6289 N N . GLU A 1 797 ? -8.772 -22.182 22.725 1.00 96.44 797 GLU A N 1
ATOM 6290 C CA . GLU A 1 797 ? -8.383 -21.792 24.083 1.00 96.44 797 GLU A CA 1
ATOM 6291 C C . GLU A 1 797 ? -8.089 -20.283 24.195 1.00 96.44 797 GLU A C 1
ATOM 6293 O O . GLU A 1 797 ? -8.531 -19.622 25.136 1.00 96.44 797 GLU A O 1
ATOM 6298 N N . ASP A 1 798 ? -7.375 -19.708 23.223 1.00 96.69 798 ASP A N 1
ATOM 6299 C CA . ASP A 1 798 ? -7.053 -18.277 23.212 1.00 96.69 798 ASP A CA 1
ATOM 6300 C C . ASP A 1 798 ? -8.260 -17.411 22.839 1.00 96.69 798 ASP A C 1
ATOM 6302 O O . ASP A 1 798 ? -8.374 -16.291 23.334 1.00 96.69 798 ASP A O 1
ATOM 6306 N N . VAL A 1 799 ? -9.190 -17.928 22.027 1.00 96.81 799 VAL A N 1
ATOM 6307 C CA . VAL A 1 799 ? -10.494 -17.296 21.766 1.00 96.81 799 VAL A CA 1
ATOM 6308 C C . VAL A 1 799 ? -11.317 -17.204 23.055 1.00 96.81 799 VAL A C 1
ATOM 6310 O O . VAL A 1 799 ? -11.814 -16.123 23.378 1.00 96.81 799 VAL A O 1
ATOM 6313 N N . ASP A 1 800 ? -11.416 -18.291 23.828 1.00 97.56 800 ASP A N 1
ATOM 6314 C CA . ASP A 1 800 ? -12.163 -18.298 25.093 1.00 97.56 800 ASP A CA 1
ATOM 6315 C C . ASP A 1 800 ? -11.553 -17.331 26.122 1.00 97.56 800 ASP A C 1
ATOM 6317 O O . ASP A 1 800 ? -12.262 -16.505 26.703 1.00 97.56 800 ASP A O 1
ATOM 6321 N N . LYS A 1 801 ? -10.220 -17.355 26.279 1.00 98.00 801 LYS A N 1
ATOM 6322 C CA . LYS A 1 801 ? -9.478 -16.407 27.131 1.00 98.00 801 LYS A CA 1
ATOM 6323 C C . LYS A 1 801 ? -9.668 -14.956 26.685 1.00 98.00 801 LYS A C 1
ATOM 6325 O O . LYS A 1 801 ? -9.869 -14.082 27.529 1.00 98.00 801 LYS A O 1
ATOM 6330 N N . ALA A 1 802 ? -9.574 -14.680 25.382 1.00 97.75 802 ALA A N 1
ATOM 6331 C CA . ALA A 1 802 ? -9.697 -13.327 24.849 1.00 97.75 802 ALA A CA 1
ATOM 6332 C C . ALA A 1 802 ? -11.095 -12.751 25.098 1.00 97.75 802 ALA A C 1
ATOM 6334 O O . ALA A 1 802 ? -11.212 -11.594 25.500 1.00 97.75 802 ALA A O 1
ATOM 6335 N N . PHE A 1 803 ? -12.149 -13.555 24.939 1.00 98.19 803 PHE A N 1
ATOM 6336 C CA . PHE A 1 803 ? -13.509 -13.093 25.195 1.00 98.19 803 PHE A CA 1
ATOM 6337 C C . PHE A 1 803 ? -13.868 -13.002 26.681 1.00 98.19 803 PHE A C 1
ATOM 6339 O O . PHE A 1 803 ? -14.556 -12.052 27.055 1.00 98.19 803 PHE A O 1
ATOM 6346 N N . ALA A 1 804 ? -13.323 -13.864 27.547 1.00 98.38 804 ALA A N 1
ATOM 6347 C CA . ALA A 1 804 ? -13.417 -13.688 29.000 1.00 98.38 804 ALA A CA 1
ATOM 6348 C C . ALA A 1 804 ? -12.811 -12.342 29.456 1.00 98.38 804 ALA A C 1
ATOM 6350 O O . ALA A 1 804 ? -13.423 -11.587 30.211 1.00 98.38 804 ALA A O 1
ATOM 6351 N N . ARG A 1 805 ? -11.632 -11.991 28.927 1.00 98.25 805 ARG A N 1
ATOM 6352 C CA . ARG A 1 805 ? -10.952 -10.713 29.201 1.00 98.25 805 ARG A CA 1
ATOM 6353 C C . ARG A 1 805 ? -11.672 -9.507 28.588 1.00 98.25 805 ARG A C 1
ATOM 6355 O O . ARG A 1 805 ? -11.718 -8.444 29.204 1.00 98.25 805 ARG A O 1
ATOM 6362 N N . LEU A 1 806 ? -12.253 -9.654 27.394 1.00 97.69 806 LEU A N 1
ATOM 6363 C CA . LEU A 1 806 ? -13.034 -8.588 26.759 1.00 97.69 806 LEU A CA 1
ATOM 6364 C C . LEU A 1 806 ? -14.353 -8.331 27.507 1.00 97.69 806 LEU A C 1
ATOM 6366 O O . LEU A 1 806 ? -14.735 -7.174 27.666 1.00 97.69 806 LEU A O 1
ATOM 6370 N N . ARG A 1 807 ? -14.999 -9.377 28.045 1.00 97.56 807 ARG A N 1
ATOM 6371 C CA . ARG A 1 807 ? -16.144 -9.258 28.964 1.00 97.56 807 ARG A CA 1
ATOM 6372 C C . ARG A 1 807 ? -15.810 -8.358 30.153 1.00 97.56 807 ARG A C 1
ATOM 6374 O O . ARG A 1 807 ? -16.566 -7.432 30.435 1.00 97.56 807 ARG A O 1
ATOM 6381 N N . GLU A 1 808 ? -14.679 -8.590 30.823 1.00 97.00 808 GLU A N 1
ATOM 6382 C CA . GLU A 1 808 ? -14.231 -7.707 31.907 1.00 97.00 808 GLU A CA 1
ATOM 6383 C C . GLU A 1 808 ? -14.019 -6.263 31.427 1.00 97.00 808 GLU A C 1
ATOM 6385 O O . GLU A 1 808 ? -14.485 -5.337 32.082 1.00 97.00 808 GLU A O 1
ATOM 6390 N N . ALA A 1 809 ? -13.347 -6.059 30.288 1.00 95.44 809 ALA A N 1
ATOM 6391 C CA . ALA A 1 809 ? -13.063 -4.724 29.751 1.00 95.44 809 ALA A CA 1
ATOM 6392 C C . ALA A 1 809 ? -14.339 -3.909 29.451 1.00 95.44 809 ALA A C 1
ATOM 6394 O O . ALA A 1 809 ? -14.357 -2.698 29.681 1.00 95.44 809 ALA A O 1
ATOM 6395 N N . ILE A 1 810 ? -15.408 -4.568 28.984 1.00 93.94 810 ILE A N 1
ATOM 6396 C CA . ILE A 1 810 ? -16.727 -3.953 28.752 1.00 93.94 810 ILE A CA 1
ATOM 6397 C C . ILE A 1 810 ? -17.408 -3.595 30.080 1.00 93.94 810 ILE A C 1
ATOM 6399 O O . ILE A 1 810 ? -17.935 -2.493 30.223 1.00 93.94 810 ILE A O 1
ATOM 6403 N N . LEU A 1 811 ? -17.385 -4.499 31.065 1.00 93.31 811 LEU A N 1
ATOM 6404 C CA . LEU A 1 811 ? -17.982 -4.263 32.386 1.00 93.31 811 LEU A CA 1
ATOM 6405 C C . LEU A 1 811 ? -17.267 -3.132 33.149 1.00 93.31 811 LEU A C 1
ATOM 6407 O O . LEU A 1 811 ? -17.919 -2.303 33.781 1.00 93.31 811 LEU A O 1
ATOM 6411 N N . GLU A 1 812 ? -15.942 -3.059 33.039 1.00 91.81 812 GLU A N 1
ATOM 6412 C CA . GLU A 1 812 ? -15.099 -1.998 33.606 1.00 91.81 812 GLU A CA 1
ATOM 6413 C C . GLU A 1 812 ? -15.376 -0.634 32.939 1.00 91.81 812 GLU A C 1
ATOM 6415 O O . GLU A 1 812 ? -15.507 0.386 33.625 1.00 91.81 812 GLU A O 1
ATOM 6420 N N . ALA A 1 813 ? -15.575 -0.616 31.614 1.00 87.69 813 ALA A N 1
ATOM 6421 C CA . ALA A 1 813 ? -15.992 0.580 30.880 1.00 87.69 813 ALA A CA 1
ATOM 6422 C C . ALA A 1 813 ? -17.400 1.058 31.290 1.00 87.69 813 ALA A C 1
ATOM 6424 O O . ALA A 1 813 ? -17.565 2.238 31.607 1.00 87.69 813 ALA A O 1
ATOM 6425 N N . ARG A 1 814 ? -18.388 0.150 31.381 1.00 87.44 814 ARG A N 1
ATOM 6426 C CA . ARG A 1 814 ? -19.738 0.455 31.903 1.00 87.44 814 ARG A CA 1
ATOM 6427 C C . ARG A 1 814 ? -19.693 1.027 33.323 1.00 87.44 814 ARG A C 1
ATOM 6429 O O . ARG A 1 814 ? -20.419 1.969 33.627 1.00 87.44 814 ARG A O 1
ATOM 6436 N N . ALA A 1 815 ? -18.850 0.474 34.197 1.00 84.06 815 ALA A N 1
ATOM 6437 C CA . ALA A 1 815 ? -18.691 0.973 35.563 1.00 84.06 815 ALA A CA 1
ATOM 6438 C C . ALA A 1 815 ? -18.087 2.388 35.592 1.00 84.06 815 ALA A C 1
ATOM 6440 O O . ALA A 1 815 ? -18.580 3.250 36.318 1.00 84.06 815 ALA A O 1
ATOM 6441 N N . THR A 1 816 ? -17.079 2.653 34.758 1.00 76.19 816 THR A N 1
ATOM 6442 C CA . THR A 1 816 ? -16.456 3.982 34.648 1.00 76.19 816 THR A CA 1
ATOM 6443 C C . THR A 1 816 ? -17.437 5.029 34.107 1.00 76.19 816 THR A C 1
ATOM 6445 O O . THR A 1 816 ? -17.494 6.134 34.639 1.00 76.19 816 THR A O 1
ATOM 6448 N N . ALA A 1 817 ? -18.272 4.677 33.120 1.00 67.88 817 ALA A N 1
ATOM 6449 C CA . ALA A 1 817 ? -19.305 5.563 32.569 1.00 67.88 817 ALA A CA 1
ATOM 6450 C C . ALA A 1 817 ? -20.402 5.963 33.583 1.00 67.88 817 ALA A C 1
ATOM 6452 O O . ALA A 1 817 ? -21.110 6.945 33.367 1.00 67.88 817 ALA A O 1
ATOM 6453 N N . LYS A 1 818 ? -20.537 5.231 34.700 1.00 63.53 818 LYS A N 1
ATOM 6454 C CA . LYS A 1 818 ? -21.476 5.542 35.794 1.00 63.53 818 LYS A CA 1
ATOM 6455 C C . LYS A 1 818 ? -20.883 6.408 36.906 1.00 63.53 818 LYS A C 1
ATOM 6457 O O . LYS A 1 818 ? -21.628 6.831 37.791 1.00 63.53 818 LYS A O 1
ATOM 6462 N N . ALA A 1 819 ? -19.573 6.649 36.914 1.00 52.31 819 ALA A N 1
ATOM 6463 C CA . ALA A 1 819 ? -18.950 7.465 37.948 1.00 52.31 819 ALA A CA 1
ATOM 6464 C C . ALA A 1 819 ? -19.351 8.945 37.767 1.00 52.31 819 ALA A C 1
ATOM 6466 O O . ALA A 1 819 ? -19.124 9.501 36.691 1.00 52.31 819 ALA A O 1
ATOM 6467 N N . PRO A 1 820 ? -19.930 9.615 38.784 1.00 41.34 820 PRO A N 1
ATOM 6468 C CA . PRO A 1 820 ? -20.247 11.034 38.677 1.00 41.34 820 PRO A CA 1
ATOM 6469 C C . PRO A 1 820 ? -18.954 11.840 38.518 1.00 41.34 820 PRO A C 1
ATOM 6471 O O . PRO A 1 820 ? -17.988 11.632 39.255 1.00 41.34 820 PRO A O 1
ATOM 6474 N N . ALA A 1 821 ? -18.939 12.769 37.561 1.00 41.81 821 ALA A N 1
ATOM 6475 C CA . ALA A 1 821 ? -17.786 13.623 37.308 1.00 41.81 821 ALA A CA 1
ATOM 6476 C C . ALA A 1 821 ? -17.479 14.481 38.546 1.00 41.81 821 ALA A C 1
ATOM 6478 O O . ALA A 1 821 ? -18.221 15.408 38.874 1.00 41.81 821 ALA A O 1
ATOM 6479 N N . VAL A 1 822 ? -16.384 14.159 39.240 1.00 36.81 822 VAL A N 1
ATOM 6480 C CA . VAL A 1 822 ? -15.905 14.933 40.390 1.00 36.81 822 VAL A CA 1
ATOM 6481 C C . VAL A 1 822 ? -15.502 16.328 39.897 1.00 36.81 822 VAL A C 1
ATOM 6483 O O . VAL A 1 822 ? -14.653 16.414 39.005 1.00 36.81 822 VAL A O 1
ATOM 6486 N N . PRO A 1 823 ? -16.065 17.421 40.448 1.00 35.59 823 PRO A N 1
ATOM 6487 C CA . PRO A 1 823 ? -15.641 18.766 40.086 1.00 35.59 823 PRO A CA 1
ATOM 6488 C C . PRO A 1 823 ? -14.168 18.967 40.447 1.00 35.59 823 PRO A C 1
ATOM 6490 O O . PRO A 1 823 ? -13.783 18.824 41.608 1.00 35.59 823 PRO A O 1
ATOM 6493 N N . VAL A 1 824 ? -13.346 19.301 39.453 1.00 38.72 824 VAL A N 1
ATOM 6494 C CA . VAL A 1 824 ? -11.982 19.781 39.694 1.00 38.72 824 VAL A CA 1
ATOM 6495 C C . VAL A 1 824 ? -12.088 21.235 40.149 1.00 38.72 824 VAL A C 1
ATOM 6497 O O . VAL A 1 824 ? -12.662 22.057 39.434 1.00 38.72 824 VAL A O 1
ATOM 6500 N N . VAL A 1 825 ? -11.579 21.506 41.353 1.00 38.69 825 VAL A N 1
ATOM 6501 C CA . VAL A 1 825 ? -11.544 22.824 42.013 1.00 38.69 825 VAL A CA 1
ATOM 6502 C C . VAL A 1 825 ? -10.246 23.549 41.671 1.00 38.69 825 VAL A C 1
ATOM 6504 O O . VAL A 1 825 ? -9.194 22.871 41.703 1.00 38.69 825 VAL A O 1
#

Radius of gyration: 37.24 Å; Cα contacts (8 Å, |Δi|>4): 1037; chains: 1; bounding box: 94×100×112 Å

Nearest PDB structures (foldseek):
  4gdy-assembly1_B  TM=8.772E-01  e=1.685E-28  Homo sapiens
  4gdy-assembly1_A  TM=8.798E-01  e=1.685E-28  Homo sapiens
  4je5-assembly2_D  TM=8.814E-01  e=3.870E-24  Saccharomyces cerevisiae S288C
  1wst-assembly1_A-2  TM=7.653E-01  e=7.780E-21  Thermococcus profundus
  3av7-assembly1_C  TM=7.624E-01  e=1.143E-20  Pyrococcus horikoshii OT3

=== Feature glossary ===
Each block in this record encodes a different view of the same protein. In brief:

Predicted aligned error. PAE(i, j) answers: if I align the predicted and true structures on residue i, how far off (in Å) do I expect residue j to be? A block-diagonal PAE matrix with low values on the blocks and high values off-diagonal is the signature of a multi-domain protein with confidently predicted domains but uncertain inter-domain orientation.

Contact-map, Ramachandran, and PAE plots. Plot images: a contact map (which residues are close in 3D, as an N×N binary image), a Ramachandran scatter (backbone torsion angles, revealing secondary-structure composition at a glance), and — for AlphaFold structures — a PAE heatmap (pairwise prediction confidence).

Backbone torsions (φ/ψ). φ (phi) and ψ (psi) are the two rotatable backbone dihedrals per residue: φ is the C(i-1)–N–Cα–C torsion, ψ is the N–Cα–C–N(i+1) torsion, both in degrees on (−180°, 180°]. α-helical residues cluster near (−60°, −45°); β-strand residues near (−120°, +130°). A Ramachandran plot is simply a scatter of (φ, ψ) for every residue.

Foldseek 3Di. A 3Di character summarizes, for each residue, the relative orientation of the Cα frame of its nearest spatial neighbor. Because it encodes fold topology rather than chemistry, 3Di alignments detect remote structural similarity that sequence alignment misses.

Radius of gyration, Cα contacts, bounding box. Three whole-structure scalars: the radius of gyration (RMS distance of Cα from centroid, in Å), the count of Cα–Cα contacts (pairs closer than 8 Å and separated by more than four residues in sequence — i.e. tertiary, not local, contacts), and the bounding-box dimensions. Together they distinguish compact globular folds from extended fibres or disordered chains.

Sequence. Sequence gives the chain of amino acids in standard one-letter code (A=alanine, C=cysteine, …, Y=tyrosine), read N→C. It is the only feature that is directly encoded by the gene; all structural features are derived from the folded form of this sequence.

mmCIF coordinates. Atomic coordinates in PDBx/mmCIF format — the same representation the Protein Data Bank distributes. Each line of the _atom_site loop places one backbone atom in Cartesian space (units: ångströms, origin: arbitrary).

Secondary structure (3-state, P-SEA). Three-state secondary structure (P-SEA) collapses the eight DSSP classes into helix (a), strand (b), and coil (c). P-SEA assigns these from Cα geometry alone — distances and angles — without requiring backbone oxygens, so it works on any Cα trace.

InterPro / GO / CATH / organism. Functional annotations link the protein to curated databases. InterPro entries identify conserved domains and families by matching the sequence against member-database signatures (Pfam, PROSITE, CDD, …). Gene Ontology (GO) terms describe molecular function, biological process, and cellular component in a controlled vocabulary. CATH places the structure in a hierarchical fold classification (Class/Architecture/Topology/Homologous-superfamily). The organism is the source species.

B-factor. B-factor (Debye–Waller factor) reflects atomic displacement in the crystal lattice. It is an experimental observable (units Å²), not a prediction; low values mean the atom is pinned down, high values mean it moves or is heterogeneous across the crystal.

Rendered structure images. Structure images are PyMOL renders from six orthogonal camera directions. Cartoon representation draws helices as coils and strands as arrows; sticks shows the backbone as bonds; surface shows the solvent-excluded envelope. Rainbow coloring maps sequence position to hue (blue→red, N→C); chain coloring assigns a distinct color per polypeptide.

Solvent-accessible surface area. Solvent-accessible surface area (SASA) is the area in Å² traced out by the centre of a 1.4 Å probe sphere (a water molecule) rolled over the protein's van der Waals surface (Shrake–Rupley / Lee–Richards construction). Buried residues have near-zero SASA; fully exposed residues can exceed 200 Å². The total SASA scales roughly with the number of surface residues.

Secondary structure (8-state, DSSP). The SS8 string is DSSP's per-residue secondary-structure call. α-helix (H) means an i→i+4 H-bond ladder; β-strand (E) means the residue participates in a β-sheet; 3₁₀ (G) and π (I) are tighter and wider helices; T/S are turns/bends; '-' is loop.

pLDDT. For AlphaFold models, the B-factor field carries pLDDT — the model's own estimate of local accuracy on a 0–100 scale. Regions with pLDDT<50 should be treated as essentially unmodeled; they often correspond to intrinsically disordered segments.

Nearest PDB structures. Nearest PDB neighbors are the top structural matches found by Foldseek when searching this structure against the entire Protein Data Bank. Each hit reports a TM-score (0 to 1; >0.5 almost always implies the same fold) and an E-value. These are *structural* homologs — they may share no detectable sequence similarity.